Protein AF-0000000069239579 (afdb_homodimer)

Solvent-accessible surface area (backbone atoms only — not comparable to full-atom values): 40603 Å² total; per-residue (Å²): 126,78,81,66,57,63,59,54,56,53,48,50,50,53,47,51,57,55,53,57,62,56,60,72,63,56,79,73,68,74,73,74,55,71,40,52,44,77,45,78,38,81,22,28,39,34,40,33,33,45,33,46,94,61,30,22,38,41,42,51,67,46,30,46,49,51,38,53,51,51,59,57,45,69,73,33,86,68,43,23,32,40,34,38,35,31,35,76,72,9,22,8,58,8,56,38,56,68,60,42,44,52,31,51,77,70,65,36,54,64,63,47,51,50,31,53,53,38,41,46,48,30,30,51,48,45,51,56,47,90,48,41,29,36,28,44,36,44,14,33,28,15,39,42,29,35,21,73,31,59,53,36,72,35,27,35,20,14,83,58,15,38,34,31,32,44,29,14,62,27,25,30,52,52,39,55,48,36,25,36,61,31,35,68,26,64,81,29,50,24,56,50,32,43,46,44,26,49,75,38,45,23,45,46,28,37,72,56,60,68,16,75,38,32,32,54,64,88,46,46,64,57,49,53,52,58,56,43,68,42,84,52,60,52,56,68,60,53,48,50,53,50,58,72,65,34,48,92,72,71,64,57,84,85,36,68,82,68,39,48,66,62,44,31,68,20,50,67,48,92,42,63,68,52,23,53,52,38,32,52,51,46,24,72,74,65,65,42,67,65,38,53,54,49,50,52,35,46,67,65,23,26,35,56,22,40,51,48,34,51,52,44,26,61,54,12,59,79,41,52,66,69,54,29,41,44,51,40,49,42,28,50,54,43,42,71,63,43,78,81,28,56,26,26,56,39,14,41,35,17,60,72,69,69,53,69,72,63,56,76,45,56,44,75,42,63,88,65,48,52,69,63,65,49,52,58,32,72,44,81,72,56,94,86,47,83,72,80,80,71,68,46,74,74,46,18,48,75,76,125,77,79,67,58,64,55,51,56,52,46,49,51,51,45,51,58,52,50,58,62,54,60,72,64,54,80,73,68,74,74,74,54,73,41,51,44,77,46,78,38,82,22,28,38,34,40,32,34,44,34,47,92,60,30,22,37,41,44,51,67,46,30,46,48,50,38,52,50,53,59,58,45,69,76,34,86,69,44,22,33,41,34,39,36,31,36,77,72,10,22,8,58,7,56,39,54,68,61,44,44,53,31,51,75,70,67,36,55,64,62,48,51,50,30,53,52,39,40,46,48,32,30,50,47,44,51,55,48,89,49,41,30,38,27,43,37,44,14,33,28,15,40,42,28,37,22,74,31,58,53,37,72,35,29,35,19,14,82,58,15,38,33,32,32,43,30,15,61,26,24,31,52,52,41,54,48,34,25,36,61,31,38,68,26,67,81,30,51,24,55,50,34,43,47,44,27,50,75,38,43,24,45,47,27,37,72,56,60,68,17,74,37,32,31,53,65,88,46,46,65,58,48,52,52,57,59,41,68,42,81,52,60,52,57,67,60,54,49,50,53,49,58,71,67,34,49,93,71,71,64,58,85,86,36,68,84,71,39,48,67,63,45,31,68,21,52,67,47,92,41,65,68,52,23,52,52,38,31,52,51,47,25,70,74,65,64,42,66,66,38,53,54,48,52,52,35,46,68,65,24,26,34,56,22,40,51,46,34,49,52,44,27,60,54,13,58,80,42,52,67,69,55,31,41,43,50,40,49,41,28,47,53,42,43,72,64,45,78,80,27,54,25,26,55,40,14,41,36,17,60,71,68,70,54,68,70,64,56,78,45,56,43,74,41,63,88,66,48,51,69,63,64,49,50,58,34,72,43,81,72,55,95,86,46,84,71,80,80,70,70,46,73,75,47,18,50,76,77

Foldseek 3Di:
DVVPPVVVVVVVVVVVVVVVVPPVVPCPVCPVPVQWDWDAFWQEIEIEGRPVVQLSADWLVNLQVLQVVLVVQLPDRRHQEYEYAYPDQFRYQYHPLVVVLVCLVVVNLVRVLSGLLSLLQLLLCQLLRPFAYEYEGHAEQEQSSLLNHQSGHAYEFAQRGKYAHLQLLLQAFRASLLLQPLLPWPANSSLLRRLQRDIDHRQVCCVRVSGVFYAYPVQVVVLVVVLSPDNHRDVVVNVVSRVVSTDDHHDDCVDCVVVSPLVNQQLVDDFPVSSLVSLVVCCVVVVDVVSVSSNVSNLSGALLNSGLNSVLSNVSNVDDSVVSNQLSSLLRSLSSVCPLHVSNSQSCCCCPNVVVSDRCHVVNDNVPCDPVSSVNSRDDDDPVDDTNDHPCVVRVVVD/DVVPPVVVVVVVVVVVVVVVVPVVVPCPPCPVPVQWDWDAFWQEIEIEGRPVVQLSADALVNLQVLQVVLVVQLPDPRHQEYEYAYPDQFRYQYHPLVVVLVCLVVVNLVRVLSGLLSLLQLLLCQLLRPFAYEYEGHAEQEQSSLLNHQSGHAYEFAQRGKYAHLQLLLQAFRASLLLQPLLPWPANSSLLRRLQRDIDHRQVCCVRVSGVFYAYPVQVVVLVVVLSPDNHRDVVVNVVSRVVSTDDHHDDCVDCVVVSPLVNQQLVDDFPVSSLVSLVVCCVVVVDVVSVSSNVSNLSGALLNSGLNSVLNNVSNVDDSVVSNQLSSLLRSLSSVCPLHVSNSQSCCCCPNVNVSDRCHVVNDNVNCDPVSNVNSRDDDDPVDDTNDHPCVPRVVVD

Organism: Vicia faba (NCBI:txid3906)

Nearest PDB structures (foldseek):
  6xyw-assembly1_BE  TM=9.646E-01  e=4.594E-36  Arabidopsis thaliana
  3bpt-assembly1_A  TM=9.389E-01  e=1.315E-30  Homo sapiens
  4hdt-assembly1_A  TM=9.646E-01  e=1.139E-28  Mycolicibacterium thermoresistibile ATCC 19527
  4j2u-assembly2_B  TM=9.337E-01  e=1.744E-25  Cereibacter sphaeroides 2.4.1
  7xwt-assembly1_B  TM=7.291E-01  e=9.142E-12  Sphingomonas paucimobilis

Sequence (798 aa):
MAMQRRTKAVQRLLQQMANHHHQQRRQLSQTHDHNVLVEGNGYSRLALLNRSSALNAINTSMAGRLHKLYTSWEDNPDIGFLMLKGSGRAFAAGGDIVTLYHFLKQGNMEACKEFFRTIYSFIYLLGTYLKPHVALLNGITMGGGAGISIPGTFRVATDKTVFATPEVLIGFHPDAAASFYLSRLPGHLGEYLALTGEKLNGVEMVACGLATHYSLLARLPLIEEQLGKLVTDDPSVIETTLEQYGDLVYPDSSSVLQRLEIVDKCFCHDTVEEIVDALEVAASETKEPWCISTLNRLKEASPLSLKVSLRSIREGRFQTLDQCLLREYRMTLQAISKQISGDFCEGVRARMVDKDMAAKWDPPTLEKVSQDMVDQYFLPLSEFEPDLELPTKSREAFFMAMQRRTKAVQRLLQQMANHHHQQRRQLSQTHDHNVLVEGNGYSRLALLNRSSALNAINTSMAGRLHKLYTSWEDNPDIGFLMLKGSGRAFAAGGDIVTLYHFLKQGNMEACKEFFRTIYSFIYLLGTYLKPHVALLNGITMGGGAGISIPGTFRVATDKTVFATPEVLIGFHPDAAASFYLSRLPGHLGEYLALTGEKLNGVEMVACGLATHYSLLARLPLIEEQLGKLVTDDPSVIETTLEQYGDLVYPDSSSVLQRLEIVDKCFCHDTVEEIVDALEVAASETKEPWCISTLNRLKEASPLSLKVSLRSIREGRFQTLDQCLLREYRMTLQAISKQISGDFCEGVRARMVDKDMAAKWDPPTLEKVSQDMVDQYFLPLSEFEPDLELPTKSREAFF

pLDDT: mean 90.56, std 17.94, range [21.19, 98.94]

InterPro domains:
  IPR029045 ClpP/crotonase-like domain superfamily [SSF52096] (36-364)
  IPR032259 Enoyl-CoA hydratase/isomerase, HIBYL-CoA-H type [PTHR43176] (31-394)
  IPR045004 Enoyl-CoA hydratase/isomerase domain [PF16113] (45-378)

Radius of gyration: 28.88 Å; Cα contacts (8 Å, |Δi|>4): 1488; chains: 2; bounding box: 67×79×94 Å

Secondary structure (DSSP, 8-state):
-TTSSHHHHHHHHHHHHHHHHHHT---------TTEEEEEETTEEEEEE--GGGTT-B-HHHHHHHHHHHHHHHT-TT--EEEEEESTTEEE--B-HHHHHHHHHTT-HHHHHHHHHHHHHHHHHHHT-SS-EEEEE-SEEETHHHHTTTTSSEEEE-TT-EEE-GGGGGT----TTHHHHHTTSSTTHHHHHHHH---EEHHHHHHHTS-SEE--GGGHHHHHHHHHT-----HHHHHHHHHHHS------TTSGGG-HHHHHHHHTSSSHHHHHHHHHHHHHHH--HHHHHHHHHHHHS-HHHHHHHHHHHHHHTTS-HHHHHHHHHHHHHHHHH-SS--HHHHHHIIIIIS-------SS-SGGG--HHHHHHHTSPPPTTSPPPP--HHHHSTT-/--SSHHHHHHHHHHHHHHHHHHHT---------TTEEEEEETTEEEEEE--GGGTT-B-HHHHHHHHHHHHHHHT-TT--EEEEEESTTEEE--B-HHHHHHHHHTT-HHHHHHHHHHHHHHHHHHHT-SS-EEEEE-SEEETHHHHTTTTSSEEEE-TT-EEE-GGGGGT----TTHHHHHTTSSTTHHHHHHHH---EEHHHHHHHTS-SEE--GGGHHHHHHHHHT-----HHHHHHHHHHHS------TTSGGG-HHHHHHHHTSSSHHHHHHHHHHHHHHH--HHHHHHHHHHHHS-HHHHHHHHHHHHHHTTS-HHHHHHHHHHHHHHHHH-SS--HHHHHHIIIIIS-------SS-SGGG--HHHHHHHTSPPPTTSPPPP--HHHHSTT-

Structure (mmCIF, N/CA/C/O backbone):
data_AF-0000000069239579-model_v1
#
loop_
_entity.id
_entity.type
_entity.pdbx_description
1 polymer '3-hydroxyisobutyryl-CoA hydrolase'
#
loop_
_atom_site.group_PDB
_atom_site.id
_atom_site.type_symbol
_atom_site.label_atom_id
_atom_site.label_alt_id
_atom_site.label_comp_id
_atom_site.label_asym_id
_atom_site.label_entity_id
_atom_site.label_seq_id
_atom_site.pdbx_PDB_ins_code
_atom_site.Cartn_x
_atom_site.Cartn_y
_atom_site.Cartn_z
_atom_site.occupancy
_atom_site.B_iso_or_equiv
_atom_site.auth_seq_id
_atom_site.auth_comp_id
_atom_site.auth_asym_id
_atom_site.auth_atom_id
_atom_site.pdbx_PDB_model_num
ATOM 1 N N . MET A 1 1 ? 38.75 -33.594 50.375 1 24.55 1 MET A N 1
ATOM 2 C CA . MET A 1 1 ? 39.062 -34.375 49.188 1 24.55 1 MET A CA 1
ATOM 3 C C . MET A 1 1 ? 38.062 -34.125 48.062 1 24.55 1 MET A C 1
ATOM 5 O O . MET A 1 1 ? 38.375 -34.344 46.906 1 24.55 1 MET A O 1
ATOM 9 N N . ALA A 1 2 ? 36.781 -33.906 48.562 1 26.75 2 ALA A N 1
ATOM 10 C CA . ALA A 1 2 ? 35.562 -34 47.75 1 26.75 2 ALA A CA 1
ATOM 11 C C . ALA A 1 2 ? 35.406 -32.75 46.844 1 26.75 2 ALA A C 1
ATOM 13 O O . ALA A 1 2 ? 34.625 -32.75 45.906 1 26.75 2 ALA A O 1
ATOM 14 N N . MET A 1 3 ? 35.969 -31.625 47.312 1 29.17 3 MET A N 1
ATOM 15 C CA . MET A 1 3 ? 35.812 -30.312 46.688 1 29.17 3 MET A CA 1
ATOM 16 C C . MET A 1 3 ? 36.5 -30.266 45.312 1 29.17 3 MET A C 1
ATOM 18 O O . MET A 1 3 ? 36.25 -29.344 44.562 1 29.17 3 MET A O 1
ATOM 22 N N . GLN A 1 4 ? 37.594 -31.062 45.156 1 27.75 4 GLN A N 1
ATOM 23 C CA . GLN A 1 4 ? 38.531 -30.953 44.062 1 27.75 4 GLN A CA 1
ATOM 24 C C . GLN A 1 4 ? 37.969 -31.562 42.781 1 27.75 4 GLN A C 1
ATOM 26 O O . GLN A 1 4 ? 38.531 -31.375 41.688 1 27.75 4 GLN A O 1
ATOM 31 N N . ARG A 1 5 ? 37.031 -32.531 42.938 1 29.61 5 ARG A N 1
ATOM 32 C CA . ARG A 1 5 ? 36.656 -33.375 41.812 1 29.61 5 ARG A CA 1
ATOM 33 C C . ARG A 1 5 ? 35.75 -32.625 40.844 1 29.61 5 ARG A C 1
ATOM 35 O O . ARG A 1 5 ? 35.5 -33.094 39.719 1 29.61 5 ARG A O 1
ATOM 42 N N . ARG A 1 6 ? 34.938 -31.609 41.406 1 33.16 6 ARG A N 1
ATOM 43 C CA . ARG A 1 6 ? 33.844 -31.078 40.594 1 33.16 6 ARG A CA 1
ATOM 44 C C . ARG A 1 6 ? 34.406 -30.188 39.469 1 33.16 6 ARG A C 1
ATOM 46 O O . ARG A 1 6 ? 33.688 -29.766 38.594 1 33.16 6 ARG A O 1
ATOM 53 N N . THR A 1 7 ? 35.688 -29.75 39.656 1 34.06 7 THR A N 1
ATOM 54 C CA . THR A 1 7 ? 36.281 -28.812 38.719 1 34.06 7 THR A CA 1
ATOM 55 C C . THR A 1 7 ? 36.625 -29.531 37.406 1 34.06 7 THR A C 1
ATOM 57 O O . THR A 1 7 ? 36.562 -28.953 36.344 1 34.06 7 THR A O 1
ATOM 60 N N . LYS A 1 8 ? 37.094 -30.859 37.562 1 37.69 8 LYS A N 1
ATOM 61 C CA . LYS A 1 8 ? 37.625 -31.531 36.375 1 37.69 8 LYS A CA 1
ATOM 62 C C . LYS A 1 8 ? 36.531 -31.906 35.406 1 37.69 8 LYS A C 1
ATOM 64 O O . LYS A 1 8 ? 36.75 -32 34.188 1 37.69 8 LYS A O 1
ATOM 69 N N . ALA A 1 9 ? 35.281 -32.344 36 1 37.59 9 ALA A N 1
ATOM 70 C CA . ALA A 1 9 ? 34.25 -32.781 35.125 1 37.59 9 ALA A CA 1
ATOM 71 C C . ALA A 1 9 ? 33.719 -31.641 34.25 1 37.59 9 ALA A C 1
ATOM 73 O O . ALA A 1 9 ? 33.375 -31.844 33.094 1 37.59 9 ALA A O 1
ATOM 74 N N . VAL A 1 10 ? 33.688 -30.391 34.875 1 41.75 10 VAL A N 1
ATOM 75 C CA . VAL A 1 10 ? 33.25 -29.25 34.094 1 41.75 10 VAL A CA 1
ATOM 76 C C . VAL A 1 10 ? 34.25 -28.984 32.969 1 41.75 10 VAL A C 1
ATOM 78 O O . VAL A 1 10 ? 33.844 -28.609 31.859 1 41.75 10 VAL A O 1
ATOM 81 N N . GLN A 1 11 ? 35.562 -29.266 33.312 1 39.22 11 GLN A N 1
ATOM 82 C CA . GLN A 1 11 ? 36.562 -29 32.312 1 39.22 11 GLN A CA 1
ATOM 83 C C . GLN A 1 11 ? 36.438 -29.984 31.141 1 39.22 11 GLN A C 1
ATOM 85 O O . GLN A 1 11 ? 36.625 -29.625 29.984 1 39.22 11 GLN A O 1
ATOM 90 N N . ARG A 1 12 ? 36.188 -31.344 31.531 1 40.66 12 ARG A N 1
ATOM 91 C CA . ARG A 1 12 ? 36.062 -32.281 30.438 1 40.66 12 ARG A CA 1
ATOM 92 C C . ARG A 1 12 ? 34.844 -32 29.609 1 40.66 12 ARG A C 1
ATOM 94 O O . ARG A 1 12 ? 34.844 -32.219 28.391 1 40.66 12 ARG A O 1
ATOM 101 N N . LEU A 1 13 ? 33.625 -31.625 30.375 1 40.62 13 LEU A N 1
ATOM 102 C CA . LEU A 1 13 ? 32.438 -31.328 29.609 1 40.62 13 LEU A CA 1
ATOM 103 C C . LEU A 1 13 ? 32.656 -30.109 28.719 1 40.62 13 LEU A C 1
ATOM 105 O O . LEU A 1 13 ? 32.219 -30.094 27.562 1 40.62 13 LEU A O 1
ATOM 109 N N . LEU A 1 14 ? 33.344 -29.031 29.234 1 41.75 14 LEU A N 1
ATOM 110 C CA . LEU A 1 14 ? 33.656 -27.875 28.391 1 41.75 14 LEU A CA 1
ATOM 111 C C . LEU A 1 14 ? 34.562 -28.281 27.234 1 41.75 14 LEU A C 1
ATOM 113 O O . LEU A 1 14 ? 34.438 -27.766 26.125 1 41.75 14 LEU A O 1
ATOM 117 N N . GLN A 1 15 ? 35.531 -29.219 27.531 1 38.84 15 GLN A N 1
ATOM 118 C CA . GLN A 1 15 ? 36.438 -29.641 26.469 1 38.84 15 GLN A CA 1
ATOM 119 C C . GLN A 1 15 ? 35.688 -30.453 25.406 1 38.84 15 GLN A C 1
ATOM 121 O O . GLN A 1 15 ? 36.031 -30.391 24.219 1 38.84 15 GLN A O 1
ATOM 126 N N . GLN A 1 16 ? 34.75 -31.406 25.891 1 37.12 16 GLN A N 1
ATOM 127 C CA . GLN A 1 16 ? 34 -32.188 24.906 1 37.12 16 GLN A CA 1
ATOM 128 C C . GLN A 1 16 ? 33.062 -31.312 24.078 1 37.12 16 GLN A C 1
ATOM 130 O O . GLN A 1 16 ? 32.812 -31.609 22.922 1 37.12 16 GLN A O 1
ATOM 135 N N . MET A 1 17 ? 32.406 -30.266 24.734 1 35.66 17 MET A N 1
ATOM 136 C CA . MET A 1 17 ? 31.547 -29.375 23.938 1 35.66 17 MET A CA 1
ATOM 137 C C . MET A 1 17 ? 32.375 -28.562 22.938 1 35.66 17 MET A C 1
ATOM 139 O O . MET A 1 17 ? 31.906 -28.203 21.875 1 35.66 17 MET A O 1
ATOM 143 N N . ALA A 1 18 ? 33.594 -28.062 23.25 1 38.97 18 ALA A N 1
ATOM 144 C CA . ALA A 1 18 ? 34.5 -27.375 22.344 1 38.97 18 ALA A CA 1
ATOM 145 C C . ALA A 1 18 ? 34.969 -28.297 21.219 1 38.97 18 ALA A C 1
ATOM 147 O O . ALA A 1 18 ? 35.156 -27.859 20.078 1 38.97 18 ALA A O 1
ATOM 148 N N . ASN A 1 19 ? 35.281 -29.578 21.672 1 32.69 19 ASN A N 1
ATOM 149 C CA . ASN A 1 19 ? 35.781 -30.469 20.625 1 32.69 19 ASN A CA 1
ATOM 150 C C . ASN A 1 19 ? 34.719 -30.812 19.609 1 32.69 19 ASN A C 1
ATOM 152 O O . ASN A 1 19 ? 35.031 -31.219 18.484 1 32.69 19 ASN A O 1
ATOM 156 N N . HIS A 1 20 ? 33.438 -31 20.109 1 33.62 20 HIS A N 1
ATOM 157 C CA . HIS A 1 20 ? 32.406 -31.375 19.125 1 33.62 20 HIS A CA 1
ATOM 158 C C . HIS A 1 20 ? 32.156 -30.234 18.156 1 33.62 20 HIS A C 1
ATOM 160 O O . HIS A 1 20 ? 31.516 -30.438 17.109 1 33.62 20 HIS A O 1
ATOM 166 N N . HIS A 1 21 ? 32.344 -28.969 18.578 1 33.12 21 HIS A N 1
ATOM 167 C CA . HIS A 1 21 ? 32.156 -27.859 17.641 1 33.12 21 HIS A CA 1
ATOM 168 C C . HIS A 1 21 ? 33.156 -27.906 16.516 1 33.12 21 HIS A C 1
ATOM 170 O O . HIS A 1 21 ? 33 -27.234 15.484 1 33.12 21 HIS A O 1
ATOM 176 N N . HIS A 1 22 ? 34.375 -28.453 16.828 1 30.92 22 HIS A N 1
ATOM 177 C CA . HIS A 1 22 ? 35.375 -28.469 15.781 1 30.92 22 HIS A CA 1
ATOM 178 C C . HIS A 1 22 ? 34.969 -29.359 14.617 1 30.92 22 HIS A C 1
ATOM 180 O O . HIS A 1 22 ? 35.25 -29.047 13.461 1 30.92 22 HIS A O 1
ATOM 186 N N . GLN A 1 23 ? 34.562 -30.609 14.977 1 29.25 23 GLN A N 1
ATOM 187 C CA . GLN A 1 23 ? 34.5 -31.562 13.883 1 29.25 23 GLN A CA 1
ATOM 188 C C . GLN A 1 23 ? 33.375 -31.219 12.922 1 29.25 23 GLN A C 1
ATOM 190 O O . GLN A 1 23 ? 33.312 -31.719 11.797 1 29.25 23 GLN A O 1
ATOM 195 N N . GLN A 1 24 ? 32.25 -30.734 13.461 1 26.58 24 GLN A N 1
ATOM 196 C CA . GLN A 1 24 ? 31.188 -30.562 12.492 1 26.58 24 GLN A CA 1
ATOM 197 C C . GLN A 1 24 ? 31.5 -29.453 11.5 1 26.58 24 GLN A C 1
ATOM 199 O O . GLN A 1 24 ? 30.641 -28.625 11.18 1 26.58 24 GLN A O 1
ATOM 204 N N . ARG A 1 25 ? 32.75 -28.859 11.586 1 31.22 25 ARG A N 1
ATOM 205 C CA . ARG A 1 25 ? 33.125 -28.078 10.422 1 31.22 25 ARG A CA 1
ATOM 206 C C . ARG A 1 25 ? 33.156 -28.938 9.164 1 31.22 25 ARG A C 1
ATOM 208 O O . ARG A 1 25 ? 34.219 -29.391 8.734 1 31.22 25 ARG A O 1
ATOM 215 N N . ARG A 1 26 ? 32.438 -30.125 9.203 1 28.34 26 ARG A N 1
ATOM 216 C CA . ARG A 1 26 ? 32.406 -30.906 7.973 1 28.34 26 ARG A CA 1
ATOM 217 C C . ARG A 1 26 ? 32.312 -30.016 6.746 1 28.34 26 ARG A C 1
ATOM 219 O O . ARG A 1 26 ? 31.922 -28.844 6.848 1 28.34 26 ARG A O 1
ATOM 226 N N . GLN A 1 27 ? 32.75 -30.547 5.566 1 28.66 27 GLN A N 1
ATOM 227 C CA . GLN A 1 27 ? 32.844 -30.219 4.148 1 28.66 27 GLN A CA 1
ATOM 228 C C . GLN A 1 27 ? 31.5 -29.688 3.633 1 28.66 27 GLN A C 1
ATOM 230 O O . GLN A 1 27 ? 30.578 -30.453 3.365 1 28.66 27 GLN A O 1
ATOM 235 N N . LEU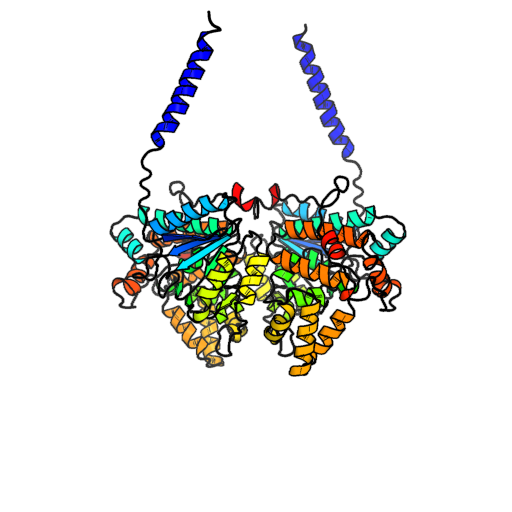 A 1 28 ? 30.891 -28.797 4.324 1 32.28 28 LEU A N 1
ATOM 236 C CA . LEU A 1 28 ? 29.859 -28.188 3.49 1 32.28 28 LEU A CA 1
ATOM 237 C C . LEU A 1 28 ? 30.328 -28.078 2.043 1 32.28 28 LEU A C 1
ATOM 239 O O . LEU A 1 28 ? 31.219 -27.297 1.738 1 32.28 28 LEU A O 1
ATOM 243 N N . SER A 1 29 ? 30.562 -29.156 1.414 1 31.77 29 SER A N 1
ATOM 244 C CA . SER A 1 29 ? 30.719 -29.172 -0.037 1 31.77 29 SER A CA 1
ATOM 245 C C . SER A 1 29 ? 30 -27.984 -0.678 1 31.77 29 SER A C 1
ATOM 247 O O . SER A 1 29 ? 28.797 -27.797 -0.478 1 31.77 29 SER A O 1
ATOM 249 N N . GLN A 1 30 ? 30.5 -26.812 -0.717 1 37.78 30 GLN A N 1
ATOM 250 C CA . GLN A 1 30 ? 30.078 -25.734 -1.62 1 37.78 30 GLN A CA 1
ATOM 251 C C . GLN A 1 30 ? 29.516 -26.312 -2.92 1 37.78 30 GLN A C 1
ATOM 253 O O . GLN A 1 30 ? 30.266 -26.594 -3.857 1 37.78 30 GLN A O 1
ATOM 258 N N . THR A 1 31 ? 28.859 -27.375 -2.963 1 40.06 31 THR A N 1
ATOM 259 C CA . THR A 1 31 ? 28.188 -27.719 -4.215 1 40.06 31 THR A CA 1
ATOM 260 C C . THR A 1 31 ? 27.719 -26.453 -4.941 1 40.06 31 THR A C 1
ATOM 262 O O . THR A 1 31 ? 26.875 -25.703 -4.43 1 40.06 31 THR A O 1
ATOM 265 N N . HIS A 1 32 ? 28.625 -25.641 -5.605 1 48.41 32 HIS A N 1
ATOM 266 C CA . HIS A 1 32 ? 28.469 -24.516 -6.52 1 48.41 32 HIS A CA 1
ATOM 267 C C . HIS A 1 32 ? 27.219 -24.656 -7.371 1 48.41 32 HIS A C 1
ATOM 269 O O . HIS A 1 32 ? 27.203 -25.422 -8.336 1 48.41 32 HIS A O 1
ATOM 275 N N . ASP A 1 33 ? 26.109 -24.625 -6.82 1 63.81 33 ASP A N 1
ATOM 276 C CA . ASP A 1 33 ? 24.906 -24.516 -7.652 1 63.81 33 ASP A CA 1
ATOM 277 C C . ASP A 1 33 ? 25.094 -23.453 -8.734 1 63.81 33 ASP A C 1
ATOM 279 O O . ASP A 1 33 ? 25.203 -22.266 -8.43 1 63.81 33 ASP A O 1
ATOM 283 N N . HIS A 1 34 ? 25.5 -23.875 -9.883 1 87.19 34 HIS A N 1
ATOM 284 C CA . HIS A 1 34 ? 25.781 -23.031 -11.047 1 87.19 34 HIS A CA 1
ATOM 285 C C . HIS A 1 34 ? 24.531 -22.312 -11.539 1 87.19 34 HIS A C 1
ATOM 287 O O . HIS A 1 34 ? 24.609 -21.484 -12.438 1 87.19 34 HIS A O 1
ATOM 293 N N . ASN A 1 35 ? 23.469 -22.562 -10.688 1 95.38 35 ASN A N 1
ATOM 294 C CA . ASN A 1 35 ? 22.234 -21.969 -11.18 1 95.38 35 ASN A CA 1
ATOM 295 C C . ASN A 1 35 ? 21.984 -20.594 -10.57 1 95.38 35 ASN A C 1
ATOM 297 O O . ASN A 1 35 ? 21.125 -19.859 -11.039 1 95.38 35 ASN A O 1
ATOM 301 N N . VAL A 1 36 ? 22.781 -20.25 -9.469 1 98.06 36 VAL A N 1
ATOM 302 C CA . VAL A 1 36 ? 22.781 -18.891 -8.922 1 98.06 36 VAL A CA 1
ATOM 303 C C . VAL A 1 36 ? 24.219 -18.391 -8.773 1 98.06 36 VAL A C 1
ATOM 305 O O . VAL A 1 36 ? 24.984 -18.938 -7.992 1 98.06 36 VAL A O 1
ATOM 308 N N . LEU A 1 37 ? 24.531 -17.422 -9.523 1 97.56 37 LEU A N 1
ATOM 309 C CA . LEU A 1 37 ? 25.859 -16.828 -9.484 1 97.56 37 LEU A CA 1
ATOM 310 C C . LEU A 1 37 ? 25.859 -15.523 -8.688 1 97.56 37 LEU A C 1
ATOM 312 O O . LEU A 1 37 ? 24.812 -14.914 -8.484 1 97.56 37 LEU A O 1
ATOM 316 N N . VAL A 1 38 ? 26.984 -15.148 -8.156 1 96.31 38 VAL A N 1
ATOM 317 C CA . VAL A 1 38 ? 27.109 -13.93 -7.363 1 96.31 38 VAL A CA 1
ATOM 318 C C . VAL A 1 38 ? 28.203 -13.047 -7.949 1 96.31 38 VAL A C 1
ATOM 320 O O . VAL A 1 38 ? 29.266 -13.531 -8.344 1 96.31 38 VAL A O 1
ATOM 323 N N . GLU A 1 39 ? 27.891 -11.859 -8.148 1 92.81 39 GLU A N 1
ATOM 324 C CA . GLU A 1 39 ? 28.875 -10.844 -8.5 1 92.81 39 GLU A CA 1
ATOM 325 C C . GLU A 1 39 ? 28.953 -9.75 -7.438 1 92.81 39 GLU A C 1
ATOM 327 O O . GLU A 1 39 ? 27.922 -9.336 -6.895 1 92.81 39 GLU A O 1
ATOM 332 N N . GLY A 1 40 ? 30.203 -9.43 -7.027 1 87.06 40 GLY A N 1
ATOM 333 C CA . GLY A 1 40 ? 30.391 -8.398 -6.02 1 87.06 40 GLY A CA 1
ATOM 334 C C . GLY A 1 40 ? 31.094 -7.164 -6.551 1 87.06 40 GLY A C 1
ATOM 335 O O . GLY A 1 40 ? 32.031 -7.27 -7.348 1 87.06 40 GLY A O 1
ATOM 336 N N . ASN A 1 41 ? 30.516 -6.117 -6.434 1 80.25 41 ASN A N 1
ATOM 337 C CA . ASN A 1 41 ? 31.156 -4.84 -6.742 1 80.25 41 ASN A CA 1
ATOM 338 C C . ASN A 1 41 ? 31.047 -3.865 -5.57 1 80.25 41 ASN A C 1
ATOM 340 O O . ASN A 1 41 ? 29.984 -3.299 -5.32 1 80.25 41 ASN A O 1
ATOM 344 N N . GLY A 1 42 ? 32.188 -3.693 -4.84 1 83.38 42 GLY A N 1
ATOM 345 C CA . GLY A 1 42 ? 32.156 -2.711 -3.768 1 83.38 42 GLY A CA 1
ATOM 346 C C . GLY A 1 42 ? 31.109 -2.986 -2.719 1 83.38 42 GLY A C 1
ATOM 347 O O . GLY A 1 42 ? 31.047 -4.082 -2.158 1 83.38 42 GLY A O 1
ATOM 348 N N . TYR A 1 43 ? 30.141 -2.045 -2.562 1 92.5 43 TYR A N 1
ATOM 349 C CA . TYR A 1 43 ? 29.188 -1.995 -1.469 1 92.5 43 TYR A CA 1
ATOM 350 C C . TYR A 1 43 ? 27.891 -2.729 -1.841 1 92.5 43 TYR A C 1
ATOM 352 O O . TYR A 1 43 ? 26.969 -2.807 -1.038 1 92.5 43 TYR A O 1
ATOM 360 N N . SER A 1 44 ? 27.844 -3.363 -3.062 1 96.12 44 SER A N 1
ATOM 361 C CA . SER A 1 44 ? 26.641 -4.082 -3.484 1 96.12 44 SER A CA 1
ATOM 362 C C . SER A 1 44 ? 26.969 -5.516 -3.887 1 96.12 44 SER A C 1
ATOM 364 O O . SER A 1 44 ? 28.125 -5.852 -4.113 1 96.12 44 SER A O 1
ATOM 366 N N . ARG A 1 45 ? 26 -6.418 -3.83 1 97.06 45 ARG A N 1
ATOM 367 C CA . ARG A 1 45 ? 26.062 -7.777 -4.355 1 97.06 45 ARG A CA 1
ATOM 368 C C . ARG A 1 45 ? 24.953 -8.023 -5.379 1 97.06 45 ARG A C 1
ATOM 370 O O . ARG A 1 45 ? 23.828 -7.543 -5.211 1 97.06 45 ARG A O 1
ATOM 377 N N . LEU A 1 46 ? 25.344 -8.68 -6.379 1 97.25 46 LEU A N 1
ATOM 378 C CA . LEU A 1 46 ? 24.406 -9.07 -7.422 1 97.25 46 LEU A CA 1
ATOM 379 C C . LEU A 1 46 ? 24.281 -10.586 -7.5 1 97.25 46 LEU A C 1
ATOM 381 O O . LEU A 1 46 ? 25.281 -11.289 -7.688 1 97.25 46 LEU A O 1
ATOM 385 N N . ALA A 1 47 ? 23.094 -11.094 -7.27 1 98.19 47 ALA A N 1
ATOM 386 C CA . ALA A 1 47 ? 22.766 -12.484 -7.57 1 98.19 47 ALA A CA 1
ATOM 387 C C . ALA A 1 47 ? 22.188 -12.617 -8.977 1 98.19 47 ALA A C 1
ATOM 389 O O . ALA A 1 47 ? 21.344 -11.812 -9.383 1 98.19 47 ALA A O 1
ATOM 390 N N . LEU A 1 48 ? 22.672 -13.625 -9.68 1 98.19 48 LEU A N 1
ATOM 391 C CA . LEU A 1 48 ? 22.234 -13.898 -11.047 1 98.19 48 LEU A CA 1
ATOM 392 C C . LEU A 1 48 ? 21.609 -15.289 -11.148 1 98.19 48 LEU A C 1
ATOM 394 O O . LEU A 1 48 ? 22.266 -16.297 -10.867 1 98.19 48 LEU A O 1
ATOM 398 N N . LEU A 1 49 ? 20.312 -15.297 -11.477 1 98.75 49 LEU A N 1
ATOM 399 C CA . LEU A 1 49 ? 19.703 -16.578 -11.82 1 98.75 49 LEU A CA 1
ATOM 400 C C . LEU A 1 49 ? 20.25 -17.109 -13.141 1 98.75 49 LEU A C 1
ATOM 402 O O . LEU A 1 49 ? 20.094 -16.453 -14.18 1 98.75 49 LEU A O 1
ATOM 406 N N . ASN A 1 50 ? 20.859 -18.281 -13.094 1 98 50 ASN A N 1
ATOM 407 C CA . ASN A 1 50 ? 21.656 -18.781 -14.211 1 98 50 ASN A CA 1
ATOM 408 C C . ASN A 1 50 ? 21.172 -20.141 -14.688 1 98 50 ASN A C 1
ATOM 410 O O . ASN A 1 50 ? 21.938 -21.109 -14.719 1 98 50 ASN A O 1
ATOM 414 N N . ARG A 1 51 ? 19.953 -20.156 -15.062 1 97.81 51 ARG A N 1
ATOM 415 C CA . ARG A 1 51 ? 19.312 -21.328 -15.648 1 97.81 51 ARG A CA 1
ATOM 416 C C . ARG A 1 51 ? 18.469 -20.938 -16.859 1 97.81 51 ARG A C 1
ATOM 418 O O . ARG A 1 51 ? 17.281 -21.297 -16.938 1 97.81 51 ARG A O 1
ATOM 425 N N . SER A 1 52 ? 19.125 -20.234 -17.844 1 96.62 52 SER A N 1
ATOM 426 C CA . SER A 1 52 ? 18.406 -19.578 -18.922 1 96.62 52 SER A CA 1
ATOM 427 C C . SER A 1 52 ? 17.75 -20.594 -19.844 1 96.62 52 SER A C 1
ATOM 429 O O . SER A 1 52 ? 16.719 -20.297 -20.469 1 96.62 52 SER A O 1
ATOM 431 N N . SER A 1 53 ? 18.281 -21.797 -19.891 1 96.44 53 SER A N 1
ATOM 432 C CA . SER A 1 53 ? 17.719 -22.828 -20.766 1 96.44 53 SER A CA 1
ATOM 433 C C . SER A 1 53 ? 16.328 -23.234 -20.297 1 96.44 53 SER A C 1
ATOM 435 O O . SER A 1 53 ? 15.508 -23.703 -21.109 1 96.44 53 SER A O 1
ATOM 437 N N . ALA A 1 54 ? 16.109 -23.047 -19.062 1 97.19 54 ALA A N 1
ATOM 438 C CA . ALA A 1 54 ? 14.789 -23.359 -18.516 1 97.19 54 ALA A CA 1
ATOM 439 C C . ALA A 1 54 ? 14.07 -22.078 -18.078 1 97.19 54 ALA A C 1
ATOM 441 O O . ALA A 1 54 ? 13.258 -22.094 -17.156 1 97.19 54 ALA A O 1
ATOM 442 N N . LEU A 1 55 ? 14.477 -20.953 -18.703 1 98.25 55 LEU A N 1
ATOM 443 C CA . LEU A 1 55 ? 13.867 -19.656 -18.438 1 98.25 55 LEU A CA 1
ATOM 444 C C . LEU A 1 55 ? 13.977 -19.297 -16.953 1 98.25 55 LEU A C 1
ATOM 446 O O . LEU A 1 55 ? 13.062 -18.688 -16.391 1 98.25 55 LEU A O 1
ATOM 450 N N . ASN A 1 56 ? 15.016 -19.781 -16.297 1 98.62 56 ASN A N 1
ATOM 451 C CA . ASN A 1 56 ? 15.336 -19.531 -14.891 1 98.62 56 ASN A CA 1
ATOM 452 C C . ASN A 1 56 ? 14.219 -20 -13.961 1 98.62 56 ASN A C 1
ATOM 454 O O . ASN A 1 56 ? 13.906 -19.328 -12.977 1 98.62 56 ASN A O 1
ATOM 458 N N . ALA A 1 57 ? 13.539 -21.109 -14.352 1 98.69 57 ALA A N 1
ATOM 459 C CA . ALA A 1 57 ? 12.602 -21.75 -13.438 1 98.69 57 ALA A CA 1
ATOM 460 C C . ALA A 1 57 ? 13.289 -22.109 -12.117 1 98.69 57 ALA A C 1
ATOM 462 O O . ALA A 1 57 ? 14.336 -22.75 -12.117 1 98.69 57 ALA A O 1
ATOM 463 N N . ILE A 1 58 ? 12.719 -21.734 -10.984 1 98.75 58 ILE A N 1
ATOM 464 C CA . ILE A 1 58 ? 13.367 -21.828 -9.68 1 98.75 58 ILE A CA 1
ATOM 465 C C . ILE A 1 58 ? 13.211 -23.25 -9.125 1 98.75 58 ILE A C 1
ATOM 467 O O . ILE A 1 58 ? 12.102 -23.766 -9.055 1 98.75 58 ILE A O 1
ATOM 471 N N . ASN A 1 59 ? 14.242 -23.875 -8.867 1 98.12 59 ASN A N 1
ATOM 472 C CA . ASN A 1 59 ? 14.219 -25.156 -8.188 1 98.12 59 ASN A CA 1
ATOM 473 C C . ASN A 1 59 ? 14.68 -25.031 -6.734 1 98.12 59 ASN A C 1
ATOM 475 O O . ASN A 1 59 ? 14.992 -23.938 -6.273 1 98.12 59 ASN A O 1
ATOM 479 N N . THR A 1 60 ? 14.633 -26.156 -6.035 1 98.19 60 THR A N 1
ATOM 480 C CA . THR A 1 60 ? 14.906 -26.156 -4.605 1 98.19 60 THR A CA 1
ATOM 481 C C . THR A 1 60 ? 16.328 -25.656 -4.328 1 98.19 60 THR A C 1
ATOM 483 O O . THR A 1 60 ? 16.531 -24.875 -3.395 1 98.19 60 THR A O 1
ATOM 486 N N . SER A 1 61 ? 17.25 -26.094 -5.105 1 97.81 61 SER A N 1
ATOM 487 C CA . SER A 1 61 ? 18.641 -25.703 -4.93 1 97.81 61 SER A CA 1
ATOM 488 C C . SER A 1 61 ? 18.828 -24.188 -5.098 1 97.81 61 SER A C 1
ATOM 490 O O . SER A 1 61 ? 19.516 -23.547 -4.309 1 97.81 61 SER A O 1
ATOM 492 N N . MET A 1 62 ? 18.234 -23.641 -6.133 1 98.38 62 MET A N 1
ATOM 493 C CA . MET A 1 62 ? 18.297 -22.203 -6.367 1 98.38 62 MET A CA 1
ATOM 494 C C . MET A 1 62 ? 17.703 -21.438 -5.191 1 98.38 62 MET A C 1
ATOM 496 O O . MET A 1 62 ? 18.328 -20.5 -4.684 1 98.38 62 MET A O 1
ATOM 500 N N . ALA A 1 63 ? 16.516 -21.812 -4.738 1 98.5 63 ALA A N 1
ATOM 501 C CA . ALA A 1 63 ? 15.859 -21.141 -3.623 1 98.5 63 ALA A CA 1
ATOM 502 C C . ALA A 1 63 ? 16.703 -21.219 -2.355 1 98.5 63 ALA A C 1
ATOM 504 O O . ALA A 1 63 ? 16.844 -20.234 -1.633 1 98.5 63 ALA A O 1
ATOM 505 N N . GLY A 1 64 ? 17.172 -22.406 -2.129 1 98.06 64 GLY A N 1
ATOM 506 C CA . GLY A 1 64 ? 18.031 -22.594 -0.972 1 98.06 64 GLY A CA 1
ATOM 507 C C . GLY A 1 64 ? 19.281 -21.734 -1.008 1 98.06 64 GLY A C 1
ATOM 508 O O . GLY A 1 64 ? 19.672 -21.141 0.006 1 98.06 64 GLY A O 1
ATOM 509 N N . ARG A 1 65 ? 19.906 -21.641 -2.102 1 98.12 65 ARG A N 1
ATOM 510 C CA . ARG A 1 65 ? 21.109 -20.828 -2.246 1 98.12 65 ARG A CA 1
ATOM 511 C C . ARG A 1 65 ? 20.797 -19.359 -2.061 1 98.12 65 ARG A C 1
ATOM 513 O O . ARG A 1 65 ? 21.547 -18.641 -1.391 1 98.12 65 ARG A O 1
ATOM 520 N N . LEU A 1 66 ? 19.734 -18.906 -2.682 1 98.56 66 LEU A N 1
ATOM 521 C CA . LEU A 1 66 ? 19.328 -17.516 -2.479 1 98.56 66 LEU A CA 1
ATOM 522 C C . LEU A 1 66 ? 19.125 -17.219 -0.997 1 98.56 66 LEU A C 1
ATOM 524 O O . LEU A 1 66 ? 19.594 -16.203 -0.485 1 98.56 66 LEU A O 1
ATOM 528 N N . HIS A 1 67 ? 18.406 -18.109 -0.346 1 98.19 67 HIS A N 1
ATOM 529 C CA . HIS A 1 67 ? 18.141 -17.938 1.076 1 98.19 67 HIS A CA 1
ATOM 530 C C . HIS A 1 67 ? 19.422 -17.797 1.873 1 98.19 67 HIS A C 1
ATOM 532 O O . HIS A 1 67 ? 19.562 -16.906 2.713 1 98.19 67 HIS A O 1
ATOM 538 N N . LYS A 1 68 ? 20.359 -18.656 1.602 1 97.06 68 LYS A N 1
ATOM 539 C CA . LYS A 1 68 ? 21.641 -18.656 2.299 1 97.06 68 LYS A CA 1
ATOM 540 C C . LYS A 1 68 ? 22.422 -17.375 2.018 1 97.06 68 LYS A C 1
ATOM 542 O O . LYS A 1 68 ? 22.938 -16.75 2.939 1 97.06 68 LYS A O 1
ATOM 547 N N . LEU A 1 69 ? 22.5 -17.016 0.761 1 97.19 69 LEU A N 1
ATOM 548 C CA . LEU A 1 69 ? 23.234 -15.828 0.365 1 97.19 69 LEU A CA 1
ATOM 549 C C . LEU A 1 69 ? 22.656 -14.578 1.012 1 97.19 69 LEU A C 1
ATOM 551 O O . LEU A 1 69 ? 23.375 -13.781 1.615 1 97.19 69 LEU A O 1
ATOM 555 N N . TYR A 1 70 ? 21.359 -14.398 0.941 1 97.94 70 TYR A N 1
ATOM 556 C CA . TYR A 1 70 ? 20.703 -13.203 1.451 1 97.94 70 TYR A CA 1
ATOM 557 C C . TYR A 1 70 ? 20.844 -13.109 2.967 1 97.94 70 TYR A C 1
ATOM 559 O O . TYR A 1 70 ? 21.031 -12.023 3.516 1 97.94 70 TYR A O 1
ATOM 567 N N . THR A 1 71 ? 20.719 -14.25 3.613 1 96.44 71 THR A N 1
ATOM 568 C CA . THR A 1 71 ? 20.922 -14.273 5.059 1 96.44 71 THR A CA 1
ATOM 569 C C . THR A 1 71 ? 22.328 -13.805 5.418 1 96.44 71 THR A C 1
ATOM 571 O O . THR A 1 71 ? 22.5 -12.984 6.32 1 96.44 71 THR A O 1
ATOM 574 N N . SER A 1 72 ? 23.297 -14.289 4.68 1 95.75 72 SER A N 1
ATOM 575 C CA . SER A 1 72 ? 24.688 -13.938 4.934 1 95.75 72 SER A CA 1
ATOM 576 C C . SER A 1 72 ? 24.938 -12.461 4.648 1 95.75 72 SER A C 1
ATOM 578 O O . SER A 1 72 ? 25.688 -11.805 5.375 1 95.75 72 SER A O 1
ATOM 580 N N . TRP A 1 73 ? 24.328 -11.953 3.623 1 96.69 73 TRP A N 1
ATOM 581 C CA . TRP A 1 73 ? 24.578 -10.578 3.189 1 96.69 73 TRP A CA 1
ATOM 582 C C . TRP A 1 73 ? 23.891 -9.586 4.105 1 96.69 73 TRP A C 1
ATOM 584 O O . TRP A 1 73 ? 24.344 -8.453 4.273 1 96.69 73 TRP A O 1
ATOM 594 N N . GLU A 1 74 ? 22.797 -9.906 4.676 1 94.69 74 GLU A N 1
ATOM 595 C CA . GLU A 1 74 ? 21.984 -9.008 5.488 1 94.69 74 GLU A CA 1
ATOM 596 C C . GLU A 1 74 ? 22.797 -8.461 6.668 1 94.69 74 GLU A C 1
ATOM 598 O O . GLU A 1 74 ? 22.703 -7.273 6.988 1 94.69 74 GLU A O 1
ATOM 603 N N . ASP A 1 75 ? 23.641 -9.25 7.25 1 91 75 ASP A N 1
ATOM 604 C CA . ASP A 1 75 ? 24.359 -8.883 8.469 1 91 75 ASP A CA 1
ATOM 605 C C . ASP A 1 75 ? 25.766 -8.375 8.148 1 91 75 ASP A C 1
ATOM 607 O O . ASP A 1 75 ? 26.5 -7.961 9.047 1 91 75 ASP A O 1
ATOM 611 N N . ASN A 1 76 ? 26.156 -8.453 6.914 1 94.31 76 ASN A N 1
ATOM 612 C CA . ASN A 1 76 ? 27.484 -8.016 6.504 1 94.31 76 ASN A CA 1
ATOM 613 C C . ASN A 1 76 ? 27.547 -6.496 6.332 1 94.31 76 ASN A C 1
ATOM 615 O O . ASN A 1 76 ? 26.938 -5.949 5.41 1 94.31 76 ASN A O 1
ATOM 619 N N . PRO A 1 77 ? 28.219 -5.809 7.191 1 93.06 77 PRO A N 1
ATOM 620 C CA . PRO A 1 77 ? 28.234 -4.348 7.137 1 93.06 77 PRO A CA 1
ATOM 621 C C . PRO A 1 77 ? 28.906 -3.814 5.875 1 93.06 77 PRO A C 1
ATOM 623 O O . PRO A 1 77 ? 28.766 -2.637 5.535 1 93.06 77 PRO A O 1
ATOM 626 N N . ASP A 1 78 ? 29.641 -4.684 5.215 1 94.31 78 ASP A N 1
ATOM 627 C CA . ASP A 1 78 ? 30.344 -4.258 4.008 1 94.31 78 ASP A CA 1
ATOM 628 C C . ASP A 1 78 ? 29.422 -4.281 2.795 1 94.31 78 ASP A C 1
ATOM 630 O O . ASP A 1 78 ? 29.812 -3.859 1.703 1 94.31 78 ASP A O 1
ATOM 634 N N . ILE A 1 79 ? 28.297 -4.738 2.977 1 96.56 79 ILE A N 1
ATOM 635 C CA . ILE A 1 79 ? 27.312 -4.801 1.905 1 96.56 79 ILE A CA 1
ATOM 636 C C . ILE A 1 79 ? 26.156 -3.855 2.215 1 96.56 79 ILE A C 1
ATOM 638 O O . ILE A 1 79 ? 25.531 -3.953 3.275 1 96.56 79 ILE A O 1
ATOM 642 N N . GLY A 1 80 ? 25.859 -2.945 1.259 1 97.31 80 GLY A N 1
ATOM 643 C CA . GLY A 1 80 ? 24.844 -1.933 1.506 1 97.31 80 GLY A CA 1
ATOM 644 C C . GLY A 1 80 ? 23.5 -2.277 0.9 1 97.31 80 GLY A C 1
ATOM 645 O O . GLY A 1 80 ? 22.453 -1.92 1.449 1 97.31 80 GLY A O 1
ATOM 646 N N . PHE A 1 81 ? 23.516 -2.869 -0.243 1 97.69 81 PHE A N 1
ATOM 647 C CA . PHE A 1 81 ? 22.266 -3.258 -0.894 1 97.69 81 PHE A CA 1
ATOM 648 C C . PHE A 1 81 ? 22.5 -4.391 -1.885 1 97.69 81 PHE A C 1
ATOM 650 O O . PHE A 1 81 ? 23.641 -4.738 -2.176 1 97.69 81 PHE A O 1
ATOM 657 N N . LEU A 1 82 ? 21.453 -5.047 -2.332 1 98.12 82 LEU A N 1
ATOM 658 C CA . LEU A 1 82 ? 21.531 -6.238 -3.174 1 98.12 82 LEU A CA 1
ATOM 659 C C . LEU A 1 82 ? 20.766 -6.031 -4.477 1 98.12 82 LEU A C 1
ATOM 661 O O . LEU A 1 82 ? 19.828 -5.234 -4.531 1 98.12 82 LEU A O 1
ATOM 665 N N . MET A 1 83 ? 21.203 -6.723 -5.48 1 98.12 83 MET A N 1
ATOM 666 C CA . MET A 1 83 ? 20.5 -6.789 -6.758 1 98.12 83 MET A CA 1
ATOM 667 C C . MET A 1 83 ? 20.234 -8.234 -7.16 1 98.12 83 MET A C 1
ATOM 669 O O . MET A 1 83 ? 21.031 -9.125 -6.848 1 98.12 83 MET A O 1
ATOM 673 N N . LEU A 1 84 ? 19.156 -8.492 -7.785 1 98.69 84 LEU A N 1
ATOM 674 C CA . LEU A 1 84 ? 18.812 -9.789 -8.367 1 98.69 84 LEU A CA 1
ATOM 675 C C . LEU A 1 84 ? 18.391 -9.633 -9.82 1 98.69 84 LEU A C 1
ATOM 677 O O . LEU A 1 84 ? 17.609 -8.727 -10.156 1 98.69 84 LEU A O 1
ATOM 681 N N . LYS A 1 85 ? 18.953 -10.398 -10.703 1 98.44 85 LYS A N 1
ATOM 682 C CA . LYS A 1 85 ? 18.531 -10.406 -12.102 1 98.44 85 LYS A CA 1
ATOM 683 C C . LYS A 1 85 ? 18.594 -11.812 -12.688 1 98.44 85 LYS A C 1
ATOM 685 O O . LYS A 1 85 ? 19.156 -12.719 -12.078 1 98.44 85 LYS A O 1
ATOM 690 N N . GLY A 1 86 ? 17.875 -12.055 -13.766 1 98.5 86 GLY A N 1
ATOM 691 C CA . GLY A 1 86 ? 17.938 -13.32 -14.477 1 98.5 86 GLY A CA 1
ATOM 692 C C . GLY A 1 86 ? 18.812 -13.266 -15.719 1 98.5 86 GLY A C 1
ATOM 693 O O . GLY A 1 86 ? 18.969 -12.203 -16.328 1 98.5 86 GLY A O 1
ATOM 694 N N . SER A 1 87 ? 19.359 -14.414 -16.078 1 97.25 87 SER A N 1
ATOM 695 C CA . SER A 1 87 ? 20.078 -14.531 -17.344 1 97.25 87 SER A CA 1
ATOM 696 C C . SER A 1 87 ? 19.141 -14.781 -18.5 1 97.25 87 SER A C 1
ATOM 698 O O . SER A 1 87 ? 18.062 -15.367 -18.328 1 97.25 87 SER A O 1
ATOM 700 N N . GLY A 1 88 ? 19.5 -14.32 -19.641 1 96.25 88 GLY A N 1
ATOM 701 C CA . GLY A 1 88 ? 18.75 -14.617 -20.859 1 96.25 88 GLY A CA 1
ATOM 702 C C . GLY A 1 88 ? 17.453 -13.828 -20.953 1 96.25 88 GLY A C 1
ATOM 703 O O . GLY A 1 88 ? 17.422 -12.648 -20.609 1 96.25 88 GLY A O 1
ATOM 704 N N . ARG A 1 89 ? 16.469 -14.422 -21.469 1 97.12 89 ARG A N 1
ATOM 705 C CA . ARG A 1 89 ? 15.258 -13.719 -21.875 1 97.12 89 ARG A CA 1
ATOM 706 C C . ARG A 1 89 ? 14.227 -13.695 -20.75 1 97.12 89 ARG A C 1
ATOM 708 O O . ARG A 1 89 ? 13.117 -13.203 -20.938 1 97.12 89 ARG A O 1
ATOM 715 N N . ALA A 1 90 ? 14.578 -14.336 -19.609 1 98.69 90 ALA A N 1
ATOM 716 C CA . ALA A 1 90 ? 13.641 -14.391 -18.5 1 98.69 90 ALA A CA 1
ATOM 717 C C . ALA A 1 90 ? 14.32 -13.961 -17.188 1 98.69 90 ALA A C 1
ATOM 719 O O . ALA A 1 90 ? 15.469 -14.32 -16.938 1 98.69 90 ALA A O 1
ATOM 720 N N . PHE A 1 91 ? 13.586 -13.156 -16.469 1 98.75 91 PHE A N 1
ATOM 721 C CA . PHE A 1 91 ? 13.961 -13.086 -15.055 1 98.75 91 PHE A CA 1
ATOM 722 C C . PHE A 1 91 ? 13.781 -14.438 -14.383 1 98.75 91 PHE A C 1
ATOM 724 O O . PHE A 1 91 ? 14.758 -15.172 -14.172 1 98.75 91 PHE A O 1
ATOM 731 N N . ALA A 1 92 ? 12.523 -14.852 -14.312 1 98.81 92 ALA A N 1
ATOM 732 C CA . ALA A 1 92 ? 12.172 -16.203 -13.875 1 98.81 92 ALA A CA 1
ATOM 733 C C . ALA A 1 92 ? 10.734 -16.547 -14.258 1 98.81 92 ALA A C 1
ATOM 735 O O . ALA A 1 92 ? 9.812 -15.781 -13.969 1 98.81 92 ALA A O 1
ATOM 736 N N . ALA A 1 93 ? 10.617 -17.672 -14.828 1 98.19 93 ALA A N 1
ATOM 737 C CA . ALA A 1 93 ? 9.312 -18.062 -15.352 1 98.19 93 ALA A CA 1
ATOM 738 C C . ALA A 1 93 ? 8.461 -18.719 -14.258 1 98.19 93 ALA A C 1
ATOM 740 O O . ALA A 1 93 ? 7.312 -19.094 -14.508 1 98.19 93 ALA A O 1
ATOM 741 N N . GLY A 1 94 ? 9.023 -18.844 -13.086 1 97.81 94 GLY A N 1
ATOM 742 C CA . GLY A 1 94 ? 8.297 -19.422 -11.969 1 97.81 94 GLY A CA 1
ATOM 743 C C . GLY A 1 94 ? 9.023 -20.594 -11.32 1 97.81 94 GLY A C 1
ATOM 744 O O . GLY A 1 94 ? 10.242 -20.719 -11.453 1 97.81 94 GLY A O 1
ATOM 745 N N . GLY A 1 95 ? 8.273 -21.328 -10.484 1 97.75 95 GLY A N 1
ATOM 746 C CA . GLY A 1 95 ? 8.812 -22.562 -9.93 1 97.75 95 GLY A CA 1
ATOM 747 C C . GLY A 1 95 ? 8.984 -23.656 -10.969 1 97.75 95 GLY A C 1
ATOM 748 O O . GLY A 1 95 ? 8.266 -23.703 -11.961 1 97.75 95 GLY A O 1
ATOM 749 N N . ASP A 1 96 ? 9.969 -24.531 -10.727 1 98.06 96 ASP A N 1
ATOM 750 C CA . ASP A 1 96 ? 10.18 -25.672 -11.602 1 98.06 96 ASP A CA 1
ATOM 751 C C . ASP A 1 96 ? 9.086 -26.719 -11.43 1 98.06 96 ASP A C 1
ATOM 753 O O . ASP A 1 96 ? 9.328 -27.797 -10.891 1 98.06 96 ASP A O 1
ATOM 757 N N . ILE A 1 97 ? 7.941 -26.422 -12 1 97.88 97 ILE A N 1
ATOM 758 C CA . ILE A 1 97 ? 6.746 -27.219 -11.734 1 97.88 97 ILE A CA 1
ATOM 759 C C . ILE A 1 97 ? 6.84 -28.562 -12.477 1 97.88 97 ILE A C 1
ATOM 761 O O . ILE A 1 97 ? 6.172 -29.531 -12.109 1 97.88 97 ILE A O 1
ATOM 765 N N . VAL A 1 98 ? 7.605 -28.609 -13.555 1 98.12 98 VAL A N 1
ATOM 766 C CA . VAL A 1 98 ? 7.805 -29.891 -14.25 1 98.12 98 VAL A CA 1
ATOM 767 C C . VAL A 1 98 ? 8.523 -30.875 -13.328 1 98.12 98 VAL A C 1
ATOM 769 O O . VAL A 1 98 ? 8.133 -32.031 -13.227 1 98.12 98 VAL A O 1
ATOM 772 N N . THR A 1 99 ? 9.57 -30.375 -12.68 1 98 99 THR A N 1
ATOM 773 C CA . THR A 1 99 ? 10.273 -31.219 -11.711 1 98 99 THR A CA 1
ATOM 774 C C . THR A 1 99 ? 9.336 -31.641 -10.586 1 98 99 THR A C 1
ATOM 776 O O . THR A 1 99 ? 9.344 -32.812 -10.172 1 98 99 THR A O 1
ATOM 779 N N . LEU A 1 100 ? 8.484 -30.781 -10.117 1 98.38 100 LEU A N 1
ATOM 780 C CA . LEU A 1 100 ? 7.531 -31.094 -9.055 1 98.38 100 LEU A CA 1
ATOM 781 C C . LEU A 1 100 ? 6.531 -32.156 -9.523 1 98.38 100 LEU A C 1
ATOM 783 O O . LEU A 1 100 ? 6.188 -33.062 -8.773 1 98.38 100 LEU A O 1
ATOM 787 N N . TYR A 1 101 ? 6.09 -31.969 -10.75 1 98.06 101 TYR A N 1
ATOM 788 C CA . TYR A 1 101 ? 5.199 -32.938 -11.367 1 98.06 101 TYR A CA 1
ATOM 789 C C . TYR A 1 101 ? 5.82 -34.344 -11.352 1 98.06 101 TYR A C 1
ATOM 791 O O . TYR A 1 101 ? 5.164 -35.312 -10.984 1 98.06 101 TYR A O 1
ATOM 799 N N . HIS A 1 102 ? 7.074 -34.469 -11.695 1 98.06 102 HIS A N 1
ATOM 800 C CA . HIS A 1 102 ? 7.762 -35.75 -11.727 1 98.06 102 HIS A CA 1
ATOM 801 C C . HIS A 1 102 ? 7.957 -36.312 -10.312 1 98.06 102 HIS A C 1
ATOM 803 O O . HIS A 1 102 ? 7.84 -37.5 -10.094 1 98.06 102 HIS A O 1
ATOM 809 N N . PHE A 1 103 ? 8.289 -35.406 -9.359 1 97.88 103 PHE A N 1
ATOM 810 C CA . PHE A 1 103 ? 8.383 -35.844 -7.973 1 97.88 103 PHE A CA 1
ATOM 811 C C . PHE A 1 103 ? 7.07 -36.469 -7.52 1 97.88 103 PHE A C 1
ATOM 813 O O . PHE A 1 103 ? 7.074 -37.531 -6.906 1 97.88 103 PHE A O 1
ATOM 820 N N . LEU A 1 104 ? 5.98 -35.844 -7.848 1 97.62 104 LEU A N 1
ATOM 821 C CA . LEU A 1 104 ? 4.668 -36.312 -7.43 1 97.62 104 LEU A CA 1
ATOM 822 C C . LEU A 1 104 ? 4.34 -37.656 -8.094 1 97.62 104 LEU A C 1
ATOM 824 O O . LEU A 1 104 ? 3.789 -38.531 -7.449 1 97.62 104 LEU A O 1
ATOM 828 N N . LYS A 1 105 ? 4.668 -37.781 -9.336 1 96.62 105 LYS A N 1
ATOM 829 C CA . LYS A 1 105 ? 4.434 -39.031 -10.07 1 96.62 105 LYS A CA 1
ATOM 830 C C . LYS A 1 105 ? 5.242 -40.156 -9.469 1 96.62 105 LYS A C 1
ATOM 832 O O . LYS A 1 105 ? 4.809 -41.312 -9.508 1 96.62 105 LYS A O 1
ATOM 837 N N . GLN A 1 106 ? 6.371 -39.844 -8.891 1 97.31 106 GLN A N 1
ATOM 838 C CA . GLN A 1 106 ? 7.254 -40.844 -8.289 1 97.31 106 GLN A CA 1
ATOM 839 C C . GLN A 1 106 ? 6.918 -41.062 -6.816 1 97.31 106 GLN A C 1
ATOM 841 O O . GLN A 1 106 ? 7.566 -41.844 -6.133 1 97.31 106 GLN A O 1
ATOM 846 N N . GLY A 1 107 ? 5.965 -40.312 -6.324 1 96.06 107 GLY A N 1
ATOM 847 C CA . GLY A 1 107 ? 5.547 -40.469 -4.938 1 96.06 107 GLY A CA 1
ATOM 848 C C . GLY A 1 107 ? 6.461 -39.75 -3.965 1 96.06 107 GLY A C 1
ATOM 849 O O . GLY A 1 107 ? 6.434 -40 -2.762 1 96.06 107 GLY A O 1
ATOM 850 N N . ASN A 1 108 ? 7.254 -38.906 -4.496 1 97.25 108 ASN A N 1
ATOM 851 C CA . ASN A 1 108 ? 8.18 -38.156 -3.656 1 97.25 108 ASN A CA 1
ATOM 852 C C . ASN A 1 108 ? 7.57 -36.844 -3.18 1 97.25 108 ASN A C 1
ATOM 854 O O . ASN A 1 108 ? 8.062 -35.75 -3.518 1 97.25 108 ASN A O 1
ATOM 858 N N . MET A 1 109 ? 6.602 -36.875 -2.35 1 96.19 109 MET A N 1
ATOM 859 C CA . MET A 1 109 ? 5.875 -35.75 -1.809 1 96.19 109 MET A CA 1
ATOM 860 C C . MET A 1 109 ? 6.801 -34.844 -0.983 1 96.19 109 MET A C 1
ATOM 862 O O . MET A 1 109 ? 6.68 -33.625 -1.013 1 96.19 109 MET A O 1
ATOM 866 N N . GLU A 1 110 ? 7.691 -35.406 -0.305 1 96.62 110 GLU A N 1
ATOM 867 C CA . GLU A 1 110 ? 8.57 -34.656 0.588 1 96.62 110 GLU A CA 1
ATOM 868 C C . GLU A 1 110 ? 9.453 -33.688 -0.193 1 96.62 110 GLU A C 1
ATOM 870 O O . GLU A 1 110 ? 9.727 -32.594 0.269 1 96.62 110 GLU A O 1
ATOM 875 N N . ALA A 1 111 ? 9.922 -34.125 -1.332 1 97.88 111 ALA A N 1
ATOM 876 C CA . ALA A 1 111 ? 10.727 -33.25 -2.164 1 97.88 111 ALA A CA 1
ATOM 877 C C . ALA A 1 111 ? 9.922 -32 -2.586 1 97.88 111 ALA A C 1
ATOM 879 O O . ALA A 1 111 ? 10.469 -30.906 -2.664 1 97.88 111 ALA A O 1
ATOM 880 N N . CYS A 1 112 ? 8.656 -32.188 -2.873 1 98.25 112 CYS A N 1
ATOM 881 C CA . CYS A 1 112 ? 7.789 -31.062 -3.225 1 98.25 112 CYS A CA 1
ATOM 882 C C . CYS A 1 112 ? 7.598 -30.125 -2.035 1 98.25 112 CYS A C 1
ATOM 884 O O . CYS A 1 112 ? 7.699 -28.906 -2.178 1 98.25 112 CYS A O 1
ATOM 886 N N . LYS A 1 113 ? 7.34 -30.734 -0.908 1 97.88 113 LYS A N 1
ATOM 887 C CA . LYS A 1 113 ? 7.18 -29.938 0.303 1 97.88 113 LYS A CA 1
ATOM 888 C C . LYS A 1 113 ? 8.438 -29.125 0.594 1 97.88 113 LYS A C 1
ATOM 890 O O . LYS A 1 113 ? 8.344 -27.953 0.977 1 97.88 113 LYS A O 1
ATOM 895 N N . GLU A 1 114 ? 9.562 -29.719 0.447 1 97.75 114 GLU A N 1
ATOM 896 C CA . GLU A 1 114 ? 10.828 -29.031 0.677 1 97.75 114 GLU A CA 1
ATOM 897 C C . GLU A 1 114 ? 10.984 -27.812 -0.24 1 97.75 114 GLU A C 1
ATOM 899 O O . GLU A 1 114 ? 11.43 -26.75 0.195 1 97.75 114 GLU A O 1
ATOM 904 N N . PHE A 1 115 ? 10.625 -28.031 -1.469 1 98.5 115 PHE A N 1
ATOM 905 C CA . PHE A 1 115 ? 10.703 -26.922 -2.408 1 98.5 115 PHE A CA 1
ATOM 906 C C . PHE A 1 115 ? 9.875 -25.734 -1.919 1 98.5 115 PHE A C 1
ATOM 908 O O . PHE A 1 115 ? 10.383 -24.625 -1.812 1 98.5 115 PHE A O 1
ATOM 915 N N . PHE A 1 116 ? 8.609 -25.953 -1.646 1 98.69 116 PHE A N 1
ATOM 916 C CA . PHE A 1 116 ? 7.707 -24.875 -1.276 1 98.69 116 PHE A CA 1
ATOM 917 C C . PHE A 1 116 ? 8.109 -24.25 0.057 1 98.69 116 PHE A C 1
ATOM 919 O O . PHE A 1 116 ? 8.062 -23.031 0.224 1 98.69 116 PHE A O 1
ATOM 926 N N . ARG A 1 117 ? 8.562 -25.094 0.987 1 98.25 117 ARG A N 1
ATOM 927 C CA . ARG A 1 117 ? 9.055 -24.562 2.254 1 98.25 117 ARG A CA 1
ATOM 928 C C . ARG A 1 117 ? 10.242 -23.625 2.031 1 98.25 117 ARG A C 1
ATOM 930 O O . ARG A 1 117 ? 10.312 -22.547 2.635 1 98.25 117 ARG A O 1
ATOM 937 N N . THR A 1 118 ? 11.102 -24.047 1.218 1 98.38 118 THR A N 1
ATOM 938 C CA . THR A 1 118 ? 12.344 -23.312 0.979 1 98.38 118 THR A CA 1
ATOM 939 C C . THR A 1 118 ? 12.055 -21.984 0.27 1 98.38 118 THR A C 1
ATOM 941 O O . THR A 1 118 ? 12.5 -20.922 0.715 1 98.38 118 THR A O 1
ATOM 944 N N . ILE A 1 119 ? 11.273 -22.016 -0.763 1 98.75 119 ILE A N 1
ATOM 945 C CA . ILE A 1 119 ? 11.086 -20.812 -1.56 1 98.75 119 ILE A CA 1
ATOM 946 C C . ILE A 1 119 ? 10.203 -19.828 -0.794 1 98.75 119 ILE A C 1
ATOM 948 O O . ILE A 1 119 ? 10.438 -18.609 -0.845 1 98.75 119 ILE A O 1
ATOM 952 N N . TYR A 1 120 ? 9.172 -20.328 -0.088 1 98.75 120 TYR A N 1
ATOM 953 C CA . TYR A 1 120 ? 8.336 -19.422 0.691 1 98.75 120 TYR A CA 1
ATOM 954 C C . TYR A 1 120 ? 9.133 -18.766 1.813 1 98.75 120 TYR A C 1
ATOM 956 O O . TYR A 1 120 ? 8.93 -17.594 2.127 1 98.75 120 TYR A O 1
ATOM 964 N N . SER A 1 121 ? 10.031 -19.531 2.389 1 98.19 121 SER A N 1
ATOM 965 C CA . SER A 1 121 ? 10.906 -18.969 3.416 1 98.19 121 SER A CA 1
ATOM 966 C C . SER A 1 121 ? 11.797 -17.875 2.848 1 98.19 121 SER A C 1
ATOM 968 O O . SER A 1 121 ? 12.016 -16.844 3.494 1 98.19 121 SER A O 1
ATOM 970 N N . PHE A 1 122 ? 12.297 -18.094 1.706 1 98.5 122 PHE A N 1
ATOM 971 C CA . PHE A 1 122 ? 13.125 -17.062 1.078 1 98.5 122 PHE A CA 1
ATOM 972 C C . PHE A 1 122 ? 12.297 -15.828 0.76 1 98.5 122 PHE A C 1
ATOM 974 O O . PHE A 1 122 ? 12.766 -14.695 0.951 1 98.5 122 PHE A O 1
ATOM 981 N N . ILE A 1 123 ? 11.125 -16.016 0.26 1 98.75 123 ILE A N 1
ATOM 982 C CA . ILE A 1 123 ? 10.242 -14.914 -0.089 1 98.75 123 ILE A CA 1
ATOM 983 C C . ILE A 1 123 ? 9.938 -14.086 1.154 1 98.75 123 ILE A C 1
ATOM 985 O O . ILE A 1 123 ? 9.945 -12.852 1.1 1 98.75 123 ILE A O 1
ATOM 989 N N . TYR A 1 124 ? 9.719 -14.758 2.24 1 97.94 124 TYR A N 1
ATOM 990 C CA . TYR A 1 124 ? 9.508 -14.055 3.5 1 97.94 124 TYR A CA 1
ATOM 991 C C . TYR A 1 124 ? 10.734 -13.242 3.893 1 97.94 124 TYR A C 1
ATOM 993 O O . TYR A 1 124 ? 10.625 -12.086 4.309 1 97.94 124 TYR A O 1
ATOM 1001 N N . LEU A 1 125 ? 11.891 -13.898 3.76 1 97.25 125 LEU A N 1
ATOM 1002 C CA . LEU A 1 125 ? 13.133 -13.188 4.039 1 97.25 125 LEU A CA 1
ATOM 1003 C C . LEU A 1 125 ? 13.25 -11.93 3.186 1 97.25 125 LEU A C 1
ATOM 1005 O O . LEU A 1 125 ? 13.562 -10.852 3.699 1 97.25 125 LEU A O 1
ATOM 1009 N N . LEU A 1 126 ? 12.914 -12.062 1.979 1 97.62 126 LEU A N 1
ATOM 1010 C CA . LEU A 1 126 ? 13.008 -10.938 1.052 1 97.62 126 LEU A CA 1
ATOM 1011 C C . LEU A 1 126 ? 12.055 -9.82 1.461 1 97.62 126 LEU A C 1
ATOM 1013 O O . LEU A 1 126 ? 12.438 -8.648 1.486 1 97.62 126 LEU A O 1
ATOM 1017 N N . GLY A 1 127 ? 10.844 -10.188 1.776 1 96 127 GLY A N 1
ATOM 1018 C CA . GLY A 1 127 ? 9.828 -9.211 2.125 1 96 127 GLY A CA 1
ATOM 1019 C C . GLY A 1 127 ? 10.125 -8.484 3.422 1 96 127 GLY A C 1
ATOM 1020 O O . GLY A 1 127 ? 9.562 -7.418 3.684 1 96 127 GLY A O 1
ATOM 1021 N N . THR A 1 128 ? 10.961 -9.023 4.211 1 92.44 128 THR A N 1
ATOM 1022 C CA . THR A 1 128 ? 11.305 -8.414 5.492 1 92.44 128 THR A CA 1
ATOM 1023 C C . THR A 1 128 ? 12.773 -8.008 5.52 1 92.44 128 THR A C 1
ATOM 1025 O O . THR A 1 128 ? 13.359 -7.836 6.594 1 92.44 128 THR A O 1
ATOM 1028 N N . TYR A 1 129 ? 13.375 -7.965 4.406 1 93.69 129 TYR A N 1
ATOM 1029 C CA . TYR A 1 129 ? 14.812 -7.738 4.289 1 93.69 129 TYR A CA 1
ATOM 1030 C C . TYR A 1 129 ? 15.195 -6.348 4.789 1 93.69 129 TYR A C 1
ATOM 1032 O O . TYR A 1 129 ? 14.5 -5.371 4.5 1 93.69 129 TYR A O 1
ATOM 1040 N N . LEU A 1 130 ? 16.25 -6.23 5.465 1 90.88 130 LEU A N 1
ATOM 1041 C CA . LEU A 1 130 ? 16.625 -4.992 6.145 1 90.88 130 LEU A CA 1
ATOM 1042 C C . LEU A 1 130 ? 17.422 -4.078 5.215 1 90.88 130 LEU A C 1
ATOM 1044 O O . LEU A 1 130 ? 17.516 -2.873 5.457 1 90.88 130 LEU A O 1
ATOM 1048 N N . LYS A 1 131 ? 18.016 -4.586 4.199 1 95.12 131 LYS A N 1
ATOM 1049 C CA . LYS A 1 131 ? 18.766 -3.795 3.234 1 95.12 131 LYS A CA 1
ATOM 1050 C C . LYS A 1 131 ? 17.953 -3.568 1.959 1 95.12 131 LYS A C 1
ATOM 1052 O O . LYS A 1 131 ? 17.125 -4.398 1.589 1 95.12 131 LYS A O 1
ATOM 1057 N N . PRO A 1 132 ? 18.234 -2.453 1.264 1 97.31 132 PRO A N 1
ATOM 1058 C CA . PRO A 1 132 ? 17.562 -2.248 -0.016 1 97.31 132 PRO A CA 1
ATOM 1059 C C . PRO A 1 132 ? 17.828 -3.365 -1.019 1 97.31 132 PRO A C 1
ATOM 1061 O O . PRO A 1 132 ? 18.953 -3.875 -1.088 1 97.31 132 PRO A O 1
ATOM 1064 N N . HIS A 1 133 ? 16.844 -3.764 -1.684 1 98.12 133 HIS A N 1
ATOM 1065 C CA . HIS A 1 133 ? 16.906 -4.832 -2.676 1 98.12 133 HIS A CA 1
ATOM 1066 C C . HIS A 1 133 ? 16.391 -4.359 -4.027 1 98.12 133 HIS A C 1
ATOM 1068 O O . HIS A 1 133 ? 15.297 -3.787 -4.109 1 98.12 133 HIS A O 1
ATOM 1074 N N . VAL A 1 134 ? 17.156 -4.527 -5.078 1 98.44 134 VAL A N 1
ATOM 1075 C CA . VAL A 1 134 ? 16.766 -4.133 -6.43 1 98.44 134 VAL A CA 1
ATOM 1076 C C . VAL A 1 134 ? 16.609 -5.375 -7.301 1 98.44 134 VAL A C 1
ATOM 1078 O O . VAL A 1 134 ? 17.578 -6.082 -7.578 1 98.44 134 VAL A O 1
ATOM 1081 N N . ALA A 1 135 ? 15.422 -5.664 -7.719 1 98.81 135 ALA A N 1
ATOM 1082 C CA . ALA A 1 135 ? 15.172 -6.715 -8.703 1 98.81 135 ALA A CA 1
ATOM 1083 C C . ALA A 1 135 ? 15.094 -6.145 -10.109 1 98.81 135 ALA A C 1
ATOM 1085 O O . ALA A 1 135 ? 14.297 -5.242 -10.383 1 98.81 135 ALA A O 1
ATOM 1086 N N . LEU A 1 136 ? 15.93 -6.582 -11 1 98.62 136 LEU A N 1
ATOM 1087 C CA . LEU A 1 136 ? 15.906 -6.207 -12.406 1 98.62 136 LEU A CA 1
ATOM 1088 C C . LEU A 1 136 ? 15.102 -7.215 -13.219 1 98.62 136 LEU A C 1
ATOM 1090 O O . LEU A 1 136 ? 15.594 -8.297 -13.539 1 98.62 136 LEU A O 1
ATOM 1094 N N . LEU A 1 137 ? 13.867 -6.836 -13.555 1 98.69 137 LEU A N 1
ATOM 1095 C CA . LEU A 1 137 ? 12.852 -7.77 -14.039 1 98.69 137 LEU A CA 1
ATOM 1096 C C . LEU A 1 137 ? 12.836 -7.797 -15.57 1 98.69 137 LEU A C 1
ATOM 1098 O O . LEU A 1 137 ? 11.781 -7.645 -16.188 1 98.69 137 LEU A O 1
ATOM 1102 N N . ASN A 1 138 ? 13.93 -8.094 -16.109 1 97.88 138 ASN A N 1
ATOM 1103 C CA . ASN A 1 138 ? 13.969 -8.227 -17.562 1 97.88 138 ASN A CA 1
ATOM 1104 C C . ASN A 1 138 ? 13.344 -9.539 -18.031 1 97.88 138 ASN A C 1
ATOM 1106 O O . ASN A 1 138 ? 13.75 -10.617 -17.594 1 97.88 138 ASN A O 1
ATOM 1110 N N . GLY A 1 139 ? 12.336 -9.445 -18.922 1 98.56 139 GLY A N 1
ATOM 1111 C CA . GLY A 1 139 ? 11.727 -10.617 -19.531 1 98.56 139 GLY A CA 1
ATOM 1112 C C . GLY A 1 139 ? 10.656 -11.25 -18.672 1 98.56 139 GLY A C 1
ATOM 1113 O O . GLY A 1 139 ? 9.992 -10.562 -17.891 1 98.56 139 GLY A O 1
ATOM 1114 N N . ILE A 1 140 ? 10.477 -12.531 -18.891 1 98.81 140 ILE A N 1
ATOM 1115 C CA . ILE A 1 140 ? 9.398 -13.289 -18.25 1 98.81 140 ILE A CA 1
ATOM 1116 C C . ILE A 1 140 ? 9.562 -13.25 -16.734 1 98.81 140 ILE A C 1
ATOM 1118 O O . ILE A 1 140 ? 10.625 -13.594 -16.203 1 98.81 140 ILE A O 1
ATOM 1122 N N . THR A 1 141 ? 8.625 -12.781 -16.047 1 98.88 141 THR A N 1
ATOM 1123 C CA . THR A 1 141 ? 8.531 -12.695 -14.586 1 98.88 141 THR A CA 1
ATOM 1124 C C . THR A 1 141 ? 7.184 -13.227 -14.102 1 98.88 141 THR A C 1
ATOM 1126 O O . THR A 1 141 ? 6.223 -12.469 -13.961 1 98.88 141 THR A O 1
ATOM 1129 N N . MET A 1 142 ? 7.125 -14.523 -13.766 1 98.56 142 MET A N 1
ATOM 1130 C CA . MET A 1 142 ? 5.832 -15.148 -13.508 1 98.56 142 MET A CA 1
ATOM 1131 C C . MET A 1 142 ? 5.887 -16.016 -12.25 1 98.56 142 MET A C 1
ATOM 1133 O O . MET A 1 142 ? 6.922 -16.609 -11.945 1 98.56 142 MET A O 1
ATOM 1137 N N . GLY A 1 143 ? 4.766 -16.094 -11.602 1 98.31 143 GLY A N 1
ATOM 1138 C CA . GLY A 1 143 ? 4.641 -16.984 -10.453 1 98.31 143 GLY A CA 1
ATOM 1139 C C . GLY A 1 143 ? 5.754 -16.812 -9.445 1 98.31 143 GLY A C 1
ATOM 1140 O O . GLY A 1 143 ? 6.008 -15.703 -8.969 1 98.31 143 GLY A O 1
ATOM 1141 N N . GLY A 1 144 ? 6.469 -17.875 -9.234 1 98.38 144 GLY A N 1
ATOM 1142 C CA . GLY A 1 144 ? 7.594 -17.844 -8.312 1 98.38 144 GLY A CA 1
ATOM 1143 C C . GLY A 1 144 ? 8.602 -16.766 -8.641 1 98.38 144 GLY A C 1
ATOM 1144 O O . GLY A 1 144 ? 9.281 -16.25 -7.75 1 98.38 144 GLY A O 1
ATOM 1145 N N . GLY A 1 145 ? 8.758 -16.469 -9.938 1 98.75 145 GLY A N 1
ATOM 1146 C CA . GLY A 1 145 ? 9.617 -15.359 -10.312 1 98.75 145 GLY A CA 1
ATOM 1147 C C . GLY A 1 145 ? 9.172 -14.031 -9.734 1 98.75 145 GLY A C 1
ATOM 1148 O O . GLY A 1 145 ? 9.992 -13.227 -9.289 1 98.75 145 GLY A O 1
ATOM 1149 N N . ALA A 1 146 ? 7.875 -13.781 -9.781 1 98.81 146 ALA A N 1
ATOM 1150 C CA . ALA A 1 146 ? 7.32 -12.609 -9.109 1 98.81 146 ALA A CA 1
ATOM 1151 C C . ALA A 1 146 ? 7.527 -12.695 -7.602 1 98.81 146 ALA A C 1
ATOM 1153 O O . ALA A 1 146 ? 7.871 -11.703 -6.957 1 98.81 146 ALA A O 1
ATOM 1154 N N . GLY A 1 147 ? 7.375 -13.859 -7.086 1 98.75 147 GLY A N 1
ATOM 1155 C CA . GLY A 1 147 ? 7.5 -14.07 -5.652 1 98.75 147 GLY A CA 1
ATOM 1156 C C . GLY A 1 147 ? 8.867 -13.695 -5.113 1 98.75 147 GLY A C 1
ATOM 1157 O O . GLY A 1 147 ? 8.984 -13.156 -4.012 1 98.75 147 GLY A O 1
ATOM 1158 N N . ILE A 1 148 ? 9.93 -13.953 -5.832 1 98.81 148 ILE A N 1
ATOM 1159 C CA . ILE A 1 148 ? 11.273 -13.711 -5.328 1 98.81 148 ILE A CA 1
ATOM 1160 C C . ILE A 1 148 ? 11.719 -12.305 -5.711 1 98.81 148 ILE A C 1
ATOM 1162 O O . ILE A 1 148 ? 12.914 -11.992 -5.668 1 98.81 148 ILE A O 1
ATOM 1166 N N . SER A 1 149 ? 10.773 -11.453 -6.152 1 98.75 149 SER A N 1
ATOM 1167 C CA . SER A 1 149 ? 11.133 -10.109 -6.574 1 98.75 149 SER A CA 1
ATOM 1168 C C . SER A 1 149 ? 10.18 -9.07 -5.996 1 98.75 149 SER A C 1
ATOM 1170 O O . SER A 1 149 ? 10.602 -8.156 -5.285 1 98.75 149 SER A O 1
ATOM 1172 N N . ILE A 1 150 ? 8.875 -9.242 -6.133 1 98.44 150 ILE A N 1
ATOM 1173 C CA . ILE A 1 150 ? 7.852 -8.227 -5.902 1 98.44 150 ILE A CA 1
ATOM 1174 C C . ILE A 1 150 ? 7.859 -7.812 -4.434 1 98.44 150 ILE A C 1
ATOM 1176 O O . ILE A 1 150 ? 7.695 -6.633 -4.113 1 98.44 150 ILE A O 1
ATOM 1180 N N . PRO A 1 151 ? 8.156 -8.734 -3.498 1 97.38 151 PRO A N 1
ATOM 1181 C CA . PRO A 1 151 ? 8.164 -8.32 -2.092 1 97.38 151 PRO A CA 1
ATOM 1182 C C . PRO A 1 151 ? 9.383 -7.469 -1.739 1 97.38 151 PRO A C 1
ATOM 1184 O O . PRO A 1 151 ? 9.43 -6.879 -0.657 1 97.38 151 PRO A O 1
ATOM 1187 N N . GLY A 1 152 ? 10.367 -7.324 -2.598 1 96.5 152 GLY A N 1
ATOM 1188 C CA . GLY A 1 152 ? 11.562 -6.543 -2.336 1 96.5 152 GLY A CA 1
ATOM 1189 C C . GLY A 1 152 ? 11.336 -5.047 -2.441 1 96.5 152 GLY A C 1
ATOM 1190 O O . GLY A 1 152 ? 10.219 -4.602 -2.707 1 96.5 152 GLY A O 1
ATOM 1191 N N . THR A 1 153 ? 12.406 -4.234 -2.297 1 96.38 153 THR A N 1
ATOM 1192 C CA . THR A 1 153 ? 12.328 -2.785 -2.17 1 96.38 153 THR A CA 1
ATOM 1193 C C . THR A 1 153 ? 12.07 -2.137 -3.527 1 96.38 153 THR A C 1
ATOM 1195 O O . THR A 1 153 ? 11.133 -1.353 -3.678 1 96.38 153 THR A O 1
ATOM 1198 N N . PHE A 1 154 ? 12.945 -2.402 -4.512 1 98.06 154 PHE A N 1
ATOM 1199 C CA . PHE A 1 154 ? 12.852 -1.797 -5.836 1 98.06 154 PHE A CA 1
ATOM 1200 C C . PHE A 1 154 ? 12.695 -2.867 -6.91 1 98.06 154 PHE A C 1
ATOM 1202 O O . PHE A 1 154 ? 13.383 -3.889 -6.875 1 98.06 154 PHE A O 1
ATOM 1209 N N . ARG A 1 155 ? 11.789 -2.705 -7.758 1 98.75 155 ARG A N 1
ATOM 1210 C CA . ARG A 1 155 ? 11.516 -3.551 -8.914 1 98.75 155 ARG A CA 1
ATOM 1211 C C . ARG A 1 155 ? 11.594 -2.746 -10.211 1 98.75 155 ARG A C 1
ATOM 1213 O O . ARG A 1 155 ? 10.781 -1.846 -10.438 1 98.75 155 ARG A O 1
ATOM 1220 N N . VAL A 1 156 ? 12.547 -3.086 -11.039 1 98.75 156 VAL A N 1
ATOM 1221 C CA . VAL A 1 156 ? 12.75 -2.355 -12.289 1 98.75 156 VAL A CA 1
ATOM 1222 C C . VAL A 1 156 ? 12.234 -3.188 -13.461 1 98.75 156 VAL A C 1
ATOM 1224 O O . VAL A 1 156 ? 12.875 -4.164 -13.859 1 98.75 156 VAL A O 1
ATOM 1227 N N . ALA A 1 157 ? 11.102 -2.816 -14.008 1 98.75 157 ALA A N 1
ATOM 1228 C CA . ALA A 1 157 ? 10.562 -3.463 -15.203 1 98.75 157 ALA A CA 1
ATOM 1229 C C . ALA A 1 157 ? 11.195 -2.893 -16.469 1 98.75 157 ALA A C 1
ATOM 1231 O O . ALA A 1 157 ? 11.719 -1.775 -16.453 1 98.75 157 ALA A O 1
ATOM 1232 N N . THR A 1 158 ? 11.188 -3.643 -17.547 1 98.56 158 THR A N 1
ATOM 1233 C CA . THR A 1 158 ? 11.727 -3.205 -18.844 1 98.56 158 THR A CA 1
ATOM 1234 C C . THR A 1 158 ? 10.672 -3.316 -19.938 1 98.56 158 THR A C 1
ATOM 1236 O O . THR A 1 158 ? 9.531 -3.711 -19.672 1 98.56 158 THR A O 1
ATOM 1239 N N . ASP A 1 159 ? 11.078 -2.951 -21.156 1 98.31 159 ASP A N 1
ATOM 1240 C CA . ASP A 1 159 ? 10.195 -3.055 -22.328 1 98.31 159 ASP A CA 1
ATOM 1241 C C . ASP A 1 159 ? 10 -4.512 -22.734 1 98.31 159 ASP A C 1
ATOM 1243 O O . ASP A 1 159 ? 9.148 -4.812 -23.578 1 98.31 159 ASP A O 1
ATOM 1247 N N . LYS A 1 160 ? 10.688 -5.449 -22.078 1 98.62 160 LYS A N 1
ATOM 1248 C CA . LYS A 1 160 ? 10.562 -6.875 -22.375 1 98.62 160 LYS A CA 1
ATOM 1249 C C . LYS A 1 160 ? 9.875 -7.621 -21.234 1 98.62 160 LYS A C 1
ATOM 1251 O O . LYS A 1 160 ? 9.562 -8.812 -21.375 1 98.62 160 LYS A O 1
ATOM 1256 N N . THR A 1 161 ? 9.586 -6.949 -20.141 1 98.81 161 THR A N 1
ATOM 1257 C CA . THR A 1 161 ? 9 -7.602 -18.984 1 98.81 161 THR A CA 1
ATOM 1258 C C . THR A 1 161 ? 7.59 -8.102 -19.297 1 98.81 161 THR A C 1
ATOM 1260 O O . THR A 1 161 ? 6.793 -7.379 -19.906 1 98.81 161 THR A O 1
ATOM 1263 N N . VAL A 1 162 ? 7.355 -9.336 -19 1 98.81 162 VAL A N 1
ATOM 1264 C CA . VAL A 1 162 ? 6.027 -9.93 -19.031 1 98.81 162 VAL A CA 1
ATOM 1265 C C . VAL A 1 162 ? 5.691 -10.539 -17.672 1 98.81 162 VAL A C 1
ATOM 1267 O O . VAL A 1 162 ? 6.234 -11.578 -17.312 1 98.81 162 VAL A O 1
ATOM 1270 N N . PHE A 1 163 ? 4.77 -9.891 -17 1 98.81 163 PHE A N 1
ATOM 1271 C CA . PHE A 1 163 ? 4.352 -10.328 -15.672 1 98.81 163 PHE A CA 1
ATOM 1272 C C . PHE A 1 163 ? 3.043 -11.109 -15.742 1 98.81 163 PHE A C 1
ATOM 1274 O O . PHE A 1 163 ? 2.131 -10.727 -16.484 1 98.81 163 PHE A O 1
ATOM 1281 N N . ALA A 1 164 ? 2.969 -12.219 -14.984 1 98.81 164 ALA A N 1
ATOM 1282 C CA . ALA A 1 164 ? 1.699 -12.922 -14.828 1 98.81 164 ALA A CA 1
ATOM 1283 C C . ALA A 1 164 ? 1.731 -13.852 -13.625 1 98.81 164 ALA A C 1
ATOM 1285 O O . ALA A 1 164 ? 2.807 -14.234 -13.156 1 98.81 164 ALA A O 1
ATOM 1286 N N . THR A 1 165 ? 0.555 -14.133 -13.07 1 98.69 165 THR A N 1
ATOM 1287 C CA . THR A 1 165 ? 0.321 -15.203 -12.109 1 98.69 165 THR A CA 1
ATOM 1288 C C . THR A 1 165 ? -0.648 -16.234 -12.672 1 98.69 165 THR A C 1
ATOM 1290 O O . THR A 1 165 ? -1.801 -16.312 -12.242 1 98.69 165 THR A O 1
ATOM 1293 N N . PRO A 1 166 ? -0.18 -17.094 -13.531 1 98.31 166 PRO A N 1
ATOM 1294 C CA . PRO A 1 166 ? -1.06 -17.922 -14.352 1 98.31 166 PRO A CA 1
ATOM 1295 C C . PRO A 1 166 ? -1.383 -19.266 -13.703 1 98.31 166 PRO A C 1
ATOM 1297 O O . PRO A 1 166 ? -1.757 -20.219 -14.391 1 98.31 166 PRO A O 1
ATOM 1300 N N . GLU A 1 167 ? -1.321 -19.359 -12.422 1 98.75 167 GLU A N 1
ATOM 1301 C CA . GLU A 1 167 ? -1.348 -20.625 -11.695 1 98.75 167 GLU A CA 1
ATOM 1302 C C . GLU A 1 167 ? -2.682 -21.344 -11.883 1 98.75 167 GLU A C 1
ATOM 1304 O O . GLU A 1 167 ? -2.736 -22.578 -11.891 1 98.75 167 GLU A O 1
ATOM 1309 N N . VAL A 1 168 ? -3.756 -20.609 -12.094 1 98.75 168 VAL A N 1
ATOM 1310 C CA . VAL A 1 168 ? -5.066 -21.234 -12.227 1 98.75 168 VAL A CA 1
ATOM 1311 C C . VAL A 1 168 ? -5.121 -22.031 -13.523 1 98.75 168 VAL A C 1
ATOM 1313 O O . VAL A 1 168 ? -5.914 -22.969 -13.648 1 98.75 168 VAL A O 1
ATOM 1316 N N . LEU A 1 169 ? -4.27 -21.719 -14.508 1 98.25 169 LEU A N 1
ATOM 1317 C CA . LEU A 1 169 ? -4.242 -22.391 -15.805 1 98.25 169 LEU A CA 1
ATOM 1318 C C . LEU A 1 169 ? -3.523 -23.734 -15.703 1 98.25 169 LEU A C 1
ATOM 1320 O O . LEU A 1 169 ? -3.598 -24.562 -16.625 1 98.25 169 LEU A O 1
ATOM 1324 N N . ILE A 1 170 ? -2.891 -23.984 -14.531 1 98.31 170 ILE A N 1
ATOM 1325 C CA . ILE A 1 170 ? -2.242 -25.281 -14.328 1 98.31 170 ILE A CA 1
ATOM 1326 C C . ILE A 1 170 ? -2.844 -25.969 -13.102 1 98.31 170 ILE A C 1
ATOM 1328 O O . ILE A 1 170 ? -2.184 -26.781 -12.461 1 98.31 170 ILE A O 1
ATOM 1332 N N . GLY A 1 171 ? -4.047 -25.578 -12.773 1 98.56 171 GLY A N 1
ATOM 1333 C CA . GLY A 1 171 ? -4.762 -26.25 -11.695 1 98.56 171 GLY A CA 1
ATOM 1334 C C . GLY A 1 171 ? -4.199 -25.938 -10.32 1 98.56 171 GLY A C 1
ATOM 1335 O O . GLY A 1 171 ? -4.316 -26.75 -9.398 1 98.56 171 GLY A O 1
ATOM 1336 N N . PHE A 1 172 ? -3.535 -24.859 -10.195 1 98.69 172 PHE A N 1
ATOM 1337 C CA . PHE A 1 172 ? -2.898 -24.391 -8.969 1 98.69 172 PHE A CA 1
ATOM 1338 C C . PHE A 1 172 ? -3.473 -23.047 -8.555 1 98.69 172 PHE A C 1
ATOM 1340 O O . PHE A 1 172 ? -4.512 -22.609 -9.062 1 98.69 172 PHE A O 1
ATOM 1347 N N . HIS A 1 173 ? -3.021 -22.453 -7.469 1 98.81 173 HIS A N 1
ATOM 1348 C CA . HIS A 1 173 ? -3.436 -21.125 -7.012 1 98.81 173 HIS A CA 1
ATOM 1349 C C . HIS A 1 173 ? -2.26 -20.156 -6.996 1 98.81 173 HIS A C 1
ATOM 1351 O O . HIS A 1 173 ? -1.116 -20.562 -6.781 1 98.81 173 HIS A O 1
ATOM 1357 N N . PRO A 1 174 ? -2.547 -18.859 -7.281 1 98.75 174 PRO A N 1
ATOM 1358 C CA . PRO A 1 174 ? -1.459 -17.891 -7.113 1 98.75 174 PRO A CA 1
ATOM 1359 C C . PRO A 1 174 ? -0.857 -17.922 -5.711 1 98.75 174 PRO A C 1
ATOM 1361 O O . PRO A 1 174 ? -1.544 -17.609 -4.734 1 98.75 174 PRO A O 1
ATOM 1364 N N . ASP A 1 175 ? 0.371 -18.391 -5.672 1 98.56 175 ASP A N 1
ATOM 1365 C CA . ASP A 1 175 ? 1.128 -18.516 -4.43 1 98.56 175 ASP A CA 1
ATOM 1366 C C . ASP A 1 175 ? 2.379 -17.641 -4.457 1 98.56 175 ASP A C 1
ATOM 1368 O O . ASP A 1 175 ? 2.434 -16.641 -5.184 1 98.56 175 ASP A O 1
ATOM 1372 N N . ALA A 1 176 ? 3.328 -17.938 -3.549 1 98.56 176 ALA A N 1
ATOM 1373 C CA . ALA A 1 176 ? 4.582 -17.203 -3.484 1 98.56 176 ALA A CA 1
ATOM 1374 C C . ALA A 1 176 ? 4.328 -15.719 -3.215 1 98.56 176 ALA A C 1
ATOM 1376 O O . ALA A 1 176 ? 4.84 -14.852 -3.928 1 98.56 176 ALA A O 1
ATOM 1377 N N . ALA A 1 177 ? 3.457 -15.422 -2.293 1 98.5 177 ALA A N 1
ATOM 1378 C CA . ALA A 1 177 ? 3.1 -14.102 -1.794 1 98.5 177 ALA A CA 1
ATOM 1379 C C . ALA A 1 177 ? 2.146 -13.391 -2.752 1 98.5 177 ALA A C 1
ATOM 1381 O O . ALA A 1 177 ? 1.833 -12.211 -2.566 1 98.5 177 ALA A O 1
ATOM 1382 N N . ALA A 1 178 ? 1.634 -14.086 -3.738 1 98.81 178 ALA A N 1
ATOM 1383 C CA . ALA A 1 178 ? 0.774 -13.453 -4.734 1 98.81 178 ALA A CA 1
ATOM 1384 C C . ALA A 1 178 ? -0.498 -12.906 -4.09 1 98.81 178 ALA A C 1
ATOM 1386 O O . ALA A 1 178 ? -0.97 -11.82 -4.449 1 98.81 178 ALA A O 1
ATOM 1387 N N . SER A 1 179 ? -1.066 -13.672 -3.158 1 98.56 179 SER A N 1
ATOM 1388 C CA . SER A 1 179 ? -2.281 -13.188 -2.512 1 98.56 179 SER A CA 1
ATOM 1389 C C . SER A 1 179 ? -2.027 -11.883 -1.768 1 98.56 179 SER A C 1
ATOM 1391 O O . SER A 1 179 ? -2.93 -11.055 -1.626 1 98.56 179 SER A O 1
ATOM 1393 N N . PHE A 1 180 ? -0.758 -11.648 -1.319 1 98 180 PHE A N 1
ATOM 1394 C CA . PHE A 1 180 ? -0.396 -10.438 -0.603 1 98 180 PHE A CA 1
ATOM 1395 C C . PHE A 1 180 ? -0.312 -9.25 -1.558 1 98 180 PHE A C 1
ATOM 1397 O O . PHE A 1 180 ? -1.001 -8.242 -1.369 1 98 180 PHE A O 1
ATOM 1404 N N . TYR A 1 181 ? 0.441 -9.414 -2.629 1 98.12 181 TYR A N 1
ATOM 1405 C CA . TYR A 1 181 ? 0.685 -8.219 -3.428 1 98.12 181 TYR A CA 1
ATOM 1406 C C . TYR A 1 181 ? -0.429 -8.008 -4.445 1 98.12 181 TYR A C 1
ATOM 1408 O O . TYR A 1 181 ? -0.721 -6.871 -4.828 1 98.12 181 TYR A O 1
ATOM 1416 N N . LEU A 1 182 ? -1.146 -9.062 -4.875 1 98.56 182 LEU A N 1
ATOM 1417 C CA . LEU A 1 182 ? -2.238 -8.867 -5.82 1 98.56 182 LEU A CA 1
ATOM 1418 C C . LEU A 1 182 ? -3.441 -8.227 -5.141 1 98.56 182 LEU A C 1
ATOM 1420 O O . LEU A 1 182 ? -4.137 -7.406 -5.742 1 98.56 182 LEU A O 1
ATOM 1424 N N . SER A 1 183 ? -3.695 -8.633 -3.889 1 96.94 183 SER A N 1
ATOM 1425 C CA . SER A 1 183 ? -4.871 -8.141 -3.176 1 96.94 183 SER A CA 1
ATOM 1426 C C . SER A 1 183 ? -4.758 -6.648 -2.895 1 96.94 183 SER A C 1
ATOM 1428 O O . SER A 1 183 ? -5.742 -6.004 -2.529 1 96.94 183 SER A O 1
ATOM 1430 N N . ARG A 1 184 ? -3.611 -6.039 -3.135 1 94.44 184 ARG A N 1
ATOM 1431 C CA . ARG A 1 184 ? -3.357 -4.637 -2.809 1 94.44 184 ARG A CA 1
ATOM 1432 C C . ARG A 1 184 ? -3.262 -3.789 -4.07 1 94.44 184 ARG A C 1
ATOM 1434 O O . ARG A 1 184 ? -2.939 -2.602 -4.004 1 94.44 184 ARG A O 1
ATOM 1441 N N . LEU A 1 185 ? -3.568 -4.387 -5.164 1 96.06 185 LEU A N 1
ATOM 1442 C CA . LEU A 1 185 ? -3.627 -3.639 -6.414 1 96.06 185 LEU A CA 1
ATOM 1443 C C . LEU A 1 185 ? -4.898 -2.801 -6.488 1 96.06 185 LEU A C 1
ATOM 1445 O O . LEU A 1 185 ? -5.828 -3.004 -5.703 1 96.06 185 LEU A O 1
ATOM 1449 N N . PRO A 1 186 ? -4.934 -1.833 -7.43 1 91.44 186 PRO A N 1
ATOM 1450 C CA . PRO A 1 186 ? -6.105 -0.96 -7.523 1 91.44 186 PRO A CA 1
ATOM 1451 C C . PRO A 1 186 ? -7.391 -1.729 -7.824 1 91.44 186 PRO A C 1
ATOM 1453 O O . PRO A 1 186 ? -7.402 -2.605 -8.695 1 91.44 186 PRO A O 1
ATOM 1456 N N . GLY A 1 187 ? -8.391 -1.373 -7.051 1 92.56 187 GLY A N 1
ATOM 1457 C CA . GLY A 1 187 ? -9.695 -1.991 -7.27 1 92.56 187 GLY A CA 1
ATOM 1458 C C . GLY A 1 187 ? -9.656 -3.504 -7.168 1 92.56 187 GLY A C 1
ATOM 1459 O O . GLY A 1 187 ? -9.156 -4.055 -6.184 1 92.56 187 GLY A O 1
ATOM 1460 N N . HIS A 1 188 ? -10.188 -4.133 -8.203 1 96.5 188 HIS A N 1
ATOM 1461 C CA . HIS A 1 188 ? -10.242 -5.59 -8.219 1 96.5 188 HIS A CA 1
ATOM 1462 C C . HIS A 1 188 ? -9.328 -6.164 -9.297 1 96.5 188 HIS A C 1
ATOM 1464 O O . HIS A 1 188 ? -9.578 -7.254 -9.812 1 96.5 188 HIS A O 1
ATOM 1470 N N . LEU A 1 189 ? -8.266 -5.363 -9.617 1 97.94 189 LEU A N 1
ATOM 1471 C CA . LEU A 1 189 ? -7.277 -5.805 -10.594 1 97.94 189 LEU A CA 1
ATOM 1472 C C . LEU A 1 189 ? -6.594 -7.09 -10.133 1 97.94 189 LEU A C 1
ATOM 1474 O O . LEU A 1 189 ? -6.273 -7.953 -10.953 1 97.94 189 LEU A O 1
ATOM 1478 N N . GLY A 1 190 ? -6.391 -7.219 -8.844 1 98.69 190 GLY A N 1
ATOM 1479 C CA . GLY A 1 190 ? -5.766 -8.414 -8.297 1 98.69 190 GLY A CA 1
ATOM 1480 C C . GLY A 1 190 ? -6.57 -9.672 -8.547 1 98.69 190 GLY A C 1
ATOM 1481 O O . GLY A 1 190 ? -6.012 -10.703 -8.93 1 98.69 190 GLY A O 1
ATOM 1482 N N . GLU A 1 191 ? -7.875 -9.602 -8.344 1 98.5 191 GLU A N 1
ATOM 1483 C CA . GLU A 1 191 ? -8.75 -10.727 -8.641 1 98.5 191 GLU A CA 1
ATOM 1484 C C . GLU A 1 191 ? -8.719 -11.078 -10.125 1 98.5 191 GLU A C 1
ATOM 1486 O O . GLU A 1 191 ? -8.633 -12.258 -10.484 1 98.5 191 GLU A O 1
ATOM 1491 N N . TYR A 1 192 ? -8.742 -10.047 -10.914 1 98.81 192 TYR A N 1
ATOM 1492 C CA . TYR A 1 192 ? -8.695 -10.25 -12.359 1 98.81 192 TYR A CA 1
ATOM 1493 C C . TYR A 1 192 ? -7.438 -11 -12.773 1 98.81 192 TYR A C 1
ATOM 1495 O O . TYR A 1 192 ? -7.512 -12 -13.484 1 98.81 192 TYR A O 1
ATOM 1503 N N . LEU A 1 193 ? -6.297 -10.523 -12.289 1 98.88 193 LEU A N 1
ATOM 1504 C CA . LEU A 1 193 ? -5.027 -11.141 -12.664 1 98.88 193 LEU A CA 1
ATOM 1505 C C . LEU A 1 193 ? -4.926 -12.555 -12.117 1 98.88 193 LEU A C 1
ATOM 1507 O O . LEU A 1 193 ? -4.5 -13.469 -12.828 1 98.88 193 LEU A O 1
ATOM 1511 N N . ALA A 1 194 ? -5.379 -12.773 -10.922 1 98.88 194 ALA A N 1
ATOM 1512 C CA . ALA A 1 194 ? -5.27 -14.07 -10.266 1 98.88 194 ALA A CA 1
ATOM 1513 C C . ALA A 1 194 ? -6.145 -15.109 -10.961 1 98.88 194 ALA A C 1
ATOM 1515 O O . ALA A 1 194 ? -5.758 -16.281 -11.07 1 98.88 194 ALA A O 1
ATOM 1516 N N . LEU A 1 195 ? -7.32 -14.711 -11.414 1 98.88 195 LEU A N 1
ATOM 1517 C CA . LEU A 1 195 ? -8.297 -15.672 -11.922 1 98.88 195 LEU A CA 1
ATOM 1518 C C . LEU A 1 195 ? -8.086 -15.93 -13.406 1 98.88 195 LEU A C 1
ATOM 1520 O O . LEU A 1 195 ? -8.469 -16.984 -13.922 1 98.88 195 LEU A O 1
ATOM 1524 N N . THR A 1 196 ? -7.453 -14.961 -14.086 1 98.69 196 THR A N 1
ATOM 1525 C CA . THR A 1 196 ? -7.34 -15.109 -15.531 1 98.69 196 THR A CA 1
ATOM 1526 C C . THR A 1 196 ? -5.922 -15.508 -15.922 1 98.69 196 THR A C 1
ATOM 1528 O O . THR A 1 196 ? -5.703 -16.078 -17 1 98.69 196 THR A O 1
ATOM 1531 N N . GLY A 1 197 ? -4.949 -15.172 -15.141 1 98.31 197 GLY A N 1
ATOM 1532 C CA . GLY A 1 197 ? -3.561 -15.383 -15.516 1 98.31 197 GLY A CA 1
ATOM 1533 C C . GLY A 1 197 ? -3.09 -14.43 -16.594 1 98.31 197 GLY A C 1
ATOM 1534 O O . GLY A 1 197 ? -2.057 -14.664 -17.234 1 98.31 197 GLY A O 1
ATOM 1535 N N . GLU A 1 198 ? -3.814 -13.383 -16.828 1 98.25 198 GLU A N 1
ATOM 1536 C CA . GLU A 1 198 ? -3.473 -12.43 -17.891 1 98.25 198 GLU A CA 1
ATOM 1537 C C . GLU A 1 198 ? -2.156 -11.727 -17.578 1 98.25 198 GLU A C 1
ATOM 1539 O O . GLU A 1 198 ? -1.692 -11.719 -16.438 1 98.25 198 GLU A O 1
ATOM 1544 N N . LYS A 1 199 ? -1.6 -11.188 -18.656 1 98.5 199 LYS A N 1
ATOM 1545 C CA . LYS A 1 199 ? -0.254 -10.625 -18.594 1 98.5 199 LYS A CA 1
ATOM 1546 C C . LYS A 1 199 ? -0.3 -9.102 -18.453 1 98.5 199 LYS A C 1
ATOM 1548 O O . LYS A 1 199 ? -1.256 -8.461 -18.891 1 98.5 199 LYS A O 1
ATOM 1553 N N . LEU A 1 200 ? 0.67 -8.539 -17.781 1 98.69 200 LEU A N 1
ATOM 1554 C CA . LEU A 1 200 ? 0.992 -7.117 -17.766 1 98.69 200 LEU A CA 1
ATOM 1555 C C . LEU A 1 200 ? 2.381 -6.875 -18.359 1 98.69 200 LEU A C 1
ATOM 1557 O O . LEU A 1 200 ? 3.305 -7.652 -18.109 1 98.69 200 LEU A O 1
ATOM 1561 N N . ASN A 1 201 ? 2.506 -5.816 -19.141 1 98.62 201 ASN A N 1
ATOM 1562 C CA . ASN A 1 201 ? 3.84 -5.395 -19.547 1 98.62 201 ASN A CA 1
ATOM 1563 C C . ASN A 1 201 ? 4.492 -4.488 -18.516 1 98.62 201 ASN A C 1
ATOM 1565 O O . ASN A 1 201 ? 3.895 -4.191 -17.484 1 98.62 201 ASN A O 1
ATOM 1569 N N . GLY A 1 202 ? 5.719 -4.098 -18.766 1 98.62 202 GLY A N 1
ATOM 1570 C CA . GLY A 1 202 ? 6.477 -3.311 -17.812 1 98.62 202 GLY A CA 1
ATOM 1571 C C . GLY A 1 202 ? 5.812 -1.99 -17.469 1 98.62 202 GLY A C 1
ATOM 1572 O O . GLY A 1 202 ? 5.816 -1.572 -16.312 1 98.62 202 GLY A O 1
ATOM 1573 N N . VAL A 1 203 ? 5.223 -1.325 -18.391 1 98.12 203 VAL A N 1
ATOM 1574 C CA . VAL A 1 203 ? 4.562 -0.039 -18.203 1 98.12 203 VAL A CA 1
ATOM 1575 C C . VAL A 1 203 ? 3.359 -0.213 -17.281 1 98.12 203 VAL A C 1
ATOM 1577 O O . VAL A 1 203 ? 3.168 0.57 -16.344 1 98.12 203 VAL A O 1
ATOM 1580 N N . GLU A 1 204 ? 2.609 -1.228 -17.516 1 98.25 204 GLU A N 1
ATOM 1581 C CA . GLU A 1 204 ? 1.428 -1.514 -16.719 1 98.25 204 GLU A CA 1
ATOM 1582 C C . GLU A 1 204 ? 1.813 -1.883 -15.281 1 98.25 204 GLU A C 1
ATOM 1584 O O . GLU A 1 204 ? 1.117 -1.52 -14.328 1 98.25 204 GLU A O 1
ATOM 1589 N N . MET A 1 205 ? 2.947 -2.602 -15.133 1 98.56 205 MET A N 1
ATOM 1590 C CA . MET A 1 205 ? 3.418 -2.965 -13.797 1 98.56 205 MET A CA 1
ATOM 1591 C C . MET A 1 205 ? 3.723 -1.72 -12.969 1 98.56 205 MET A C 1
ATOM 1593 O O . MET A 1 205 ? 3.371 -1.649 -11.789 1 98.56 205 MET A O 1
ATOM 1597 N N . VAL A 1 206 ? 4.359 -0.752 -13.562 1 97.12 206 VAL A N 1
ATOM 1598 C CA . VAL A 1 206 ? 4.68 0.488 -12.867 1 97.12 206 VAL A CA 1
ATOM 1599 C C . VAL A 1 206 ? 3.393 1.221 -12.492 1 97.12 206 VAL A C 1
ATOM 1601 O O . VAL A 1 206 ? 3.236 1.674 -11.352 1 97.12 206 VAL A O 1
ATOM 1604 N N . ALA A 1 207 ? 2.471 1.212 -13.453 1 94.81 207 ALA A N 1
ATOM 1605 C CA . ALA A 1 207 ? 1.243 1.986 -13.281 1 94.81 207 ALA A CA 1
ATOM 1606 C C . ALA A 1 207 ? 0.406 1.439 -12.133 1 94.81 207 ALA A C 1
ATOM 1608 O O . ALA A 1 207 ? -0.269 2.199 -11.43 1 94.81 207 ALA A O 1
ATOM 1609 N N . CYS A 1 208 ? 0.465 0.148 -11.914 1 96 208 CYS A N 1
ATOM 1610 C CA . CYS A 1 208 ? -0.392 -0.416 -10.883 1 96 208 CYS A CA 1
ATOM 1611 C C . CYS A 1 208 ? 0.398 -0.687 -9.609 1 96 208 CYS A C 1
ATOM 1613 O O . CYS A 1 208 ? -0.151 -1.19 -8.625 1 96 208 CYS A O 1
ATOM 1615 N N . GLY A 1 209 ? 1.74 -0.462 -9.625 1 95 209 GLY A N 1
ATOM 1616 C CA . GLY A 1 209 ? 2.523 -0.535 -8.398 1 95 209 GLY A CA 1
ATOM 1617 C C . GLY A 1 209 ? 3.273 -1.845 -8.25 1 95 209 GLY A C 1
ATOM 1618 O O . GLY A 1 209 ? 3.992 -2.045 -7.266 1 95 209 GLY A O 1
ATOM 1619 N N . LEU A 1 210 ? 3.162 -2.732 -9.188 1 98.25 210 LEU A N 1
ATOM 1620 C CA . LEU A 1 210 ? 3.889 -3.996 -9.125 1 98.25 210 LEU A CA 1
ATOM 1621 C C . LEU A 1 210 ? 5.375 -3.783 -9.398 1 98.25 210 LEU A C 1
ATOM 1623 O O . LEU A 1 210 ? 6.207 -4.602 -9 1 98.25 210 LEU A O 1
ATOM 1627 N N . ALA A 1 211 ? 5.68 -2.713 -10.125 1 98.38 211 ALA A N 1
ATOM 1628 C CA . ALA A 1 211 ? 7.055 -2.254 -10.32 1 98.38 211 ALA A CA 1
ATOM 1629 C C . ALA A 1 211 ? 7.223 -0.816 -9.836 1 98.38 211 ALA A C 1
ATOM 1631 O O . ALA A 1 211 ? 6.27 -0.035 -9.844 1 98.38 211 ALA A O 1
ATOM 1632 N N . THR A 1 212 ? 8.43 -0.537 -9.398 1 96.62 212 THR A N 1
ATOM 1633 C CA . THR A 1 212 ? 8.688 0.8 -8.875 1 96.62 212 THR A CA 1
ATOM 1634 C C . THR A 1 212 ? 9.297 1.695 -9.953 1 96.62 212 THR A C 1
ATOM 1636 O O . THR A 1 212 ? 9.125 2.916 -9.922 1 96.62 212 THR A O 1
ATOM 1639 N N . HIS A 1 213 ? 10.016 1.062 -10.875 1 97.44 213 HIS A N 1
ATOM 1640 C CA . HIS A 1 213 ? 10.711 1.809 -11.914 1 97.44 213 HIS A CA 1
ATOM 1641 C C . HIS A 1 213 ? 10.617 1.097 -13.258 1 97.44 213 HIS A C 1
ATOM 1643 O O . HIS A 1 213 ? 10.289 -0.089 -13.32 1 97.44 213 HIS A O 1
ATOM 1649 N N . TYR A 1 214 ? 10.828 1.865 -14.273 1 98 214 TYR A N 1
ATOM 1650 C CA . TYR A 1 214 ? 10.867 1.376 -15.648 1 98 214 TYR A CA 1
ATOM 1651 C C . TYR A 1 214 ? 12.133 1.855 -16.359 1 98 214 TYR A C 1
ATOM 1653 O O . TYR A 1 214 ? 12.555 2.998 -16.172 1 98 214 TYR A O 1
ATOM 1661 N N . SER A 1 215 ? 12.703 0.944 -17.062 1 97.69 215 SER A N 1
ATOM 1662 C CA . SER A 1 215 ? 13.812 1.298 -17.953 1 97.69 215 SER A CA 1
ATOM 1663 C C . SER A 1 215 ? 13.805 0.44 -19.219 1 97.69 215 SER A C 1
ATOM 1665 O O . SER A 1 215 ? 13.43 -0.734 -19.172 1 97.69 215 SER A O 1
ATOM 1667 N N . LEU A 1 216 ? 14.258 1.095 -20.344 1 97.06 216 LEU A N 1
ATOM 1668 C CA . LEU A 1 216 ? 14.492 0.284 -21.547 1 97.06 216 LEU A CA 1
ATOM 1669 C C . LEU A 1 216 ? 15.594 -0.743 -21.297 1 97.06 216 LEU A C 1
ATOM 1671 O O . LEU A 1 216 ? 16.578 -0.446 -20.625 1 97.06 216 LEU A O 1
ATOM 1675 N N . LEU A 1 217 ? 15.391 -1.94 -21.844 1 97.25 217 LEU A N 1
ATOM 1676 C CA . LEU A 1 217 ? 16.391 -2.996 -21.719 1 97.25 217 LEU A CA 1
ATOM 1677 C C . LEU A 1 217 ? 17.766 -2.492 -22.125 1 97.25 217 LEU A C 1
ATOM 1679 O O . LEU A 1 217 ? 18.766 -2.834 -21.5 1 97.25 217 LEU A O 1
ATOM 1683 N N . ALA A 1 218 ? 17.844 -1.637 -23.078 1 96.12 218 ALA A N 1
ATOM 1684 C CA . ALA A 1 218 ? 19.109 -1.132 -23.625 1 96.12 218 ALA A CA 1
ATOM 1685 C C . ALA A 1 218 ? 19.859 -0.309 -22.578 1 96.12 218 ALA A C 1
ATOM 1687 O O . ALA A 1 218 ? 21.078 -0.171 -22.656 1 96.12 218 ALA A O 1
ATOM 1688 N N . ARG A 1 219 ? 19.203 0.179 -21.578 1 96.12 219 ARG A N 1
ATOM 1689 C CA . ARG A 1 219 ? 19.812 1.05 -20.578 1 96.12 219 ARG A CA 1
ATOM 1690 C C . ARG A 1 219 ? 20.109 0.281 -19.297 1 96.12 219 ARG A C 1
ATOM 1692 O O . ARG A 1 219 ? 20.781 0.805 -18.406 1 96.12 219 ARG A O 1
ATOM 1699 N N . LEU A 1 220 ? 19.688 -0.936 -19.188 1 95.44 220 LEU A N 1
ATOM 1700 C CA . LEU A 1 220 ? 19.812 -1.713 -17.953 1 95.44 220 LEU A CA 1
ATOM 1701 C C . LEU A 1 220 ? 21.281 -1.874 -17.562 1 95.44 220 LEU A C 1
ATOM 1703 O O . LEU A 1 220 ? 21.625 -1.784 -16.391 1 95.44 220 LEU A O 1
ATOM 1707 N N . PRO A 1 221 ? 22.234 -2.104 -18.562 1 95.31 221 PRO A N 1
ATOM 1708 C CA . PRO A 1 221 ? 23.641 -2.203 -18.188 1 95.31 221 PRO A CA 1
ATOM 1709 C C . PRO A 1 221 ? 24.172 -0.923 -17.531 1 95.31 221 PRO A C 1
ATOM 1711 O O . PRO A 1 221 ? 24.953 -0.985 -16.578 1 95.31 221 PRO A O 1
ATOM 1714 N N . LEU A 1 222 ? 23.719 0.157 -18.047 1 96.31 222 LEU A N 1
ATOM 1715 C CA . LEU A 1 222 ? 24.109 1.435 -17.484 1 96.31 222 LEU A CA 1
ATOM 1716 C C . LEU A 1 222 ? 23.594 1.579 -16.047 1 96.31 222 LEU A C 1
ATOM 1718 O O . LEU A 1 222 ? 24.312 2.051 -15.164 1 96.31 222 LEU A O 1
ATOM 1722 N N . ILE A 1 223 ? 22.391 1.222 -15.812 1 96.38 223 ILE A N 1
ATOM 1723 C CA . ILE A 1 223 ? 21.781 1.271 -14.484 1 96.38 223 ILE A CA 1
ATOM 1724 C C . ILE A 1 223 ? 22.578 0.376 -13.531 1 96.38 223 ILE A C 1
ATOM 1726 O O . ILE A 1 223 ? 22.906 0.79 -12.414 1 96.38 223 ILE A O 1
ATOM 1730 N N . GLU A 1 224 ? 22.859 -0.82 -13.977 1 95.38 224 GLU A N 1
ATOM 1731 C CA . GLU A 1 224 ? 23.625 -1.75 -13.156 1 95.38 224 GLU A CA 1
ATOM 1732 C C . GLU A 1 224 ? 25 -1.169 -12.797 1 95.38 224 GLU A C 1
ATOM 1734 O O . GLU A 1 224 ? 25.453 -1.293 -11.656 1 95.38 224 GLU A O 1
ATOM 1739 N N . GLU A 1 225 ? 25.625 -0.571 -13.781 1 95.25 225 GLU A N 1
ATOM 1740 C CA . GLU A 1 225 ? 26.938 0.035 -13.57 1 95.25 225 GLU A CA 1
ATOM 1741 C C . GLU A 1 225 ? 26.859 1.167 -12.547 1 95.25 225 GLU A C 1
ATOM 1743 O O . GLU A 1 225 ? 27.688 1.24 -11.633 1 95.25 225 GLU A O 1
ATOM 1748 N N . GLN A 1 226 ? 25.891 2.039 -12.68 1 96.12 226 GLN A N 1
ATOM 1749 C CA . GLN A 1 226 ? 25.75 3.186 -11.789 1 96.12 226 GLN A CA 1
ATOM 1750 C C . GLN A 1 226 ? 25.422 2.742 -10.367 1 96.12 226 GLN A C 1
ATOM 1752 O O . GLN A 1 226 ? 25.938 3.295 -9.398 1 96.12 226 GLN A O 1
ATOM 1757 N N . LEU A 1 227 ? 24.562 1.755 -10.258 1 96.62 227 LEU A N 1
ATOM 1758 C CA . LEU A 1 227 ? 24.25 1.209 -8.945 1 96.62 227 LEU A CA 1
ATOM 1759 C C . LEU A 1 227 ? 25.484 0.582 -8.312 1 96.62 227 LEU A C 1
ATOM 1761 O O . LEU A 1 227 ? 25.719 0.727 -7.105 1 96.62 227 LEU A O 1
ATOM 1765 N N . GLY A 1 228 ? 26.281 -0.109 -9.133 1 95.31 228 GLY A N 1
ATOM 1766 C CA . GLY A 1 228 ? 27.484 -0.772 -8.656 1 95.31 228 GLY A CA 1
ATOM 1767 C C . GLY A 1 228 ? 28.516 0.19 -8.086 1 95.31 228 GLY A C 1
ATOM 1768 O O . GLY A 1 228 ? 29.375 -0.204 -7.289 1 95.31 228 GLY A O 1
ATOM 1769 N N . LYS A 1 229 ? 28.391 1.46 -8.391 1 94.88 229 LYS A N 1
ATOM 1770 C CA . LYS A 1 229 ? 29.344 2.471 -7.941 1 94.88 229 LYS A CA 1
ATOM 1771 C C . LYS A 1 229 ? 28.922 3.078 -6.609 1 94.88 229 LYS A C 1
ATOM 1773 O O . LYS A 1 229 ? 29.719 3.752 -5.945 1 94.88 229 LYS A O 1
ATOM 1778 N N . LEU A 1 230 ? 27.734 2.803 -6.215 1 95.75 230 LEU A N 1
ATOM 1779 C CA . LEU A 1 230 ? 27.203 3.436 -5.008 1 95.75 230 LEU A CA 1
ATOM 1780 C C . LEU A 1 230 ? 27.828 2.822 -3.758 1 95.75 230 LEU A C 1
ATOM 1782 O O . LEU A 1 230 ? 28.078 1.615 -3.709 1 95.75 230 LEU A O 1
ATOM 1786 N N . VAL A 1 231 ? 28.141 3.631 -2.775 1 96 231 VAL A N 1
ATOM 1787 C CA . VAL A 1 231 ? 28.531 3.23 -1.429 1 96 231 VAL A CA 1
ATOM 1788 C C . VAL A 1 231 ? 27.5 3.715 -0.418 1 96 231 VAL A C 1
ATOM 1790 O O . VAL A 1 231 ? 27.688 4.75 0.224 1 96 231 VAL A O 1
ATOM 1793 N N . THR A 1 232 ? 26.391 3.006 -0.382 1 94.75 232 THR A N 1
ATOM 1794 C CA . THR A 1 232 ? 25.281 3.467 0.441 1 94.75 232 THR A CA 1
ATOM 1795 C C . THR A 1 232 ? 24.375 2.299 0.83 1 94.75 232 THR A C 1
ATOM 1797 O O . THR A 1 232 ? 24.359 1.268 0.155 1 94.75 232 THR A O 1
ATOM 1800 N N . ASP A 1 233 ? 23.766 2.379 1.923 1 93.75 233 ASP A N 1
ATOM 1801 C CA . ASP A 1 233 ? 22.641 1.513 2.285 1 93.75 233 ASP A CA 1
ATOM 1802 C C . ASP A 1 233 ? 21.359 2.312 2.42 1 93.75 233 ASP A C 1
ATOM 1804 O O . ASP A 1 233 ? 20.359 1.813 2.955 1 93.75 233 ASP A O 1
ATOM 1808 N N . ASP A 1 234 ? 21.391 3.572 1.916 1 92.06 234 ASP A N 1
ATOM 1809 C CA . ASP A 1 234 ? 20.25 4.465 1.944 1 92.06 234 ASP A CA 1
ATOM 1810 C C . ASP A 1 234 ? 19.344 4.246 0.728 1 92.06 234 ASP A C 1
ATOM 1812 O O . ASP A 1 234 ? 19.75 4.531 -0.403 1 92.06 234 ASP A O 1
ATOM 1816 N N . PRO A 1 235 ? 18.156 3.805 0.929 1 94.38 235 PRO A N 1
ATOM 1817 C CA . PRO A 1 235 ? 17.281 3.516 -0.21 1 94.38 235 PRO A CA 1
ATOM 1818 C C . PRO A 1 235 ? 16.953 4.758 -1.036 1 94.38 235 PRO A C 1
ATOM 1820 O O . PRO A 1 235 ? 16.719 4.66 -2.244 1 94.38 235 PRO A O 1
ATOM 1823 N N . SER A 1 236 ? 17 5.93 -0.439 1 90.19 236 SER A N 1
ATOM 1824 C CA . SER A 1 236 ? 16.672 7.152 -1.17 1 90.19 236 SER A CA 1
ATOM 1825 C C . SER A 1 236 ? 17.703 7.438 -2.252 1 90.19 236 SER A C 1
ATOM 1827 O O . SER A 1 236 ? 17.375 7.941 -3.326 1 90.19 236 SER A O 1
ATOM 1829 N N . VAL A 1 237 ? 18.938 7.141 -1.956 1 92.31 237 VAL A N 1
ATOM 1830 C CA . VAL A 1 237 ? 20.016 7.34 -2.924 1 92.31 237 VAL A CA 1
ATOM 1831 C C . VAL A 1 237 ? 19.859 6.359 -4.082 1 92.31 237 VAL A C 1
ATOM 1833 O O . VAL A 1 237 ? 20.031 6.727 -5.246 1 92.31 237 VAL A O 1
ATOM 1836 N N . ILE A 1 238 ? 19.5 5.141 -3.754 1 95.75 238 ILE A N 1
ATOM 1837 C CA . ILE A 1 238 ? 19.281 4.113 -4.766 1 95.75 238 ILE A CA 1
ATOM 1838 C C . ILE A 1 238 ? 18.094 4.5 -5.648 1 95.75 238 ILE A C 1
ATOM 1840 O O . ILE A 1 238 ? 18.172 4.414 -6.879 1 95.75 238 ILE A O 1
ATOM 1844 N N . GLU A 1 239 ? 17.062 4.992 -5.012 1 94.56 239 GLU A N 1
ATOM 1845 C CA . GLU A 1 239 ? 15.883 5.434 -5.746 1 94.56 239 GLU A CA 1
ATOM 1846 C C . GLU A 1 239 ? 16.219 6.562 -6.715 1 94.56 239 GLU A C 1
ATOM 1848 O O . GLU A 1 239 ? 15.789 6.555 -7.867 1 94.56 239 GLU A O 1
ATOM 1853 N N . THR A 1 240 ? 17 7.484 -6.258 1 91.06 240 THR A N 1
ATOM 1854 C CA . THR A 1 240 ? 17.391 8.625 -7.078 1 91.06 240 THR A CA 1
ATOM 1855 C C . THR A 1 240 ? 18.172 8.156 -8.305 1 91.06 240 THR A C 1
ATOM 1857 O O . THR A 1 240 ? 17.969 8.664 -9.406 1 91.06 240 THR A O 1
ATOM 1860 N N . THR A 1 241 ? 19.031 7.188 -8.078 1 94.19 241 THR A N 1
ATOM 1861 C CA . THR A 1 241 ? 19.812 6.633 -9.172 1 94.19 241 THR A CA 1
ATOM 1862 C C . THR A 1 241 ? 18.906 5.941 -10.188 1 94.19 241 THR A C 1
ATOM 1864 O O . THR A 1 241 ? 19.062 6.129 -11.398 1 94.19 241 THR A O 1
ATOM 1867 N N . LEU A 1 242 ? 17.953 5.207 -9.695 1 96.06 242 LEU A N 1
ATOM 1868 C CA . LEU A 1 242 ? 17.016 4.52 -10.578 1 96.06 242 LEU A CA 1
ATOM 1869 C C . LEU A 1 242 ? 16.172 5.52 -11.359 1 96.06 242 LEU A C 1
ATOM 1871 O O . LEU A 1 242 ? 15.883 5.309 -12.539 1 96.06 242 LEU A O 1
ATOM 1875 N N . GLU A 1 243 ? 15.797 6.578 -10.734 1 91.69 243 GLU A N 1
ATOM 1876 C CA . GLU A 1 243 ? 15 7.613 -11.383 1 91.69 243 GLU A CA 1
ATOM 1877 C C . GLU A 1 243 ? 15.805 8.352 -12.445 1 91.69 243 GLU A C 1
ATOM 1879 O O . GLU A 1 243 ? 15.289 8.688 -13.508 1 91.69 243 GLU A O 1
ATOM 1884 N N . GLN A 1 244 ? 17.047 8.578 -12.125 1 90.94 244 GLN A N 1
ATOM 1885 C CA . GLN A 1 244 ? 17.922 9.32 -13.023 1 90.94 244 GLN A CA 1
ATOM 1886 C C . GLN A 1 244 ? 18.125 8.57 -14.336 1 90.94 244 GLN A C 1
ATOM 1888 O O . GLN A 1 244 ? 18.203 9.188 -15.406 1 90.94 244 GLN A O 1
ATOM 1893 N N . TYR A 1 245 ? 18.125 7.273 -14.242 1 91.75 245 TYR A N 1
ATOM 1894 C CA . TYR A 1 245 ? 18.484 6.504 -15.43 1 91.75 245 TYR A CA 1
ATOM 1895 C C . TYR A 1 245 ? 17.281 5.719 -15.945 1 91.75 245 TYR A C 1
ATOM 1897 O O . TYR A 1 245 ? 17.391 4.957 -16.906 1 91.75 245 TYR A O 1
ATOM 1905 N N . GLY A 1 246 ? 16.188 5.883 -15.234 1 93.19 246 GLY A N 1
ATOM 1906 C CA . GLY A 1 246 ? 14.945 5.254 -15.68 1 93.19 246 GLY A CA 1
ATOM 1907 C C . GLY A 1 246 ? 14.094 6.168 -16.531 1 93.19 246 GLY A C 1
ATOM 1908 O O . GLY A 1 246 ? 14.523 7.258 -16.922 1 93.19 246 GLY A O 1
ATOM 1909 N N . ASP A 1 247 ? 12.93 5.613 -16.969 1 92.56 247 ASP A N 1
ATOM 1910 C CA . ASP A 1 247 ? 11.984 6.344 -17.812 1 92.56 247 ASP A CA 1
ATOM 1911 C C . ASP A 1 247 ? 10.625 6.473 -17.125 1 92.56 247 ASP A C 1
ATOM 1913 O O . ASP A 1 247 ? 10.188 5.559 -16.422 1 92.56 247 ASP A O 1
ATOM 1917 N N . LEU A 1 248 ? 10.062 7.656 -17.312 1 90.19 248 LEU A N 1
ATOM 1918 C CA . LEU A 1 248 ? 8.664 7.805 -16.922 1 90.19 248 LEU A CA 1
ATOM 1919 C C . LEU A 1 248 ? 7.746 7.273 -18.016 1 90.19 248 LEU A C 1
ATOM 1921 O O . LEU A 1 248 ? 7.867 7.66 -19.188 1 90.19 248 LEU A O 1
ATOM 1925 N N . VAL A 1 249 ? 6.902 6.352 -17.641 1 93.25 249 VAL A N 1
ATOM 1926 C CA . VAL A 1 249 ? 6.039 5.715 -18.625 1 93.25 249 VAL A CA 1
ATOM 1927 C C . VAL A 1 249 ? 4.609 5.645 -18.094 1 93.25 249 VAL A C 1
ATOM 1929 O O . VAL A 1 249 ? 4.395 5.59 -16.875 1 93.25 249 VAL A O 1
ATOM 1932 N N . TYR A 1 250 ? 3.648 5.617 -19.047 1 92.38 250 TYR A N 1
ATOM 1933 C CA . TYR A 1 250 ? 2.23 5.535 -18.719 1 92.38 250 TYR A CA 1
ATOM 1934 C C . TYR A 1 250 ? 1.5 4.609 -19.672 1 92.38 250 TYR A C 1
ATOM 1936 O O . TYR A 1 250 ? 1.803 4.582 -20.875 1 92.38 250 TYR A O 1
ATOM 1944 N N . PRO A 1 251 ? 0.541 3.883 -19.109 1 93.81 251 PRO A N 1
ATOM 1945 C CA . PRO A 1 251 ? -0.164 2.936 -19.969 1 93.81 251 PRO A CA 1
ATOM 1946 C C . PRO A 1 251 ? -0.956 3.625 -21.078 1 93.81 251 PRO A C 1
ATOM 1948 O O . PRO A 1 251 ? -1.472 4.727 -20.891 1 93.81 251 PRO A O 1
ATOM 1951 N N . ASP A 1 252 ? -1.055 2.918 -22.188 1 92.38 252 ASP A N 1
ATOM 1952 C CA . ASP A 1 252 ? -1.843 3.457 -23.281 1 92.38 252 ASP A CA 1
ATOM 1953 C C . ASP A 1 252 ? -3.318 3.098 -23.141 1 92.38 252 ASP A C 1
ATOM 1955 O O . ASP A 1 252 ? -3.721 2.514 -22.125 1 92.38 252 ASP A O 1
ATOM 1959 N N . SER A 1 253 ? -4.141 3.418 -24.109 1 90.62 253 SER A N 1
ATOM 1960 C CA . SER A 1 253 ? -5.59 3.293 -24.016 1 90.62 253 SER A CA 1
ATOM 1961 C C . SER A 1 253 ? -6.027 1.833 -24.078 1 90.62 253 SER A C 1
ATOM 1963 O O . SER A 1 253 ? -7.141 1.496 -23.672 1 90.62 253 SER A O 1
ATOM 1965 N N . SER A 1 254 ? -5.184 0.963 -24.562 1 92.56 254 SER A N 1
ATOM 1966 C CA . SER A 1 254 ? -5.551 -0.443 -24.688 1 92.56 254 SER A CA 1
ATOM 1967 C C . SER A 1 254 ? -5.293 -1.201 -23.391 1 92.56 254 SER A C 1
ATOM 1969 O O . SER A 1 254 ? -5.734 -2.34 -23.234 1 92.56 254 SER A O 1
ATOM 1971 N N . SER A 1 255 ? -4.613 -0.565 -22.484 1 95.25 255 SER A N 1
ATOM 1972 C CA . SER A 1 255 ? -4.223 -1.201 -21.219 1 95.25 255 SER A CA 1
ATOM 1973 C C . SER A 1 255 ? -5.445 -1.553 -20.391 1 95.25 255 SER A C 1
ATOM 1975 O O . SER A 1 255 ? -6.418 -0.796 -20.344 1 95.25 255 SER A O 1
ATOM 1977 N N . VAL A 1 256 ? -5.391 -2.68 -19.688 1 96 256 VAL A N 1
ATOM 1978 C CA . VAL A 1 256 ? -6.453 -3.084 -18.781 1 96 256 VAL A CA 1
ATOM 1979 C C . VAL A 1 256 ? -6.621 -2.027 -17.688 1 96 256 VAL A C 1
ATOM 1981 O O . VAL A 1 256 ? -7.707 -1.885 -17.109 1 96 256 VAL A O 1
ATOM 1984 N N . LEU A 1 257 ? -5.551 -1.234 -17.422 1 94.31 257 LEU A N 1
ATOM 1985 C CA . LEU A 1 257 ? -5.609 -0.208 -16.391 1 94.31 257 LEU A CA 1
ATOM 1986 C C . LEU A 1 257 ? -6.52 0.939 -16.812 1 94.31 257 LEU A C 1
ATOM 1988 O O . LEU A 1 257 ? -6.938 1.747 -15.969 1 94.31 257 LEU A O 1
ATOM 1992 N N . GLN A 1 258 ? -6.852 1.001 -18.078 1 90.94 258 GLN A N 1
ATOM 1993 C CA . GLN A 1 258 ? -7.816 1.977 -18.562 1 90.94 258 GLN A CA 1
ATOM 1994 C C . GLN A 1 258 ? -9.242 1.429 -18.5 1 90.94 258 GLN A C 1
ATOM 1996 O O . GLN A 1 258 ? -10.195 2.121 -18.859 1 90.94 258 GLN A O 1
ATOM 2001 N N . ARG A 1 259 ? -9.383 0.187 -18.016 1 92.38 259 ARG A N 1
ATOM 2002 C CA . ARG A 1 259 ? -10.672 -0.492 -17.938 1 92.38 259 ARG A CA 1
ATOM 2003 C C . ARG A 1 259 ? -11.008 -0.89 -16.516 1 92.38 259 ARG A C 1
ATOM 2005 O O . ARG A 1 259 ? -11.711 -1.878 -16.281 1 92.38 259 ARG A O 1
ATOM 2012 N N . LEU A 1 260 ? -10.547 -0.21 -15.57 1 93.31 260 LEU A N 1
ATOM 2013 C CA . LEU A 1 260 ? -10.727 -0.586 -14.172 1 93.31 260 LEU A CA 1
ATOM 2014 C C . LEU A 1 260 ? -12.195 -0.544 -13.781 1 93.31 260 LEU A C 1
ATOM 2016 O O . LEU A 1 260 ? -12.648 -1.33 -12.938 1 93.31 260 LEU A O 1
ATOM 2020 N N . GLU A 1 261 ? -12.977 0.303 -14.43 1 91 261 GLU A N 1
ATOM 2021 C CA . GLU A 1 261 ? -14.398 0.401 -14.109 1 91 261 GLU A CA 1
ATOM 2022 C C . GLU A 1 261 ? -15.117 -0.918 -14.375 1 91 261 GLU A C 1
ATOM 2024 O O . GLU A 1 261 ? -15.82 -1.437 -13.508 1 91 261 GLU A O 1
ATOM 2029 N N . ILE A 1 262 ? -14.914 -1.415 -15.547 1 95.06 262 ILE A N 1
ATOM 2030 C CA . ILE A 1 262 ? -15.602 -2.652 -15.898 1 95.06 262 ILE A CA 1
ATOM 2031 C C . ILE A 1 262 ? -14.977 -3.824 -15.141 1 95.06 262 ILE A C 1
ATOM 2033 O O . ILE A 1 262 ? -15.672 -4.77 -14.766 1 95.06 262 ILE A O 1
ATOM 2037 N N . VAL A 1 263 ? -13.656 -3.809 -14.898 1 97.19 263 VAL A N 1
ATOM 2038 C CA . VAL A 1 263 ? -13.008 -4.832 -14.086 1 97.19 263 VAL A CA 1
ATOM 2039 C C . VAL A 1 263 ? -13.648 -4.879 -12.703 1 97.19 263 VAL A C 1
ATOM 2041 O O . VAL A 1 263 ? -14.039 -5.949 -12.227 1 97.19 263 VAL A O 1
ATOM 2044 N N . ASP A 1 264 ? -13.805 -3.715 -12.125 1 95.19 264 ASP A N 1
ATOM 2045 C CA . ASP A 1 264 ? -14.383 -3.627 -10.789 1 95.19 264 ASP A CA 1
ATOM 2046 C C . ASP A 1 264 ? -15.836 -4.086 -10.781 1 95.19 264 ASP A C 1
ATOM 2048 O O . ASP A 1 264 ? -16.266 -4.832 -9.898 1 95.19 264 ASP A O 1
ATOM 2052 N N . LYS A 1 265 ? -16.547 -3.682 -11.766 1 93.94 265 LYS A N 1
ATOM 2053 C CA . LYS A 1 265 ? -17.969 -4.043 -11.867 1 93.94 265 LYS A CA 1
ATOM 2054 C C . LYS A 1 265 ? -18.141 -5.555 -11.938 1 93.94 265 LYS A C 1
ATOM 2056 O O . LYS A 1 265 ? -19.109 -6.098 -11.391 1 93.94 265 LYS A O 1
ATOM 2061 N N . CYS A 1 266 ? -17.234 -6.188 -12.539 1 97.38 266 CYS A N 1
ATOM 2062 C CA . CYS A 1 266 ? -17.375 -7.625 -12.75 1 97.38 266 CYS A CA 1
ATOM 2063 C C . CYS A 1 266 ? -16.734 -8.406 -11.609 1 97.38 266 CYS A C 1
ATOM 2065 O O . CYS A 1 266 ? -17.312 -9.375 -11.117 1 97.38 266 CYS A O 1
ATOM 2067 N N . PHE A 1 267 ? -15.648 -7.961 -11.094 1 97.5 267 PHE A N 1
ATOM 2068 C CA . PHE A 1 267 ? -14.852 -8.789 -10.203 1 97.5 267 PHE A CA 1
ATOM 2069 C C . PHE A 1 267 ? -15.102 -8.414 -8.742 1 97.5 267 PHE A C 1
ATOM 2071 O O . PHE A 1 267 ? -14.5 -8.992 -7.836 1 97.5 267 PHE A O 1
ATOM 2078 N N . CYS A 1 268 ? -15.977 -7.484 -8.5 1 93.5 268 CYS A N 1
ATOM 2079 C CA . CYS A 1 268 ? -16.328 -7.109 -7.129 1 93.5 268 CYS A CA 1
ATOM 2080 C C . CYS A 1 268 ? -17.203 -8.172 -6.48 1 93.5 268 CYS A C 1
ATOM 2082 O O . CYS A 1 268 ? -17.406 -8.148 -5.266 1 93.5 268 CYS A O 1
ATOM 2084 N N . HIS A 1 269 ? -17.719 -9.109 -7.293 1 94.81 269 HIS A N 1
ATOM 2085 C CA . HIS A 1 269 ? -18.688 -10.078 -6.785 1 94.81 269 HIS A CA 1
ATOM 2086 C C . HIS A 1 269 ? -18.016 -11.141 -5.93 1 94.81 269 HIS A C 1
ATOM 2088 O O . HIS A 1 269 ? -16.812 -11.383 -6.07 1 94.81 269 HIS A O 1
ATOM 2094 N N . ASP A 1 270 ? -18.812 -11.836 -5.156 1 91.44 270 ASP A N 1
ATOM 2095 C CA . ASP A 1 270 ? -18.281 -12.664 -4.074 1 91.44 270 ASP A CA 1
ATOM 2096 C C . ASP A 1 270 ? -17.906 -14.047 -4.578 1 91.44 270 ASP A C 1
ATOM 2098 O O . ASP A 1 270 ? -17.078 -14.727 -3.973 1 91.44 270 ASP A O 1
ATOM 2102 N N . THR A 1 271 ? -18.562 -14.461 -5.625 1 96.75 271 THR A N 1
ATOM 2103 C CA . THR A 1 271 ? -18.297 -15.805 -6.125 1 96.75 271 THR A CA 1
ATOM 2104 C C . THR A 1 271 ? -17.844 -15.75 -7.586 1 96.75 271 THR A C 1
ATOM 2106 O O . THR A 1 271 ? -18.141 -14.789 -8.297 1 96.75 271 THR A O 1
ATOM 2109 N N . VAL A 1 272 ? -17.188 -16.812 -7.965 1 98.69 272 VAL A N 1
ATOM 2110 C CA . VAL A 1 272 ? -16.719 -16.906 -9.344 1 98.69 272 VAL A CA 1
ATOM 2111 C C . VAL A 1 272 ? -17.922 -16.938 -10.289 1 98.69 272 VAL A C 1
ATOM 2113 O O . VAL A 1 272 ? -17.891 -16.344 -11.367 1 98.69 272 VAL A O 1
ATOM 2116 N N . GLU A 1 273 ? -19 -17.656 -9.906 1 98.56 273 GLU A N 1
ATOM 2117 C CA . GLU A 1 273 ? -20.219 -17.719 -10.711 1 98.56 273 GLU A CA 1
ATOM 2118 C C . GLU A 1 273 ? -20.781 -16.328 -10.969 1 98.56 273 GLU A C 1
ATOM 2120 O O . GLU A 1 273 ? -21.141 -16 -12.102 1 98.56 273 GLU A O 1
ATOM 2125 N N . GLU A 1 274 ? -20.812 -15.523 -9.914 1 97.94 274 GLU A N 1
ATOM 2126 C CA . GLU A 1 274 ? -21.328 -14.172 -10.055 1 97.94 274 GLU A CA 1
ATOM 2127 C C . GLU A 1 274 ? -20.438 -13.32 -10.953 1 97.94 274 GLU A C 1
ATOM 2129 O O . GLU A 1 274 ? -20.922 -12.453 -11.68 1 97.94 274 GLU A O 1
ATOM 2134 N N . ILE A 1 275 ? -19.141 -13.523 -10.875 1 98.5 275 ILE A N 1
ATOM 2135 C CA . ILE A 1 275 ? -18.188 -12.812 -11.719 1 98.5 275 ILE A CA 1
ATOM 2136 C C . ILE A 1 275 ? -18.422 -13.18 -13.18 1 98.5 275 ILE A C 1
ATOM 2138 O O . ILE A 1 275 ? -18.484 -12.305 -14.047 1 98.5 275 ILE A O 1
ATOM 2142 N N . VAL A 1 276 ? -18.594 -14.469 -13.453 1 98.56 276 VAL A N 1
ATOM 2143 C CA . VAL A 1 276 ? -18.844 -14.945 -14.805 1 98.56 276 VAL A CA 1
ATOM 2144 C C . VAL A 1 276 ? -20.156 -14.344 -15.328 1 98.56 276 VAL A C 1
ATOM 2146 O O . VAL A 1 276 ? -20.219 -13.859 -16.453 1 98.56 276 VAL A O 1
ATOM 2149 N N . ASP A 1 277 ? -21.172 -14.359 -14.492 1 98.19 277 ASP A N 1
ATOM 2150 C CA . ASP A 1 277 ? -22.469 -13.781 -14.875 1 98.19 277 ASP A CA 1
ATOM 2151 C C . ASP A 1 277 ? -22.328 -12.305 -15.219 1 98.19 277 ASP A C 1
ATOM 2153 O O . ASP A 1 277 ? -22.875 -11.836 -16.219 1 98.19 277 ASP A O 1
ATOM 2157 N N . ALA A 1 278 ? -21.609 -11.594 -14.375 1 97.81 278 ALA A N 1
ATOM 2158 C CA . ALA A 1 278 ? -21.406 -10.164 -14.594 1 97.81 278 ALA A CA 1
ATOM 2159 C C . ALA A 1 278 ? -20.672 -9.898 -15.898 1 97.81 278 ALA A C 1
ATOM 2161 O O . ALA A 1 278 ? -21 -8.961 -16.625 1 97.81 278 ALA A O 1
ATOM 2162 N N . LEU A 1 279 ? -19.688 -10.711 -16.188 1 98.19 279 LEU A N 1
ATOM 2163 C CA . LEU A 1 279 ? -18.922 -10.578 -17.422 1 98.19 279 LEU A CA 1
ATOM 2164 C C . LEU A 1 279 ? -19.797 -10.867 -18.641 1 98.19 279 LEU A C 1
ATOM 2166 O O . LEU A 1 279 ? -19.688 -10.195 -19.672 1 98.19 279 LEU A O 1
ATOM 2170 N N . GLU A 1 280 ? -20.625 -11.867 -18.531 1 97.62 280 GLU A N 1
ATOM 2171 C CA . GLU A 1 280 ? -21.547 -12.18 -19.625 1 97.62 280 GLU A CA 1
ATOM 2172 C C . GLU A 1 280 ? -22.5 -11.023 -19.906 1 97.62 280 GLU A C 1
ATOM 2174 O O . GLU A 1 280 ? -22.734 -10.672 -21.062 1 97.62 280 GLU A O 1
ATOM 2179 N N . VAL A 1 281 ? -23 -10.477 -18.859 1 97.44 281 VAL A N 1
ATOM 2180 C CA . VAL A 1 281 ? -23.891 -9.328 -18.984 1 97.44 281 VAL A CA 1
ATOM 2181 C C . VAL A 1 281 ? -23.141 -8.156 -19.609 1 97.44 281 VAL A C 1
ATOM 2183 O O . VAL A 1 281 ? -23.641 -7.523 -20.547 1 97.44 281 VAL A O 1
ATOM 2186 N N . ALA A 1 282 ? -21.922 -7.922 -19.125 1 96.12 282 ALA A N 1
ATOM 2187 C CA . ALA A 1 282 ? -21.109 -6.824 -19.656 1 96.12 282 ALA A CA 1
ATOM 2188 C C . ALA A 1 282 ? -20.797 -7.051 -21.125 1 96.12 282 ALA A C 1
ATOM 2190 O O . ALA A 1 282 ? -20.828 -6.113 -21.922 1 96.12 282 ALA A O 1
ATOM 2191 N N . ALA A 1 283 ? -20.469 -8.266 -21.438 1 94.94 283 ALA A N 1
ATOM 2192 C CA . ALA A 1 283 ? -20.188 -8.602 -22.828 1 94.94 283 ALA A CA 1
ATOM 2193 C C . ALA A 1 283 ? -21.391 -8.344 -23.719 1 94.94 283 ALA A C 1
ATOM 2195 O O . ALA A 1 283 ? -21.25 -7.832 -24.828 1 94.94 283 ALA A O 1
ATOM 2196 N N . SER A 1 284 ? -22.516 -8.68 -23.281 1 95.12 284 SER A N 1
ATOM 2197 C CA . SER A 1 284 ? -23.75 -8.516 -24.031 1 95.12 284 SER A CA 1
ATOM 2198 C C . SER A 1 284 ? -24.109 -7.039 -24.188 1 95.12 284 SER A C 1
ATOM 2200 O O . SER A 1 284 ? -24.562 -6.609 -25.25 1 95.12 284 SER A O 1
ATOM 2202 N N . GLU A 1 285 ? -23.859 -6.25 -23.172 1 93.75 285 GLU A N 1
ATOM 2203 C CA . GLU A 1 285 ? -24.266 -4.852 -23.141 1 93.75 285 GLU A CA 1
ATOM 2204 C C . GLU A 1 285 ? -23.281 -3.967 -23.891 1 93.75 285 GLU A C 1
ATOM 2206 O O . GLU A 1 285 ? -23.672 -3.033 -24.594 1 93.75 285 GLU A O 1
ATOM 2211 N N . THR A 1 286 ? -22 -4.277 -23.734 1 90.5 286 THR A N 1
ATOM 2212 C CA . THR A 1 286 ? -21 -3.346 -24.219 1 90.5 286 THR A CA 1
ATOM 2213 C C . THR A 1 286 ? -20.312 -3.891 -25.484 1 90.5 286 THR A C 1
ATOM 2215 O O . THR A 1 286 ? -19.672 -3.143 -26.219 1 90.5 286 THR A O 1
ATOM 2218 N N . LYS A 1 287 ? -20.422 -5.215 -25.734 1 87.81 287 LYS A N 1
ATOM 2219 C CA . LYS A 1 287 ? -19.75 -5.902 -26.844 1 87.81 287 LYS A CA 1
ATOM 2220 C C . LYS A 1 287 ? -18.25 -5.66 -26.797 1 87.81 287 LYS A C 1
ATOM 2222 O O . LYS A 1 287 ? -17.578 -5.641 -27.844 1 87.81 287 LYS A O 1
ATOM 2227 N N . GLU A 1 288 ? -17.734 -5.344 -25.641 1 89 288 GLU A N 1
ATOM 2228 C CA . GLU A 1 288 ? -16.297 -5.117 -25.453 1 89 288 GLU A CA 1
ATOM 2229 C C . GLU A 1 288 ? -15.508 -6.41 -25.625 1 89 288 GLU A C 1
ATOM 2231 O O . GLU A 1 288 ? -15.766 -7.395 -24.922 1 89 288 GLU A O 1
ATOM 2236 N N . PRO A 1 289 ? -14.516 -6.41 -26.5 1 93.06 289 PRO A N 1
ATOM 2237 C CA . PRO A 1 289 ? -13.711 -7.617 -26.719 1 93.06 289 PRO A CA 1
ATOM 2238 C C . PRO A 1 289 ? -13.023 -8.109 -25.453 1 93.06 289 PRO A C 1
ATOM 2240 O O . PRO A 1 289 ? -12.828 -9.312 -25.281 1 93.06 289 PRO A O 1
ATOM 2243 N N . TRP A 1 290 ? -12.734 -7.234 -24.609 1 94.12 290 TRP A N 1
ATOM 2244 C CA . TRP A 1 290 ? -12.07 -7.586 -23.359 1 94.12 290 TRP A CA 1
ATOM 2245 C C . TRP A 1 290 ? -12.93 -8.539 -22.531 1 94.12 290 TRP A C 1
ATOM 2247 O O . TRP A 1 290 ? -12.414 -9.492 -21.938 1 94.12 290 TRP A O 1
ATOM 2257 N N . CYS A 1 291 ? -14.203 -8.359 -22.484 1 95.88 291 CYS A N 1
ATOM 2258 C CA . CYS A 1 291 ? -15.109 -9.211 -21.719 1 95.88 291 CYS A CA 1
ATOM 2259 C C . CYS A 1 291 ? -15.102 -10.633 -22.25 1 95.88 291 CYS A C 1
ATOM 2261 O O . CYS A 1 291 ? -15.055 -11.594 -21.484 1 95.88 291 CYS A O 1
ATOM 2263 N N . ILE A 1 292 ? -15.078 -10.727 -23.547 1 95.5 292 ILE A N 1
ATOM 2264 C CA . ILE A 1 292 ? -15.117 -12.031 -24.203 1 95.5 292 ILE A CA 1
ATOM 2265 C C . ILE A 1 292 ? -13.812 -12.773 -23.953 1 95.5 292 ILE A C 1
ATOM 2267 O O . ILE A 1 292 ? -13.82 -13.953 -23.594 1 95.5 292 ILE A O 1
ATOM 2271 N N . SER A 1 293 ? -12.758 -12.031 -24.141 1 96.56 293 SER A N 1
ATOM 2272 C CA . SER A 1 293 ? -11.453 -12.656 -23.906 1 96.56 293 SER A CA 1
ATOM 2273 C C . SER A 1 293 ? -11.289 -13.078 -22.453 1 96.56 293 SER A C 1
ATOM 2275 O O . SER A 1 293 ? -10.703 -14.125 -22.172 1 96.56 293 SER A O 1
ATOM 2277 N N . THR A 1 294 ? -11.773 -12.273 -21.547 1 97.94 294 THR A N 1
ATOM 2278 C CA . THR A 1 294 ? -11.703 -12.578 -20.125 1 97.94 294 THR A CA 1
ATOM 2279 C C . THR A 1 294 ? -12.508 -13.836 -19.797 1 97.94 294 THR A C 1
ATOM 2281 O O . THR A 1 294 ? -12.039 -14.711 -19.062 1 97.94 294 THR A O 1
ATOM 2284 N N . LEU A 1 295 ? -13.695 -13.961 -20.359 1 97.75 295 LEU A N 1
ATOM 2285 C CA . LEU A 1 295 ? -14.539 -15.133 -20.172 1 97.75 295 LEU A CA 1
ATOM 2286 C C . LEU A 1 295 ? -13.844 -16.391 -20.672 1 97.75 295 LEU A C 1
ATOM 2288 O O . LEU A 1 295 ? -13.891 -17.438 -20.031 1 97.75 295 LEU A O 1
ATOM 2292 N N . ASN A 1 296 ? -13.211 -16.234 -21.812 1 97 296 ASN A N 1
ATOM 2293 C CA . ASN A 1 296 ? -12.492 -17.375 -22.391 1 97 296 ASN A CA 1
ATOM 2294 C C . ASN A 1 296 ? -11.359 -17.828 -21.469 1 97 296 ASN A C 1
ATOM 2296 O O . ASN A 1 296 ? -11.148 -19.031 -21.297 1 97 296 ASN A O 1
ATOM 2300 N N . ARG A 1 297 ? -10.672 -16.906 -20.875 1 97.31 297 ARG A N 1
ATOM 2301 C CA . ARG A 1 297 ? -9.586 -17.234 -19.953 1 97.31 297 ARG A CA 1
ATOM 2302 C C . ARG A 1 297 ? -10.117 -17.953 -18.719 1 97.31 297 ARG A C 1
ATOM 2304 O O . ARG A 1 297 ? -9.508 -18.922 -18.266 1 97.31 297 ARG A O 1
ATOM 2311 N N . LEU A 1 298 ? -11.227 -17.516 -18.188 1 98.38 298 LEU A N 1
ATOM 2312 C CA . LEU A 1 298 ? -11.82 -18.156 -17.016 1 98.38 298 LEU A CA 1
ATOM 2313 C C . LEU A 1 298 ? -12.25 -19.578 -17.344 1 98.38 298 LEU A C 1
ATOM 2315 O O . LEU A 1 298 ? -12.141 -20.469 -16.484 1 98.38 298 LEU A O 1
ATOM 2319 N N . LYS A 1 299 ? -12.656 -19.797 -18.578 1 96.75 299 LYS A N 1
ATOM 2320 C CA . LYS A 1 299 ? -13.117 -21.109 -19 1 96.75 299 LYS A CA 1
ATOM 2321 C C . LYS A 1 299 ? -11.953 -22.094 -19.125 1 96.75 299 LYS A C 1
ATOM 2323 O O . LYS A 1 299 ? -12.125 -23.297 -18.984 1 96.75 299 LYS A O 1
ATOM 2328 N N . GLU A 1 300 ? -10.797 -21.516 -19.438 1 97.06 300 GLU A N 1
ATOM 2329 C CA . GLU A 1 300 ? -9.602 -22.344 -19.594 1 97.06 300 GLU A CA 1
ATOM 2330 C C . GLU A 1 300 ? -9.047 -22.797 -18.25 1 97.06 300 GLU A C 1
ATOM 2332 O O . GLU A 1 300 ? -8.312 -23.781 -18.188 1 97.06 300 GLU A O 1
ATOM 2337 N N . ALA A 1 301 ? -9.398 -22.156 -17.172 1 98.44 301 ALA A N 1
ATOM 2338 C CA . ALA A 1 301 ? -8.812 -22.375 -15.852 1 98.44 301 ALA A CA 1
ATOM 2339 C C . ALA A 1 301 ? -9.531 -23.516 -15.125 1 98.44 301 ALA A C 1
ATOM 2341 O O . ALA A 1 301 ? -10.664 -23.859 -15.469 1 98.44 301 ALA A O 1
ATOM 2342 N N . SER A 1 302 ? -8.867 -24.141 -14.172 1 98.75 302 SER A N 1
ATOM 2343 C CA . SER A 1 302 ? -9.492 -25.109 -13.273 1 98.75 302 SER A CA 1
ATOM 2344 C C . SER A 1 302 ? -10.594 -24.469 -12.438 1 98.75 302 SER A C 1
ATOM 2346 O O . SER A 1 302 ? -10.352 -23.484 -11.742 1 98.75 302 SER A O 1
ATOM 2348 N N . PRO A 1 303 ? -11.82 -25.031 -12.531 1 98.88 303 PRO A N 1
ATOM 2349 C CA . PRO A 1 303 ? -12.914 -24.453 -11.75 1 98.88 303 PRO A CA 1
ATOM 2350 C C . PRO A 1 303 ? -12.594 -24.391 -10.258 1 98.88 303 PRO A C 1
ATOM 2352 O O . PRO A 1 303 ? -12.883 -23.391 -9.602 1 98.88 303 PRO A O 1
ATOM 2355 N N . LEU A 1 304 ? -12 -25.438 -9.742 1 98.81 304 LEU A N 1
ATOM 2356 C CA . LEU A 1 304 ? -11.633 -25.453 -8.328 1 98.81 304 LEU A CA 1
ATOM 2357 C C . LEU A 1 304 ? -10.578 -24.391 -8.031 1 98.81 304 LEU A C 1
ATOM 2359 O O . LEU A 1 304 ? -10.68 -23.672 -7.035 1 98.81 304 LEU A O 1
ATOM 2363 N N . SER A 1 305 ? -9.57 -24.281 -8.898 1 98.88 305 SER A N 1
ATOM 2364 C CA . SER A 1 305 ? -8.516 -23.281 -8.727 1 98.88 305 SER A CA 1
ATOM 2365 C C . SER A 1 305 ? -9.078 -21.859 -8.734 1 98.88 305 SER A C 1
ATOM 2367 O O . SER A 1 305 ? -8.602 -21 -8.008 1 98.88 305 SER A O 1
ATOM 2369 N N . LEU A 1 306 ? -10.102 -21.656 -9.539 1 98.94 306 LEU A N 1
ATOM 2370 C CA . LEU A 1 306 ? -10.719 -20.328 -9.594 1 98.94 306 LEU A CA 1
ATOM 2371 C C . LEU A 1 306 ? -11.32 -19.953 -8.25 1 98.94 306 LEU A C 1
ATOM 2373 O O . LEU A 1 306 ? -11.07 -18.859 -7.734 1 98.94 306 LEU A O 1
ATOM 2377 N N . LYS A 1 307 ? -12.047 -20.844 -7.672 1 98.88 307 LYS A N 1
ATOM 2378 C CA . LYS A 1 307 ? -12.75 -20.547 -6.43 1 98.88 307 LYS A CA 1
ATOM 2379 C C . LYS A 1 307 ? -11.773 -20.375 -5.27 1 98.88 307 LYS A C 1
ATOM 2381 O O . LYS A 1 307 ? -11.898 -19.438 -4.477 1 98.88 307 LYS A O 1
ATOM 2386 N N . VAL A 1 308 ? -10.75 -21.234 -5.18 1 98.81 308 VAL A N 1
ATOM 2387 C CA . VAL A 1 308 ? -9.812 -21.141 -4.07 1 98.81 308 VAL A CA 1
ATOM 2388 C C . VAL A 1 308 ? -8.945 -19.891 -4.234 1 98.81 308 VAL A C 1
ATOM 2390 O O . VAL A 1 308 ? -8.578 -19.25 -3.25 1 98.81 308 VAL A O 1
ATOM 2393 N N . SER A 1 309 ? -8.617 -19.531 -5.488 1 98.88 309 SER A N 1
ATOM 2394 C CA . SER A 1 309 ? -7.812 -18.344 -5.746 1 98.88 309 SER A CA 1
ATOM 2395 C C . SER A 1 309 ? -8.57 -17.062 -5.383 1 98.88 309 SER A C 1
ATOM 2397 O O . SER A 1 309 ? -8 -16.141 -4.789 1 98.88 309 SER A O 1
ATOM 2399 N N . LEU A 1 310 ? -9.844 -17 -5.734 1 98.69 310 LEU A N 1
ATOM 2400 C CA . LEU A 1 310 ? -10.648 -15.828 -5.387 1 98.69 310 LEU A CA 1
ATOM 2401 C C . LEU A 1 310 ? -10.664 -15.617 -3.877 1 98.69 310 LEU A C 1
ATOM 2403 O O . LEU A 1 310 ? -10.406 -14.508 -3.4 1 98.69 310 LEU A O 1
ATOM 2407 N N . ARG A 1 311 ? -10.922 -16.672 -3.17 1 97.88 311 ARG A N 1
ATOM 2408 C CA . ARG A 1 311 ? -10.969 -16.578 -1.715 1 97.88 311 ARG A CA 1
ATOM 2409 C C . ARG A 1 311 ? -9.609 -16.172 -1.151 1 97.88 311 ARG A C 1
ATOM 2411 O O . ARG A 1 311 ? -9.531 -15.32 -0.258 1 97.88 311 ARG A O 1
ATOM 2418 N N . SER A 1 312 ? -8.539 -16.734 -1.679 1 98.56 312 SER A N 1
ATOM 2419 C CA . SER A 1 312 ? -7.188 -16.438 -1.205 1 98.56 312 SER A CA 1
ATOM 2420 C C . SER A 1 312 ? -6.84 -14.969 -1.394 1 98.56 312 SER A C 1
ATOM 2422 O O . SER A 1 312 ? -6.301 -14.328 -0.485 1 98.56 312 SER A O 1
ATOM 2424 N N . ILE A 1 313 ? -7.168 -14.406 -2.555 1 98.25 313 ILE A N 1
ATOM 2425 C CA . ILE A 1 313 ? -6.871 -13.008 -2.846 1 98.25 313 ILE A CA 1
ATOM 2426 C C . ILE A 1 313 ? -7.668 -12.109 -1.904 1 98.25 313 ILE A C 1
ATOM 2428 O O . ILE A 1 313 ? -7.117 -11.164 -1.325 1 98.25 313 ILE A O 1
ATOM 2432 N N . ARG A 1 314 ? -8.859 -12.445 -1.682 1 95.56 314 ARG A N 1
ATOM 2433 C CA . ARG A 1 314 ? -9.727 -11.625 -0.835 1 95.56 314 ARG A CA 1
ATOM 2434 C C . ARG A 1 314 ? -9.25 -11.656 0.615 1 95.56 314 ARG A C 1
ATOM 2436 O O . ARG A 1 314 ? -9.195 -10.617 1.276 1 95.56 314 ARG A O 1
ATOM 2443 N N . GLU A 1 315 ? -8.883 -12.805 1.072 1 94.81 315 GLU A N 1
ATOM 2444 C CA . GLU A 1 315 ? -8.375 -12.922 2.438 1 94.81 315 GLU A CA 1
ATOM 2445 C C . GLU A 1 315 ? -7.035 -12.211 2.588 1 94.81 315 GLU A C 1
ATOM 2447 O O . GLU A 1 315 ? -6.738 -11.648 3.643 1 94.81 315 GLU A O 1
ATOM 2452 N N . GLY A 1 316 ? -6.262 -12.289 1.516 1 96.25 316 GLY A N 1
ATOM 2453 C CA . GLY A 1 316 ? -4.934 -11.695 1.54 1 96.25 316 GLY A CA 1
ATOM 2454 C C . GLY A 1 316 ? -4.957 -10.195 1.781 1 96.25 316 GLY A C 1
ATOM 2455 O O . GLY A 1 316 ? -3.992 -9.633 2.303 1 96.25 316 GLY A O 1
ATOM 2456 N N . ARG A 1 317 ? -6.035 -9.57 1.449 1 92.75 317 ARG A N 1
ATOM 2457 C CA . ARG A 1 317 ? -6.195 -8.125 1.598 1 92.75 317 ARG A CA 1
ATOM 2458 C C . ARG A 1 317 ? -6.055 -7.707 3.057 1 92.75 317 ARG A C 1
ATOM 2460 O O . ARG A 1 317 ? -5.648 -6.578 3.35 1 92.75 317 ARG A O 1
ATOM 2467 N N . PHE A 1 318 ? -6.324 -8.617 3.992 1 89.94 318 PHE A N 1
ATOM 2468 C CA . PHE A 1 318 ? -6.383 -8.266 5.406 1 89.94 318 PHE A CA 1
ATOM 2469 C C . PHE A 1 318 ? -5.348 -9.055 6.199 1 89.94 318 PHE A C 1
ATOM 2471 O O . PHE A 1 318 ? -5.477 -9.203 7.418 1 89.94 318 PHE A O 1
ATOM 2478 N N . GLN A 1 319 ? -4.367 -9.594 5.488 1 91.56 319 GLN A N 1
ATOM 2479 C CA . GLN A 1 319 ? -3.342 -10.406 6.133 1 91.56 319 GLN A CA 1
ATOM 2480 C C . GLN A 1 319 ? -1.949 -9.828 5.891 1 91.56 319 GLN A C 1
ATOM 2482 O O . GLN A 1 319 ? -1.703 -9.203 4.859 1 91.56 319 GLN A O 1
ATOM 2487 N N . THR A 1 320 ? -1.074 -10.016 6.879 1 90.44 320 THR A N 1
ATOM 2488 C CA . THR A 1 320 ? 0.333 -9.672 6.711 1 90.44 320 THR A CA 1
ATOM 2489 C C . THR A 1 320 ? 1.021 -10.664 5.773 1 90.44 320 THR A C 1
ATOM 2491 O O . THR A 1 320 ? 0.447 -11.695 5.418 1 90.44 320 THR A O 1
ATOM 2494 N N . LEU A 1 321 ? 2.219 -10.367 5.348 1 94.88 321 LEU A N 1
ATOM 2495 C CA . LEU A 1 321 ? 2.965 -11.203 4.414 1 94.88 321 LEU A CA 1
ATOM 2496 C C . LEU A 1 321 ? 3.127 -12.617 4.965 1 94.88 321 LEU A C 1
ATOM 2498 O O . LEU A 1 321 ? 2.912 -13.594 4.246 1 94.88 321 LEU A O 1
ATOM 2502 N N . ASP A 1 322 ? 3.477 -12.734 6.258 1 95.06 322 ASP A N 1
ATOM 2503 C CA . ASP A 1 322 ? 3.686 -14.047 6.867 1 95.06 322 ASP A CA 1
ATOM 2504 C C . ASP A 1 322 ? 2.387 -14.852 6.90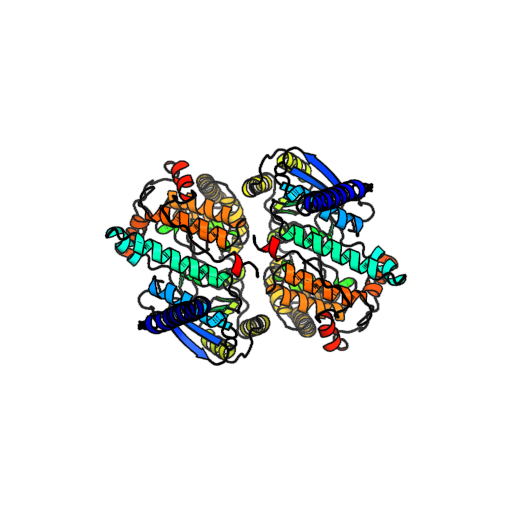2 1 95.06 322 ASP A C 1
ATOM 2506 O O . ASP A 1 322 ? 2.387 -16.047 6.629 1 95.06 322 ASP A O 1
ATOM 2510 N N . GLN A 1 323 ? 1.286 -14.18 7.172 1 94.12 323 GLN A N 1
ATOM 2511 C CA . GLN A 1 323 ? -0.007 -14.859 7.219 1 94.12 323 GLN A CA 1
ATOM 2512 C C . GLN A 1 323 ? -0.423 -15.344 5.832 1 94.12 323 GLN A C 1
ATOM 2514 O O . GLN A 1 323 ? -0.954 -16.453 5.691 1 94.12 323 GLN A O 1
ATOM 2519 N N . CYS A 1 324 ? -0.165 -14.516 4.855 1 97.5 324 CYS A N 1
ATOM 2520 C CA . CYS A 1 324 ? -0.46 -14.914 3.484 1 97.5 324 CYS A CA 1
ATOM 2521 C C . CYS A 1 324 ? 0.372 -16.125 3.08 1 97.5 324 CYS A C 1
ATOM 2523 O O . CYS A 1 324 ? -0.157 -17.094 2.523 1 97.5 324 CYS A O 1
ATOM 2525 N N . LEU A 1 325 ? 1.646 -16.078 3.396 1 98.19 325 LEU A N 1
ATOM 2526 C CA . LEU A 1 325 ? 2.537 -17.172 3.023 1 98.19 325 LEU A CA 1
ATOM 2527 C C . LEU A 1 325 ? 2.152 -18.453 3.75 1 98.19 325 LEU A C 1
ATOM 2529 O O . LEU A 1 325 ? 2.203 -19.547 3.166 1 98.19 325 LEU A O 1
ATOM 2533 N N . LEU A 1 326 ? 1.79 -18.328 4.973 1 97.56 326 LEU A N 1
ATOM 2534 C CA . LEU A 1 326 ? 1.36 -19.5 5.734 1 97.56 326 LEU A CA 1
ATOM 2535 C C . LEU A 1 326 ? 0.103 -20.109 5.125 1 97.56 326 LEU A C 1
ATOM 2537 O O . LEU A 1 326 ? 0.035 -21.328 4.922 1 97.56 326 LEU A O 1
ATOM 2541 N N . ARG A 1 327 ? -0.857 -19.297 4.855 1 97.88 327 ARG A N 1
ATOM 2542 C CA . ARG A 1 327 ? -2.08 -19.781 4.223 1 97.88 327 ARG A CA 1
ATOM 2543 C C . ARG A 1 327 ? -1.783 -20.406 2.865 1 97.88 327 ARG A C 1
ATOM 2545 O O . ARG A 1 327 ? -2.26 -21.5 2.561 1 97.88 327 ARG A O 1
ATOM 2552 N N . GLU A 1 328 ? -0.992 -19.734 2.059 1 98.75 328 GLU A N 1
ATOM 2553 C CA . GLU A 1 328 ? -0.63 -20.25 0.742 1 98.75 328 GLU A CA 1
ATOM 2554 C C . GLU A 1 328 ? 0.067 -21.594 0.851 1 98.75 328 GLU A C 1
ATOM 2556 O O . GLU A 1 328 ? -0.161 -22.484 0.029 1 98.75 328 GLU A O 1
ATOM 2561 N N . TYR A 1 329 ? 0.907 -21.719 1.847 1 98.56 329 TYR A N 1
ATOM 2562 C CA . TYR A 1 329 ? 1.604 -23 2.035 1 98.56 329 TYR A CA 1
ATOM 2563 C C . TYR A 1 329 ? 0.617 -24.125 2.293 1 98.56 329 TYR A C 1
ATOM 2565 O O . TYR A 1 329 ? 0.719 -25.188 1.688 1 98.56 329 TYR A O 1
ATOM 2573 N N . ARG A 1 330 ? -0.308 -23.891 3.133 1 98.19 330 ARG A N 1
ATOM 2574 C CA . ARG A 1 330 ? -1.323 -24.906 3.436 1 98.19 330 ARG A CA 1
ATOM 2575 C C . ARG A 1 330 ? -2.145 -25.234 2.197 1 98.19 330 ARG A C 1
ATOM 2577 O O . ARG A 1 330 ? -2.375 -26.422 1.901 1 98.19 330 ARG A O 1
ATOM 2584 N N . MET A 1 331 ? -2.527 -24.25 1.508 1 98.62 331 MET A N 1
ATOM 2585 C CA . MET A 1 331 ? -3.27 -24.453 0.266 1 98.62 331 MET A CA 1
ATOM 2586 C C . MET A 1 331 ? -2.455 -25.266 -0.726 1 98.62 331 MET A C 1
ATOM 2588 O O . MET A 1 331 ? -2.992 -26.156 -1.396 1 98.62 331 MET A O 1
ATOM 2592 N N . THR A 1 332 ? -1.18 -24.906 -0.837 1 98.56 332 THR A N 1
ATOM 2593 C CA . THR A 1 332 ? -0.27 -25.578 -1.754 1 98.56 332 THR A CA 1
ATOM 2594 C C . THR A 1 332 ? -0.17 -27.062 -1.419 1 98.56 332 THR A C 1
ATOM 2596 O O . THR A 1 332 ? -0.221 -27.906 -2.312 1 98.56 332 THR A O 1
ATOM 2599 N N . LEU A 1 333 ? -0.049 -27.391 -0.171 1 97.5 333 LEU A N 1
ATOM 2600 C CA . LEU A 1 333 ? 0.028 -28.797 0.233 1 97.5 333 LEU A CA 1
ATOM 2601 C C . LEU A 1 333 ? -1.254 -29.531 -0.131 1 97.5 333 LEU A C 1
ATOM 2603 O O . LEU A 1 333 ? -1.208 -30.688 -0.559 1 97.5 333 LEU A O 1
ATOM 2607 N N . GLN A 1 334 ? -2.361 -28.875 0.025 1 96.56 334 GLN A N 1
ATOM 2608 C CA . GLN A 1 334 ? -3.625 -29.484 -0.38 1 96.56 334 GLN A CA 1
ATOM 2609 C C . GLN A 1 334 ? -3.682 -29.672 -1.893 1 96.56 334 GLN A C 1
ATOM 2611 O O . GLN A 1 334 ? -4.145 -30.719 -2.369 1 96.56 334 GLN A O 1
ATOM 2616 N N . ALA A 1 335 ? -3.188 -28.75 -2.611 1 97.88 335 ALA A N 1
ATOM 2617 C CA . ALA A 1 335 ? -3.232 -28.781 -4.07 1 97.88 335 ALA A CA 1
ATOM 2618 C C . ALA A 1 335 ? -2.387 -29.922 -4.621 1 97.88 335 ALA A C 1
ATOM 2620 O O . ALA A 1 335 ? -2.762 -30.562 -5.605 1 97.88 335 ALA A O 1
ATOM 2621 N N . ILE A 1 336 ? -1.286 -30.219 -3.975 1 97.31 336 ILE A N 1
ATOM 2622 C CA . ILE A 1 336 ? -0.375 -31.188 -4.555 1 97.31 336 ILE A CA 1
ATOM 2623 C C . ILE A 1 336 ? -0.661 -32.562 -3.969 1 97.31 336 ILE A C 1
ATOM 2625 O O . ILE A 1 336 ? -0.172 -33.594 -4.477 1 97.31 336 ILE A O 1
ATOM 2629 N N . SER A 1 337 ? -1.46 -32.688 -2.914 1 94.12 337 SER A N 1
ATOM 2630 C CA . SER A 1 337 ? -1.71 -33.969 -2.229 1 94.12 337 SER A CA 1
ATOM 2631 C C . SER A 1 337 ? -2.602 -34.875 -3.062 1 94.12 337 SER A C 1
ATOM 2633 O O . SER A 1 337 ? -2.643 -36.094 -2.836 1 94.12 337 SER A O 1
ATOM 2635 N N . LYS A 1 338 ? -3.424 -34.375 -3.936 1 93.19 338 LYS A N 1
ATOM 2636 C CA . LYS A 1 338 ? -4.363 -35.062 -4.793 1 93.19 338 LYS A CA 1
ATOM 2637 C C . LYS A 1 338 ? -5.543 -35.625 -3.99 1 93.19 338 LYS A C 1
ATOM 2639 O O . LYS A 1 338 ? -6.332 -36.406 -4.496 1 93.19 338 LYS A O 1
ATOM 2644 N N . GLN A 1 339 ? -5.664 -35.219 -2.785 1 93.12 339 GLN A N 1
ATOM 2645 C CA . GLN A 1 339 ? -6.766 -35.688 -1.95 1 93.12 339 GLN A CA 1
ATOM 2646 C C . GLN A 1 339 ? -8.078 -35 -2.348 1 93.12 339 GLN A C 1
ATOM 2648 O O . GLN A 1 339 ? -9.141 -35.625 -2.291 1 93.12 339 GLN A O 1
ATOM 2653 N N . ILE A 1 340 ? -7.98 -33.812 -2.725 1 95.75 340 ILE A N 1
ATOM 2654 C CA . ILE A 1 340 ? -9.164 -33.062 -3.115 1 95.75 340 ILE A CA 1
ATOM 2655 C C . ILE A 1 340 ? -9.383 -33.188 -4.621 1 95.75 340 ILE A C 1
ATOM 2657 O O . ILE A 1 340 ? -10.484 -33.469 -5.074 1 95.75 340 ILE A O 1
ATOM 2661 N N . SER A 1 341 ? -8.297 -32.969 -5.336 1 97 341 SER A N 1
ATOM 2662 C CA . SER A 1 341 ? -8.305 -33 -6.797 1 97 341 SER A CA 1
ATOM 2663 C C . SER A 1 341 ? -6.906 -33.219 -7.352 1 97 341 SER A C 1
ATOM 2665 O O . SER A 1 341 ? -5.91 -32.938 -6.691 1 97 341 SER A O 1
ATOM 2667 N N . GLY A 1 342 ? -6.809 -33.812 -8.547 1 97.56 342 GLY A N 1
ATOM 2668 C CA . GLY A 1 342 ? -5.535 -33.969 -9.227 1 97.56 342 GLY A CA 1
ATOM 2669 C C . GLY A 1 342 ? -5.234 -32.875 -10.211 1 97.56 342 GLY A C 1
ATOM 2670 O O . GLY A 1 342 ? -4.383 -33.031 -11.094 1 97.56 342 GLY A O 1
ATOM 2671 N N . ASP A 1 343 ? -5.875 -31.781 -10.078 1 98.44 343 ASP A N 1
ATOM 2672 C CA . ASP A 1 343 ? -5.863 -30.734 -11.086 1 98.44 343 ASP A CA 1
ATOM 2673 C C . ASP A 1 343 ? -4.457 -30.172 -11.289 1 98.44 343 ASP A C 1
ATOM 2675 O O . ASP A 1 343 ? -4.082 -29.797 -12.406 1 98.44 343 ASP A O 1
ATOM 2679 N N . PHE A 1 344 ? -3.666 -30.078 -10.195 1 98.56 344 PHE A N 1
ATOM 2680 C CA . PHE A 1 344 ? -2.314 -29.547 -10.359 1 98.56 344 PHE A CA 1
ATOM 2681 C C . PHE A 1 344 ? -1.511 -30.422 -11.312 1 98.56 344 PHE A C 1
ATOM 2683 O O . PHE A 1 344 ? -0.938 -29.938 -12.289 1 98.56 344 PHE A O 1
ATOM 2690 N N . CYS A 1 345 ? -1.497 -31.688 -11.094 1 98.25 345 CYS A N 1
ATOM 2691 C CA . CYS A 1 345 ? -0.764 -32.594 -11.953 1 98.25 345 CYS A CA 1
ATOM 2692 C C . CYS A 1 345 ? -1.323 -32.594 -13.367 1 98.25 345 CYS A C 1
ATOM 2694 O O . CYS A 1 345 ? -0.565 -32.562 -14.336 1 98.25 345 CYS A O 1
ATOM 2696 N N . GLU A 1 346 ? -2.65 -32.625 -13.461 1 98.38 346 GLU A N 1
ATOM 2697 C CA . GLU A 1 346 ? -3.303 -32.594 -14.766 1 98.38 346 GLU A CA 1
ATOM 2698 C C . GLU A 1 346 ? -2.965 -31.328 -15.531 1 98.38 346 GLU A C 1
ATOM 2700 O O . GLU A 1 346 ? -2.705 -31.359 -16.734 1 98.38 346 GLU A O 1
ATOM 2705 N N . GLY A 1 347 ? -2.99 -30.234 -14.859 1 98.56 347 GLY A N 1
ATOM 2706 C CA . GLY A 1 347 ? -2.66 -28.953 -15.484 1 98.56 347 GLY A CA 1
ATOM 2707 C C . GLY A 1 347 ? -1.224 -28.891 -15.961 1 98.56 347 GLY A C 1
ATOM 2708 O O . GLY A 1 347 ? -0.958 -28.438 -17.078 1 98.56 347 GLY A O 1
ATOM 2709 N N . VAL A 1 348 ? -0.278 -29.281 -15.094 1 98.44 348 VAL A N 1
ATOM 2710 C CA . VAL A 1 348 ? 1.133 -29.297 -15.469 1 98.44 348 VAL A CA 1
ATOM 2711 C C . VAL A 1 348 ? 1.355 -30.25 -16.641 1 98.44 348 VAL A C 1
ATOM 2713 O O . VAL A 1 348 ? 2.068 -29.922 -17.594 1 98.44 348 VAL A O 1
ATOM 2716 N N . ARG A 1 349 ? 0.746 -31.375 -16.594 1 98.12 349 ARG A N 1
ATOM 2717 C CA . ARG A 1 349 ? 0.837 -32.312 -17.703 1 98.12 349 ARG A CA 1
ATOM 2718 C C . ARG A 1 349 ? 0.415 -31.656 -19.016 1 98.12 349 ARG A C 1
ATOM 2720 O O . ARG A 1 349 ? 1.173 -31.641 -19.984 1 98.12 349 ARG A O 1
ATOM 2727 N N . ALA A 1 350 ? -0.747 -31.109 -19.031 1 98.19 350 ALA A N 1
ATOM 2728 C CA . ALA A 1 350 ? -1.384 -30.594 -20.234 1 98.19 350 ALA A CA 1
ATOM 2729 C C . ALA A 1 350 ? -0.603 -29.406 -20.797 1 98.19 350 ALA A C 1
ATOM 2731 O O . ALA A 1 350 ? -0.452 -29.281 -22.016 1 98.19 350 ALA A O 1
ATOM 2732 N N . ARG A 1 351 ? -0.034 -28.578 -19.906 1 97 351 ARG A N 1
ATOM 2733 C CA . ARG A 1 351 ? 0.536 -27.312 -20.359 1 97 351 ARG A CA 1
ATOM 2734 C C . ARG A 1 351 ? 2.045 -27.422 -20.547 1 97 351 ARG A C 1
ATOM 2736 O O . ARG A 1 351 ? 2.623 -26.766 -21.406 1 97 351 ARG A O 1
ATOM 2743 N N . MET A 1 352 ? 2.74 -28.328 -19.766 1 96.25 352 MET A N 1
ATOM 2744 C CA . MET A 1 352 ? 4.195 -28.234 -19.719 1 96.25 352 MET A CA 1
ATOM 2745 C C . MET A 1 352 ? 4.84 -29.562 -20.109 1 96.25 352 MET A C 1
ATOM 2747 O O . MET A 1 352 ? 6 -29.594 -20.531 1 96.25 352 MET A O 1
ATOM 2751 N N . VAL A 1 353 ? 4.129 -30.625 -19.953 1 96.75 353 VAL A N 1
ATOM 2752 C CA . VAL A 1 353 ? 4.73 -31.938 -20.219 1 96.75 353 VAL A CA 1
ATOM 2753 C C . VAL A 1 353 ? 4.281 -32.438 -21.578 1 96.75 353 VAL A C 1
ATOM 2755 O O . VAL A 1 353 ? 5.062 -32.438 -22.531 1 96.75 353 VAL A O 1
ATOM 2758 N N . ASP A 1 354 ? 2.934 -32.656 -21.719 1 97 354 ASP A N 1
ATOM 2759 C CA . ASP A 1 354 ? 2.391 -33.094 -23 1 97 354 ASP A CA 1
ATOM 2760 C C . ASP A 1 354 ? 2.135 -31.922 -23.922 1 97 354 ASP A C 1
ATOM 2762 O O . ASP A 1 354 ? 2.066 -32.094 -25.141 1 97 354 ASP A O 1
ATOM 2766 N N . LYS A 1 355 ? 1.891 -30.812 -23.359 1 96.12 355 LYS A N 1
ATOM 2767 C CA . LYS A 1 355 ? 1.645 -29.562 -24.078 1 96.12 355 LYS A CA 1
ATOM 2768 C C . LYS A 1 355 ? 0.471 -29.703 -25.031 1 96.12 355 LYS A C 1
ATOM 2770 O O . LYS A 1 355 ? 0.514 -29.188 -26.156 1 96.12 355 LYS A O 1
ATOM 2775 N N . ASP A 1 356 ? -0.525 -30.406 -24.656 1 95.75 356 ASP A N 1
ATOM 2776 C CA . ASP A 1 356 ? -1.725 -30.562 -25.484 1 95.75 356 ASP A CA 1
ATOM 2777 C C . ASP A 1 356 ? -2.744 -29.469 -25.172 1 95.75 356 ASP A C 1
ATOM 2779 O O . ASP A 1 356 ? -3.719 -29.297 -25.906 1 95.75 356 ASP A O 1
ATOM 2783 N N . MET A 1 357 ? -2.537 -28.734 -24.141 1 94.44 357 MET A N 1
ATOM 2784 C CA . MET A 1 357 ? -3.359 -27.594 -23.719 1 94.44 357 MET A CA 1
ATOM 2785 C C . MET A 1 357 ? -4.801 -28.031 -23.469 1 94.44 357 MET A C 1
ATOM 2787 O O . MET A 1 357 ? -5.734 -27.266 -23.688 1 94.44 357 MET A O 1
ATOM 2791 N N . ALA A 1 358 ? -4.949 -29.25 -23.109 1 94.25 358 ALA A N 1
ATOM 2792 C CA . ALA A 1 358 ? -6.277 -29.812 -22.922 1 94.25 358 ALA A CA 1
ATOM 2793 C C . ALA A 1 358 ? -6.41 -30.469 -21.547 1 94.25 358 ALA A C 1
ATOM 2795 O O . ALA A 1 358 ? -6.715 -31.672 -21.453 1 94.25 358 ALA A O 1
ATOM 2796 N N . ALA A 1 359 ? -6.293 -29.688 -20.578 1 97.31 359 ALA A N 1
ATOM 2797 C CA . ALA A 1 359 ? -6.414 -30.203 -19.219 1 97.31 359 ALA A CA 1
ATOM 2798 C C . ALA A 1 359 ? -7.836 -30.672 -18.938 1 97.31 359 ALA A C 1
ATOM 2800 O O . ALA A 1 359 ? -8.805 -30 -19.297 1 97.31 359 ALA A O 1
ATOM 2801 N N . LYS A 1 360 ? -7.953 -31.844 -18.391 1 98 360 LYS A N 1
ATOM 2802 C CA . LYS A 1 360 ? -9.234 -32.375 -17.938 1 98 360 LYS A CA 1
ATOM 2803 C C . LYS A 1 360 ? -9.43 -32.156 -16.438 1 98 360 LYS A C 1
ATOM 2805 O O . LYS A 1 360 ? -9.125 -33.031 -15.633 1 98 360 LYS A O 1
ATOM 2810 N N . TRP A 1 361 ? -10.07 -31.109 -16.203 1 98.5 361 TRP A N 1
ATOM 2811 C CA . TRP A 1 361 ? -10.227 -30.703 -14.805 1 98.5 361 TRP A CA 1
ATOM 2812 C C . TRP A 1 361 ? -11.234 -31.578 -14.086 1 98.5 361 TRP A C 1
ATOM 2814 O O . TRP A 1 361 ? -12.18 -32.094 -14.703 1 98.5 361 TRP A O 1
ATOM 2824 N N . ASP A 1 362 ? -11.055 -31.766 -12.844 1 97.88 362 ASP A N 1
ATOM 2825 C CA . ASP A 1 362 ? -11.969 -32.469 -11.961 1 97.88 362 ASP A CA 1
ATOM 2826 C C . ASP A 1 362 ? -12.078 -31.766 -10.609 1 97.88 362 ASP A C 1
ATOM 2828 O O . ASP A 1 362 ? -11.195 -31.922 -9.758 1 97.88 362 ASP A O 1
ATOM 2832 N N . PRO A 1 363 ? -13.156 -31.141 -10.359 1 98 363 PRO A N 1
ATOM 2833 C CA . PRO A 1 363 ? -14.406 -31.078 -11.125 1 98 363 PRO A CA 1
ATOM 2834 C C . PRO A 1 363 ? -14.273 -30.266 -12.406 1 98 363 PRO A C 1
ATOM 2836 O O . PRO A 1 363 ? -13.461 -29.328 -12.469 1 98 363 PRO A O 1
ATOM 2839 N N . PRO A 1 364 ? -15.156 -30.547 -13.383 1 98.06 364 PRO A N 1
ATOM 2840 C CA . PRO A 1 364 ? -14.992 -29.969 -14.711 1 98.06 364 PRO A CA 1
ATOM 2841 C C . PRO A 1 364 ? -15.688 -28.609 -14.852 1 98.06 364 PRO A C 1
ATOM 2843 O O . PRO A 1 364 ? -15.453 -27.891 -15.82 1 98.06 364 PRO A O 1
ATOM 2846 N N . THR A 1 365 ? -16.656 -28.312 -13.93 1 98.06 365 THR A N 1
ATOM 2847 C CA . THR A 1 365 ? -17.391 -27.047 -14.008 1 98.06 365 THR A CA 1
ATOM 2848 C C . THR A 1 365 ? -17.5 -26.406 -12.633 1 98.06 365 THR A C 1
ATOM 2850 O O . THR A 1 365 ? -17.297 -27.062 -11.609 1 98.06 365 THR A O 1
ATOM 2853 N N . LEU A 1 366 ? -17.797 -25.125 -12.609 1 98.5 366 LEU A N 1
ATOM 2854 C CA . LEU A 1 366 ? -17.906 -24.359 -11.375 1 98.5 366 LEU A CA 1
ATOM 2855 C C . LEU A 1 366 ? -18.969 -24.938 -10.461 1 98.5 366 LEU A C 1
ATOM 2857 O O . LEU A 1 366 ? -18.781 -25.031 -9.25 1 98.5 366 LEU A O 1
ATOM 2861 N N . GLU A 1 367 ? -20.094 -25.359 -11.07 1 97.62 367 GLU A N 1
ATOM 2862 C CA . GLU A 1 367 ? -21.25 -25.844 -10.312 1 97.62 367 GLU A CA 1
ATOM 2863 C C . GLU A 1 367 ? -20.922 -27.141 -9.578 1 97.62 367 GLU A C 1
ATOM 2865 O O . GLU A 1 367 ? -21.531 -27.453 -8.555 1 97.62 367 GLU A O 1
ATOM 2870 N N . LYS A 1 368 ? -19.969 -27.844 -10.039 1 98.19 368 LYS A N 1
ATOM 2871 C CA . LYS A 1 368 ? -19.641 -29.141 -9.469 1 98.19 368 LYS A CA 1
ATOM 2872 C C . LYS A 1 368 ? -18.578 -29.016 -8.383 1 98.19 368 LYS A C 1
ATOM 2874 O O . LYS A 1 368 ? -18.25 -30 -7.707 1 98.19 368 LYS A O 1
ATOM 2879 N N . VAL A 1 369 ? -18.016 -27.859 -8.211 1 98.69 369 VAL A N 1
ATOM 2880 C CA . VAL A 1 369 ? -17.094 -27.625 -7.113 1 98.69 369 VAL A CA 1
ATOM 2881 C C . VAL A 1 369 ? -17.875 -27.406 -5.82 1 98.69 369 VAL A C 1
ATOM 2883 O O . VAL A 1 369 ? -18.531 -26.375 -5.656 1 98.69 369 VAL A O 1
ATOM 2886 N N . SER A 1 370 ? -17.766 -28.266 -4.863 1 97.81 370 SER A N 1
ATOM 2887 C CA . SER A 1 370 ? -18.5 -28.125 -3.611 1 97.81 370 SER A CA 1
ATOM 2888 C C . SER A 1 370 ? -17.812 -27.141 -2.672 1 97.81 370 SER A C 1
ATOM 2890 O O . SER A 1 370 ? -16.609 -26.906 -2.779 1 97.81 370 SER A O 1
ATOM 2892 N N . GLN A 1 371 ? -18.578 -26.625 -1.783 1 97.06 371 GLN A N 1
ATOM 2893 C CA . GLN A 1 371 ? -18.031 -25.734 -0.769 1 97.06 371 GLN A CA 1
ATOM 2894 C C . GLN A 1 371 ? -17 -26.438 0.097 1 97.06 371 GLN A C 1
ATOM 2896 O O . GLN A 1 371 ? -16.016 -25.844 0.527 1 97.06 371 GLN A O 1
ATOM 2901 N N . ASP A 1 372 ? -17.219 -27.656 0.332 1 97.44 372 ASP A N 1
ATOM 2902 C CA . ASP A 1 372 ? -16.297 -28.453 1.137 1 97.44 372 ASP A CA 1
ATOM 2903 C C . ASP A 1 372 ? -14.93 -28.547 0.469 1 97.44 372 ASP A C 1
ATOM 2905 O O . ASP A 1 372 ? -13.898 -28.484 1.144 1 97.44 372 ASP A O 1
ATOM 2909 N N . MET A 1 373 ? -14.938 -28.812 -0.836 1 97.88 373 MET A N 1
ATOM 2910 C CA . MET A 1 373 ? -13.68 -28.875 -1.569 1 97.88 373 MET A CA 1
ATOM 2911 C C . MET A 1 373 ? -12.883 -27.594 -1.372 1 97.88 373 MET A C 1
ATOM 2913 O O . MET A 1 373 ? -11.672 -27.625 -1.147 1 97.88 373 MET A O 1
ATOM 2917 N N . VAL A 1 374 ? -13.555 -26.438 -1.404 1 98.44 374 VAL A N 1
ATOM 2918 C CA . VAL A 1 374 ? -12.914 -25.125 -1.254 1 98.44 374 VAL A CA 1
ATOM 2919 C C . VAL A 1 374 ? -12.438 -24.953 0.186 1 98.44 374 VAL A C 1
ATOM 2921 O O . VAL A 1 374 ? -11.289 -24.562 0.423 1 98.44 374 VAL A O 1
ATOM 2924 N N . ASP A 1 375 ? -13.281 -25.281 1.146 1 97.62 375 ASP A N 1
ATOM 2925 C CA . ASP A 1 375 ? -12.961 -25.109 2.561 1 97.62 375 ASP A CA 1
ATOM 2926 C C . ASP A 1 375 ? -11.734 -25.922 2.959 1 97.62 375 ASP A C 1
ATOM 2928 O O . ASP A 1 375 ? -10.945 -25.484 3.801 1 97.62 375 ASP A O 1
ATOM 2932 N N . GLN A 1 376 ? -11.562 -27.016 2.408 1 96.94 376 GLN A N 1
ATOM 2933 C CA . GLN A 1 376 ? -10.461 -27.906 2.746 1 96.94 376 GLN A CA 1
ATOM 2934 C C . GLN A 1 376 ? -9.109 -27.281 2.43 1 96.94 376 GLN A C 1
ATOM 2936 O O . GLN A 1 376 ? -8.125 -27.531 3.117 1 96.94 376 GLN A O 1
ATOM 2941 N N . TYR A 1 377 ? -9.062 -26.484 1.385 1 97.56 377 TYR A N 1
ATOM 2942 C CA . TYR A 1 377 ? -7.824 -25.797 1.023 1 97.56 377 TYR A CA 1
ATOM 2943 C C . TYR A 1 377 ? -7.344 -24.891 2.154 1 97.56 377 TYR A C 1
ATOM 2945 O O . TYR A 1 377 ? -6.152 -24.594 2.25 1 97.56 377 TYR A O 1
ATOM 2953 N N . PHE A 1 378 ? -8.242 -24.438 2.977 1 96.88 378 PHE A N 1
ATOM 2954 C CA . PHE A 1 378 ? -7.926 -23.375 3.928 1 96.88 378 PHE A CA 1
ATOM 2955 C C . PHE A 1 378 ? -7.871 -23.922 5.348 1 96.88 378 PHE A C 1
ATOM 2957 O O . PHE A 1 378 ? -7.723 -23.156 6.309 1 96.88 378 PHE A O 1
ATOM 2964 N N . LEU A 1 379 ? -7.984 -25.188 5.516 1 93.69 379 LEU A N 1
ATOM 2965 C CA . LEU A 1 379 ? -7.887 -25.812 6.828 1 93.69 379 LEU A CA 1
ATOM 2966 C C . LEU A 1 379 ? -6.438 -25.859 7.305 1 93.69 379 LEU A C 1
ATOM 2968 O O . LEU A 1 379 ? -5.516 -25.938 6.492 1 93.69 379 LEU A O 1
ATOM 2972 N N . PRO A 1 380 ? -6.281 -25.828 8.625 1 90.88 380 PRO A N 1
ATOM 2973 C CA . PRO A 1 380 ? -4.934 -26.062 9.148 1 90.88 380 PRO A CA 1
ATOM 2974 C C . PRO A 1 380 ? -4.406 -27.469 8.82 1 90.88 380 PRO A C 1
ATOM 2976 O O . PRO A 1 380 ? -5.195 -28.375 8.562 1 90.88 380 PRO A O 1
ATOM 2979 N N . LEU A 1 381 ? -3.139 -27.578 8.789 1 89.06 381 LEU A N 1
ATOM 2980 C CA . LEU A 1 381 ? -2.52 -28.891 8.562 1 89.06 381 LEU A CA 1
ATOM 2981 C C . LEU A 1 381 ? -2.695 -29.781 9.781 1 89.06 381 LEU A C 1
ATOM 2983 O O . LEU A 1 381 ? -2.971 -29.297 10.883 1 89.06 381 LEU A O 1
ATOM 2987 N N . SER A 1 382 ? -2.611 -31.031 9.562 1 85.5 382 SER A N 1
ATOM 2988 C CA . SER A 1 382 ? -2.697 -31.969 10.664 1 85.5 382 SER A CA 1
ATOM 2989 C C . SER A 1 382 ? -1.535 -31.797 11.641 1 85.5 382 SER A C 1
ATOM 2991 O O . SER A 1 382 ? -0.527 -31.172 11.305 1 85.5 382 SER A O 1
ATOM 2993 N N . GLU A 1 383 ? -1.654 -32.344 12.758 1 82.56 383 GLU A N 1
ATOM 2994 C CA . GLU A 1 383 ? -0.638 -32.25 13.805 1 82.56 383 GLU A CA 1
ATOM 2995 C C . GLU A 1 383 ? 0.672 -32.906 13.367 1 82.56 383 GLU A C 1
ATOM 2997 O O . GLU A 1 383 ? 1.742 -32.562 13.867 1 82.56 383 GLU A O 1
ATOM 3002 N N . PHE A 1 384 ? 0.62 -33.781 12.43 1 85.31 384 PHE A N 1
ATOM 3003 C CA . PHE A 1 384 ? 1.802 -34.5 12.008 1 85.31 384 PHE A CA 1
ATOM 3004 C C . PHE A 1 384 ? 2.482 -33.812 10.836 1 85.31 384 PHE A C 1
ATOM 3006 O O . PHE A 1 384 ? 3.576 -34.219 10.43 1 85.31 384 PHE A O 1
ATOM 3013 N N . GLU A 1 385 ? 1.823 -32.906 10.258 1 87.69 385 GLU A N 1
ATOM 3014 C CA . GLU A 1 385 ? 2.379 -32.156 9.133 1 87.69 385 GLU A CA 1
ATOM 3015 C C . GLU A 1 385 ? 2.924 -30.797 9.594 1 87.69 385 GLU A C 1
ATOM 3017 O O . GLU A 1 385 ? 2.16 -29.922 10.016 1 87.69 385 GLU A O 1
ATOM 3022 N N . PRO A 1 386 ? 4.23 -30.688 9.539 1 86.81 386 PRO A N 1
ATOM 3023 C CA . PRO A 1 386 ? 4.797 -29.391 9.969 1 86.81 386 PRO A CA 1
ATOM 3024 C C . PRO A 1 386 ? 4.301 -28.219 9.117 1 86.81 386 PRO A C 1
ATOM 3026 O O . PRO A 1 386 ? 4.266 -28.312 7.891 1 86.81 386 PRO A O 1
ATOM 3029 N N . ASP A 1 387 ? 3.926 -27.219 9.773 1 92.94 387 ASP A N 1
ATOM 3030 C CA . ASP A 1 387 ? 3.52 -25.984 9.102 1 92.94 387 ASP A CA 1
ATOM 3031 C C . ASP A 1 387 ? 4.734 -25.156 8.688 1 92.94 387 ASP A C 1
ATOM 3033 O O . ASP A 1 387 ? 5.867 -25.484 9.07 1 92.94 387 ASP A O 1
ATOM 3037 N N . LEU A 1 388 ? 4.5 -24.203 7.781 1 94.88 388 LEU A N 1
ATOM 3038 C CA . LEU A 1 388 ? 5.562 -23.266 7.43 1 94.88 388 LEU A CA 1
ATOM 3039 C C . LEU A 1 388 ? 6.02 -22.469 8.648 1 94.88 388 LEU A C 1
ATOM 3041 O O . LEU A 1 388 ? 5.199 -21.875 9.359 1 94.88 388 LEU A O 1
ATOM 3045 N N . GLU A 1 389 ? 7.273 -22.531 8.953 1 92 389 GLU A N 1
ATOM 3046 C CA . GLU A 1 389 ? 7.836 -21.766 10.07 1 92 389 GLU A CA 1
ATOM 3047 C C . GLU A 1 389 ? 8.586 -20.531 9.578 1 92 389 GLU A C 1
ATOM 3049 O O . GLU A 1 389 ? 9.547 -20.656 8.82 1 92 389 GLU A O 1
ATOM 3054 N N . LEU A 1 390 ? 8.078 -19.438 9.953 1 91.75 390 LEU A N 1
ATOM 3055 C CA . LEU A 1 390 ? 8.703 -18.156 9.609 1 91.75 390 LEU A CA 1
ATOM 3056 C C . LEU A 1 390 ? 9.164 -17.438 10.867 1 91.75 390 LEU A C 1
ATOM 3058 O O . LEU A 1 390 ? 8.469 -17.453 11.891 1 91.75 390 LEU A O 1
ATOM 3062 N N . PRO A 1 391 ? 10.328 -16.828 10.844 1 85.44 391 PRO A N 1
ATOM 3063 C CA . PRO A 1 391 ? 10.844 -16.156 12.039 1 85.44 391 PRO A CA 1
ATOM 3064 C C . PRO A 1 391 ? 10.203 -14.789 12.266 1 85.44 391 PRO A C 1
ATOM 3066 O O . PRO A 1 391 ? 10.898 -13.773 12.312 1 85.44 391 PRO A O 1
ATOM 3069 N N . THR A 1 392 ? 8.953 -14.734 12.547 1 78.75 392 THR A N 1
ATOM 3070 C CA . THR A 1 392 ? 8.172 -13.508 12.664 1 78.75 392 THR A CA 1
ATOM 3071 C C . THR A 1 392 ? 8.602 -12.711 13.891 1 78.75 392 THR A C 1
ATOM 3073 O O . THR A 1 392 ? 8.648 -11.477 13.859 1 78.75 392 THR A O 1
ATOM 3076 N N . LYS A 1 393 ? 8.898 -13.312 14.984 1 71.25 393 LYS A N 1
ATOM 3077 C CA . LYS A 1 393 ? 9.281 -12.633 16.219 1 71.25 393 LYS A CA 1
ATOM 3078 C C . LYS A 1 393 ? 10.555 -11.82 16.031 1 71.25 393 LYS A C 1
ATOM 3080 O O . LYS A 1 393 ? 10.672 -10.711 16.547 1 71.25 393 LYS A O 1
ATOM 3085 N N . SER A 1 394 ? 11.422 -12.391 15.227 1 67.25 394 SER A N 1
ATOM 3086 C CA . SER A 1 394 ? 12.719 -11.734 15.039 1 67.25 394 SER A CA 1
ATOM 3087 C C . SER A 1 394 ? 12.656 -10.711 13.906 1 67.25 394 SER A C 1
ATOM 3089 O O . SER A 1 394 ? 13.32 -9.672 13.969 1 67.25 394 SER A O 1
ATOM 3091 N N . ARG A 1 395 ? 11.797 -10.945 12.961 1 74.44 395 ARG A N 1
ATOM 3092 C CA . ARG A 1 395 ? 11.906 -10.141 11.75 1 74.44 395 ARG A CA 1
ATOM 3093 C C . ARG A 1 395 ? 10.805 -9.086 11.695 1 74.44 395 ARG A C 1
ATOM 3095 O O . ARG A 1 395 ? 10.945 -8.078 11 1 74.44 395 ARG A O 1
ATOM 3102 N N . GLU A 1 396 ? 9.766 -9.398 12.242 1 61.78 396 GLU A N 1
ATOM 3103 C CA . GLU A 1 396 ? 8.688 -8.422 12.188 1 61.78 396 GLU A CA 1
ATOM 3104 C C . GLU A 1 396 ? 8.742 -7.465 13.375 1 61.78 396 GLU A C 1
ATOM 3106 O O . GLU A 1 396 ? 7.996 -6.484 13.43 1 61.78 396 GLU A O 1
ATOM 3111 N N . ALA A 1 397 ? 9.648 -7.879 14.297 1 42.88 397 ALA A N 1
ATOM 3112 C CA . ALA A 1 397 ? 9.883 -6.938 15.391 1 42.88 397 ALA A CA 1
ATOM 3113 C C . ALA A 1 397 ? 10.375 -5.598 14.859 1 42.88 397 ALA A C 1
ATOM 3115 O O . ALA A 1 397 ? 10.219 -4.566 15.516 1 42.88 397 ALA A O 1
ATOM 3116 N N . PHE A 1 398 ? 10.867 -5.75 13.742 1 38.38 398 PHE A N 1
ATOM 3117 C CA . PHE A 1 398 ? 11.43 -4.535 13.164 1 38.38 398 PHE A CA 1
ATOM 3118 C C . PHE A 1 398 ? 10.461 -3.891 12.188 1 38.38 398 PHE A C 1
ATOM 3120 O O . PHE A 1 398 ? 10.734 -2.816 11.648 1 38.38 398 PHE A O 1
ATOM 3127 N N . PHE A 1 399 ? 9.398 -4.676 11.789 1 39.09 399 PHE A N 1
ATOM 3128 C CA . PHE A 1 399 ? 8.5 -4.055 10.828 1 39.09 399 PHE A CA 1
ATOM 3129 C C . PHE A 1 399 ? 7.258 -3.5 11.516 1 39.09 399 PHE A C 1
ATOM 3131 O O . PHE A 1 399 ? 6.797 -4.059 12.516 1 39.09 399 PHE A O 1
ATOM 3138 N N . MET B 1 1 ? 12.148 -20.484 66.938 1 21.19 1 MET B N 1
ATOM 3139 C CA . MET B 1 1 ? 11.406 -19.219 67 1 21.19 1 MET B CA 1
ATOM 3140 C C . MET B 1 1 ? 11.43 -18.469 65.688 1 21.19 1 MET B C 1
ATOM 3142 O O . MET B 1 1 ? 10.75 -17.453 65.562 1 21.19 1 MET B O 1
ATOM 3146 N N . ALA B 1 2 ? 12.648 -18.75 64.938 1 28.62 2 ALA B N 1
ATOM 3147 C CA . ALA B 1 2 ? 13.055 -17.906 63.844 1 28.62 2 ALA B CA 1
ATOM 3148 C C . ALA B 1 2 ? 12.195 -18.172 62.594 1 28.62 2 ALA B C 1
ATOM 3150 O O . ALA B 1 2 ? 12.258 -17.422 61.625 1 28.62 2 ALA B O 1
ATOM 3151 N N . MET B 1 3 ? 11.578 -19.375 62.531 1 27.64 3 MET B N 1
ATOM 3152 C CA . MET B 1 3 ? 10.844 -19.844 61.375 1 27.64 3 MET B CA 1
ATOM 3153 C C . MET B 1 3 ? 9.562 -19.031 61.188 1 27.64 3 MET B C 1
ATOM 3155 O O . MET B 1 3 ? 8.984 -19.016 60.094 1 27.64 3 MET B O 1
ATOM 3159 N N . GLN B 1 4 ? 8.953 -18.594 62.344 1 27.91 4 GLN B N 1
ATOM 3160 C CA . GLN B 1 4 ? 7.562 -18.156 62.406 1 27.91 4 GLN B CA 1
ATOM 3161 C C . GLN B 1 4 ? 7.422 -16.719 61.906 1 27.91 4 GLN B C 1
ATOM 3163 O O . GLN B 1 4 ? 6.324 -16.281 61.531 1 27.91 4 GLN B O 1
ATOM 3168 N N . ARG B 1 5 ? 8.461 -15.938 62.094 1 29.12 5 ARG B N 1
ATOM 3169 C CA . ARG B 1 5 ? 8.289 -14.492 61.938 1 29.12 5 ARG B CA 1
ATOM 3170 C C . ARG B 1 5 ? 8.219 -14.102 60.469 1 29.12 5 ARG B C 1
ATOM 3172 O O . ARG B 1 5 ? 7.836 -12.977 60.125 1 29.12 5 ARG B O 1
ATOM 3179 N N . ARG B 1 6 ? 8.969 -14.922 59.625 1 34.41 6 ARG B N 1
ATOM 3180 C CA . ARG B 1 6 ? 9.133 -14.391 58.281 1 34.41 6 ARG B CA 1
ATOM 3181 C C . ARG B 1 6 ? 7.816 -14.453 57.5 1 34.41 6 ARG B C 1
ATOM 3183 O O . ARG B 1 6 ? 7.738 -14 56.344 1 34.41 6 ARG B O 1
ATOM 3190 N N . THR B 1 7 ? 6.836 -15.242 58.031 1 34.19 7 THR B N 1
ATOM 3191 C CA . THR B 1 7 ? 5.574 -15.406 57.344 1 34.19 7 THR B CA 1
ATOM 3192 C C . THR B 1 7 ? 4.719 -14.148 57.438 1 34.19 7 THR B C 1
ATOM 3194 O O . THR B 1 7 ? 3.971 -13.812 56.531 1 34.19 7 THR B O 1
ATOM 3197 N N . LYS B 1 8 ? 4.797 -13.477 58.656 1 37.5 8 LYS B N 1
ATOM 3198 C CA . LYS B 1 8 ? 3.865 -12.375 58.875 1 37.5 8 LYS B CA 1
ATOM 3199 C C . LYS B 1 8 ? 4.23 -11.156 58.031 1 37.5 8 LYS B C 1
ATOM 3201 O O . LYS B 1 8 ? 3.361 -10.367 57.688 1 37.5 8 LYS B O 1
ATOM 3206 N N . ALA B 1 9 ? 5.605 -10.883 57.969 1 38.56 9 ALA B N 1
ATOM 3207 C CA . ALA B 1 9 ? 5.98 -9.672 57.219 1 38.56 9 ALA B CA 1
ATOM 3208 C C . ALA B 1 9 ? 5.594 -9.773 55.75 1 38.56 9 ALA B C 1
ATOM 3210 O O . ALA B 1 9 ? 5.273 -8.766 55.125 1 38.56 9 ALA B O 1
ATOM 3211 N N . VAL B 1 10 ? 5.715 -11.031 55.219 1 40.91 10 VAL B N 1
ATOM 3212 C CA . VAL B 1 10 ? 5.277 -11.18 53.844 1 40.91 10 VAL B CA 1
ATOM 3213 C C . VAL B 1 10 ? 3.766 -10.969 53.75 1 40.91 10 VAL B C 1
ATOM 3215 O O . VAL B 1 10 ? 3.264 -10.43 52.75 1 40.91 10 VAL B O 1
ATOM 3218 N N . GLN B 1 11 ? 3.094 -11.375 54.906 1 38.69 11 GLN B N 1
ATOM 3219 C CA . GLN B 1 11 ? 1.647 -11.195 54.875 1 38.69 11 GLN B CA 1
ATOM 3220 C C . GLN B 1 11 ? 1.278 -9.719 54.969 1 38.69 11 GLN B C 1
ATOM 3222 O O . GLN B 1 11 ? 0.336 -9.266 54.312 1 38.69 11 GLN B O 1
ATOM 3227 N N . ARG B 1 12 ? 2.033 -8.992 55.906 1 40.12 12 ARG B N 1
ATOM 3228 C CA . ARG B 1 12 ? 1.701 -7.57 56 1 40.12 12 ARG B CA 1
ATOM 3229 C C . ARG B 1 12 ? 2.062 -6.84 54.719 1 40.12 12 ARG B C 1
ATOM 3231 O O . ARG B 1 12 ? 1.368 -5.906 54.312 1 40.12 12 ARG B O 1
ATOM 3238 N N . LEU B 1 13 ? 3.365 -7.219 54.125 1 39.66 13 LEU B N 1
ATOM 3239 C CA . LEU B 1 13 ? 3.717 -6.562 52.875 1 39.66 13 LEU B CA 1
ATOM 3240 C C . LEU B 1 13 ? 2.725 -6.922 51.781 1 39.66 13 LEU B C 1
ATOM 3242 O O . LEU B 1 13 ? 2.348 -6.07 50.969 1 39.66 13 LEU B O 1
ATOM 3246 N N . LEU B 1 14 ? 2.246 -8.211 51.719 1 40.75 14 LEU B N 1
ATOM 3247 C CA . LEU B 1 14 ? 1.178 -8.57 50.812 1 40.75 14 LEU B CA 1
ATOM 3248 C C . LEU B 1 14 ? -0.098 -7.793 51.125 1 40.75 14 LEU B C 1
ATOM 3250 O O . LEU B 1 14 ? -0.823 -7.387 50.219 1 40.75 14 LEU B O 1
ATOM 3254 N N . GLN B 1 15 ? -0.344 -7.629 52.438 1 38.25 15 GLN B N 1
ATOM 3255 C CA . GLN B 1 15 ? -1.557 -6.891 52.781 1 38.25 15 GLN B CA 1
ATOM 3256 C C . GLN B 1 15 ? -1.423 -5.414 52.438 1 38.25 15 GLN B C 1
ATOM 3258 O O . GLN B 1 15 ? -2.398 -4.777 52.031 1 38.25 15 GLN B O 1
ATOM 3263 N N . GLN B 1 16 ? -0.206 -4.781 52.75 1 37.06 16 GLN B N 1
ATOM 3264 C CA . GLN B 1 16 ? -0.044 -3.373 52.406 1 37.06 16 GLN B CA 1
ATOM 3265 C C . GLN B 1 16 ? -0.05 -3.18 50.906 1 37.06 16 GLN B C 1
ATOM 3267 O O . GLN B 1 16 ? -0.462 -2.129 50.406 1 37.06 16 GLN B O 1
ATOM 3272 N N . MET B 1 17 ? 0.594 -4.125 50.062 1 35.25 17 MET B N 1
ATOM 3273 C CA . MET B 1 17 ? 0.495 -4.008 48.625 1 35.25 17 MET B CA 1
ATOM 3274 C C . MET B 1 17 ? -0.948 -4.18 48.156 1 35.25 17 MET B C 1
ATOM 3276 O O . MET B 1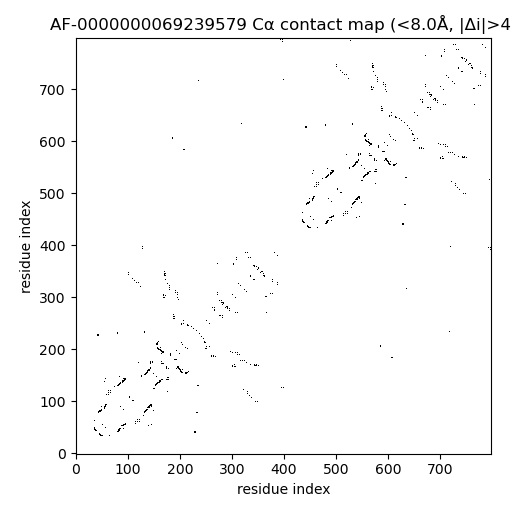 17 ? -1.341 -3.639 47.125 1 35.25 17 MET B O 1
ATOM 3280 N N . ALA B 1 18 ? -1.777 -5.059 48.75 1 37.12 18 ALA B N 1
ATOM 3281 C CA . ALA B 1 18 ? -3.199 -5.195 48.469 1 37.12 18 ALA B CA 1
ATOM 3282 C C . ALA B 1 18 ? -3.963 -3.926 48.812 1 37.12 18 ALA B C 1
ATOM 3284 O O . ALA B 1 18 ? -4.91 -3.545 48.125 1 37.12 18 ALA B O 1
ATOM 3285 N N . ASN B 1 19 ? -3.617 -3.408 50.062 1 32.78 19 ASN B N 1
ATOM 3286 C CA . ASN B 1 19 ? -4.41 -2.254 50.438 1 32.78 19 ASN B CA 1
ATOM 3287 C C . ASN B 1 19 ? -4.129 -1.042 49.562 1 32.78 19 ASN B C 1
ATOM 3289 O O . ASN B 1 19 ? -4.957 -0.134 49.469 1 32.78 19 ASN B O 1
ATOM 3293 N N . HIS B 1 20 ? -2.801 -0.839 49.219 1 33.44 20 HIS B N 1
ATOM 3294 C CA . HIS B 1 20 ? -2.553 0.345 48.406 1 33.44 20 HIS B CA 1
ATOM 3295 C C . HIS B 1 20 ? -3.215 0.222 47.031 1 33.44 20 HIS B C 1
ATOM 3297 O O . HIS B 1 20 ? -3.305 1.204 46.281 1 33.44 20 HIS B O 1
ATOM 3303 N N . HIS B 1 21 ? -3.422 -1.021 46.531 1 32.69 21 HIS B N 1
ATOM 3304 C CA . HIS B 1 21 ? -4.145 -1.163 45.25 1 32.69 21 HIS B CA 1
ATOM 3305 C C . HIS B 1 21 ? -5.59 -0.695 45.406 1 32.69 21 HIS B C 1
ATOM 3307 O O . HIS B 1 21 ? -6.273 -0.469 44.406 1 32.69 21 HIS B O 1
ATOM 3313 N N . HIS B 1 22 ? -6.125 -0.81 46.625 1 30.83 22 HIS B N 1
ATOM 3314 C CA . HIS B 1 22 ? -7.527 -0.433 46.75 1 30.83 22 HIS B CA 1
ATOM 3315 C C . HIS B 1 22 ? -7.715 1.067 46.562 1 30.83 22 HIS B C 1
ATOM 3317 O O . HIS B 1 22 ? -8.727 1.505 46 1 30.83 22 HIS B O 1
ATOM 3323 N N . GLN B 1 23 ? -6.922 1.856 47.312 1 29.3 23 GLN B N 1
ATOM 3324 C CA . GLN B 1 23 ? -7.316 3.26 47.375 1 29.3 23 GLN B CA 1
ATOM 3325 C C . GLN B 1 23 ? -7.125 3.947 46.031 1 29.3 23 GLN B C 1
ATOM 3327 O O . GLN B 1 23 ? -7.676 5.023 45.812 1 29.3 23 GLN B O 1
ATOM 3332 N N . GLN B 1 24 ? -6.055 3.588 45.344 1 26.45 24 GLN B N 1
ATOM 3333 C CA . GLN B 1 24 ? -5.895 4.379 44.125 1 26.45 24 GLN B CA 1
ATOM 3334 C C . GLN B 1 24 ? -7.035 4.121 43.156 1 26.45 24 GLN B C 1
ATOM 3336 O O . GLN B 1 24 ? -6.867 4.277 41.938 1 26.45 24 GLN B O 1
ATOM 3341 N N . ARG B 1 25 ? -8.008 3.268 43.562 1 31.16 25 ARG B N 1
ATOM 3342 C CA . ARG B 1 25 ? -9.227 3.299 42.75 1 31.16 25 ARG B CA 1
ATOM 3343 C C . ARG B 1 25 ? -9.867 4.68 42.781 1 31.16 25 ARG B C 1
ATOM 3345 O O . ARG B 1 25 ? -10.875 4.883 43.469 1 31.16 25 ARG B O 1
ATOM 3352 N N . ARG B 1 26 ? -9.094 5.723 43.281 1 28.08 26 ARG B N 1
ATOM 3353 C CA . ARG B 1 26 ? -9.695 7.051 43.281 1 28.08 26 ARG B CA 1
ATOM 3354 C C . ARG B 1 26 ? -10.547 7.266 42.031 1 28.08 26 ARG B C 1
ATOM 3356 O O . ARG B 1 26 ? -10.391 6.547 41.062 1 28.08 26 ARG B O 1
ATOM 3363 N N . GLN B 1 27 ? -11.32 8.43 42.062 1 28.08 27 GLN B N 1
ATOM 3364 C CA . GLN B 1 27 ? -12.32 9.141 41.281 1 28.08 27 GLN B CA 1
ATOM 3365 C C . GLN B 1 27 ? -11.805 9.406 39.844 1 28.08 27 GLN B C 1
ATOM 3367 O O . GLN B 1 27 ? -11.07 10.375 39.625 1 28.08 27 GLN B O 1
ATOM 3372 N N . LEU B 1 28 ? -11.156 8.508 39.25 1 32.28 28 LEU B N 1
ATOM 3373 C CA . LEU B 1 28 ? -11.086 8.891 37.844 1 32.28 28 LEU B CA 1
ATOM 3374 C C . LEU B 1 28 ? -12.383 9.555 37.406 1 32.28 28 LEU B C 1
ATOM 3376 O O . LEU B 1 28 ? -13.43 8.906 37.312 1 32.28 28 LEU B O 1
ATOM 3380 N N . SER B 1 29 ? -12.703 10.664 37.969 1 31.58 29 SER B N 1
ATOM 3381 C CA . SER B 1 29 ? -13.734 11.531 37.406 1 31.58 29 SER B CA 1
ATOM 3382 C C . SER B 1 29 ? -13.906 11.297 35.906 1 31.58 29 SER B C 1
ATOM 3384 O O . SER B 1 29 ? -12.938 11.391 35.125 1 31.58 29 SER B O 1
ATOM 3386 N N . GLN B 1 30 ? -14.602 10.359 35.438 1 37.81 30 GLN B N 1
ATOM 3387 C CA . GLN B 1 30 ? -15.141 10.305 34.062 1 37.81 30 GLN B CA 1
ATOM 3388 C C . GLN B 1 30 ? -15.391 11.711 33.531 1 37.81 30 GLN B C 1
ATOM 3390 O O . GLN B 1 30 ? -16.453 12.289 33.75 1 37.81 30 GLN B O 1
ATOM 3395 N N . THR B 1 31 ? -14.656 12.688 33.781 1 40.38 31 THR B N 1
ATOM 3396 C CA . THR B 1 31 ? -14.859 13.93 33.062 1 40.38 31 THR B CA 1
ATOM 3397 C C . THR B 1 31 ? -15.32 13.648 31.625 1 40.38 31 THR B C 1
ATOM 3399 O O . THR B 1 31 ? -14.594 13.039 30.844 1 40.38 31 THR B O 1
ATOM 3402 N N . HIS B 1 32 ? -16.609 13.242 31.375 1 48.69 32 HIS B N 1
ATOM 3403 C CA . HIS B 1 32 ? -17.375 13.078 30.141 1 48.69 32 HIS B CA 1
ATOM 3404 C C . HIS B 1 32 ? -16.969 14.102 29.094 1 48.69 32 HIS B C 1
ATOM 3406 O O . HIS B 1 32 ? -17.359 15.273 29.172 1 48.69 32 HIS B O 1
ATOM 3412 N N . ASP B 1 33 ? -15.812 14.07 28.609 1 64.12 33 ASP B N 1
ATOM 3413 C CA . ASP B 1 33 ? -15.508 14.883 27.438 1 64.12 33 ASP B CA 1
ATOM 3414 C C . ASP B 1 33 ? -16.625 14.789 26.391 1 64.12 33 ASP B C 1
ATOM 3416 O O . ASP B 1 33 ? -16.844 13.719 25.812 1 64.12 33 ASP B O 1
ATOM 3420 N N . HIS B 1 34 ? -17.516 15.734 26.422 1 87.25 34 HIS B N 1
ATOM 3421 C CA . HIS B 1 34 ? -18.688 15.82 25.562 1 87.25 34 HIS B CA 1
ATOM 3422 C C . HIS B 1 34 ? -18.297 15.977 24.109 1 87.25 34 HIS B C 1
ATOM 3424 O O . HIS B 1 34 ? -19.141 15.938 23.219 1 87.25 34 HIS B O 1
ATOM 3430 N N . ASN B 1 35 ? -16.922 15.914 23.969 1 95.38 35 ASN B N 1
ATOM 3431 C CA . ASN B 1 35 ? -16.484 16.156 22.594 1 95.38 35 ASN B CA 1
ATOM 3432 C C . ASN B 1 35 ? -16.312 14.844 21.828 1 95.38 35 ASN B C 1
ATOM 3434 O O . ASN B 1 35 ? -16.172 14.859 20.609 1 95.38 35 ASN B O 1
ATOM 3438 N N . VAL B 1 36 ? -16.312 13.664 22.594 1 98.06 36 VAL B N 1
ATOM 3439 C CA . VAL B 1 36 ? -16.344 12.344 21.953 1 98.06 36 VAL B CA 1
ATOM 3440 C C . VAL B 1 36 ? -17.438 11.492 22.594 1 98.06 36 VAL B C 1
ATOM 3442 O O . VAL B 1 36 ? -17.375 11.164 23.781 1 98.06 36 VAL B O 1
ATOM 3445 N N . LEU B 1 37 ? -18.391 11.188 21.828 1 97.56 37 LEU B N 1
ATOM 3446 C CA . LEU B 1 37 ? -19.516 10.375 22.312 1 97.56 37 LEU B CA 1
ATOM 3447 C C . LEU B 1 37 ? -19.375 8.93 21.828 1 97.56 37 LEU B C 1
ATOM 3449 O O . LEU B 1 37 ? -18.641 8.664 20.859 1 97.56 37 LEU B O 1
ATOM 3453 N N . VAL B 1 38 ? -19.969 8.008 22.5 1 96.31 38 VAL B N 1
ATOM 3454 C CA . VAL B 1 38 ? -19.922 6.594 22.141 1 96.31 38 VAL B CA 1
ATOM 3455 C C . VAL B 1 38 ? -21.328 6.039 22 1 96.31 38 VAL B C 1
ATOM 3457 O O . VAL B 1 38 ? -22.219 6.348 22.797 1 96.31 38 VAL B O 1
ATOM 3460 N N . GLU B 1 39 ? -21.547 5.414 20.953 1 92.88 39 GLU B N 1
ATOM 3461 C CA . GLU B 1 39 ? -22.766 4.645 20.75 1 92.88 39 GLU B CA 1
ATOM 3462 C C . GLU B 1 39 ? -22.469 3.162 20.562 1 92.88 39 GLU B C 1
ATOM 3464 O O . GLU B 1 39 ? -21.484 2.807 19.891 1 92.88 39 GLU B O 1
ATOM 3469 N N . GLY B 1 40 ? -23.219 2.322 21.312 1 87.12 40 GLY B N 1
ATOM 3470 C CA . GLY B 1 40 ? -23.016 0.886 21.203 1 87.12 40 GLY B CA 1
ATOM 3471 C C . GLY B 1 40 ? -24.203 0.162 20.609 1 87.12 40 GLY B C 1
ATOM 3472 O O . GLY B 1 40 ? -25.359 0.499 20.906 1 87.12 40 GLY B O 1
ATOM 3473 N N . ASN B 1 41 ? -24 -0.515 19.641 1 80.69 41 ASN B N 1
ATOM 3474 C CA . ASN B 1 41 ? -25.016 -1.397 19.078 1 80.69 41 ASN B CA 1
ATOM 3475 C C . ASN B 1 41 ? -24.484 -2.816 18.891 1 80.69 41 ASN B C 1
ATOM 3477 O O . ASN B 1 41 ? -23.719 -3.084 17.969 1 80.69 41 ASN B O 1
ATOM 3481 N N . GLY B 1 42 ? -24.891 -3.723 19.812 1 83.62 42 GLY B N 1
ATOM 3482 C CA . GLY B 1 42 ? -24.5 -5.109 19.641 1 83.62 42 GLY B CA 1
ATOM 3483 C C . GLY B 1 42 ? -22.984 -5.297 19.625 1 83.62 42 GLY B C 1
ATOM 3484 O O . GLY B 1 42 ? -22.297 -4.855 20.547 1 83.62 42 GLY B O 1
ATOM 3485 N N . TYR B 1 43 ? -22.469 -5.82 18.484 1 92.5 43 TYR B N 1
ATOM 3486 C CA . TYR B 1 43 ? -21.094 -6.289 18.344 1 92.5 43 TYR B CA 1
ATOM 3487 C C . TYR B 1 43 ? -20.188 -5.168 17.844 1 92.5 43 TYR B C 1
ATOM 3489 O O . TYR B 1 43 ? -18.984 -5.371 17.672 1 92.5 43 TYR B O 1
ATOM 3497 N N . SER B 1 44 ? -20.719 -3.912 17.688 1 96.12 44 SER B N 1
ATOM 3498 C CA . SER B 1 44 ? -19.906 -2.797 17.203 1 96.12 44 SER B CA 1
ATOM 3499 C C . SER B 1 44 ? -20 -1.606 18.156 1 96.12 44 SER B C 1
ATOM 3501 O O . SER B 1 44 ? -20.906 -1.541 19 1 96.12 44 SER B O 1
ATOM 3503 N N . ARG B 1 45 ? -19 -0.723 18.156 1 97.06 45 ARG B N 1
ATOM 3504 C CA . ARG B 1 45 ? -19 0.565 18.844 1 97.06 45 ARG B CA 1
ATOM 3505 C C . ARG B 1 45 ? -18.75 1.706 17.859 1 97.06 45 ARG B C 1
ATOM 3507 O O . ARG B 1 45 ? -17.969 1.572 16.922 1 97.06 45 ARG B O 1
ATOM 3514 N N . LEU B 1 46 ? -19.484 2.715 18.094 1 97.19 46 LEU B N 1
ATOM 3515 C CA . LEU B 1 46 ? -19.328 3.926 17.297 1 97.19 46 LEU B CA 1
ATOM 3516 C C . LEU B 1 46 ? -18.875 5.094 18.156 1 97.19 46 LEU B C 1
ATOM 3518 O O . LEU B 1 46 ? -19.516 5.434 19.156 1 97.19 46 LEU B O 1
ATOM 3522 N N . ALA B 1 47 ? -17.719 5.633 17.859 1 98.19 47 ALA B N 1
ATOM 3523 C CA . ALA B 1 47 ? -17.281 6.906 18.422 1 98.19 47 ALA B CA 1
ATOM 3524 C C . ALA B 1 47 ? -17.688 8.07 17.516 1 98.19 47 ALA B C 1
ATOM 3526 O O . ALA B 1 47 ? -17.562 7.996 16.297 1 98.19 47 ALA B O 1
ATOM 3527 N N . LEU B 1 48 ? -18.203 9.109 18.156 1 98.19 48 LEU B N 1
ATOM 3528 C CA . LEU B 1 48 ? -18.656 10.305 17.453 1 98.19 48 LEU B CA 1
ATOM 3529 C C . LEU B 1 48 ? -17.875 11.531 17.922 1 98.19 48 LEU B C 1
ATOM 3531 O O . LEU B 1 48 ? -17.906 11.883 19.109 1 98.19 48 LEU B O 1
ATOM 3535 N N . LEU B 1 49 ? -17.109 12.109 16.969 1 98.75 49 LEU B N 1
ATOM 3536 C CA . LEU B 1 49 ? -16.531 13.414 17.281 1 98.75 49 LEU B CA 1
ATOM 3537 C C . LEU B 1 49 ? -17.609 14.484 17.375 1 98.75 49 LEU B C 1
ATOM 3539 O O . LEU B 1 49 ? -18.328 14.734 16.406 1 98.75 49 LEU B O 1
ATOM 3543 N N . ASN B 1 50 ? -17.688 15.125 18.531 1 98 50 ASN B N 1
ATOM 3544 C CA . ASN B 1 50 ? -18.828 15.977 18.844 1 98 50 ASN B CA 1
ATOM 3545 C C . ASN B 1 50 ? -18.391 17.391 19.219 1 98 50 ASN B C 1
ATOM 3547 O O . ASN B 1 50 ? -18.688 17.875 20.312 1 98 50 ASN B O 1
ATOM 3551 N N . ARG B 1 51 ? -17.734 18 18.312 1 97.88 51 ARG B N 1
ATOM 3552 C CA . ARG B 1 51 ? -17.312 19.391 18.406 1 97.88 51 ARG B CA 1
ATOM 3553 C C . ARG B 1 51 ? -17.562 20.125 17.094 1 97.88 51 ARG B C 1
ATOM 3555 O O . ARG B 1 51 ? -16.656 20.75 16.547 1 97.88 51 ARG B O 1
ATOM 3562 N N . SER B 1 52 ? -18.844 20.062 16.609 1 96.62 52 SER B N 1
ATOM 3563 C CA . SER B 1 52 ? -19.188 20.5 15.25 1 96.62 52 SER B CA 1
ATOM 3564 C C . SER B 1 52 ? -18.984 22 15.086 1 96.62 52 SER B C 1
ATOM 3566 O O . SER B 1 52 ? -18.703 22.469 13.984 1 96.62 52 SER B O 1
ATOM 3568 N N . SER B 1 53 ? -19.062 22.734 16.188 1 96.38 53 SER B N 1
ATOM 3569 C CA . SER B 1 53 ? -18.906 24.188 16.109 1 96.38 53 SER B CA 1
ATOM 3570 C C . SER B 1 53 ? -17.484 24.562 15.695 1 96.38 53 SER B C 1
ATOM 3572 O O . SER B 1 53 ? -17.25 25.641 15.141 1 96.38 53 SER B O 1
ATOM 3574 N N . ALA B 1 54 ? -16.609 23.703 15.984 1 97.25 54 ALA B N 1
ATOM 3575 C CA . ALA B 1 54 ? -15.219 23.922 15.609 1 97.25 54 ALA B CA 1
ATOM 3576 C C . ALA B 1 54 ? -14.781 22.938 14.523 1 97.25 54 ALA B C 1
ATOM 3578 O O . ALA B 1 54 ? -13.602 22.578 14.445 1 97.25 54 ALA B O 1
ATOM 3579 N N . LEU B 1 55 ? -15.789 22.422 13.781 1 98.25 55 LEU B N 1
ATOM 3580 C CA . LEU B 1 55 ? -15.547 21.5 12.68 1 98.25 55 LEU B CA 1
ATOM 3581 C C . LEU B 1 55 ? -14.805 20.25 13.18 1 98.25 55 LEU B C 1
ATOM 3583 O O . LEU B 1 55 ? -13.945 19.719 12.477 1 98.25 55 LEU B O 1
ATOM 3587 N N . ASN B 1 56 ? -15 19.875 14.438 1 98.62 56 ASN B N 1
ATOM 3588 C CA . ASN B 1 56 ? -14.43 18.703 15.094 1 98.62 56 ASN B CA 1
ATOM 3589 C C . ASN B 1 56 ? -12.906 18.75 15.109 1 98.62 56 ASN B C 1
ATOM 3591 O O . ASN B 1 56 ? -12.25 17.734 14.93 1 98.62 56 ASN B O 1
ATOM 3595 N N . ALA B 1 57 ? -12.344 19.984 15.219 1 98.69 57 ALA B N 1
ATOM 3596 C CA . ALA B 1 57 ? -10.906 20.094 15.453 1 98.69 57 ALA B CA 1
ATOM 3597 C C . ALA B 1 57 ? -10.492 19.328 16.703 1 98.69 57 ALA B C 1
ATOM 3599 O O . ALA B 1 57 ? -11.086 19.484 17.766 1 98.69 57 ALA B O 1
ATOM 3600 N N . ILE B 1 58 ? -9.469 18.484 16.609 1 98.75 58 ILE B N 1
ATOM 3601 C CA . ILE B 1 58 ? -9.102 17.531 17.641 1 98.75 58 ILE B CA 1
ATOM 3602 C C . ILE B 1 58 ? -8.25 18.219 18.703 1 98.75 58 ILE B C 1
ATOM 3604 O O . ILE B 1 58 ? -7.242 18.859 18.391 1 98.75 58 ILE B O 1
ATOM 3608 N N . ASN B 1 59 ? -8.664 18.234 19.875 1 98.19 59 ASN B N 1
ATOM 3609 C CA . ASN B 1 59 ? -7.859 18.703 21 1 98.19 59 ASN B CA 1
ATOM 3610 C C . ASN B 1 59 ? -7.328 17.562 21.844 1 98.19 59 ASN B C 1
ATOM 3612 O O . ASN B 1 59 ? -7.578 16.391 21.531 1 98.19 59 ASN B O 1
ATOM 3616 N N . THR B 1 60 ? -6.555 17.922 22.844 1 98.25 60 THR B N 1
ATOM 3617 C CA . THR B 1 60 ? -5.863 16.922 23.641 1 98.25 60 THR B CA 1
ATOM 3618 C C . THR B 1 60 ? -6.863 15.984 24.328 1 98.25 60 THR B C 1
ATOM 3620 O O . THR B 1 60 ? -6.656 14.773 24.375 1 98.25 60 THR B O 1
ATOM 3623 N N . SER B 1 61 ? -7.906 16.547 24.844 1 97.81 61 SER B N 1
ATOM 3624 C CA . SER B 1 61 ? -8.922 15.766 25.531 1 97.81 61 SER B CA 1
ATOM 3625 C C . SER B 1 61 ? -9.578 14.75 24.594 1 97.81 61 SER B C 1
ATOM 3627 O O . SER B 1 61 ? -9.773 13.594 24.969 1 97.81 61 SER B O 1
ATOM 3629 N N . MET B 1 62 ? -9.953 15.18 23.422 1 98.38 62 MET B N 1
ATOM 3630 C CA . MET B 1 62 ? -10.547 14.289 22.422 1 98.38 62 MET B CA 1
ATOM 3631 C C . MET B 1 62 ? -9.594 13.141 22.094 1 98.38 62 MET B C 1
ATOM 3633 O O . MET B 1 62 ? -10 11.977 22.094 1 98.38 62 MET B O 1
ATOM 3637 N N . ALA B 1 63 ? -8.344 13.453 21.781 1 98.5 63 ALA B N 1
ATOM 3638 C CA . ALA B 1 63 ? -7.352 12.445 21.422 1 98.5 63 ALA B CA 1
ATOM 3639 C C . ALA B 1 63 ? -7.156 11.453 22.578 1 98.5 63 ALA B C 1
ATOM 3641 O O . ALA B 1 63 ? -7.086 10.242 22.344 1 98.5 63 ALA B O 1
ATOM 3642 N N . GLY B 1 64 ? -7.023 12.016 23.734 1 98.06 64 GLY B N 1
ATOM 3643 C CA . GLY B 1 64 ? -6.879 11.164 24.906 1 98.06 64 GLY B CA 1
ATOM 3644 C C . GLY B 1 64 ? -8.055 10.227 25.109 1 98.06 64 GLY B C 1
ATOM 3645 O O . GLY B 1 64 ? -7.863 9.055 25.422 1 98.06 64 GLY B O 1
ATOM 3646 N N . ARG B 1 65 ? -9.203 10.703 24.953 1 98.12 65 ARG B N 1
ATOM 3647 C CA . ARG B 1 65 ? -10.406 9.883 25.125 1 98.12 65 ARG B CA 1
ATOM 3648 C C . ARG B 1 65 ? -10.477 8.797 24.062 1 98.12 65 ARG B C 1
ATOM 3650 O O . ARG B 1 65 ? -10.805 7.645 24.359 1 98.12 65 ARG B O 1
ATOM 3657 N N . LEU B 1 66 ? -10.219 9.156 22.828 1 98.56 66 LEU B N 1
ATOM 3658 C CA . LEU B 1 66 ? -10.188 8.156 21.781 1 98.56 66 LEU B CA 1
ATOM 3659 C C . LEU B 1 66 ? -9.188 7.051 22.109 1 98.56 66 LEU B C 1
ATOM 3661 O O . LEU B 1 66 ? -9.5 5.863 21.984 1 98.56 66 LEU B O 1
ATOM 3665 N N . HIS B 1 67 ? -8.016 7.465 22.531 1 98.19 67 HIS B N 1
ATOM 3666 C CA . HIS B 1 67 ? -6.977 6.496 22.875 1 98.19 67 HIS B CA 1
ATOM 3667 C C . HIS B 1 67 ? -7.457 5.531 23.953 1 98.19 67 HIS B C 1
ATOM 3669 O O . HIS B 1 67 ? -7.273 4.316 23.828 1 98.19 67 HIS B O 1
ATOM 3675 N N . LYS B 1 68 ? -8.07 6.059 24.953 1 97 68 LYS B N 1
ATOM 3676 C CA . LYS B 1 68 ? -8.57 5.254 26.062 1 97 68 LYS B CA 1
ATOM 3677 C C . LYS B 1 68 ? -9.672 4.305 25.594 1 97 68 LYS B C 1
ATOM 3679 O O . LYS B 1 68 ? -9.656 3.117 25.922 1 97 68 LYS B O 1
ATOM 3684 N N . LEU B 1 69 ? -10.609 4.828 24.859 1 97.12 69 LEU B N 1
ATOM 3685 C CA . LEU B 1 69 ? -11.734 4.031 24.375 1 97.12 69 LEU B CA 1
ATOM 3686 C C . LEU B 1 69 ? -11.25 2.891 23.484 1 97.12 69 LEU B C 1
ATOM 3688 O O . LEU B 1 69 ? -11.617 1.733 23.688 1 97.12 69 LEU B O 1
ATOM 3692 N N . TYR B 1 70 ? -10.414 3.166 22.547 1 97.94 70 TYR B N 1
ATOM 3693 C CA . TYR B 1 70 ? -9.945 2.168 21.594 1 97.94 70 TYR B CA 1
ATOM 3694 C C . TYR B 1 70 ? -9.117 1.091 22.281 1 97.94 70 TYR B C 1
ATOM 3696 O O . TYR B 1 70 ? -9.219 -0.091 21.938 1 97.94 70 TYR B O 1
ATOM 3704 N N . THR B 1 71 ? -8.305 1.522 23.219 1 96.44 71 THR B N 1
ATOM 3705 C CA . THR B 1 71 ? -7.543 0.55 24 1 96.44 71 THR B CA 1
ATOM 3706 C C . THR B 1 71 ? -8.477 -0.403 24.734 1 96.44 71 THR B C 1
ATOM 3708 O O . THR B 1 71 ? -8.273 -1.618 24.719 1 96.44 71 THR B O 1
ATOM 3711 N N . SER B 1 72 ? -9.516 0.144 25.328 1 95.75 72 SER B N 1
ATOM 3712 C CA . SER B 1 72 ? -10.469 -0.659 26.094 1 95.75 72 SER B CA 1
ATOM 3713 C C . SER B 1 72 ? -11.25 -1.601 25.172 1 95.75 72 SER B C 1
ATOM 3715 O O . SER B 1 72 ? -11.523 -2.742 25.547 1 95.75 72 SER B O 1
ATOM 3717 N N . TRP B 1 73 ? -11.586 -1.136 24.016 1 96.62 73 TRP B N 1
ATOM 3718 C CA . TRP B 1 73 ? -12.422 -1.904 23.094 1 96.62 73 TRP B CA 1
ATOM 3719 C C . TRP B 1 73 ? -11.617 -3.01 22.422 1 96.62 73 TRP B C 1
ATOM 3721 O O . TRP B 1 73 ? -12.172 -4.051 22.047 1 96.62 73 TRP B O 1
ATOM 3731 N N . GLU B 1 74 ? -10.383 -2.842 22.188 1 94.69 74 GLU B N 1
ATOM 3732 C CA . GLU B 1 74 ? -9.539 -3.783 21.469 1 94.69 74 GLU B CA 1
ATOM 3733 C C . GLU B 1 74 ? -9.539 -5.156 22.125 1 94.69 74 GLU B C 1
ATOM 3735 O O . GLU B 1 74 ? -9.609 -6.18 21.438 1 94.69 74 GLU B O 1
ATOM 3740 N N . ASP B 1 75 ? -9.57 -5.207 23.438 1 91 75 ASP B N 1
ATOM 3741 C CA . ASP B 1 75 ? -9.43 -6.457 24.188 1 91 75 ASP B CA 1
ATOM 3742 C C . ASP B 1 75 ? -10.797 -7.008 24.578 1 91 75 ASP B C 1
ATOM 3744 O O . ASP B 1 75 ? -10.891 -8.086 25.172 1 91 75 ASP B O 1
ATOM 3748 N N . ASN B 1 76 ? -11.844 -6.27 24.344 1 94.19 76 ASN B N 1
ATOM 3749 C CA . ASN B 1 76 ? -13.188 -6.688 24.703 1 94.19 76 ASN B CA 1
ATOM 3750 C C . ASN B 1 76 ? -13.766 -7.668 23.688 1 94.19 76 ASN B C 1
ATOM 3752 O O . ASN B 1 76 ? -14.047 -7.289 22.547 1 94.19 76 ASN B O 1
ATOM 3756 N N . PRO B 1 77 ? -13.914 -8.898 24.031 1 93.06 77 PRO B N 1
ATOM 3757 C CA . PRO B 1 77 ? -14.375 -9.906 23.078 1 93.06 77 PRO B CA 1
ATOM 3758 C C . PRO B 1 77 ? -15.805 -9.656 22.594 1 93.06 77 PRO B C 1
ATOM 3760 O O . PRO B 1 77 ? -16.234 -10.227 21.594 1 93.06 77 PRO B O 1
ATOM 3763 N N . ASP B 1 78 ? -16.516 -8.828 23.328 1 94.31 78 ASP B N 1
ATOM 3764 C CA . ASP B 1 78 ? -17.891 -8.539 22.969 1 94.31 78 ASP B CA 1
ATOM 3765 C C . ASP B 1 78 ? -17.969 -7.484 21.859 1 94.31 78 ASP B C 1
ATOM 3767 O O . ASP B 1 78 ? -19.047 -7.18 21.359 1 94.31 78 ASP B O 1
ATOM 3771 N N . ILE B 1 79 ? -16.906 -6.957 21.531 1 96.56 79 ILE B N 1
ATOM 3772 C CA . ILE B 1 79 ? -16.844 -5.945 20.484 1 96.56 79 ILE B CA 1
ATOM 3773 C C . ILE B 1 79 ? -16.062 -6.496 19.297 1 96.56 79 ILE B C 1
ATOM 3775 O O . ILE B 1 79 ? -14.922 -6.938 19.438 1 96.56 79 ILE B O 1
ATOM 3779 N N . GLY B 1 80 ? -16.703 -6.441 18.109 1 97.31 80 GLY B N 1
ATOM 3780 C CA . GLY B 1 80 ? -16.094 -7.039 16.922 1 97.31 80 GLY B CA 1
ATOM 3781 C C . GLY B 1 80 ? -15.391 -6.027 16.047 1 97.31 80 GLY B C 1
ATOM 3782 O O . GLY B 1 80 ? -14.375 -6.344 15.406 1 97.31 80 GLY B O 1
ATOM 3783 N N . PHE B 1 81 ? -15.938 -4.875 15.906 1 97.69 81 PHE B N 1
ATOM 3784 C CA . PHE B 1 81 ? -15.32 -3.832 15.094 1 97.69 81 PHE B CA 1
ATOM 3785 C C . PHE B 1 81 ? -15.797 -2.451 15.539 1 97.69 81 PHE B C 1
ATOM 3787 O O . PHE B 1 81 ? -16.719 -2.334 16.344 1 97.69 81 PHE B O 1
ATOM 3794 N N . LEU B 1 82 ? -15.117 -1.403 15.117 1 98.12 82 LEU B N 1
ATOM 3795 C CA . LEU B 1 82 ? -15.367 -0.035 15.555 1 98.12 82 LEU B CA 1
ATOM 3796 C C . LEU B 1 82 ? -15.672 0.873 14.367 1 98.12 82 LEU B C 1
ATOM 3798 O O . LEU B 1 82 ? -15.242 0.601 13.25 1 98.12 82 LEU B O 1
ATOM 3802 N N . MET B 1 83 ? -16.438 1.892 14.648 1 98.12 83 MET B N 1
ATOM 3803 C CA . MET B 1 83 ? -16.688 2.959 13.68 1 98.12 83 MET B CA 1
ATOM 3804 C C . MET B 1 83 ? -16.359 4.32 14.273 1 98.12 83 MET B C 1
ATOM 3806 O O . MET B 1 83 ? -16.5 4.531 15.477 1 98.12 83 MET B O 1
ATOM 3810 N N . LEU B 1 84 ? -15.883 5.207 13.5 1 98.69 84 LEU B N 1
ATOM 3811 C CA . LEU B 1 84 ? -15.625 6.598 13.859 1 98.69 84 LEU B CA 1
ATOM 3812 C C . LEU B 1 84 ? -16.266 7.547 12.852 1 98.69 84 LEU B C 1
ATOM 3814 O O . LEU B 1 84 ? -16.156 7.34 11.641 1 98.69 84 LEU B O 1
ATOM 3818 N N . LYS B 1 85 ? -17.016 8.5 13.305 1 98.44 85 LYS B N 1
ATOM 3819 C CA . LYS B 1 85 ? -17.578 9.523 12.43 1 98.44 85 LYS B CA 1
ATOM 3820 C C . LYS B 1 85 ? -17.609 10.891 13.117 1 98.44 85 LYS B C 1
ATOM 3822 O O . LYS B 1 85 ? -17.391 10.984 14.328 1 98.44 85 LYS B O 1
ATOM 3827 N N . GLY B 1 86 ? -17.688 11.953 12.359 1 98.5 86 GLY B N 1
ATOM 3828 C CA . GLY B 1 86 ? -17.812 13.305 12.891 1 98.5 86 GLY B CA 1
ATOM 3829 C C . GLY B 1 86 ? -19.234 13.82 12.852 1 98.5 86 GLY B C 1
ATOM 3830 O O . GLY B 1 86 ? -20.016 13.43 11.984 1 98.5 86 GLY B O 1
ATOM 3831 N N . SER B 1 87 ? -19.531 14.703 13.773 1 97.25 87 SER B N 1
ATOM 3832 C CA . SER B 1 87 ? -20.828 15.398 13.742 1 97.25 87 SER B CA 1
ATOM 3833 C C . SER B 1 87 ? -20.781 16.594 12.805 1 97.25 87 SER B C 1
ATOM 3835 O O . SER B 1 87 ? -19.734 17.188 12.594 1 97.25 87 SER B O 1
ATOM 3837 N N . GLY B 1 88 ? -21.906 16.891 12.219 1 96.25 88 GLY B N 1
ATOM 3838 C CA . GLY B 1 88 ? -22.031 18.094 11.414 1 96.25 88 GLY B CA 1
ATOM 3839 C C . GLY B 1 88 ? -21.359 17.969 10.055 1 96.25 88 GLY B C 1
ATOM 3840 O O . GLY B 1 88 ? -21.438 16.906 9.414 1 96.25 88 GLY B O 1
ATOM 3841 N N . ARG B 1 89 ? -20.797 18.984 9.594 1 97.06 89 ARG B N 1
ATOM 3842 C CA . ARG B 1 89 ? -20.359 19.078 8.203 1 97.06 89 ARG B CA 1
ATOM 3843 C C . ARG B 1 89 ? -18.906 18.641 8.047 1 97.06 89 ARG B C 1
ATOM 3845 O O . ARG B 1 89 ? -18.344 18.703 6.949 1 97.06 89 ARG B O 1
ATOM 3852 N N . ALA B 1 90 ? -18.281 18.266 9.164 1 98.69 90 ALA B N 1
ATOM 3853 C CA . ALA B 1 90 ? -16.875 17.844 9.109 1 98.69 90 ALA B CA 1
ATOM 3854 C C . ALA B 1 90 ? -16.672 16.516 9.836 1 98.69 90 ALA B C 1
ATOM 3856 O O . ALA B 1 90 ? -17.266 16.281 10.898 1 98.69 90 ALA B O 1
ATOM 3857 N N . PHE B 1 91 ? -15.914 15.664 9.188 1 98.75 91 PHE B N 1
ATOM 3858 C CA . PHE B 1 91 ? -15.328 14.609 10 1 98.75 91 PHE B CA 1
ATOM 3859 C C . PHE B 1 91 ? -14.398 15.188 11.062 1 98.75 91 PHE B C 1
ATOM 3861 O O . PHE B 1 91 ? -14.781 15.305 12.227 1 98.75 91 PHE B O 1
ATOM 3868 N N . ALA B 1 92 ? -13.32 15.789 10.57 1 98.81 92 ALA B N 1
ATOM 3869 C CA . ALA B 1 92 ? -12.414 16.562 11.414 1 98.81 92 ALA B CA 1
ATOM 3870 C C . ALA B 1 92 ? -11.508 17.453 10.578 1 98.81 92 ALA B C 1
ATOM 3872 O O . ALA B 1 92 ? -10.867 16.984 9.633 1 98.81 92 ALA B O 1
ATOM 3873 N N . ALA B 1 93 ? -11.453 18.656 10.969 1 98.19 93 ALA B N 1
ATOM 3874 C CA . ALA B 1 93 ? -10.719 19.641 10.18 1 98.19 93 ALA B CA 1
ATOM 3875 C C . ALA B 1 93 ? -9.234 19.641 10.547 1 98.19 93 ALA B C 1
ATOM 3877 O O . ALA B 1 93 ? -8.445 20.375 9.961 1 98.19 93 ALA B O 1
ATOM 3878 N N . GLY B 1 94 ? -8.875 18.812 11.508 1 97.88 94 GLY B N 1
ATOM 3879 C CA . GLY B 1 94 ? -7.488 18.703 11.922 1 97.88 94 GLY B CA 1
ATOM 3880 C C . GLY B 1 94 ? -7.293 18.906 13.414 1 97.88 94 GLY B C 1
ATOM 3881 O O . GLY B 1 94 ? -8.227 18.75 14.195 1 97.88 94 GLY B O 1
ATOM 3882 N N . GLY B 1 95 ? -6.023 19.125 13.805 1 97.75 95 GLY B N 1
ATOM 3883 C CA . GLY B 1 95 ? -5.734 19.484 15.18 1 97.75 95 GLY B CA 1
ATOM 3884 C C . GLY B 1 95 ? -6.211 20.891 15.539 1 97.75 95 GLY B C 1
ATOM 3885 O O . GLY B 1 95 ? -6.297 21.766 14.664 1 97.75 95 GLY B O 1
ATOM 3886 N N . ASP B 1 96 ? -6.523 21.062 16.812 1 98.06 96 ASP B N 1
ATOM 3887 C CA . ASP B 1 96 ? -6.914 22.391 17.297 1 98.06 96 ASP B CA 1
ATOM 3888 C C . ASP B 1 96 ? -5.711 23.328 17.359 1 98.06 96 ASP B C 1
ATOM 3890 O O . ASP B 1 96 ? -5.25 23.672 18.453 1 98.06 96 ASP B O 1
ATOM 3894 N N . ILE B 1 97 ? -5.305 23.812 16.203 1 97.88 97 ILE B N 1
ATOM 3895 C CA . ILE B 1 97 ? -4.047 24.531 16.094 1 97.88 97 ILE B CA 1
ATOM 3896 C C . ILE B 1 97 ? -4.203 25.938 16.688 1 97.88 97 ILE B C 1
ATOM 3898 O O . ILE B 1 97 ? -3.215 26.578 17.047 1 97.88 97 ILE B O 1
ATOM 3902 N N . VAL B 1 98 ? -5.41 26.469 16.719 1 98.12 98 VAL B N 1
ATOM 3903 C CA . VAL B 1 98 ? -5.633 27.766 17.359 1 98.12 98 VAL B CA 1
ATOM 3904 C C . VAL B 1 98 ? -5.312 27.672 18.844 1 98.12 98 VAL B C 1
ATOM 3906 O O . VAL B 1 98 ? -4.641 28.547 19.391 1 98.12 98 VAL B O 1
ATOM 3909 N N . THR B 1 99 ? -5.812 26.609 19.453 1 98 99 THR B N 1
ATOM 3910 C CA . THR B 1 99 ? -5.492 26.391 20.859 1 98 99 THR B CA 1
ATOM 3911 C C . THR B 1 99 ? -3.986 26.234 21.062 1 98 99 THR B C 1
ATOM 3913 O O . THR B 1 99 ? -3.414 26.781 22 1 98 99 THR B O 1
ATOM 3916 N N . LEU B 1 100 ? -3.311 25.531 20.172 1 98.44 100 LEU B N 1
ATOM 3917 C CA . LEU B 1 100 ? -1.866 25.344 20.25 1 98.44 100 LEU B CA 1
ATOM 3918 C C . LEU B 1 100 ? -1.133 26.672 20.094 1 98.44 100 LEU B C 1
ATOM 3920 O O . LEU B 1 100 ? -0.158 26.938 20.812 1 98.44 100 LEU B O 1
ATOM 3924 N N . TYR B 1 101 ? -1.623 27.469 19.188 1 98.06 101 TYR B N 1
ATOM 3925 C CA . TYR B 1 101 ? -1.089 28.812 18.984 1 98.06 101 TYR B CA 1
ATOM 3926 C C . TYR B 1 101 ? -1.146 29.609 20.281 1 98.06 101 TYR B C 1
ATOM 3928 O O . TYR B 1 101 ? -0.163 30.25 20.656 1 98.06 101 TYR B O 1
ATOM 3936 N N . HIS B 1 102 ? -2.236 29.578 20.984 1 98.06 102 HIS B N 1
ATOM 3937 C CA . HIS B 1 102 ? -2.398 30.328 22.219 1 98.06 102 HIS B CA 1
ATOM 3938 C C . HIS B 1 102 ? -1.513 29.75 23.328 1 98.06 102 HIS B C 1
ATOM 3940 O O . HIS B 1 102 ? -0.957 30.5 24.125 1 98.06 102 HIS B O 1
ATOM 3946 N N . PHE B 1 103 ? -1.409 28.406 23.375 1 97.88 103 PHE B N 1
ATOM 3947 C CA . PHE B 1 103 ? -0.49 27.797 24.328 1 97.88 103 PHE B CA 1
ATOM 3948 C C . PHE B 1 103 ? 0.927 28.312 24.125 1 97.88 103 PHE B C 1
ATOM 3950 O O . PHE B 1 103 ? 1.603 28.688 25.078 1 97.88 103 PHE B O 1
ATOM 3957 N N . LEU B 1 104 ? 1.327 28.391 22.891 1 97.69 104 LEU B N 1
ATOM 3958 C CA . LEU B 1 104 ? 2.682 28.812 22.562 1 97.69 104 LEU B CA 1
ATOM 3959 C C . LEU B 1 104 ? 2.881 30.281 22.922 1 97.69 104 LEU B C 1
ATOM 3961 O O . LEU B 1 104 ? 3.934 30.672 23.438 1 97.69 104 LEU B O 1
ATOM 3965 N N . LYS B 1 105 ? 1.91 31.094 22.672 1 96.69 105 LYS B N 1
ATOM 3966 C CA . LYS B 1 105 ? 1.969 32.5 23 1 96.69 105 LYS B CA 1
ATOM 3967 C C . LYS B 1 105 ? 2.072 32.719 24.5 1 96.69 105 LYS B C 1
ATOM 3969 O O . LYS B 1 105 ? 2.689 33.688 24.953 1 96.69 105 LYS B O 1
ATOM 3974 N N . GLN B 1 106 ? 1.519 31.812 25.25 1 97.31 106 GLN B N 1
ATOM 3975 C CA . GLN B 1 106 ? 1.53 31.875 26.703 1 97.31 106 GLN B CA 1
ATOM 3976 C C . GLN B 1 106 ? 2.756 31.188 27.281 1 97.31 106 GLN B C 1
ATOM 3978 O O . GLN B 1 106 ? 2.93 31.125 28.5 1 97.31 106 GLN B O 1
ATOM 3983 N N . GLY B 1 107 ? 3.553 30.594 26.438 1 96.06 107 GLY B N 1
ATOM 3984 C CA . GLY B 1 107 ? 4.762 29.922 26.875 1 96.06 107 GLY B CA 1
ATOM 3985 C C . GLY B 1 107 ? 4.496 28.531 27.406 1 96.06 107 GLY B C 1
ATOM 3986 O O . GLY B 1 107 ? 5.34 27.953 28.109 1 96.06 107 GLY B O 1
ATOM 3987 N N . ASN B 1 108 ? 3.354 28.031 27.125 1 97.25 108 ASN B N 1
ATOM 3988 C CA . ASN B 1 108 ? 2.992 26.703 27.594 1 97.25 108 ASN B CA 1
ATOM 3989 C C . ASN B 1 108 ? 3.367 25.625 26.578 1 97.25 108 ASN B C 1
ATOM 3991 O O . ASN B 1 108 ? 2.494 24.938 26.047 1 97.25 108 ASN B O 1
ATOM 3995 N N . MET B 1 109 ? 4.602 25.406 26.375 1 96.19 109 MET B N 1
ATOM 3996 C CA . MET B 1 109 ? 5.148 24.438 25.422 1 96.19 109 MET B CA 1
ATOM 3997 C C . MET B 1 109 ? 4.742 23.016 25.797 1 96.19 109 MET B C 1
ATOM 3999 O O . MET B 1 109 ? 4.469 22.203 24.906 1 96.19 109 MET B O 1
ATOM 4003 N N . GLU B 1 110 ? 4.66 22.75 27.016 1 96.62 110 GLU B N 1
ATOM 4004 C CA . GLU B 1 110 ? 4.367 21.391 27.469 1 96.62 110 GLU B CA 1
ATOM 4005 C C . GLU B 1 110 ? 2.965 20.953 27.047 1 96.62 110 GLU B C 1
ATOM 4007 O O . GLU B 1 110 ? 2.744 19.797 26.719 1 96.62 110 GLU B O 1
ATOM 4012 N N . ALA B 1 111 ? 2.043 21.859 27.109 1 97.88 111 ALA B N 1
ATOM 4013 C CA . ALA B 1 111 ? 0.688 21.547 26.672 1 97.88 111 ALA B CA 1
ATOM 4014 C C . ALA B 1 111 ? 0.667 21.156 25.188 1 97.88 111 ALA B C 1
ATOM 4016 O O . ALA B 1 111 ? -0.089 20.281 24.781 1 97.88 111 ALA B O 1
ATOM 4017 N N . CYS B 1 112 ? 1.46 21.828 24.391 1 98.31 112 CYS B N 1
ATOM 4018 C CA . CYS B 1 112 ? 1.563 21.5 22.969 1 98.31 112 CYS B CA 1
ATOM 4019 C C . CYS B 1 112 ? 2.186 20.125 22.781 1 98.31 112 CYS B C 1
ATOM 4021 O O . CYS B 1 112 ? 1.684 19.312 22 1 98.31 112 CYS B O 1
ATOM 4023 N N . LYS B 1 113 ? 3.25 19.891 23.5 1 97.88 113 LYS B N 1
ATOM 4024 C CA . LYS B 1 113 ? 3.9 18.594 23.422 1 97.88 113 LYS B CA 1
ATOM 4025 C C . LYS B 1 113 ? 2.938 17.469 23.812 1 97.88 113 LYS B C 1
ATOM 4027 O O . LYS B 1 113 ? 2.918 16.406 23.172 1 97.88 113 LYS B O 1
ATOM 4032 N N . GLU B 1 114 ? 2.188 17.672 24.828 1 97.75 114 GLU B N 1
ATOM 4033 C CA . GLU B 1 114 ? 1.211 16.688 25.281 1 97.75 114 GLU B CA 1
ATOM 4034 C C . GLU B 1 114 ? 0.194 16.375 24.188 1 97.75 114 GLU B C 1
ATOM 4036 O O . GLU B 1 114 ? -0.164 15.211 23.984 1 97.75 114 GLU B O 1
ATOM 4041 N N . PHE B 1 115 ? -0.272 17.422 23.562 1 98.5 115 PHE B N 1
ATOM 4042 C CA . PHE B 1 115 ? -1.221 17.203 22.469 1 98.5 115 PHE B CA 1
ATOM 4043 C C . PHE B 1 115 ? -0.637 16.281 21.422 1 98.5 115 PHE B C 1
ATOM 4045 O O . PHE B 1 115 ? -1.254 15.273 21.062 1 98.5 115 PHE B O 1
ATOM 4052 N N . PHE B 1 116 ? 0.525 16.609 20.891 1 98.69 116 PHE B N 1
ATOM 4053 C CA . PHE B 1 116 ? 1.113 15.852 19.797 1 98.69 116 PHE B CA 1
ATOM 4054 C C . PHE B 1 116 ? 1.477 14.438 20.234 1 98.69 116 PHE B C 1
ATOM 4056 O O . PHE B 1 116 ? 1.278 13.477 19.5 1 98.69 116 PHE B O 1
ATOM 4063 N N . ARG B 1 117 ? 1.966 14.312 21.469 1 98.25 117 ARG B N 1
ATOM 4064 C CA . ARG B 1 117 ? 2.246 12.984 22 1 98.25 117 ARG B CA 1
ATOM 4065 C C . ARG B 1 117 ? 0.983 12.133 22.031 1 98.25 117 ARG B C 1
ATOM 4067 O O . ARG B 1 117 ? 1.008 10.953 21.656 1 98.25 117 ARG B O 1
ATOM 4074 N N . THR B 1 118 ? -0.036 12.711 22.484 1 98.38 118 THR B N 1
ATOM 4075 C CA . THR B 1 118 ? -1.293 12 22.672 1 98.38 118 THR B CA 1
ATOM 4076 C C . THR B 1 118 ? -1.897 11.594 21.328 1 98.38 118 THR B C 1
ATOM 4078 O O . THR B 1 118 ? -2.242 10.43 21.125 1 98.38 118 THR B O 1
ATOM 4081 N N . ILE B 1 119 ? -1.975 12.508 20.406 1 98.75 119 ILE B N 1
ATOM 4082 C CA . ILE B 1 119 ? -2.666 12.211 19.156 1 98.75 119 ILE B CA 1
ATOM 4083 C C . ILE B 1 119 ? -1.823 11.258 18.312 1 98.75 119 ILE B C 1
ATOM 4085 O O . ILE B 1 119 ? -2.359 10.367 17.656 1 98.75 119 ILE B O 1
ATOM 4089 N N . TYR B 1 120 ? -0.487 11.438 18.297 1 98.75 120 TYR B N 1
ATOM 4090 C CA . TYR B 1 120 ? 0.359 10.523 17.547 1 98.75 120 TYR B CA 1
ATOM 4091 C C . TYR B 1 120 ? 0.292 9.117 18.109 1 98.75 120 TYR B C 1
ATOM 4093 O O . TYR B 1 120 ? 0.311 8.133 17.375 1 98.75 120 TYR B O 1
ATOM 4101 N N . SER B 1 121 ? 0.212 9.039 19.422 1 98.19 121 SER B N 1
ATOM 4102 C CA . SER B 1 121 ? 0.06 7.742 20.062 1 98.19 121 SER B CA 1
ATOM 4103 C C . SER B 1 121 ? -1.253 7.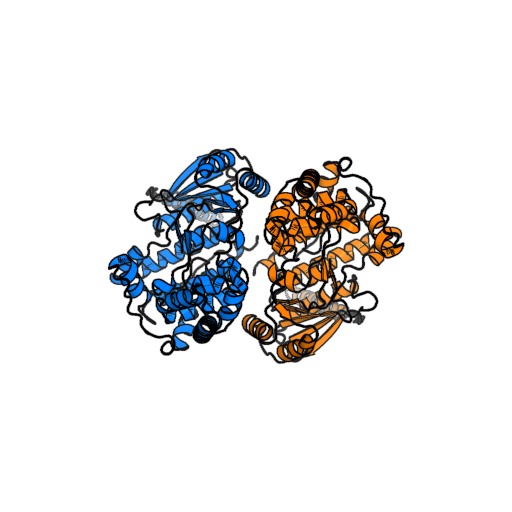078 19.656 1 98.19 121 SER B C 1
ATOM 4105 O O . SER B 1 121 ? -1.295 5.867 19.422 1 98.19 121 SER B O 1
ATOM 4107 N N . PHE B 1 122 ? -2.277 7.82 19.609 1 98.56 122 PHE B N 1
ATOM 4108 C CA . PHE B 1 122 ? -3.561 7.27 19.188 1 98.56 122 PHE B CA 1
ATOM 4109 C C . PHE B 1 122 ? -3.504 6.824 17.719 1 98.56 122 PHE B C 1
ATOM 4111 O O . PHE B 1 122 ? -4.043 5.773 17.375 1 98.56 122 PHE B O 1
ATOM 4118 N N . ILE B 1 123 ? -2.904 7.617 16.906 1 98.75 123 ILE B N 1
ATOM 4119 C CA . ILE B 1 123 ? -2.781 7.301 15.492 1 98.75 123 ILE B CA 1
ATOM 4120 C C . ILE B 1 123 ? -2.02 5.988 15.312 1 98.75 123 ILE B C 1
ATOM 4122 O O . ILE B 1 123 ? -2.398 5.148 14.5 1 98.75 123 ILE B O 1
ATOM 4126 N N . TYR B 1 124 ? -0.99 5.828 16.078 1 97.94 124 TYR B N 1
ATOM 4127 C CA . TYR B 1 124 ? -0.242 4.574 16.047 1 97.94 124 TYR B CA 1
ATOM 4128 C C . TYR B 1 124 ? -1.122 3.404 16.469 1 97.94 124 TYR B C 1
ATOM 4130 O O . TYR B 1 124 ? -1.101 2.346 15.836 1 97.94 124 TYR B O 1
ATOM 4138 N N . LEU B 1 125 ? -1.87 3.633 17.547 1 97.31 125 LEU B N 1
ATOM 4139 C CA . LEU B 1 125 ? -2.803 2.604 18 1 97.31 125 LEU B CA 1
ATOM 4140 C C . LEU B 1 125 ? -3.768 2.225 16.875 1 97.31 125 LEU B C 1
ATOM 4142 O O . LEU B 1 125 ? -3.971 1.039 16.594 1 97.31 125 LEU B O 1
ATOM 4146 N N . LEU B 1 126 ? -4.25 3.193 16.219 1 97.62 126 LEU B N 1
ATOM 4147 C CA . LEU B 1 126 ? -5.203 2.963 15.148 1 97.62 126 LEU B CA 1
ATOM 4148 C C . LEU B 1 126 ? -4.559 2.168 14.016 1 97.62 126 LEU B C 1
ATOM 4150 O O . LEU B 1 126 ? -5.148 1.212 13.508 1 97.62 126 LEU B O 1
ATOM 4154 N N . GLY B 1 127 ? -3.379 2.562 13.641 1 96 127 GLY B N 1
ATOM 4155 C CA . GLY B 1 127 ? -2.688 1.925 12.531 1 96 127 GLY B CA 1
ATOM 4156 C C . GLY B 1 127 ? -2.299 0.487 12.812 1 96 127 GLY B C 1
ATOM 4157 O O . GLY B 1 127 ? -2.02 -0.283 11.891 1 96 127 GLY B O 1
ATOM 4158 N N . THR B 1 128 ? -2.26 0.131 14.031 1 92.5 128 THR B N 1
ATOM 4159 C CA . THR B 1 128 ? -1.885 -1.223 14.43 1 92.5 128 THR B CA 1
ATOM 4160 C C . THR B 1 128 ? -3.057 -1.938 15.094 1 92.5 128 THR B C 1
ATOM 4162 O O . THR B 1 128 ? -2.865 -2.924 15.812 1 92.5 128 THR B O 1
ATOM 4165 N N . TYR B 1 129 ? -4.199 -1.424 14.945 1 93.69 129 TYR B N 1
ATOM 4166 C CA . TYR B 1 129 ? -5.387 -1.908 15.641 1 93.69 129 TYR B CA 1
ATOM 4167 C C . TYR B 1 129 ? -5.738 -3.324 15.203 1 93.69 129 TYR B C 1
ATOM 4169 O O . TYR B 1 129 ? -5.691 -3.639 14.008 1 93.69 129 TYR B O 1
ATOM 4177 N N . LEU B 1 130 ? -6.137 -4.145 16.094 1 90.94 130 LEU B N 1
ATOM 4178 C CA . LEU B 1 130 ? -6.328 -5.566 15.82 1 90.94 130 LEU B CA 1
ATOM 4179 C C . LEU B 1 130 ? -7.738 -5.832 15.305 1 90.94 130 LEU B C 1
ATOM 4181 O O . LEU B 1 130 ? -7.988 -6.867 14.68 1 90.94 130 LEU B O 1
ATOM 4185 N N . LYS B 1 131 ? -8.672 -4.996 15.562 1 95.12 131 LYS B N 1
ATOM 4186 C CA . LYS B 1 131 ? -10.047 -5.145 15.094 1 95.12 131 LYS B CA 1
ATOM 4187 C C . LYS B 1 131 ? -10.312 -4.258 13.875 1 95.12 131 LYS B C 1
ATOM 4189 O O . LYS B 1 131 ? -9.703 -3.197 13.734 1 95.12 131 LYS B O 1
ATOM 4194 N N . PRO B 1 132 ? -11.266 -4.676 13.023 1 97.31 132 PRO B N 1
ATOM 4195 C CA . PRO B 1 132 ? -11.617 -3.809 11.898 1 97.31 132 PRO B CA 1
ATOM 4196 C C . PRO B 1 132 ? -12.133 -2.441 12.352 1 97.31 132 PRO B C 1
ATOM 4198 O O . PRO B 1 132 ? -12.852 -2.344 13.344 1 97.31 132 PRO B O 1
ATOM 4201 N N . HIS B 1 133 ? -11.711 -1.458 11.703 1 98.12 133 HIS B N 1
ATOM 4202 C CA . HIS B 1 133 ? -12.078 -0.076 11.992 1 98.12 133 HIS B CA 1
ATOM 4203 C C . HIS B 1 133 ? -12.672 0.606 10.758 1 98.12 133 HIS B C 1
ATOM 4205 O O . HIS B 1 133 ? -12.086 0.558 9.68 1 98.12 133 HIS B O 1
ATOM 4211 N N . VAL B 1 134 ? -13.836 1.192 10.883 1 98.44 134 VAL B N 1
ATOM 4212 C CA . VAL B 1 134 ? -14.508 1.89 9.797 1 98.44 134 VAL B CA 1
ATOM 4213 C C . VAL B 1 134 ? -14.586 3.383 10.102 1 98.44 134 VAL B C 1
ATOM 4215 O O . VAL B 1 134 ? -15.266 3.795 11.047 1 98.44 134 VAL B O 1
ATOM 4218 N N . ALA B 1 135 ? -13.898 4.184 9.367 1 98.81 135 ALA B N 1
ATOM 4219 C CA . ALA B 1 135 ? -14.039 5.637 9.461 1 98.81 135 ALA B CA 1
ATOM 4220 C C . ALA B 1 135 ? -15.023 6.16 8.422 1 98.81 135 ALA B C 1
ATOM 4222 O O . ALA B 1 135 ? -14.859 5.914 7.223 1 98.81 135 ALA B O 1
ATOM 4223 N N . LEU B 1 136 ? -16.047 6.809 8.82 1 98.62 136 LEU B N 1
ATOM 4224 C CA . LEU B 1 136 ? -17.016 7.461 7.941 1 98.62 136 LEU B CA 1
ATOM 4225 C C . LEU B 1 136 ? -16.656 8.93 7.73 1 98.62 136 LEU B C 1
ATOM 4227 O O . LEU B 1 136 ? -16.922 9.766 8.594 1 98.62 136 LEU B O 1
ATOM 4231 N N . LEU B 1 137 ? -16.078 9.219 6.578 1 98.69 137 LEU B N 1
ATOM 4232 C CA . LEU B 1 137 ? -15.391 10.477 6.336 1 98.69 137 LEU B CA 1
ATOM 4233 C C . LEU B 1 137 ? -16.312 11.492 5.668 1 98.69 137 LEU B C 1
ATOM 4235 O O . LEU B 1 137 ? -15.969 12.078 4.641 1 98.69 137 LEU B O 1
ATOM 4239 N N . ASN B 1 138 ? -17.359 11.758 6.293 1 97.88 138 ASN B N 1
ATOM 4240 C CA . ASN B 1 138 ? -18.266 12.781 5.762 1 97.88 138 ASN B CA 1
ATOM 4241 C C . ASN B 1 138 ? -17.719 14.188 6.008 1 97.88 138 ASN B C 1
ATOM 4243 O O . ASN B 1 138 ? -17.422 14.555 7.148 1 97.88 138 ASN B O 1
ATOM 4247 N N . GLY B 1 139 ? -17.562 14.977 4.934 1 98.56 139 GLY B N 1
ATOM 4248 C CA . GLY B 1 139 ? -17.172 16.375 5.031 1 98.56 139 GLY B CA 1
ATOM 4249 C C . GLY B 1 139 ? -15.672 16.562 5.152 1 98.56 139 GLY B C 1
ATOM 4250 O O . GLY B 1 139 ? -14.898 15.758 4.633 1 98.56 139 GLY B O 1
ATOM 4251 N N . ILE B 1 140 ? -15.32 17.672 5.773 1 98.81 140 ILE B N 1
ATOM 4252 C CA . ILE B 1 140 ? -13.93 18.094 5.871 1 98.81 140 ILE B CA 1
ATOM 4253 C C . ILE B 1 140 ? -13.117 17.031 6.613 1 98.81 140 ILE B C 1
ATOM 4255 O O . ILE B 1 140 ? -13.461 16.641 7.73 1 98.81 140 ILE B O 1
ATOM 4259 N N . THR B 1 141 ? -12.125 16.516 6.043 1 98.88 141 THR B N 1
ATOM 4260 C CA . THR B 1 141 ? -11.172 15.539 6.566 1 98.88 141 THR B CA 1
ATOM 4261 C C . THR B 1 141 ? -9.742 15.984 6.285 1 98.88 141 THR B C 1
ATOM 4263 O O . THR B 1 141 ? -9.164 15.617 5.258 1 98.88 141 THR B O 1
ATOM 4266 N N . MET B 1 142 ? -9.125 16.703 7.234 1 98.56 142 MET B N 1
ATOM 4267 C CA . MET B 1 142 ? -7.844 17.344 6.945 1 98.56 142 MET B CA 1
ATOM 4268 C C . MET B 1 142 ? -6.863 17.141 8.094 1 98.56 142 MET B C 1
ATOM 4270 O O . MET B 1 142 ? -7.262 17.078 9.258 1 98.56 142 MET B O 1
ATOM 4274 N N . GLY B 1 143 ? -5.613 17.078 7.734 1 98.31 143 GLY B N 1
ATOM 4275 C CA . GLY B 1 143 ? -4.562 17 8.734 1 98.31 143 GLY B CA 1
ATOM 4276 C C . GLY B 1 143 ? -4.789 15.922 9.773 1 98.31 143 GLY B C 1
ATOM 4277 O O . GLY B 1 143 ? -4.988 14.758 9.422 1 98.31 143 GLY B O 1
ATOM 4278 N N . GLY B 1 144 ? -4.891 16.359 10.992 1 98.38 144 GLY B N 1
ATOM 4279 C CA . GLY B 1 144 ? -5.145 15.422 12.078 1 98.38 144 GLY B CA 1
ATOM 4280 C C . GLY B 1 144 ? -6.391 14.578 11.867 1 98.38 144 GLY B C 1
ATOM 4281 O O . GLY B 1 144 ? -6.473 13.445 12.352 1 98.38 144 GLY B O 1
ATOM 4282 N N . GLY B 1 145 ? -7.398 15.164 11.211 1 98.75 145 GLY B N 1
ATOM 4283 C CA . GLY B 1 145 ? -8.57 14.383 10.867 1 98.75 145 GLY B CA 1
ATOM 4284 C C . GLY B 1 145 ? -8.258 13.188 9.984 1 98.75 145 GLY B C 1
ATOM 4285 O O . GLY B 1 145 ? -8.805 12.102 10.18 1 98.75 145 GLY B O 1
ATOM 4286 N N . ALA B 1 146 ? -7.414 13.391 8.992 1 98.81 146 ALA B N 1
ATOM 4287 C CA . ALA B 1 146 ? -6.918 12.273 8.188 1 98.81 146 ALA B CA 1
ATOM 4288 C C . ALA B 1 146 ? -6.102 11.305 9.039 1 98.81 146 ALA B C 1
ATOM 4290 O O . ALA B 1 146 ? -6.234 10.086 8.898 1 98.81 146 ALA B O 1
ATOM 4291 N N . GLY B 1 147 ? -5.332 11.844 9.914 1 98.75 147 GLY B N 1
ATOM 4292 C CA . GLY B 1 147 ? -4.477 11.031 10.766 1 98.75 147 GLY B CA 1
ATOM 4293 C C . GLY B 1 147 ? -5.242 10.039 11.617 1 98.75 147 GLY B C 1
ATOM 4294 O O . GLY B 1 147 ? -4.789 8.914 11.828 1 98.75 147 GLY B O 1
ATOM 4295 N N . ILE B 1 148 ? -6.398 10.398 12.109 1 98.81 148 ILE B N 1
ATOM 4296 C CA . ILE B 1 148 ? -7.137 9.523 13.016 1 98.81 148 ILE B CA 1
ATOM 4297 C C . ILE B 1 148 ? -8.094 8.641 12.219 1 98.81 148 ILE B C 1
ATOM 4299 O O . ILE B 1 148 ? -9.031 8.062 12.781 1 98.81 148 ILE B O 1
ATOM 4303 N N . SER B 1 149 ? -7.91 8.586 10.891 1 98.75 149 SER B N 1
ATOM 4304 C CA . SER B 1 149 ? -8.812 7.797 10.062 1 98.75 149 SER B CA 1
ATOM 4305 C C . SER B 1 149 ? -8.047 6.949 9.055 1 98.75 149 SER B C 1
ATOM 4307 O O . SER B 1 149 ? -8.164 5.723 9.047 1 98.75 149 SER B O 1
ATOM 4309 N N . ILE B 1 150 ? -7.137 7.523 8.289 1 98.44 150 ILE B N 1
ATOM 4310 C CA . ILE B 1 150 ? -6.523 6.938 7.102 1 98.44 150 ILE B CA 1
ATOM 4311 C C . ILE B 1 150 ? -5.734 5.688 7.492 1 98.44 150 ILE B C 1
ATOM 4313 O O . ILE B 1 150 ? -5.742 4.688 6.773 1 98.44 150 ILE B O 1
ATOM 4317 N N . PRO B 1 151 ? -5.102 5.668 8.68 1 97.38 151 PRO B N 1
ATOM 4318 C CA . PRO B 1 151 ? -4.352 4.465 9.055 1 97.38 151 PRO B CA 1
ATOM 4319 C C . PRO B 1 151 ? -5.258 3.291 9.414 1 97.38 151 PRO B C 1
ATOM 4321 O O . PRO B 1 151 ? -4.789 2.158 9.547 1 97.38 151 PRO B O 1
ATOM 4324 N N . GLY B 1 152 ? -6.559 3.463 9.555 1 96.5 152 GLY B N 1
ATOM 4325 C CA . GLY B 1 152 ? -7.488 2.404 9.914 1 96.5 152 GLY B CA 1
ATOM 4326 C C . GLY B 1 152 ? -7.805 1.472 8.766 1 96.5 152 GLY B C 1
ATOM 4327 O O . GLY B 1 152 ? -7.273 1.635 7.66 1 96.5 152 GLY B O 1
ATOM 4328 N N . THR B 1 153 ? -8.727 0.502 8.969 1 96.44 153 THR B N 1
ATOM 4329 C CA . THR B 1 153 ? -8.992 -0.59 8.039 1 96.44 153 THR B CA 1
ATOM 4330 C C . THR B 1 153 ? -9.828 -0.104 6.855 1 96.44 153 THR B C 1
ATOM 4332 O O . THR B 1 153 ? -9.453 -0.306 5.699 1 96.44 153 THR B O 1
ATOM 4335 N N . PHE B 1 154 ? -11.008 0.478 7.133 1 98.06 154 PHE B N 1
ATOM 4336 C CA . PHE B 1 154 ? -11.93 0.93 6.098 1 98.06 154 PHE B CA 1
ATOM 4337 C C . PHE B 1 154 ? -12.195 2.426 6.219 1 98.06 154 PHE B C 1
ATOM 4339 O O . PHE B 1 154 ? -12.383 2.939 7.324 1 98.06 154 PHE B O 1
ATOM 4346 N N . ARG B 1 155 ? -12.109 3.111 5.18 1 98.69 155 ARG B N 1
ATOM 4347 C CA . ARG B 1 155 ? -12.398 4.535 5.043 1 98.69 155 ARG B CA 1
ATOM 4348 C C . ARG B 1 155 ? -13.484 4.777 3.998 1 98.69 155 ARG B C 1
ATOM 4350 O O . ARG B 1 155 ? -13.281 4.512 2.811 1 98.69 155 ARG B O 1
ATOM 4357 N N . VAL B 1 156 ? -14.602 5.293 4.43 1 98.75 156 VAL B N 1
ATOM 4358 C CA . VAL B 1 156 ? -15.727 5.523 3.531 1 98.75 156 VAL B CA 1
ATOM 4359 C C . VAL B 1 156 ? -15.852 7.016 3.23 1 98.75 156 VAL B C 1
ATOM 4361 O O . VAL B 1 156 ? -16.297 7.793 4.082 1 98.75 156 VAL B O 1
ATOM 4364 N N . ALA B 1 157 ? -15.469 7.422 2.055 1 98.75 157 ALA B N 1
ATOM 4365 C CA . ALA B 1 157 ? -15.641 8.805 1.61 1 98.75 157 ALA B CA 1
ATOM 4366 C C . ALA B 1 157 ? -17.047 9.039 1.078 1 98.75 157 ALA B C 1
ATOM 4368 O O . ALA B 1 157 ? -17.734 8.094 0.694 1 98.75 157 ALA B O 1
ATOM 4369 N N . THR B 1 158 ? -17.5 10.273 1.074 1 98.56 158 THR B N 1
ATOM 4370 C CA . THR B 1 158 ? -18.812 10.641 0.559 1 98.56 158 THR B CA 1
ATOM 4371 C C . THR B 1 158 ? -18.688 11.727 -0.509 1 98.56 158 THR B C 1
ATOM 4373 O O . THR B 1 158 ? -17.594 12.156 -0.842 1 98.56 158 THR B O 1
ATOM 4376 N N . ASP B 1 159 ? -19.859 12.148 -1.036 1 98.31 159 ASP B N 1
ATOM 4377 C CA . ASP B 1 159 ? -19.906 13.219 -2.029 1 98.31 159 ASP B CA 1
ATOM 4378 C C . ASP B 1 159 ? -19.609 14.578 -1.392 1 98.31 159 ASP B C 1
ATOM 4380 O O . ASP B 1 159 ? -19.438 15.57 -2.096 1 98.31 159 ASP B O 1
ATOM 4384 N N . LYS B 1 160 ? -19.438 14.625 -0.065 1 98.62 160 LYS B N 1
ATOM 4385 C CA . LYS B 1 160 ? -19.141 15.867 0.644 1 98.62 160 LYS B CA 1
ATOM 4386 C C . LYS B 1 160 ? -17.719 15.859 1.197 1 98.62 160 LYS B C 1
ATOM 4388 O O . LYS B 1 160 ? -17.25 16.875 1.713 1 98.62 160 LYS B O 1
ATOM 4393 N N . THR B 1 161 ? -17.031 14.742 1.072 1 98.81 161 THR B N 1
ATOM 4394 C CA . THR B 1 161 ? -15.688 14.625 1.639 1 98.81 161 THR B CA 1
ATOM 4395 C C . THR B 1 161 ? -14.719 15.578 0.941 1 98.81 161 THR B C 1
ATOM 4397 O O . THR B 1 161 ? -14.711 15.68 -0.288 1 98.81 161 THR B O 1
ATOM 4400 N N . VAL B 1 162 ? -14.008 16.312 1.722 1 98.81 162 VAL B N 1
ATOM 4401 C CA . VAL B 1 162 ? -12.891 17.141 1.257 1 98.81 162 VAL B CA 1
ATOM 4402 C C . VAL B 1 162 ? -11.625 16.781 2.041 1 98.81 162 VAL B C 1
ATOM 4404 O O . VAL B 1 162 ? -11.5 17.141 3.213 1 98.81 162 VAL B O 1
ATOM 4407 N N . PHE B 1 163 ? -10.711 16.141 1.353 1 98.81 163 PHE B N 1
ATOM 4408 C CA . PHE B 1 163 ? -9.453 15.711 1.961 1 98.81 163 PHE B CA 1
ATOM 4409 C C . PHE B 1 163 ? -8.328 16.688 1.616 1 98.81 163 PHE B C 1
ATOM 4411 O O . PHE B 1 163 ? -8.227 17.141 0.477 1 98.81 163 PHE B O 1
ATOM 4418 N N . ALA B 1 164 ? -7.504 17.016 2.625 1 98.81 164 ALA B N 1
ATOM 4419 C CA . ALA B 1 164 ? -6.285 17.781 2.354 1 98.81 164 ALA B CA 1
ATOM 4420 C C . ALA B 1 164 ? -5.293 17.656 3.506 1 98.81 164 ALA B C 1
ATOM 4422 O O . ALA B 1 164 ? -5.676 17.312 4.629 1 98.81 164 ALA B O 1
ATOM 4423 N N . THR B 1 165 ? -4.016 17.828 3.195 1 98.69 165 THR B N 1
ATOM 4424 C CA . THR B 1 165 ? -2.941 18.031 4.164 1 98.69 165 THR B CA 1
ATOM 4425 C C . THR B 1 165 ? -2.295 19.406 3.98 1 98.69 165 THR B C 1
ATOM 4427 O O . THR B 1 165 ? -1.159 19.5 3.508 1 98.69 165 THR B O 1
ATOM 4430 N N . PRO B 1 166 ? -2.941 20.438 4.441 1 98.31 166 PRO B N 1
ATOM 4431 C CA . PRO B 1 166 ? -2.578 21.812 4.07 1 98.31 166 PRO B CA 1
ATOM 4432 C C . PRO B 1 166 ? -1.56 22.422 5.023 1 98.31 166 PRO B C 1
ATOM 4434 O O . PRO B 1 166 ? -1.452 23.656 5.109 1 98.31 166 PRO B O 1
ATOM 4437 N N . GLU B 1 167 ? -0.778 21.656 5.688 1 98.75 167 GLU B N 1
ATOM 4438 C CA . GLU B 1 167 ? 0.048 22.094 6.809 1 98.75 167 GLU B CA 1
ATOM 4439 C C . GLU B 1 167 ? 1.107 23.094 6.355 1 98.75 167 GLU B C 1
ATOM 4441 O O . GLU B 1 167 ? 1.486 23.984 7.113 1 98.75 167 GLU B O 1
ATOM 4446 N N . VAL B 1 168 ? 1.551 23 5.117 1 98.75 168 VAL B N 1
ATOM 4447 C CA . VAL B 1 168 ? 2.6 23.906 4.645 1 98.75 168 VAL B CA 1
ATOM 4448 C C . VAL B 1 168 ? 2.057 25.328 4.559 1 98.75 168 VAL B C 1
ATOM 4450 O O . VAL B 1 168 ? 2.822 26.297 4.602 1 98.75 168 VAL B O 1
ATOM 4453 N N . LEU B 1 169 ? 0.734 25.5 4.453 1 98.19 169 LEU B N 1
ATOM 4454 C CA . LEU B 1 169 ? 0.094 26.812 4.336 1 98.19 169 LEU B CA 1
ATOM 4455 C C . LEU B 1 169 ? 0.008 27.5 5.691 1 98.19 169 LEU B C 1
ATOM 4457 O O . LEU B 1 169 ? -0.283 28.688 5.766 1 98.19 169 LEU B O 1
ATOM 4461 N N . ILE B 1 170 ? 0.352 26.734 6.762 1 98.31 170 ILE B N 1
ATOM 4462 C CA . ILE B 1 170 ? 0.365 27.344 8.086 1 98.31 170 ILE B CA 1
ATOM 4463 C C . ILE B 1 170 ? 1.759 27.219 8.695 1 98.31 170 ILE B C 1
ATOM 4465 O O . ILE B 1 170 ? 1.908 27.203 9.922 1 98.31 170 ILE B O 1
ATOM 4469 N N . GLY B 1 171 ? 2.74 27.062 7.848 1 98.56 171 GLY B N 1
ATOM 4470 C CA . GLY B 1 171 ? 4.121 27.031 8.305 1 98.56 171 GLY B CA 1
ATOM 4471 C C . GLY B 1 171 ? 4.48 25.781 9.062 1 98.56 171 GLY B C 1
ATOM 4472 O O . GLY B 1 171 ? 5.363 25.797 9.922 1 98.56 171 GLY B O 1
ATOM 4473 N N . PHE B 1 172 ? 3.771 24.75 8.844 1 98.69 172 PHE B N 1
ATOM 4474 C CA . PHE B 1 172 ? 3.939 23.438 9.477 1 98.69 172 PHE B CA 1
ATOM 4475 C C . PHE B 1 172 ? 4.246 22.375 8.43 1 98.69 172 PHE B C 1
ATOM 4477 O O . PHE B 1 172 ? 4.559 22.688 7.285 1 98.69 172 PHE B O 1
ATOM 4484 N N . HIS B 1 173 ? 4.426 21.125 8.812 1 98.81 173 HIS B N 1
ATOM 4485 C CA . HIS B 1 173 ? 4.645 20 7.906 1 98.81 173 HIS B CA 1
ATOM 4486 C C . HIS B 1 173 ? 3.525 18.984 8.016 1 98.81 173 HIS B C 1
ATOM 4488 O O . HIS B 1 173 ? 2.938 18.812 9.086 1 98.81 173 HIS B O 1
ATOM 4494 N N . PRO B 1 174 ? 3.186 18.312 6.863 1 98.75 174 PRO B N 1
ATOM 4495 C CA . PRO B 1 174 ? 2.229 17.203 6.996 1 98.75 174 PRO B CA 1
ATOM 4496 C C . PRO B 1 174 ? 2.674 16.156 8.0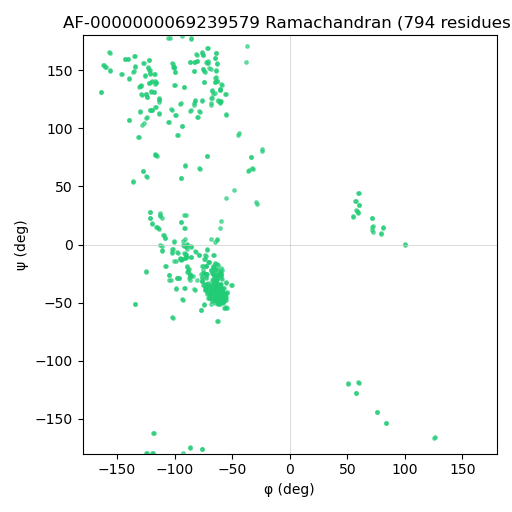16 1 98.75 174 PRO B C 1
ATOM 4498 O O . PRO B 1 174 ? 3.703 15.5 7.82 1 98.75 174 PRO B O 1
ATOM 4501 N N . ASP B 1 175 ? 1.923 16.109 9.094 1 98.56 175 ASP B N 1
ATOM 4502 C CA . ASP B 1 175 ? 2.18 15.195 10.195 1 98.56 175 ASP B CA 1
ATOM 4503 C C . ASP B 1 175 ? 1.009 14.242 10.398 1 98.56 175 ASP B C 1
ATOM 4505 O O . ASP B 1 175 ? 0.24 13.984 9.477 1 98.56 175 ASP B O 1
ATOM 4509 N N . ALA B 1 176 ? 0.966 13.609 11.594 1 98.56 176 ALA B N 1
ATOM 4510 C CA . ALA B 1 176 ? -0.116 12.688 11.922 1 98.56 176 ALA B CA 1
ATOM 4511 C C . ALA B 1 176 ? -0.172 11.531 10.922 1 98.56 176 ALA B C 1
ATOM 4513 O O . ALA B 1 176 ? -1.231 11.234 10.367 1 98.56 176 ALA B O 1
ATOM 4514 N N . ALA B 1 177 ? 0.955 10.977 10.602 1 98.5 177 ALA B N 1
ATOM 4515 C CA . ALA B 1 177 ? 1.158 9.812 9.75 1 98.5 177 ALA B CA 1
ATOM 4516 C C . ALA B 1 177 ? 1.059 10.195 8.273 1 98.5 177 ALA B C 1
ATOM 4518 O O . ALA B 1 177 ? 1.074 9.32 7.398 1 98.5 177 ALA B O 1
ATOM 4519 N N . ALA B 1 178 ? 1.004 11.461 7.961 1 98.81 178 ALA B N 1
ATOM 4520 C CA . ALA B 1 178 ? 0.834 11.891 6.574 1 98.81 178 ALA B CA 1
ATOM 4521 C C . ALA B 1 178 ? 2.014 11.438 5.715 1 98.81 178 ALA B C 1
ATOM 4523 O O . ALA B 1 178 ? 1.832 11.039 4.562 1 98.81 178 ALA B O 1
ATOM 4524 N N . SER B 1 179 ? 3.232 11.547 6.277 1 98.56 179 SER B N 1
ATOM 4525 C CA . SER B 1 179 ? 4.387 11.125 5.492 1 98.56 179 SER B CA 1
ATOM 4526 C C . SER B 1 179 ? 4.297 9.641 5.141 1 98.56 179 SER B C 1
ATOM 4528 O O . SER B 1 179 ? 4.816 9.211 4.105 1 98.56 179 SER B O 1
ATOM 4530 N N . PHE B 1 180 ? 3.586 8.836 5.977 1 98 180 PHE B N 1
ATOM 4531 C CA . PHE B 1 180 ? 3.432 7.402 5.73 1 98 180 PHE B CA 1
ATOM 4532 C C . PHE B 1 180 ? 2.443 7.148 4.602 1 98 180 PHE B C 1
ATOM 4534 O O . PHE B 1 180 ? 2.779 6.5 3.607 1 98 180 PHE B O 1
ATOM 4541 N N . TYR B 1 181 ? 1.269 7.746 4.695 1 98.12 181 TYR B N 1
ATOM 4542 C CA . TYR B 1 181 ? 0.259 7.344 3.725 1 98.12 181 TYR B CA 1
ATOM 4543 C C . TYR B 1 181 ? 0.378 8.156 2.443 1 98.12 181 TYR B C 1
ATOM 4545 O O . TYR B 1 181 ? 0.033 7.68 1.361 1 98.12 181 TYR B O 1
ATOM 4553 N N . LEU B 1 182 ? 0.923 9.391 2.486 1 98.62 182 LEU B N 1
ATOM 4554 C CA . LEU B 1 182 ? 1.078 10.172 1.261 1 98.62 182 LEU B CA 1
ATOM 4555 C C . LEU B 1 182 ? 2.203 9.602 0.4 1 98.62 182 LEU B C 1
ATOM 4557 O O . LEU B 1 182 ? 2.107 9.602 -0.83 1 98.62 182 LEU B O 1
ATOM 4561 N N . SER B 1 183 ? 3.285 9.164 1.062 1 97 183 SER B N 1
ATOM 4562 C CA . SER B 1 183 ? 4.449 8.68 0.327 1 97 183 SER B CA 1
ATOM 4563 C C . SER B 1 183 ? 4.125 7.402 -0.445 1 97 183 SER B C 1
ATOM 4565 O O . SER B 1 183 ? 4.895 6.988 -1.316 1 97 183 SER B O 1
ATOM 4567 N N . ARG B 1 184 ? 2.975 6.805 -0.225 1 94.5 184 ARG B N 1
ATOM 4568 C CA . ARG B 1 184 ? 2.604 5.527 -0.826 1 94.5 184 ARG B CA 1
ATOM 4569 C C . ARG B 1 184 ? 1.509 5.711 -1.87 1 94.5 184 ARG B C 1
ATOM 4571 O O . ARG B 1 184 ? 0.986 4.73 -2.408 1 94.5 184 ARG B O 1
ATOM 4578 N N . LEU B 1 185 ? 1.215 6.918 -2.162 1 96.12 185 LEU B N 1
ATOM 4579 C CA . LEU B 1 185 ? 0.27 7.207 -3.234 1 96.12 185 LEU B CA 1
ATOM 4580 C C . LEU B 1 185 ? 0.921 7.012 -4.598 1 96.12 185 LEU B C 1
ATOM 4582 O O . LEU B 1 185 ? 2.146 6.91 -4.699 1 96.12 185 LEU B O 1
ATOM 4586 N N . PRO B 1 186 ? 0.091 6.945 -5.66 1 91.44 186 PRO B N 1
ATOM 4587 C CA . PRO B 1 186 ? 0.647 6.711 -6.996 1 91.44 186 PRO B CA 1
ATOM 4588 C C . PRO B 1 186 ? 1.613 7.809 -7.434 1 91.44 186 PRO B C 1
ATOM 4590 O O . PRO B 1 186 ? 1.323 8.992 -7.262 1 91.44 186 PRO B O 1
ATOM 4593 N N . GLY B 1 187 ? 2.729 7.34 -7.945 1 92.5 187 GLY B N 1
ATOM 4594 C CA . GLY B 1 187 ? 3.713 8.281 -8.453 1 92.5 187 GLY B CA 1
ATOM 4595 C C . GLY B 1 187 ? 4.172 9.289 -7.41 1 92.5 187 GLY B C 1
ATOM 4596 O O . GLY B 1 187 ? 4.57 8.906 -6.309 1 92.5 187 GLY B O 1
ATOM 4597 N N . HIS B 1 188 ? 4.086 10.555 -7.789 1 96.56 188 HIS B N 1
ATOM 4598 C CA . HIS B 1 188 ? 4.52 11.625 -6.895 1 96.56 188 HIS B CA 1
ATOM 4599 C C . HIS B 1 188 ? 3.338 12.469 -6.422 1 96.56 188 HIS B C 1
ATOM 4601 O O . HIS B 1 188 ? 3.5 13.641 -6.102 1 96.56 188 HIS B O 1
ATOM 4607 N N . LEU B 1 189 ? 2.137 11.805 -6.434 1 97.94 189 LEU B N 1
ATOM 4608 C CA . LEU B 1 189 ? 0.928 12.477 -5.961 1 97.94 189 LEU B CA 1
ATOM 4609 C C . LEU B 1 189 ? 1.073 12.898 -4.504 1 97.94 189 LEU B C 1
ATOM 4611 O O . LEU B 1 189 ? 0.565 13.953 -4.105 1 97.94 189 LEU B O 1
ATOM 4615 N N . GLY B 1 190 ? 1.778 12.109 -3.723 1 98.69 190 GLY B N 1
ATOM 4616 C CA . GLY B 1 190 ? 1.997 12.43 -2.322 1 98.69 190 GLY B CA 1
ATOM 4617 C C . GLY B 1 190 ? 2.775 13.719 -2.123 1 98.69 190 GLY B C 1
ATOM 4618 O O . GLY B 1 190 ? 2.418 14.539 -1.278 1 98.69 190 GLY B O 1
ATOM 4619 N N . GLU B 1 191 ? 3.828 13.914 -2.889 1 98.5 191 GLU B N 1
ATOM 4620 C CA . GLU B 1 191 ? 4.602 15.148 -2.838 1 98.5 191 GLU B CA 1
ATOM 4621 C C . GLU B 1 191 ? 3.748 16.344 -3.248 1 98.5 191 GLU B C 1
ATOM 4623 O O . GLU B 1 191 ? 3.777 17.391 -2.592 1 98.5 191 GLU B O 1
ATOM 4628 N N . TYR B 1 192 ? 2.99 16.109 -4.305 1 98.75 192 TYR B N 1
ATOM 4629 C CA . TYR B 1 192 ? 2.111 17.172 -4.785 1 98.75 192 TYR B CA 1
ATOM 4630 C C . TYR B 1 192 ? 1.146 17.625 -3.693 1 98.75 192 TYR B C 1
ATOM 4632 O O . TYR B 1 192 ? 1.041 18.812 -3.4 1 98.75 192 TYR B O 1
ATOM 4640 N N . LEU B 1 193 ? 0.482 16.672 -3.055 1 98.88 193 LEU B N 1
ATOM 4641 C CA . LEU B 1 193 ? -0.506 16.984 -2.029 1 98.88 193 LEU B CA 1
ATOM 4642 C C . LEU B 1 193 ? 0.16 17.609 -0.809 1 98.88 193 LEU B C 1
ATOM 4644 O O . LEU B 1 193 ? -0.343 18.594 -0.261 1 98.88 193 LEU B O 1
ATOM 4648 N N . ALA B 1 194 ? 1.29 17.125 -0.429 1 98.88 194 ALA B N 1
ATOM 4649 C CA . ALA B 1 194 ? 1.989 17.594 0.765 1 98.88 194 ALA B CA 1
ATOM 4650 C C . ALA B 1 194 ? 2.488 19.016 0.584 1 98.88 194 ALA B C 1
ATOM 4652 O O . ALA B 1 194 ? 2.467 19.812 1.526 1 98.88 194 ALA B O 1
ATOM 4653 N N . LEU B 1 195 ? 2.941 19.359 -0.611 1 98.88 195 LEU B N 1
ATOM 4654 C CA . LEU B 1 195 ? 3.607 20.641 -0.83 1 98.88 195 LEU B CA 1
ATOM 4655 C C . LEU B 1 195 ? 2.6 21.719 -1.188 1 98.88 195 LEU B C 1
ATOM 4657 O O . LEU B 1 195 ? 2.857 22.906 -0.979 1 98.88 195 LEU B O 1
ATOM 4661 N N . THR B 1 196 ? 1.44 21.297 -1.721 1 98.69 196 THR B N 1
ATOM 4662 C CA . THR B 1 196 ? 0.495 22.297 -2.193 1 98.69 196 THR B CA 1
ATOM 4663 C C . THR B 1 196 ? -0.671 22.438 -1.222 1 98.69 196 THR B C 1
ATOM 4665 O O . THR B 1 196 ? -1.341 23.484 -1.197 1 98.69 196 THR B O 1
ATOM 4668 N N . GLY B 1 197 ? -0.979 21.422 -0.48 1 98.31 197 GLY B N 1
ATOM 4669 C CA . GLY B 1 197 ? -2.172 21.422 0.352 1 98.31 197 GLY B CA 1
ATOM 4670 C C . GLY B 1 197 ? -3.457 21.312 -0.446 1 98.31 197 GLY B C 1
ATOM 4671 O O . GLY B 1 197 ? -4.543 21.594 0.07 1 98.31 197 GLY B O 1
ATOM 4672 N N . GLU B 1 198 ? -3.375 20.938 -1.676 1 98.25 198 GLU B N 1
ATOM 4673 C CA . GLU B 1 198 ? -4.547 20.844 -2.539 1 98.25 198 GLU B CA 1
ATOM 4674 C C . GLU B 1 198 ? -5.516 19.766 -2.041 1 98.25 198 GLU B C 1
ATOM 4676 O O . GLU B 1 198 ? -5.141 18.906 -1.239 1 98.25 198 GLU B O 1
ATOM 4681 N N . LYS B 1 199 ? -6.738 19.922 -2.525 1 98.5 199 LYS B N 1
ATOM 4682 C CA . LYS B 1 199 ? -7.832 19.109 -2.018 1 98.5 199 LYS B CA 1
ATOM 4683 C C . LYS B 1 199 ? -8.133 17.938 -2.959 1 98.5 199 LYS B C 1
ATOM 4685 O O . LYS B 1 199 ? -7.891 18.031 -4.164 1 98.5 199 LYS B O 1
ATOM 4690 N N . LEU B 1 200 ? -8.586 16.828 -2.418 1 98.69 200 LEU B N 1
ATOM 4691 C CA . LEU B 1 200 ? -9.211 15.727 -3.133 1 98.69 200 LEU B CA 1
ATOM 4692 C C . LEU B 1 200 ? -10.656 15.547 -2.682 1 98.69 200 LEU B C 1
ATOM 4694 O O . LEU B 1 200 ? -10.969 15.68 -1.495 1 98.69 200 LEU B O 1
ATOM 4698 N N . ASN B 1 201 ? -11.531 15.258 -3.631 1 98.62 201 ASN B N 1
ATOM 4699 C CA . ASN B 1 201 ? -12.883 14.859 -3.258 1 98.62 201 ASN B CA 1
ATOM 4700 C C . ASN B 1 201 ? -12.969 13.359 -2.979 1 98.62 201 ASN B C 1
ATOM 4702 O O . ASN B 1 201 ? -11.969 12.648 -3.084 1 98.62 201 ASN B O 1
ATOM 4706 N N . GLY B 1 202 ? -14.141 12.914 -2.578 1 98.62 202 GLY B N 1
ATOM 4707 C CA . GLY B 1 202 ? -14.32 11.523 -2.188 1 98.62 202 GLY B CA 1
ATOM 4708 C C . GLY B 1 202 ? -13.992 10.547 -3.301 1 98.62 202 GLY B C 1
ATOM 4709 O O . GLY B 1 202 ? -13.391 9.492 -3.055 1 98.62 202 GLY B O 1
ATOM 4710 N N . VAL B 1 203 ? -14.32 10.836 -4.504 1 98.06 203 VAL B N 1
ATOM 4711 C CA . VAL B 1 203 ? -14.07 9.977 -5.656 1 98.06 203 VAL B CA 1
ATOM 4712 C C . VAL B 1 203 ? -12.57 9.836 -5.887 1 98.06 203 VAL B C 1
ATOM 4714 O O . VAL B 1 203 ? -12.062 8.734 -6.098 1 98.06 203 VAL B O 1
ATOM 4717 N N . GLU B 1 204 ? -11.891 10.93 -5.816 1 98.19 204 GLU B N 1
ATOM 4718 C CA . GLU B 1 204 ? -10.445 10.938 -6.008 1 98.19 204 GLU B CA 1
ATOM 4719 C C . GLU B 1 204 ? -9.734 10.172 -4.898 1 98.19 204 GLU B C 1
ATOM 4721 O O . GLU B 1 204 ? -8.734 9.492 -5.148 1 98.19 204 GLU B O 1
ATOM 4726 N N . MET B 1 205 ? -10.266 10.266 -3.668 1 98.56 205 MET B N 1
ATOM 4727 C CA . MET B 1 205 ? -9.68 9.531 -2.551 1 98.56 205 MET B CA 1
ATOM 4728 C C . MET B 1 205 ? -9.734 8.031 -2.799 1 98.56 205 MET B C 1
ATOM 4730 O O . MET B 1 205 ? -8.758 7.316 -2.547 1 98.56 205 MET B O 1
ATOM 4734 N N . VAL B 1 206 ? -10.836 7.543 -3.283 1 97.12 206 VAL B N 1
ATOM 4735 C CA . VAL B 1 206 ? -10.984 6.121 -3.576 1 97.12 206 VAL B CA 1
ATOM 4736 C C . VAL B 1 206 ? -10.016 5.719 -4.688 1 97.12 206 VAL B C 1
ATOM 4738 O O . VAL B 1 206 ? -9.312 4.707 -4.574 1 97.12 206 VAL B O 1
ATOM 4741 N N . ALA B 1 207 ? -9.938 6.605 -5.676 1 94.81 207 ALA B N 1
ATOM 4742 C CA . ALA B 1 207 ? -9.148 6.289 -6.863 1 94.81 207 ALA B CA 1
ATOM 4743 C C . ALA B 1 207 ? -7.664 6.168 -6.523 1 94.81 207 ALA B C 1
ATOM 4745 O O . ALA B 1 207 ? -6.949 5.363 -7.129 1 94.81 207 ALA B O 1
ATOM 4746 N N . CYS B 1 208 ? -7.215 6.93 -5.562 1 95.94 208 CYS B N 1
ATOM 4747 C CA . CYS B 1 208 ? -5.785 6.902 -5.277 1 95.94 208 CYS B CA 1
ATOM 4748 C C . CYS B 1 208 ? -5.492 6.051 -4.047 1 95.94 208 CYS B C 1
ATOM 4750 O O . CYS B 1 208 ? -4.34 5.926 -3.631 1 95.94 208 CYS B O 1
ATOM 4752 N N . GLY B 1 209 ? -6.555 5.523 -3.361 1 94.94 209 GLY B N 1
ATOM 4753 C CA . GLY B 1 209 ? -6.344 4.566 -2.287 1 94.94 209 GLY B CA 1
ATOM 4754 C C . GLY B 1 209 ? -6.434 5.191 -0.907 1 94.94 209 GLY B C 1
ATOM 4755 O O . GLY B 1 209 ? -6.293 4.5 0.103 1 94.94 209 GLY B O 1
ATOM 4756 N N . LEU B 1 210 ? -6.676 6.457 -0.826 1 98.25 210 LEU B N 1
ATOM 4757 C CA . LEU B 1 210 ? -6.816 7.113 0.471 1 98.25 210 LEU B CA 1
ATOM 4758 C C . LEU B 1 210 ? -8.133 6.727 1.138 1 98.25 210 LEU B C 1
ATOM 4760 O O . LEU B 1 210 ? -8.258 6.812 2.361 1 98.25 210 LEU B O 1
ATOM 4764 N N . ALA B 1 211 ? -9.117 6.359 0.322 1 98.38 211 ALA B N 1
ATOM 4765 C CA . ALA B 1 211 ? -10.367 5.77 0.797 1 98.38 211 ALA B CA 1
ATOM 4766 C C . ALA B 1 211 ? -10.586 4.387 0.19 1 98.38 211 ALA B C 1
ATOM 4768 O O . ALA B 1 211 ? -10.117 4.105 -0.914 1 98.38 211 ALA B O 1
ATOM 4769 N N . THR B 1 212 ? -11.281 3.568 0.962 1 96.62 212 THR B N 1
ATOM 4770 C CA . THR B 1 212 ? -11.516 2.207 0.492 1 96.62 212 THR B CA 1
ATOM 4771 C C . THR B 1 212 ? -12.875 2.096 -0.183 1 96.62 212 THR B C 1
ATOM 4773 O O . THR B 1 212 ? -13.078 1.253 -1.061 1 96.62 212 THR B O 1
ATOM 4776 N N . HIS B 1 213 ? -13.805 2.949 0.261 1 97.44 213 HIS B N 1
ATOM 4777 C CA . HIS B 1 213 ? -15.172 2.893 -0.245 1 97.44 213 HIS B CA 1
ATOM 4778 C C . HIS B 1 213 ? -15.742 4.293 -0.44 1 97.44 213 HIS B C 1
ATOM 4780 O O . HIS B 1 213 ? -15.203 5.266 0.089 1 97.44 213 HIS B O 1
ATOM 4786 N N . TYR B 1 214 ? -16.734 4.336 -1.246 1 98 214 TYR B N 1
ATOM 4787 C CA . TYR B 1 214 ? -17.484 5.559 -1.511 1 98 214 TYR B CA 1
ATOM 4788 C C . TYR B 1 214 ? -18.984 5.324 -1.346 1 98 214 TYR B C 1
ATOM 4790 O O . TYR B 1 214 ? -19.5 4.273 -1.733 1 98 214 TYR B O 1
ATOM 4798 N N . SER B 1 215 ? -19.594 6.273 -0.727 1 97.69 215 SER B N 1
ATOM 4799 C CA . SER B 1 215 ? -21.047 6.289 -0.657 1 97.69 215 SER B CA 1
ATOM 4800 C C . SER B 1 215 ? -21.594 7.715 -0.668 1 97.69 215 SER B C 1
ATOM 4802 O O . SER B 1 215 ? -20.969 8.625 -0.118 1 97.69 215 SER B O 1
ATOM 4804 N N . LEU B 1 216 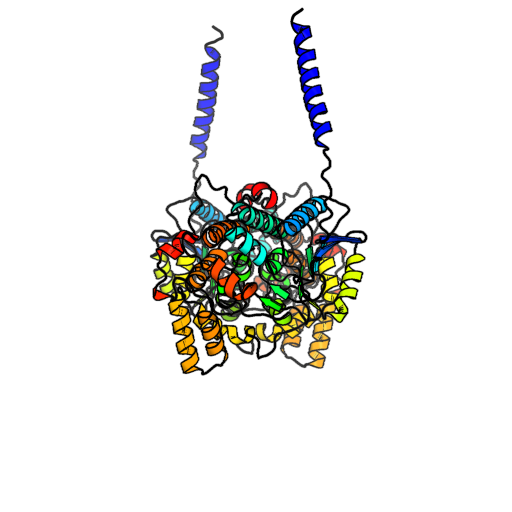? -22.812 7.852 -1.305 1 97.06 216 LEU B N 1
ATOM 4805 C CA . LEU B 1 216 ? -23.5 9.133 -1.163 1 97.06 216 LEU B CA 1
ATOM 4806 C C . LEU B 1 216 ? -23.859 9.398 0.294 1 97.06 216 LEU B C 1
ATOM 4808 O O . LEU B 1 216 ? -24.25 8.477 1.018 1 97.06 216 LEU B O 1
ATOM 4812 N N . LEU B 1 217 ? -23.703 10.664 0.692 1 97.25 217 LEU B N 1
ATOM 4813 C CA . LEU B 1 217 ? -24.062 11.055 2.053 1 97.25 217 LEU B CA 1
ATOM 4814 C C . LEU B 1 217 ? -25.469 10.578 2.408 1 97.25 217 LEU B C 1
ATOM 4816 O O . LEU B 1 217 ? -25.703 10.141 3.535 1 97.25 217 LEU B O 1
ATOM 4820 N N . ALA B 1 218 ? -26.359 10.57 1.492 1 96.12 218 ALA B N 1
ATOM 4821 C CA . ALA B 1 218 ? -27.766 10.211 1.713 1 96.12 218 ALA B CA 1
ATOM 4822 C C . ALA B 1 218 ? -27.891 8.75 2.113 1 96.12 218 ALA B C 1
ATOM 4824 O O . ALA B 1 218 ? -28.875 8.359 2.758 1 96.12 218 ALA B O 1
ATOM 4825 N N . ARG B 1 219 ? -26.922 7.938 1.824 1 96.19 219 ARG B N 1
ATOM 4826 C CA . ARG B 1 219 ? -27 6.504 2.084 1 96.19 219 ARG B CA 1
ATOM 4827 C C . ARG B 1 219 ? -26.203 6.133 3.336 1 96.19 219 ARG B C 1
ATOM 4829 O O . ARG B 1 219 ? -26.266 4.996 3.807 1 96.19 219 ARG B O 1
ATOM 4836 N N . LEU B 1 220 ? -25.484 7.043 3.904 1 95.44 220 LEU B N 1
ATOM 4837 C CA . LEU B 1 220 ? -24.594 6.766 5.023 1 95.44 220 LEU B CA 1
ATOM 4838 C C . LEU B 1 220 ? -25.375 6.219 6.219 1 95.44 220 LEU B C 1
ATOM 4840 O O . LEU B 1 220 ? -24.922 5.297 6.895 1 95.44 220 LEU B O 1
ATOM 4844 N N . PRO B 1 221 ? -26.625 6.77 6.523 1 95.31 221 PRO B N 1
ATOM 4845 C CA . PRO B 1 221 ? -27.391 6.199 7.637 1 95.31 221 PRO B CA 1
ATOM 4846 C C . PRO B 1 221 ? -27.734 4.727 7.422 1 95.31 221 PRO B C 1
ATOM 4848 O O . PRO B 1 221 ? -27.703 3.938 8.375 1 95.31 221 PRO B O 1
ATOM 4851 N N . LEU B 1 222 ? -28.031 4.418 6.219 1 96.31 222 LEU B N 1
ATOM 4852 C CA . LEU B 1 222 ? -28.328 3.025 5.898 1 96.31 222 LEU B CA 1
ATOM 4853 C C . LEU B 1 222 ? -27.094 2.146 6.109 1 96.31 222 LEU B C 1
ATOM 4855 O O . LEU B 1 222 ? -27.203 1.04 6.645 1 96.31 222 LEU B O 1
ATOM 4859 N N . ILE B 1 223 ? -25.969 2.578 5.691 1 96.44 223 ILE B N 1
ATOM 4860 C CA . ILE B 1 223 ? -24.719 1.852 5.867 1 96.44 223 ILE B CA 1
ATOM 4861 C C . ILE B 1 223 ? -24.438 1.651 7.355 1 96.44 223 ILE B C 1
ATOM 4863 O O . ILE B 1 223 ? -24.109 0.545 7.789 1 96.44 223 ILE B O 1
ATOM 4867 N N . GLU B 1 224 ? -24.594 2.711 8.109 1 95.38 224 GLU B N 1
ATOM 4868 C CA . GLU B 1 224 ? -24.375 2.627 9.555 1 95.38 224 GLU B CA 1
ATOM 4869 C C . GLU B 1 224 ? -25.312 1.603 10.188 1 95.38 224 GLU B C 1
ATOM 4871 O O . GLU B 1 224 ? -24.906 0.83 11.055 1 95.38 224 GLU B O 1
ATOM 4876 N N . GLU B 1 225 ? -26.562 1.64 9.773 1 95.25 225 GLU B N 1
ATOM 4877 C CA . GLU B 1 225 ? -27.547 0.707 10.289 1 95.25 225 GLU B CA 1
ATOM 4878 C C . GLU B 1 225 ? -27.172 -0.736 9.969 1 95.25 225 GLU B C 1
ATOM 4880 O O . GLU B 1 225 ? -27.234 -1.607 10.836 1 95.25 225 GLU B O 1
ATOM 4885 N N . GLN B 1 226 ? -26.797 -1.002 8.734 1 96.19 226 GLN B N 1
ATOM 4886 C CA . GLN B 1 226 ? -26.469 -2.357 8.305 1 96.19 226 GLN B CA 1
ATOM 4887 C C . GLN B 1 226 ? -25.219 -2.863 9 1 96.19 226 GLN B C 1
ATOM 4889 O O . GLN B 1 226 ? -25.141 -4.027 9.398 1 96.19 226 GLN B O 1
ATOM 4894 N N . LEU B 1 227 ? -24.234 -1.992 9.148 1 96.62 227 LEU B N 1
ATOM 4895 C CA . LEU B 1 227 ? -23.031 -2.367 9.883 1 96.62 227 LEU B CA 1
ATOM 4896 C C . LEU B 1 227 ? -23.359 -2.676 11.344 1 96.62 227 LEU B C 1
ATOM 4898 O O . LEU B 1 227 ? -22.828 -3.619 11.922 1 96.62 227 LEU B O 1
ATOM 4902 N N . GLY B 1 228 ? -24.266 -1.873 11.93 1 95.31 228 GLY B N 1
ATOM 4903 C CA . GLY B 1 228 ? -24.656 -2.049 13.32 1 95.31 228 GLY B CA 1
ATOM 4904 C C . GLY B 1 228 ? -25.328 -3.385 13.586 1 95.31 228 GLY B C 1
ATOM 4905 O O . GLY B 1 228 ? -25.344 -3.857 14.727 1 95.31 228 GLY B O 1
ATOM 4906 N N . LYS B 1 229 ? -25.781 -4.059 12.562 1 94.88 229 LYS B N 1
ATOM 4907 C CA . LYS B 1 229 ? -26.484 -5.328 12.703 1 94.88 229 LYS B CA 1
ATOM 4908 C C . LYS B 1 229 ? -25.516 -6.504 12.633 1 94.88 229 LYS B C 1
ATOM 4910 O O . LYS B 1 229 ? -25.875 -7.629 12.992 1 94.88 229 LYS B O 1
ATOM 4915 N N . LEU B 1 230 ? -24.328 -6.238 12.234 1 95.75 230 LEU B N 1
ATOM 4916 C CA . LEU B 1 230 ? -23.375 -7.32 12.039 1 95.75 230 LEU B CA 1
ATOM 4917 C C . LEU B 1 230 ? -22.875 -7.863 13.375 1 95.75 230 LEU B C 1
ATOM 4919 O O . LEU B 1 230 ? -22.688 -7.105 14.328 1 95.75 230 LEU B O 1
ATOM 4923 N N . VAL B 1 231 ? -22.719 -9.148 13.492 1 96 231 VAL B N 1
ATOM 4924 C CA . VAL B 1 231 ? -22.062 -9.844 14.594 1 96 231 VAL B CA 1
ATOM 4925 C C . VAL B 1 231 ? -20.812 -10.555 14.086 1 96 231 VAL B C 1
ATOM 4927 O O . VAL B 1 231 ? -20.828 -11.766 13.828 1 96 231 VAL B O 1
ATOM 4930 N N . THR B 1 232 ? -19.766 -9.781 13.852 1 94.75 232 THR B N 1
ATOM 4931 C CA . THR B 1 232 ? -18.578 -10.336 13.227 1 94.75 232 THR B CA 1
ATOM 4932 C C . THR B 1 232 ? -17.344 -9.5 13.578 1 94.75 232 THR B C 1
ATOM 4934 O O . THR B 1 232 ? -17.469 -8.32 13.922 1 94.75 232 THR B O 1
ATOM 4937 N N . ASP B 1 233 ? -16.25 -10.078 13.648 1 93.69 233 ASP B N 1
ATOM 4938 C CA . ASP B 1 233 ? -14.961 -9.391 13.664 1 93.69 233 ASP B CA 1
ATOM 4939 C C . ASP B 1 233 ? -14.156 -9.688 12.406 1 93.69 233 ASP B C 1
ATOM 4941 O O . ASP B 1 233 ? -12.961 -9.398 12.344 1 93.69 233 ASP B O 1
ATOM 4945 N N . ASP B 1 234 ? -14.852 -10.273 11.398 1 92.06 234 ASP B N 1
ATOM 4946 C CA . ASP B 1 234 ? -14.242 -10.609 10.109 1 92.06 234 ASP B CA 1
ATOM 4947 C C . ASP B 1 234 ? -14.281 -9.414 9.156 1 92.06 234 ASP B C 1
ATOM 4949 O O . ASP B 1 234 ? -15.352 -9.008 8.719 1 92.06 234 ASP B O 1
ATOM 4953 N N . PRO B 1 235 ? -13.164 -8.898 8.789 1 94.38 235 PRO B N 1
ATOM 4954 C CA . PRO B 1 235 ? -13.148 -7.715 7.922 1 94.38 235 PRO B CA 1
ATOM 4955 C C . PRO B 1 235 ? -13.773 -7.977 6.555 1 94.38 235 PRO B C 1
ATOM 4957 O O . PRO B 1 235 ? -14.328 -7.059 5.938 1 94.38 235 PRO B O 1
ATOM 4960 N N . SER B 1 236 ? -13.758 -9.203 6.094 1 90.12 236 SER B N 1
ATOM 4961 C CA . SER B 1 236 ? -14.32 -9.508 4.781 1 90.12 236 SER B CA 1
ATOM 4962 C C . SER B 1 236 ? -15.828 -9.305 4.762 1 90.12 236 SER B C 1
ATOM 4964 O O . SER B 1 236 ? -16.391 -8.875 3.752 1 90.12 236 SER B O 1
ATOM 4966 N N . VAL B 1 237 ? -16.469 -9.633 5.852 1 92.31 237 VAL B N 1
ATOM 4967 C CA . VAL B 1 237 ? -17.906 -9.445 5.961 1 92.31 237 VAL B CA 1
ATOM 4968 C C . VAL B 1 237 ? -18.234 -7.957 5.98 1 92.31 237 VAL B C 1
ATOM 4970 O O . VAL B 1 237 ? -19.203 -7.516 5.344 1 92.31 237 VAL B O 1
ATOM 4973 N N . ILE B 1 238 ? -17.438 -7.199 6.691 1 95.75 238 ILE B N 1
ATOM 4974 C CA . ILE B 1 238 ? -17.625 -5.754 6.773 1 95.75 238 ILE B CA 1
ATOM 4975 C C . ILE B 1 238 ? -17.422 -5.133 5.395 1 95.75 238 ILE B C 1
ATOM 4977 O O . ILE B 1 238 ? -18.219 -4.301 4.957 1 95.75 238 ILE B O 1
ATOM 4981 N N . GLU B 1 239 ? -16.391 -5.602 4.719 1 94.56 239 GLU B N 1
ATOM 4982 C CA . GLU B 1 239 ? -16.109 -5.113 3.373 1 94.56 239 GLU B CA 1
ATOM 4983 C C . GLU B 1 239 ? -17.281 -5.391 2.43 1 94.56 239 GLU B C 1
ATOM 4985 O O . GLU B 1 239 ? -17.688 -4.52 1.656 1 94.56 239 GLU B O 1
ATOM 4990 N N . THR B 1 240 ? -17.812 -6.559 2.516 1 91.12 240 THR B N 1
ATOM 4991 C CA . THR B 1 240 ? -18.938 -6.949 1.669 1 91.12 240 THR B CA 1
ATOM 4992 C C . THR B 1 240 ? -20.141 -6.047 1.916 1 91.12 240 THR B C 1
ATOM 4994 O O . THR B 1 240 ? -20.828 -5.641 0.973 1 91.12 240 THR B O 1
ATOM 4997 N N . THR B 1 241 ? -20.344 -5.746 3.166 1 94.25 241 THR B N 1
ATOM 4998 C CA . THR B 1 241 ? -21.453 -4.859 3.523 1 94.25 241 THR B CA 1
ATOM 4999 C C . THR B 1 241 ? -21.234 -3.459 2.957 1 94.25 241 THR B C 1
ATOM 5001 O O . THR B 1 241 ? -22.141 -2.855 2.396 1 94.25 241 THR B O 1
ATOM 5004 N N . LEU B 1 242 ? -20.031 -2.984 3.061 1 96 242 LEU B N 1
ATOM 5005 C CA . LEU B 1 242 ? -19.703 -1.666 2.531 1 96 242 LEU B CA 1
ATOM 5006 C C . LEU B 1 242 ? -19.844 -1.639 1.013 1 96 242 LEU B C 1
ATOM 5008 O O . LEU B 1 242 ? -20.297 -0.647 0.446 1 96 242 LEU B O 1
ATOM 5012 N N . GLU B 1 243 ? -19.469 -2.693 0.376 1 91.75 243 GLU B N 1
ATOM 5013 C CA . GLU B 1 243 ? -19.578 -2.787 -1.076 1 91.75 243 GLU B CA 1
ATOM 5014 C C . GLU B 1 243 ? -21.047 -2.852 -1.516 1 91.75 243 GLU B C 1
ATOM 5016 O O . GLU B 1 243 ? -21.422 -2.256 -2.527 1 91.75 243 GLU B O 1
ATOM 5021 N N . GLN B 1 244 ? -21.797 -3.564 -0.766 1 91 244 GLN B N 1
ATOM 5022 C CA . GLN B 1 244 ? -23.219 -3.758 -1.093 1 91 244 GLN B CA 1
ATOM 5023 C C . GLN B 1 244 ? -23.969 -2.434 -1.066 1 91 244 GLN B C 1
ATOM 5025 O O . GLN B 1 244 ? -24.859 -2.205 -1.887 1 91 244 GLN B O 1
ATOM 5030 N N . TYR B 1 245 ? -23.578 -1.586 -0.174 1 91.81 245 TYR B N 1
ATOM 5031 C CA . TYR B 1 245 ? -24.344 -0.369 0.019 1 91.81 245 TYR B CA 1
ATOM 5032 C C . TYR B 1 245 ? -23.578 0.856 -0.453 1 91.81 245 TYR B C 1
ATOM 5034 O O . TYR B 1 245 ? -24.047 1.986 -0.326 1 91.81 245 TYR B O 1
ATOM 5042 N N . GLY B 1 246 ? -22.375 0.592 -0.924 1 93.06 246 GLY B N 1
ATOM 5043 C CA . GLY B 1 246 ? -21.562 1.671 -1.484 1 93.06 246 GLY B CA 1
ATOM 5044 C C . GLY B 1 246 ? -21.734 1.816 -2.984 1 93.06 246 GLY B C 1
ATOM 5045 O O . GLY B 1 246 ? -22.594 1.17 -3.588 1 93.06 246 GLY B O 1
ATOM 5046 N N . ASP B 1 247 ? -20.984 2.809 -3.541 1 92.44 247 ASP B N 1
ATOM 5047 C CA . ASP B 1 247 ? -21.031 3.1 -4.969 1 92.44 247 ASP B CA 1
ATOM 5048 C C . ASP B 1 247 ? -19.641 2.947 -5.602 1 92.44 247 ASP B C 1
ATOM 5050 O O . ASP B 1 247 ? -18.641 3.273 -4.98 1 92.44 247 ASP B O 1
ATOM 5054 N N . LEU B 1 248 ? -19.672 2.377 -6.805 1 90.12 248 LEU B N 1
ATOM 5055 C CA . LEU B 1 248 ? -18.453 2.416 -7.605 1 90.12 248 LEU B CA 1
ATOM 5056 C C . LEU B 1 248 ? -18.328 3.756 -8.32 1 90.12 248 LEU B C 1
ATOM 5058 O O . LEU B 1 248 ? -19.25 4.195 -9.008 1 90.12 248 LEU B O 1
ATOM 5062 N N . VAL B 1 249 ? -17.219 4.418 -8.086 1 93.19 249 VAL B N 1
ATOM 5063 C CA . VAL B 1 249 ? -17.031 5.75 -8.648 1 93.19 249 VAL B CA 1
ATOM 5064 C C . VAL B 1 249 ? -15.633 5.855 -9.258 1 93.19 249 VAL B C 1
ATOM 5066 O O . VAL B 1 249 ? -14.703 5.172 -8.82 1 93.19 249 VAL B O 1
ATOM 5069 N N . TYR B 1 250 ? -15.516 6.738 -10.258 1 92.38 250 TYR B N 1
ATOM 5070 C CA . TYR B 1 250 ? -14.258 6.98 -10.945 1 92.38 250 TYR B CA 1
ATOM 5071 C C . TYR B 1 250 ? -14.07 8.469 -11.227 1 92.38 250 TYR B C 1
ATOM 5073 O O . TYR B 1 250 ? -15.031 9.172 -11.547 1 92.38 250 TYR B O 1
ATOM 5081 N N . PRO B 1 251 ? -12.812 8.891 -11.102 1 93.75 251 PRO B N 1
ATOM 5082 C CA . PRO B 1 251 ? -12.578 10.32 -11.312 1 93.75 251 PRO B CA 1
ATOM 5083 C C . PRO B 1 251 ? -12.883 10.766 -12.742 1 93.75 251 PRO B C 1
ATOM 5085 O O . PRO B 1 251 ? -12.695 9.992 -13.688 1 93.75 251 PRO B O 1
ATOM 5088 N N . ASP B 1 252 ? -13.289 12 -12.828 1 92.44 252 ASP B N 1
ATOM 5089 C CA . ASP B 1 252 ? -13.555 12.547 -14.156 1 92.44 252 ASP B CA 1
ATOM 5090 C C . ASP B 1 252 ? -12.281 13.125 -14.773 1 92.44 252 ASP B C 1
ATOM 5092 O O . ASP B 1 252 ? -11.195 13 -14.203 1 92.44 252 ASP B O 1
ATOM 5096 N N . SER B 1 253 ? -12.375 13.75 -15.922 1 90.56 253 SER B N 1
ATOM 5097 C CA . SER B 1 253 ? -11.227 14.188 -16.703 1 90.56 253 SER B CA 1
ATOM 5098 C C . SER B 1 253 ? -10.539 15.383 -16.062 1 90.56 253 SER B C 1
ATOM 5100 O O . SER B 1 253 ? -9.383 15.68 -16.359 1 90.56 253 SER B O 1
ATOM 5102 N N . SER B 1 254 ? -11.211 16.078 -15.18 1 92.44 254 SER B N 1
ATOM 5103 C CA . SER B 1 254 ? -10.633 17.266 -14.555 1 92.44 254 SER B CA 1
ATOM 5104 C C . SER B 1 254 ? -9.797 16.891 -13.336 1 92.44 254 SER B C 1
ATOM 5106 O O . SER B 1 254 ? -9.062 17.734 -12.797 1 92.44 254 SER B O 1
ATOM 5108 N N . SER B 1 255 ? -9.906 15.656 -12.938 1 95.19 255 SER B N 1
ATOM 5109 C CA . SER B 1 255 ? -9.234 15.188 -11.727 1 95.19 255 SER B CA 1
ATOM 5110 C C . SER B 1 255 ? -7.715 15.242 -11.891 1 95.19 255 SER B C 1
ATOM 5112 O O . SER B 1 255 ? -7.191 14.953 -12.969 1 95.19 255 SER B O 1
ATOM 5114 N N . VAL B 1 256 ? -7.008 15.594 -10.82 1 96 256 VAL B N 1
ATOM 5115 C CA . VAL B 1 256 ? -5.547 15.586 -10.82 1 96 256 VAL B CA 1
ATOM 5116 C C . VAL B 1 256 ? -5.039 14.18 -11.125 1 96 256 VAL B C 1
ATOM 5118 O O . VAL B 1 256 ? -3.93 14.008 -11.641 1 96 256 VAL B O 1
ATOM 5121 N N . LEU B 1 257 ? -5.871 13.133 -10.852 1 94.31 257 LEU B N 1
ATOM 5122 C CA . LEU B 1 257 ? -5.469 11.75 -11.094 1 94.31 257 LEU B CA 1
ATOM 5123 C C . LEU B 1 257 ? -5.391 11.461 -12.586 1 94.31 257 LEU B C 1
ATOM 5125 O O . LEU B 1 257 ? -4.797 10.461 -13 1 94.31 257 LEU B O 1
ATOM 5129 N N . GLN B 1 258 ? -5.957 12.328 -13.383 1 90.94 258 GLN B N 1
ATOM 5130 C CA . GLN B 1 258 ? -5.836 12.219 -14.836 1 90.94 258 GLN B CA 1
ATOM 5131 C C . GLN B 1 258 ? -4.602 12.961 -15.336 1 90.94 258 GLN B C 1
ATOM 5133 O O . GLN B 1 258 ? -4.32 12.961 -16.547 1 90.94 258 GLN B O 1
ATOM 5138 N N . ARG B 1 259 ? -3.84 13.578 -14.414 1 92.31 259 ARG B N 1
ATOM 5139 C CA . ARG B 1 259 ? -2.668 14.375 -14.75 1 92.31 259 ARG B CA 1
ATOM 5140 C C . ARG B 1 259 ? -1.415 13.836 -14.078 1 92.31 259 ARG B C 1
ATOM 5142 O O . ARG B 1 259 ? -0.486 14.586 -13.781 1 92.31 259 ARG B O 1
ATOM 5149 N N . LEU B 1 260 ? -1.353 12.602 -13.812 1 93.31 260 LEU B N 1
ATOM 5150 C CA . LEU B 1 260 ? -0.245 12.016 -13.062 1 93.31 260 LEU B CA 1
ATOM 5151 C C . LEU B 1 260 ? 1.062 12.148 -13.836 1 93.31 260 LEU B C 1
ATOM 5153 O O . LEU B 1 260 ? 2.131 12.289 -13.242 1 93.31 260 LEU B O 1
ATOM 5157 N N . GLU B 1 261 ? 0.991 12.188 -15.156 1 91.06 261 GLU B N 1
ATOM 5158 C CA . GLU B 1 261 ? 2.199 12.312 -15.969 1 91.06 261 GLU B CA 1
ATOM 5159 C C . GLU B 1 261 ? 2.924 13.625 -15.68 1 91.06 261 GLU B C 1
ATOM 5161 O O . GLU B 1 261 ? 4.125 13.633 -15.398 1 91.06 261 GLU B O 1
ATOM 5166 N N . ILE B 1 262 ? 2.189 14.664 -15.75 1 95.06 262 ILE B N 1
ATOM 5167 C CA . ILE B 1 262 ? 2.816 15.969 -15.539 1 95.06 262 ILE B CA 1
ATOM 5168 C C . ILE B 1 262 ? 3.154 16.141 -14.055 1 95.06 262 ILE B C 1
ATOM 5170 O O . ILE B 1 262 ? 4.16 16.766 -13.711 1 95.06 262 ILE B O 1
ATOM 5174 N N . VAL B 1 263 ? 2.336 15.602 -13.133 1 97.12 263 VAL B N 1
ATOM 5175 C CA . VAL B 1 263 ? 2.652 15.625 -11.711 1 97.12 263 VAL B CA 1
ATOM 5176 C C . VAL B 1 263 ? 3.996 14.945 -11.469 1 97.12 263 VAL B C 1
ATOM 5178 O O . VAL B 1 263 ? 4.879 15.516 -10.82 1 97.12 263 VAL B O 1
ATOM 5181 N N . ASP B 1 264 ? 4.152 13.789 -12.062 1 95.19 264 ASP B N 1
ATOM 5182 C CA . ASP B 1 264 ? 5.383 13.023 -11.891 1 95.19 264 ASP B CA 1
ATOM 5183 C C . ASP B 1 264 ? 6.578 13.75 -12.5 1 95.19 264 ASP B C 1
ATOM 5185 O O . ASP B 1 264 ? 7.645 13.82 -11.891 1 95.19 264 ASP B O 1
ATOM 5189 N N . LYS B 1 265 ? 6.379 14.305 -13.633 1 94 265 LYS B N 1
ATOM 5190 C CA . LYS B 1 265 ? 7.445 15.023 -14.328 1 94 265 LYS B CA 1
ATOM 5191 C C . LYS B 1 265 ? 7.957 16.188 -13.492 1 94 265 LYS B C 1
ATOM 5193 O O . LYS B 1 265 ? 9.148 16.484 -13.5 1 94 265 LYS B O 1
ATOM 5198 N N . CYS B 1 266 ? 7.09 16.781 -12.789 1 97.38 266 CYS B N 1
ATOM 5199 C CA . CYS B 1 266 ? 7.461 17.969 -12.039 1 97.38 266 CYS B CA 1
ATOM 5200 C C . CYS B 1 266 ? 7.926 17.609 -10.633 1 97.38 266 CYS B C 1
ATOM 5202 O O . CYS B 1 266 ? 8.93 18.141 -10.156 1 97.38 266 CYS B O 1
ATOM 5204 N N . PHE B 1 267 ? 7.328 16.656 -10.016 1 97.5 267 PHE B N 1
ATOM 5205 C CA . PHE B 1 267 ? 7.531 16.453 -8.586 1 97.5 267 PHE B CA 1
ATOM 5206 C C . PHE B 1 267 ? 8.516 15.312 -8.344 1 97.5 267 PHE B C 1
ATOM 5208 O O . PHE B 1 267 ? 8.812 14.977 -7.195 1 97.5 267 PHE B O 1
ATOM 5215 N N . CYS B 1 268 ? 9.055 14.742 -9.383 1 93.56 268 CYS B N 1
ATOM 5216 C CA . CYS B 1 268 ? 10.055 13.688 -9.242 1 93.56 268 CYS B CA 1
ATOM 5217 C C . CYS B 1 268 ? 11.398 14.266 -8.82 1 93.56 268 CYS B C 1
ATOM 5219 O O . CYS B 1 268 ? 12.305 13.531 -8.43 1 93.56 268 CYS B O 1
ATOM 5221 N N . HIS B 1 269 ? 11.539 15.609 -8.898 1 94.81 269 HIS B N 1
ATOM 5222 C CA . HIS B 1 269 ? 12.836 16.234 -8.656 1 94.81 269 HIS B CA 1
ATOM 5223 C C . HIS B 1 269 ? 13.172 16.25 -7.164 1 94.81 269 HIS B C 1
ATOM 5225 O O . HIS B 1 269 ? 12.273 16.172 -6.324 1 94.81 269 HIS B O 1
ATOM 5231 N N . ASP B 1 270 ? 14.422 16.469 -6.871 1 91.44 270 ASP B N 1
ATOM 5232 C CA . ASP B 1 270 ? 14.953 16.203 -5.535 1 91.44 270 ASP B CA 1
ATOM 5233 C C . ASP B 1 270 ? 14.742 17.422 -4.621 1 91.44 270 ASP B C 1
ATOM 5235 O O . ASP B 1 270 ? 14.695 17.281 -3.398 1 91.44 270 ASP B O 1
ATOM 5239 N N . THR B 1 271 ? 14.688 18.578 -5.234 1 96.75 271 THR B N 1
ATOM 5240 C CA . THR B 1 271 ? 14.555 19.766 -4.418 1 96.75 271 THR B CA 1
ATOM 5241 C C . THR B 1 271 ? 13.297 20.547 -4.812 1 96.75 271 THR B C 1
ATOM 5243 O O . THR B 1 271 ? 12.797 20.406 -5.93 1 96.75 271 THR B O 1
ATOM 5246 N N . VAL B 1 272 ? 12.867 21.359 -3.889 1 98.69 272 VAL B N 1
ATOM 5247 C CA . VAL B 1 272 ? 11.695 22.188 -4.156 1 98.69 272 VAL B CA 1
ATOM 5248 C C . VAL B 1 272 ? 11.992 23.156 -5.293 1 98.69 272 VAL B C 1
ATOM 5250 O O . VAL B 1 272 ? 11.125 23.422 -6.133 1 98.69 272 VAL B O 1
ATOM 5253 N N . GLU B 1 273 ? 13.219 23.719 -5.336 1 98.5 273 GLU B N 1
ATOM 5254 C CA . GLU B 1 273 ? 13.625 24.625 -6.406 1 98.5 273 GLU B CA 1
ATOM 5255 C C . GLU B 1 273 ? 13.484 23.953 -7.773 1 98.5 273 GLU B C 1
ATOM 5257 O O . GLU B 1 273 ? 12.953 24.562 -8.711 1 98.5 273 GLU B O 1
ATOM 5262 N N . GLU B 1 274 ? 13.938 22.719 -7.84 1 97.94 274 GLU B N 1
ATOM 5263 C CA . GLU B 1 274 ? 13.852 21.984 -9.102 1 97.94 274 GLU B CA 1
ATOM 5264 C C . GLU B 1 274 ? 12.398 21.719 -9.484 1 97.94 274 GLU B C 1
ATOM 5266 O O . GLU B 1 274 ? 12.055 21.703 -10.664 1 97.94 274 GLU B O 1
ATOM 5271 N N . ILE B 1 275 ? 11.57 21.453 -8.508 1 98.5 275 ILE B N 1
ATOM 5272 C CA . ILE B 1 275 ? 10.148 21.219 -8.75 1 98.5 275 ILE B CA 1
ATOM 5273 C C . ILE B 1 275 ? 9.508 22.5 -9.297 1 98.5 275 ILE B C 1
ATOM 5275 O O . ILE B 1 275 ? 8.766 22.453 -10.281 1 98.5 275 ILE B O 1
ATOM 5279 N N . VAL B 1 276 ? 9.82 23.625 -8.695 1 98.56 276 VAL B N 1
ATOM 5280 C CA . VAL B 1 276 ? 9.297 24.922 -9.141 1 98.56 276 VAL B CA 1
ATOM 5281 C C . VAL B 1 276 ? 9.758 25.188 -10.57 1 98.56 276 VAL B C 1
ATOM 5283 O O . VAL B 1 276 ? 8.953 25.594 -11.422 1 98.56 276 VAL B O 1
ATOM 5286 N N . ASP B 1 277 ? 11.023 24.953 -10.836 1 98.12 277 ASP B N 1
ATOM 5287 C CA . ASP B 1 277 ? 11.562 25.141 -12.18 1 98.12 277 ASP B CA 1
ATOM 5288 C C . ASP B 1 277 ? 10.836 24.281 -13.203 1 98.12 277 ASP B C 1
ATOM 5290 O O . ASP B 1 277 ? 10.477 24.734 -14.281 1 98.12 277 ASP B O 1
ATOM 5294 N N . ALA B 1 278 ? 10.641 23.016 -12.844 1 97.81 278 ALA B N 1
ATOM 5295 C CA . ALA B 1 278 ? 9.953 22.094 -13.734 1 97.81 278 ALA B CA 1
ATOM 5296 C C . ALA B 1 278 ? 8.523 22.547 -14.016 1 97.81 278 ALA B C 1
ATOM 5298 O O . ALA B 1 278 ? 8.047 22.438 -15.148 1 97.81 278 ALA B O 1
ATOM 5299 N N . LEU B 1 279 ? 7.855 23.047 -13.016 1 98.19 279 LEU B N 1
ATOM 5300 C CA . LEU B 1 279 ? 6.492 23.531 -13.164 1 98.19 279 LEU B CA 1
ATOM 5301 C C . LEU B 1 279 ? 6.453 24.766 -14.062 1 98.19 279 LEU B C 1
ATOM 5303 O O . LEU B 1 279 ? 5.539 24.922 -14.875 1 98.19 279 LEU B O 1
ATOM 5307 N N . GLU B 1 280 ? 7.41 25.641 -13.875 1 97.62 280 GLU B N 1
ATOM 5308 C CA . GLU B 1 280 ? 7.488 26.812 -14.727 1 97.62 280 GLU B CA 1
ATOM 5309 C C . GLU B 1 280 ? 7.688 26.438 -16.188 1 97.62 280 GLU B C 1
ATOM 5311 O O . GLU B 1 280 ? 7.051 27 -17.078 1 97.62 280 GLU B O 1
ATOM 5316 N N . VAL B 1 281 ? 8.555 25.5 -16.406 1 97.38 281 VAL B N 1
ATOM 5317 C CA . VAL B 1 281 ? 8.805 25.016 -17.766 1 97.38 281 VAL B CA 1
ATOM 5318 C C . VAL B 1 281 ? 7.535 24.391 -18.328 1 97.38 281 VAL B C 1
ATOM 5320 O O . VAL B 1 281 ? 7.141 24.672 -19.453 1 97.38 281 VAL B O 1
ATOM 5323 N N . ALA B 1 282 ? 6.891 23.578 -17.484 1 96.12 282 ALA B N 1
ATOM 5324 C CA . ALA B 1 282 ? 5.664 22.906 -17.938 1 96.12 282 ALA B CA 1
ATOM 5325 C C . ALA B 1 282 ? 4.574 23.938 -18.234 1 96.12 282 ALA B C 1
ATOM 5327 O O . ALA B 1 282 ? 3.832 23.797 -19.203 1 96.12 282 ALA B O 1
ATOM 5328 N N . ALA B 1 283 ? 4.492 24.906 -17.391 1 94.94 283 ALA B N 1
ATOM 5329 C CA . ALA B 1 283 ? 3.506 25.969 -17.609 1 94.94 283 ALA B CA 1
ATOM 5330 C C . ALA B 1 283 ? 3.766 26.688 -18.922 1 94.94 283 ALA B C 1
ATOM 5332 O O . ALA B 1 283 ? 2.828 27.016 -19.656 1 94.94 283 ALA B O 1
ATOM 5333 N N . SER B 1 284 ? 4.953 26.953 -19.203 1 95.12 284 SER B N 1
ATOM 5334 C CA . SER B 1 284 ? 5.332 27.672 -20.422 1 95.12 284 SER B CA 1
ATOM 5335 C C . SER B 1 284 ? 5.09 26.812 -21.672 1 95.12 284 SER B C 1
ATOM 5337 O O . SER B 1 284 ? 4.645 27.328 -22.703 1 95.12 284 SER B O 1
ATOM 5339 N N . GLU B 1 285 ? 5.309 25.547 -21.578 1 93.81 285 GLU B N 1
ATOM 5340 C CA . GLU B 1 285 ? 5.234 24.641 -22.719 1 93.81 285 GLU B CA 1
ATOM 5341 C C . GLU B 1 285 ? 3.793 24.203 -22.984 1 93.81 285 GLU B C 1
ATOM 5343 O O . GLU B 1 285 ? 3.377 24.109 -24.141 1 93.81 285 GLU B O 1
ATOM 5348 N N . THR B 1 286 ? 3.055 23.984 -21.938 1 90.56 286 THR B N 1
ATOM 5349 C CA . THR B 1 286 ? 1.751 23.359 -22.125 1 90.56 286 THR B CA 1
ATOM 5350 C C . THR B 1 286 ? 0.629 24.359 -21.906 1 90.56 286 THR B C 1
ATOM 5352 O O . THR B 1 286 ? -0.511 24.141 -22.312 1 90.56 286 THR B O 1
ATOM 5355 N N . LYS B 1 287 ? 0.901 25.5 -21.219 1 87.88 287 LYS B N 1
ATOM 5356 C CA . LYS B 1 287 ? -0.079 26.516 -20.828 1 87.88 287 LYS B CA 1
ATOM 5357 C C . LYS B 1 287 ? -1.224 25.891 -20.031 1 87.88 287 LYS B C 1
ATOM 5359 O O . LYS B 1 287 ? -2.359 26.375 -20.094 1 87.88 287 LYS B O 1
ATOM 5364 N N . GLU B 1 288 ? -0.955 24.781 -19.422 1 88.94 288 GLU B N 1
ATOM 5365 C CA . GLU B 1 288 ? -1.948 24.109 -18.594 1 88.94 288 GLU B CA 1
ATOM 5366 C C . GLU B 1 288 ? -2.27 24.906 -17.328 1 88.94 288 GLU B C 1
ATOM 5368 O O . GLU B 1 288 ? -1.373 25.219 -16.547 1 88.94 288 GLU B O 1
ATOM 5373 N N . PRO B 1 289 ? -3.539 25.188 -17.094 1 93 289 PRO B N 1
ATOM 5374 C CA . PRO B 1 289 ? -3.932 25.969 -15.914 1 93 289 PRO B CA 1
ATOM 5375 C C . PRO B 1 289 ? -3.504 25.297 -14.609 1 93 289 PRO B C 1
ATOM 5377 O O . PRO B 1 289 ? -3.203 26 -13.633 1 93 289 PRO B O 1
ATOM 5380 N N . TRP B 1 290 ? -3.428 24.062 -14.625 1 94.06 290 TRP B N 1
ATOM 5381 C CA . TRP B 1 290 ? -3.031 23.312 -13.438 1 94.06 290 TRP B CA 1
ATOM 5382 C C . TRP B 1 290 ? -1.626 23.703 -12.992 1 94.06 290 TRP B C 1
ATOM 5384 O O . TRP B 1 290 ? -1.363 23.844 -11.797 1 94.06 290 TRP B O 1
ATOM 5394 N N . CYS B 1 291 ? -0.707 23.906 -13.875 1 95.81 291 CYS B N 1
ATOM 5395 C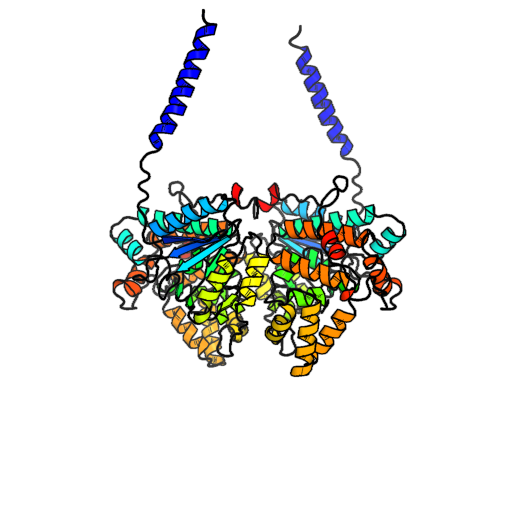 CA . CYS B 1 291 ? 0.668 24.266 -13.555 1 95.81 291 CYS B CA 1
ATOM 5396 C C . CYS B 1 291 ? 0.725 25.625 -12.867 1 95.81 291 CYS B C 1
ATOM 5398 O O . CYS B 1 291 ? 1.436 25.797 -11.875 1 95.81 291 CYS B O 1
ATOM 5400 N N . ILE B 1 292 ? -0.085 26.516 -13.367 1 95.44 292 ILE B N 1
ATOM 5401 C CA . ILE B 1 292 ? -0.103 27.875 -12.836 1 95.44 292 ILE B CA 1
ATOM 5402 C C . ILE B 1 292 ? -0.693 27.875 -11.43 1 95.44 292 ILE B C 1
ATOM 5404 O O . ILE B 1 292 ? -0.135 28.484 -10.516 1 95.44 292 ILE B O 1
ATOM 5408 N N . SER B 1 293 ? -1.782 27.172 -11.328 1 96.56 293 SER B N 1
ATOM 5409 C CA . SER B 1 293 ? -2.418 27.094 -10.016 1 96.56 293 SER B CA 1
ATOM 5410 C C . SER B 1 293 ? -1.507 26.422 -9 1 96.56 293 SER B C 1
ATOM 5412 O O . SER B 1 293 ? -1.469 26.812 -7.836 1 96.56 293 SER B O 1
ATOM 5414 N N . THR B 1 294 ? -0.805 25.391 -9.422 1 97.94 294 THR B N 1
ATOM 5415 C CA . THR B 1 294 ? 0.115 24.672 -8.547 1 97.94 294 THR B CA 1
ATOM 5416 C C . THR B 1 294 ? 1.259 25.578 -8.102 1 97.94 294 THR B C 1
ATOM 5418 O O . THR B 1 294 ? 1.615 25.594 -6.922 1 97.94 294 THR B O 1
ATOM 5421 N N . LEU B 1 295 ? 1.799 26.375 -9.008 1 97.69 295 LEU B N 1
ATOM 5422 C CA . LEU B 1 295 ? 2.865 27.312 -8.695 1 97.69 295 LEU B CA 1
ATOM 5423 C C . LEU B 1 295 ? 2.393 28.344 -7.676 1 97.69 295 LEU B C 1
ATOM 5425 O O . LEU B 1 295 ? 3.125 28.688 -6.742 1 97.69 295 LEU B O 1
ATOM 5429 N N . ASN B 1 296 ? 1.175 28.797 -7.891 1 97.06 296 ASN B N 1
ATOM 5430 C CA . ASN B 1 296 ? 0.615 29.781 -6.961 1 97.06 296 ASN B CA 1
ATOM 5431 C C . ASN B 1 296 ? 0.483 29.203 -5.555 1 97.06 296 ASN B C 1
ATOM 5433 O O . ASN B 1 296 ? 0.772 29.875 -4.57 1 97.06 296 ASN B O 1
ATOM 5437 N N . ARG B 1 297 ? 0.096 27.938 -5.461 1 97.31 297 ARG B N 1
ATOM 5438 C CA . ARG B 1 297 ? -0.03 27.281 -4.164 1 97.31 297 ARG B CA 1
ATOM 5439 C C . ARG B 1 297 ? 1.327 27.156 -3.482 1 97.31 297 ARG B C 1
ATOM 5441 O O . ARG B 1 297 ? 1.443 27.375 -2.275 1 97.31 297 ARG B O 1
ATOM 5448 N N . LEU B 1 298 ? 2.346 26.812 -4.223 1 98.38 298 LEU B N 1
ATOM 5449 C CA . LEU B 1 298 ? 3.688 26.672 -3.666 1 98.38 298 LEU B CA 1
ATOM 5450 C C . LEU B 1 298 ? 4.199 28.016 -3.15 1 98.38 298 LEU B C 1
ATOM 5452 O O . LEU B 1 298 ? 4.902 28.062 -2.139 1 98.38 298 LEU B O 1
ATOM 5456 N N . LYS B 1 299 ? 3.783 29.078 -3.816 1 96.69 299 LYS B N 1
ATOM 5457 C CA . LYS B 1 299 ? 4.23 30.422 -3.438 1 96.69 299 LYS B CA 1
ATOM 5458 C C . LYS B 1 299 ? 3.564 30.875 -2.141 1 96.69 299 LYS B C 1
ATOM 5460 O O . LYS B 1 299 ? 4.125 31.688 -1.403 1 96.69 299 LYS B O 1
ATOM 5465 N N . GLU B 1 300 ? 2.369 30.344 -1.921 1 97.06 300 GLU B N 1
ATOM 5466 C CA . GLU B 1 300 ? 1.624 30.719 -0.719 1 97.06 300 GLU B CA 1
ATOM 5467 C C . GLU B 1 300 ? 2.191 30.016 0.514 1 97.06 300 GLU B C 1
ATOM 5469 O O . GLU B 1 300 ? 1.971 30.453 1.643 1 97.06 300 GLU B O 1
ATOM 5474 N N . ALA B 1 301 ? 2.939 28.953 0.355 1 98.44 301 ALA B N 1
ATOM 5475 C CA . ALA B 1 301 ? 3.396 28.094 1.446 1 98.44 301 ALA B CA 1
ATOM 5476 C C . ALA B 1 301 ? 4.695 28.625 2.051 1 98.44 301 ALA B C 1
ATOM 5478 O O . ALA B 1 301 ? 5.406 29.406 1.419 1 98.44 301 ALA B O 1
ATOM 5479 N N . SER B 1 302 ? 4.98 28.266 3.287 1 98.75 302 SER B N 1
ATOM 5480 C CA . SER B 1 302 ? 6.266 28.547 3.918 1 98.75 302 SER B CA 1
ATOM 5481 C C . SER B 1 302 ? 7.406 27.859 3.178 1 98.75 302 SER B C 1
ATOM 5483 O O . SER B 1 302 ? 7.391 26.641 2.994 1 98.75 302 SER B O 1
ATOM 5485 N N . PRO B 1 303 ? 8.414 28.672 2.748 1 98.88 303 PRO B N 1
ATOM 5486 C CA . PRO B 1 303 ? 9.531 28.062 2.035 1 98.88 303 PRO B CA 1
ATOM 5487 C C . PRO B 1 303 ? 10.219 26.953 2.85 1 98.88 303 PRO B C 1
ATOM 5489 O O . PRO B 1 303 ? 10.547 25.906 2.311 1 98.88 303 PRO B O 1
ATOM 5492 N N . LEU B 1 304 ? 10.398 27.203 4.125 1 98.81 304 LEU B N 1
ATOM 5493 C CA . LEU B 1 304 ? 11.008 26.203 4.988 1 98.81 304 LEU B CA 1
ATOM 5494 C C . LEU B 1 304 ? 10.133 24.969 5.098 1 98.81 304 LEU B C 1
ATOM 5496 O O . LEU B 1 304 ? 10.625 23.844 5.008 1 98.81 304 LEU B O 1
ATOM 5500 N N . SER B 1 305 ? 8.82 25.156 5.262 1 98.88 305 SER B N 1
ATOM 5501 C CA . SER B 1 305 ? 7.879 24.047 5.359 1 98.88 305 SER B CA 1
ATOM 5502 C C . SER B 1 305 ? 7.887 23.203 4.09 1 98.88 305 SER B C 1
ATOM 5504 O O . SER B 1 305 ? 7.754 21.969 4.148 1 98.88 305 SER B O 1
ATOM 5506 N N . LEU B 1 306 ? 8.07 23.844 2.959 1 98.94 306 LEU B N 1
ATOM 5507 C CA . LEU B 1 306 ? 8.117 23.125 1.695 1 98.94 306 LEU B CA 1
ATOM 5508 C C . LEU B 1 306 ? 9.289 22.156 1.67 1 98.94 306 LEU B C 1
ATOM 5510 O O . LEU B 1 306 ? 9.125 20.969 1.351 1 98.94 306 LEU B O 1
ATOM 5514 N N . LYS B 1 307 ? 10.438 22.625 2.045 1 98.81 307 LYS B N 1
ATOM 5515 C CA . LYS B 1 307 ? 11.648 21.797 1.966 1 98.81 307 LYS B CA 1
ATOM 5516 C C . LYS B 1 307 ? 11.609 20.656 2.977 1 98.81 307 LYS B C 1
ATOM 5518 O O . LYS B 1 307 ? 11.93 19.516 2.643 1 98.81 307 LYS B O 1
ATOM 5523 N N . VAL B 1 308 ? 11.148 20.938 4.211 1 98.81 308 VAL B N 1
ATOM 5524 C CA . VAL B 1 308 ? 11.125 19.875 5.223 1 98.81 308 VAL B CA 1
ATOM 5525 C C . VAL B 1 308 ? 10.039 18.859 4.887 1 98.81 308 VAL B C 1
ATOM 5527 O O . VAL B 1 308 ? 10.211 17.672 5.133 1 98.81 308 VAL B O 1
ATOM 5530 N N . SER B 1 309 ? 8.93 19.312 4.297 1 98.88 309 SER B N 1
ATOM 5531 C CA . SER B 1 309 ? 7.848 18.406 3.926 1 98.88 309 SER B CA 1
ATOM 5532 C C . SER B 1 309 ? 8.273 17.484 2.793 1 98.88 309 SER B C 1
ATOM 5534 O O . SER B 1 309 ? 7.973 16.281 2.818 1 98.88 309 SER B O 1
ATOM 5536 N N . LEU B 1 310 ? 8.961 18.016 1.797 1 98.69 310 LEU B N 1
ATOM 5537 C CA . LEU B 1 310 ? 9.445 17.188 0.699 1 98.69 310 LEU B CA 1
ATOM 5538 C C . LEU B 1 310 ? 10.336 16.062 1.218 1 98.69 310 LEU B C 1
ATOM 5540 O O . LEU B 1 310 ? 10.133 14.898 0.876 1 98.69 310 LEU B O 1
ATOM 5544 N N . ARG B 1 311 ? 11.258 16.438 2.051 1 97.94 311 ARG B N 1
ATOM 5545 C CA . ARG B 1 311 ? 12.164 15.438 2.604 1 97.94 311 ARG B CA 1
ATOM 5546 C C . ARG B 1 311 ? 11.414 14.406 3.436 1 97.94 311 ARG B C 1
ATOM 5548 O O . ARG B 1 311 ? 11.68 13.203 3.334 1 97.94 311 ARG B O 1
ATOM 5555 N N . SER B 1 312 ? 10.461 14.844 4.234 1 98.56 312 SER B N 1
ATOM 5556 C CA . SER B 1 312 ? 9.688 13.961 5.098 1 98.56 312 SER B CA 1
ATOM 5557 C C . SER B 1 312 ? 8.906 12.938 4.277 1 98.56 312 SER B C 1
ATOM 5559 O O . SER B 1 312 ? 8.906 11.75 4.605 1 98.56 312 SER B O 1
ATOM 5561 N N . ILE B 1 313 ? 8.266 13.367 3.205 1 98.25 313 ILE B N 1
ATOM 5562 C CA . ILE B 1 313 ? 7.477 12.477 2.359 1 98.25 313 ILE B CA 1
ATOM 5563 C C . ILE B 1 313 ? 8.391 11.453 1.695 1 98.25 313 ILE B C 1
ATOM 5565 O O . ILE B 1 313 ? 8.094 10.258 1.686 1 98.25 313 ILE B O 1
ATOM 5569 N N . ARG B 1 314 ? 9.492 11.883 1.263 1 95.62 314 ARG B N 1
ATOM 5570 C CA . ARG B 1 314 ? 10.422 11 0.571 1 95.62 314 ARG B CA 1
ATOM 5571 C C . ARG B 1 314 ? 10.992 9.953 1.524 1 95.62 314 ARG B C 1
ATOM 5573 O O . ARG B 1 314 ? 11.078 8.773 1.183 1 95.62 314 ARG B O 1
ATOM 5580 N N . GLU B 1 315 ? 11.328 10.375 2.705 1 94.81 315 GLU B N 1
ATOM 5581 C CA . GLU B 1 315 ? 11.844 9.43 3.697 1 94.81 315 GLU B CA 1
ATOM 5582 C C . GLU B 1 315 ? 10.758 8.453 4.148 1 94.81 315 GLU B C 1
ATOM 5584 O O . GLU B 1 315 ? 11.039 7.293 4.434 1 94.81 315 GLU B O 1
ATOM 5589 N N . GLY B 1 316 ? 9.547 8.984 4.203 1 96.31 316 GLY B N 1
ATOM 5590 C CA . GLY B 1 316 ? 8.43 8.18 4.656 1 96.31 316 GLY B CA 1
ATOM 5591 C C . GLY B 1 316 ? 8.18 6.961 3.787 1 96.31 316 GLY B C 1
ATOM 5592 O O . GLY B 1 316 ? 7.652 5.953 4.258 1 96.31 316 GLY B O 1
ATOM 5593 N N . ARG B 1 317 ? 8.578 7.031 2.566 1 92.88 317 ARG B N 1
ATOM 5594 C CA . ARG B 1 317 ? 8.383 5.953 1.604 1 92.88 317 ARG B CA 1
ATOM 5595 C C . ARG B 1 317 ? 9.07 4.676 2.066 1 92.88 317 ARG B C 1
ATOM 5597 O O . ARG B 1 317 ? 8.641 3.572 1.726 1 92.88 317 ARG B O 1
ATOM 5604 N N . PHE B 1 318 ? 10.109 4.797 2.891 1 89.94 318 PHE B N 1
ATOM 5605 C CA . PHE B 1 318 ? 10.93 3.65 3.256 1 89.94 318 PHE B CA 1
ATOM 5606 C C . PHE B 1 318 ? 10.891 3.412 4.762 1 89.94 318 PHE B C 1
ATOM 5608 O O . PHE B 1 318 ? 11.781 2.766 5.316 1 89.94 318 PHE B O 1
ATOM 5615 N N . GLN B 1 319 ? 9.891 3.988 5.406 1 91.56 319 GLN B N 1
ATOM 5616 C CA . GLN B 1 319 ? 9.766 3.865 6.855 1 91.56 319 GLN B CA 1
ATOM 5617 C C . GLN B 1 319 ? 8.438 3.225 7.246 1 91.56 319 GLN B C 1
ATOM 5619 O O . GLN B 1 319 ? 7.438 3.377 6.539 1 91.56 319 GLN B O 1
ATOM 5624 N N . THR B 1 320 ? 8.461 2.471 8.336 1 90.5 320 THR B N 1
ATOM 5625 C CA . THR B 1 320 ? 7.234 1.942 8.922 1 90.5 320 THR B CA 1
ATOM 5626 C C . THR B 1 320 ? 6.422 3.059 9.57 1 90.5 320 THR B C 1
ATOM 5628 O O . THR B 1 320 ? 6.91 4.18 9.727 1 90.5 320 THR B O 1
ATOM 5631 N N . LEU B 1 321 ? 5.195 2.785 9.945 1 94.94 321 LEU B N 1
ATOM 5632 C CA . LEU B 1 321 ? 4.305 3.773 10.539 1 94.94 321 LEU B CA 1
ATOM 5633 C C . LEU B 1 321 ? 4.926 4.383 11.789 1 94.94 321 LEU B C 1
ATOM 5635 O O . LEU B 1 321 ? 4.906 5.602 11.969 1 94.94 321 LEU B O 1
ATOM 5639 N N . ASP B 1 322 ? 5.512 3.543 12.664 1 95 322 ASP B N 1
ATOM 5640 C CA . ASP B 1 322 ? 6.105 4.027 13.906 1 95 322 ASP B CA 1
ATOM 5641 C C . ASP B 1 322 ? 7.301 4.934 13.625 1 95 322 ASP B C 1
ATOM 5643 O O . ASP B 1 322 ? 7.473 5.965 14.281 1 95 322 ASP B O 1
ATOM 5647 N N . GLN B 1 323 ? 8.086 4.594 12.633 1 94.12 323 GLN B N 1
ATOM 5648 C CA . GLN B 1 323 ? 9.25 5.402 12.281 1 94.12 323 GLN B CA 1
ATOM 5649 C C . GLN B 1 323 ? 8.828 6.762 11.727 1 94.12 323 GLN B C 1
ATOM 5651 O O . GLN B 1 323 ? 9.438 7.785 12.039 1 94.12 323 GLN B O 1
ATOM 5656 N N . CYS B 1 324 ? 7.785 6.734 10.922 1 97.56 324 CYS B N 1
ATOM 5657 C CA . CYS B 1 324 ? 7.258 7.984 10.391 1 97.56 324 CYS B CA 1
ATOM 5658 C C . CYS B 1 324 ? 6.734 8.875 11.508 1 97.56 324 CYS B C 1
ATOM 5660 O O . CYS B 1 324 ? 7.043 10.07 11.547 1 97.56 324 CYS B O 1
ATOM 5662 N N . LEU B 1 325 ? 6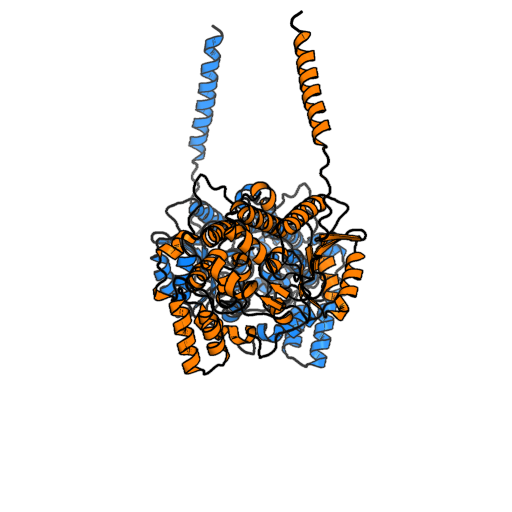 8.273 12.414 1 98.19 325 LEU B N 1
ATOM 5663 C CA . LEU B 1 325 ? 5.422 9.047 13.516 1 98.19 325 LEU B CA 1
ATOM 5664 C C . LEU B 1 325 ? 6.512 9.602 14.422 1 98.19 325 LEU B C 1
ATOM 5666 O O . LEU B 1 325 ? 6.414 10.734 14.898 1 98.19 325 LEU B O 1
ATOM 5670 N N . LEU B 1 326 ? 7.5 8.828 14.648 1 97.56 326 LEU B N 1
ATOM 5671 C CA . LEU B 1 326 ? 8.617 9.289 15.477 1 97.56 326 LEU B CA 1
ATOM 5672 C C . LEU B 1 326 ? 9.32 10.469 14.812 1 97.56 326 LEU B C 1
ATOM 5674 O O . LEU B 1 326 ? 9.586 11.477 15.469 1 97.56 326 LEU B O 1
ATOM 5678 N N . ARG B 1 327 ? 9.633 10.32 13.578 1 97.94 327 ARG B N 1
ATOM 5679 C CA . ARG B 1 327 ? 10.273 11.414 12.852 1 97.94 327 ARG B CA 1
ATOM 5680 C C . ARG B 1 327 ? 9.383 12.656 12.836 1 97.94 327 ARG B C 1
ATOM 5682 O O . ARG B 1 327 ? 9.844 13.758 13.109 1 97.94 327 ARG B O 1
ATOM 5689 N N . GLU B 1 328 ? 8.109 12.469 12.539 1 98.75 328 GLU B N 1
ATOM 5690 C CA . GLU B 1 328 ? 7.172 13.578 12.516 1 98.75 328 GLU B CA 1
ATOM 5691 C C . GLU B 1 328 ? 7.109 14.281 13.867 1 98.75 328 GLU B C 1
ATOM 5693 O O . GLU B 1 328 ? 7.012 15.508 13.938 1 98.75 328 GLU B O 1
ATOM 5698 N N . TYR B 1 329 ? 7.156 13.5 14.906 1 98.56 329 TYR B N 1
ATOM 5699 C CA . TYR B 1 329 ? 7.117 14.086 16.25 1 98.56 329 TYR B CA 1
ATOM 5700 C C . TYR B 1 329 ? 8.312 15 16.469 1 98.56 329 TYR B C 1
ATOM 5702 O O . TYR B 1 329 ? 8.164 16.125 16.969 1 98.56 329 TYR B O 1
ATOM 5710 N N . ARG B 1 330 ? 9.445 14.562 16.125 1 98.19 330 ARG B N 1
ATOM 5711 C CA . ARG B 1 330 ? 10.656 15.359 16.281 1 98.19 330 ARG B CA 1
ATOM 5712 C C . ARG B 1 330 ? 10.578 16.625 15.438 1 98.19 330 ARG B C 1
ATOM 5714 O O . ARG B 1 330 ? 10.891 17.719 15.922 1 98.19 330 ARG B O 1
ATOM 5721 N N . MET B 1 331 ? 10.156 16.469 14.242 1 98.62 331 MET B N 1
ATOM 5722 C CA . MET B 1 331 ? 9.977 17.625 13.359 1 98.62 331 MET B CA 1
ATOM 5723 C C . MET B 1 331 ? 8.992 18.625 13.961 1 98.62 331 MET B C 1
ATOM 5725 O O . MET B 1 331 ? 9.211 19.828 13.898 1 98.62 331 MET B O 1
ATOM 5729 N N . THR B 1 332 ? 7.895 18.062 14.477 1 98.56 332 THR B N 1
ATOM 5730 C CA . THR B 1 332 ? 6.848 18.891 15.07 1 98.56 332 THR B CA 1
ATOM 5731 C C . THR B 1 332 ? 7.398 19.703 16.234 1 98.56 332 THR B C 1
ATOM 5733 O O . THR B 1 332 ? 7.113 20.891 16.359 1 98.56 332 THR B O 1
ATOM 5736 N N . LEU B 1 333 ? 8.18 19.109 17.078 1 97.5 333 LEU B N 1
ATOM 5737 C CA . LEU B 1 333 ? 8.766 19.812 18.203 1 97.5 333 LEU B CA 1
ATOM 5738 C C . LEU B 1 333 ? 9.68 20.938 17.719 1 97.5 333 LEU B C 1
ATOM 5740 O O . LEU B 1 333 ? 9.703 22.031 18.312 1 97.5 333 LEU B O 1
ATOM 5744 N N . GLN B 1 334 ? 10.398 20.672 16.672 1 96.5 334 GLN B N 1
ATOM 5745 C CA . GLN B 1 334 ? 11.242 21.719 16.094 1 96.5 334 GLN B CA 1
ATOM 5746 C C . GLN B 1 334 ? 10.391 22.859 15.531 1 96.5 334 GLN B C 1
ATOM 5748 O O . GLN B 1 334 ? 10.719 24.031 15.703 1 96.5 334 GLN B O 1
ATOM 5753 N N . ALA B 1 335 ? 9.32 22.516 14.922 1 97.88 335 ALA B N 1
ATOM 5754 C CA . ALA B 1 335 ? 8.453 23.5 14.273 1 97.88 335 ALA B CA 1
ATOM 5755 C C . ALA B 1 335 ? 7.812 24.422 15.297 1 97.88 335 ALA B C 1
ATOM 5757 O O . ALA B 1 335 ? 7.652 25.625 15.039 1 97.88 335 ALA B O 1
ATOM 5758 N N . ILE B 1 336 ? 7.5 23.906 16.453 1 97.31 336 ILE B N 1
ATOM 5759 C CA . ILE B 1 336 ? 6.746 24.719 17.391 1 97.31 336 ILE B CA 1
ATOM 5760 C C . ILE B 1 336 ? 7.707 25.406 18.359 1 97.31 336 ILE B C 1
ATOM 5762 O O . ILE B 1 336 ? 7.312 26.312 19.094 1 97.31 336 ILE B O 1
ATOM 5766 N N . SER B 1 337 ? 8.977 25.031 18.422 1 94.12 337 SER B N 1
ATOM 5767 C CA . SER B 1 337 ? 9.938 25.562 19.375 1 94.12 337 SER B CA 1
ATOM 5768 C C . SER B 1 337 ? 10.328 27 19.031 1 94.12 337 SER B C 1
ATOM 5770 O O . SER B 1 337 ? 10.836 27.734 19.891 1 94.12 337 SER B O 1
ATOM 5772 N N . LYS B 1 338 ? 10.242 27.422 17.797 1 93 338 LYS B N 1
ATOM 5773 C CA . LYS B 1 338 ? 10.594 28.734 17.281 1 93 338 LYS B CA 1
ATOM 5774 C C . LYS B 1 338 ? 12.109 28.938 17.25 1 93 338 LYS B C 1
ATOM 5776 O O . LYS B 1 338 ? 12.594 30.047 17.031 1 93 338 LYS B O 1
ATOM 5781 N N . GLN B 1 339 ? 12.828 27.906 17.453 1 93.06 339 GLN B N 1
ATOM 5782 C CA . GLN B 1 339 ? 14.281 28 17.438 1 93.06 339 GLN B CA 1
ATOM 5783 C C . GLN B 1 339 ? 14.805 28.141 16 1 93.06 339 GLN B C 1
ATOM 5785 O O . GLN B 1 339 ? 15.797 28.844 15.766 1 93.06 339 GLN B O 1
ATOM 5790 N N . ILE B 1 340 ? 14.164 27.516 15.125 1 95.69 340 ILE B N 1
ATOM 5791 C CA . ILE B 1 340 ? 14.57 27.562 13.727 1 95.69 340 ILE B CA 1
ATOM 5792 C C . ILE B 1 340 ? 13.82 28.672 13.008 1 95.69 340 ILE B C 1
ATOM 5794 O O . ILE B 1 340 ? 14.438 29.5 12.32 1 95.69 340 ILE B O 1
ATOM 5798 N N . SER B 1 341 ? 12.531 28.688 13.242 1 97 341 SER B N 1
ATOM 5799 C CA . SER B 1 341 ? 11.633 29.656 12.609 1 97 341 SER B CA 1
ATOM 5800 C C . SER B 1 341 ? 10.328 29.781 13.391 1 97 341 SER B C 1
ATOM 5802 O O . SER B 1 341 ? 9.922 28.859 14.102 1 97 341 SER B O 1
ATOM 5804 N N . GLY B 1 342 ? 9.68 30.953 13.312 1 97.5 342 GLY B N 1
ATOM 5805 C CA . GLY B 1 342 ? 8.375 31.156 13.914 1 97.5 342 GLY B CA 1
ATOM 5806 C C . GLY B 1 342 ? 7.23 30.922 12.945 1 97.5 342 GLY B C 1
ATOM 5807 O O . GLY B 1 342 ? 6.105 31.359 13.188 1 97.5 342 GLY B O 1
ATOM 5808 N N . ASP B 1 343 ? 7.473 30.234 11.891 1 98.44 343 ASP B N 1
ATOM 5809 C CA . ASP B 1 343 ? 6.539 30.141 10.773 1 98.44 343 ASP B CA 1
ATOM 5810 C C . ASP B 1 343 ? 5.23 29.484 11.203 1 98.44 343 ASP B C 1
ATOM 5812 O O . ASP B 1 343 ? 4.16 29.844 10.711 1 98.44 343 ASP B O 1
ATOM 5816 N N . PHE B 1 344 ? 5.309 28.5 12.109 1 98.5 344 PHE B N 1
ATOM 5817 C CA . PHE B 1 344 ? 4.074 27.844 12.547 1 98.5 344 PHE B CA 1
ATOM 5818 C C . PHE B 1 344 ? 3.133 28.859 13.188 1 98.5 344 PHE B C 1
ATOM 5820 O O . PHE B 1 344 ? 1.97 28.969 12.797 1 98.5 344 PHE B O 1
ATOM 5827 N N . CYS B 1 345 ? 3.617 29.609 14.125 1 98.19 345 CYS B N 1
ATOM 5828 C CA . CYS B 1 345 ? 2.803 30.609 14.797 1 98.19 345 CYS B CA 1
ATOM 5829 C C . CYS B 1 345 ? 2.324 31.672 13.805 1 98.19 345 CYS B C 1
ATOM 5831 O O . CYS B 1 345 ? 1.161 32.062 13.844 1 98.19 345 CYS B O 1
ATOM 5833 N N . GLU B 1 346 ? 3.242 32.125 12.953 1 98.38 346 GLU B N 1
ATOM 5834 C CA . GLU B 1 346 ? 2.896 33.125 11.961 1 98.38 346 GLU B CA 1
ATOM 5835 C C . GLU B 1 346 ? 1.82 32.625 11.008 1 98.38 346 GLU B C 1
ATOM 5837 O O . GLU B 1 346 ? 0.893 33.344 10.656 1 98.38 346 GLU B O 1
ATOM 5842 N N . GLY B 1 347 ? 1.948 31.406 10.578 1 98.5 347 GLY B N 1
ATOM 5843 C CA . GLY B 1 347 ? 0.963 30.828 9.68 1 98.5 347 GLY B CA 1
ATOM 5844 C C . GLY B 1 347 ? -0.406 30.672 10.32 1 98.5 347 GLY B C 1
ATOM 5845 O O . GLY B 1 347 ? -1.422 31 9.695 1 98.5 347 GLY B O 1
ATOM 5846 N N . VAL B 1 348 ? -0.44 30.125 11.555 1 98.44 348 VAL B N 1
ATOM 5847 C CA . VAL B 1 348 ? -1.703 29.984 12.266 1 98.44 348 VAL B CA 1
ATOM 5848 C C . VAL B 1 348 ? -2.332 31.359 12.5 1 98.44 348 VAL B C 1
ATOM 5850 O O . VAL B 1 348 ? -3.537 31.531 12.312 1 98.44 348 VAL B O 1
ATOM 5853 N N . ARG B 1 349 ? -1.541 32.312 12.875 1 98.12 349 ARG B N 1
ATOM 5854 C CA . ARG B 1 349 ? -2.043 33.656 13.047 1 98.12 349 ARG B CA 1
ATOM 5855 C C . ARG B 1 349 ? -2.734 34.156 11.773 1 98.12 349 ARG B C 1
ATOM 5857 O O . ARG B 1 349 ? -3.895 34.562 11.812 1 98.12 349 ARG B O 1
ATOM 5864 N N . ALA B 1 350 ? -2.051 34.094 10.695 1 98.19 350 ALA B N 1
ATOM 5865 C CA . ALA B 1 350 ? -2.484 34.688 9.43 1 98.19 350 ALA B CA 1
ATOM 5866 C C . ALA B 1 350 ? -3.734 34 8.906 1 98.19 350 ALA B C 1
ATOM 5868 O O . ALA B 1 350 ? -4.641 34.625 8.375 1 98.19 350 ALA B O 1
ATOM 5869 N N . ARG B 1 351 ? -3.824 32.656 9.125 1 96.94 351 ARG B N 1
ATOM 5870 C CA . ARG B 1 351 ? -4.879 31.906 8.461 1 96.94 351 ARG B CA 1
ATOM 5871 C C . ARG B 1 351 ? -6.062 31.688 9.391 1 96.94 351 ARG B C 1
ATOM 5873 O O . ARG B 1 351 ? -7.211 31.609 8.945 1 96.94 351 ARG B O 1
ATOM 5880 N N . MET B 1 352 ? -5.832 31.625 10.758 1 96.31 352 MET B N 1
ATOM 5881 C CA . MET B 1 352 ? -6.895 31.125 11.625 1 96.31 352 MET B CA 1
ATOM 5882 C C . MET B 1 352 ? -7.234 32.125 12.711 1 96.31 352 MET B C 1
ATOM 5884 O O . MET B 1 352 ? -8.336 32.094 13.273 1 96.31 352 MET B O 1
ATOM 5888 N N . VAL B 1 353 ? -6.316 33 13.016 1 96.69 353 VAL B N 1
ATOM 5889 C CA . VAL B 1 353 ? -6.555 33.938 14.125 1 96.69 353 VAL B CA 1
ATOM 5890 C C . VAL B 1 353 ? -6.938 35.281 13.57 1 96.69 353 VAL B C 1
ATOM 5892 O O . VAL B 1 353 ? -8.102 35.688 13.641 1 96.69 353 VAL B O 1
ATOM 5895 N N . ASP B 1 354 ? -5.984 35.906 12.789 1 97 354 ASP B N 1
ATOM 5896 C CA . ASP B 1 354 ? -6.258 37.219 12.188 1 97 354 ASP B CA 1
ATOM 5897 C C . ASP B 1 354 ? -6.988 37.062 10.852 1 97 354 ASP B C 1
ATOM 5899 O O . ASP B 1 354 ? -7.652 37.969 10.391 1 97 354 ASP B O 1
ATOM 5903 N N . LYS B 1 355 ? -6.766 35.938 10.227 1 96.06 355 LYS B N 1
ATOM 5904 C CA . LYS B 1 355 ? -7.383 35.594 8.953 1 96.06 355 LYS B CA 1
ATOM 5905 C C . LYS B 1 355 ? -7.086 36.656 7.887 1 96.06 355 LYS B C 1
ATOM 5907 O O . LYS B 1 355 ? -7.957 37 7.086 1 96.06 355 LYS B O 1
ATOM 5912 N N . ASP B 1 356 ? -5.91 37.188 7.895 1 95.62 356 ASP B N 1
ATOM 5913 C CA . ASP B 1 356 ? -5.5 38.156 6.887 1 95.62 356 ASP B CA 1
ATOM 5914 C C . ASP B 1 356 ? -4.867 37.469 5.68 1 95.62 356 ASP B C 1
ATOM 5916 O O . ASP B 1 356 ? -4.664 38.094 4.637 1 95.62 356 ASP B O 1
ATOM 5920 N N . MET B 1 357 ? -4.582 36.219 5.793 1 94.25 357 MET B N 1
ATOM 5921 C CA . MET B 1 357 ? -4.035 35.375 4.734 1 94.25 357 MET B CA 1
ATOM 5922 C C . MET B 1 357 ? -2.705 35.906 4.23 1 94.25 357 MET B C 1
ATOM 5924 O O . MET B 1 357 ? -2.369 35.75 3.055 1 94.25 357 MET B O 1
ATOM 5928 N N . ALA B 1 358 ? -2.037 36.594 5.086 1 94.12 358 ALA B N 1
ATOM 5929 C CA . ALA B 1 358 ? -0.79 37.25 4.711 1 94.12 358 ALA B CA 1
ATOM 5930 C C . ALA B 1 358 ? 0.343 36.875 5.66 1 94.12 358 ALA B C 1
ATOM 5932 O O . ALA B 1 358 ? 0.958 37.719 6.289 1 94.12 358 ALA B O 1
ATOM 5933 N N . ALA B 1 359 ? 0.651 35.625 5.648 1 97.31 359 ALA B N 1
ATOM 5934 C CA . ALA B 1 359 ? 1.73 35.156 6.512 1 97.31 359 ALA B CA 1
ATOM 5935 C C . ALA B 1 359 ? 3.08 35.719 6.055 1 97.31 359 ALA B C 1
ATOM 5937 O O . ALA B 1 359 ? 3.369 35.75 4.855 1 97.31 359 ALA B O 1
ATOM 5938 N N . LYS B 1 360 ? 3.836 36.219 6.973 1 97.94 360 LYS B N 1
ATOM 5939 C CA . LYS B 1 360 ? 5.203 36.656 6.711 1 97.94 360 LYS B CA 1
ATOM 5940 C C . LYS B 1 360 ? 6.211 35.594 7.109 1 97.94 360 LYS B C 1
ATOM 5942 O O . LYS B 1 360 ? 6.746 35.625 8.219 1 97.94 360 LYS B O 1
ATOM 5947 N N . TRP B 1 361 ? 6.543 34.844 6.141 1 98.5 361 TRP B N 1
ATOM 5948 C CA . TRP B 1 361 ? 7.41 33.719 6.395 1 98.5 361 TRP B CA 1
ATOM 5949 C C . TRP B 1 361 ? 8.844 34.156 6.648 1 98.5 361 TRP B C 1
ATOM 5951 O O . TRP B 1 361 ? 9.289 35.188 6.113 1 98.5 361 TRP B O 1
ATOM 5961 N N . ASP B 1 362 ? 9.539 33.438 7.438 1 97.81 362 ASP B N 1
ATOM 5962 C CA . ASP B 1 362 ? 10.969 33.625 7.703 1 97.81 362 ASP B CA 1
ATOM 5963 C C . ASP B 1 362 ? 11.688 32.281 7.781 1 97.81 362 ASP B C 1
ATOM 5965 O O . ASP B 1 362 ? 11.617 31.594 8.805 1 97.81 362 ASP B O 1
ATOM 5969 N N . PRO B 1 363 ? 12.445 31.984 6.801 1 97.94 363 PRO B N 1
ATOM 5970 C CA . PRO B 1 363 ? 12.859 32.781 5.645 1 97.94 363 PRO B CA 1
ATOM 5971 C C . PRO B 1 363 ? 11.734 33 4.637 1 97.94 363 PRO B C 1
ATOM 5973 O O . PRO B 1 363 ? 10.844 32.156 4.516 1 97.94 363 PRO B O 1
ATOM 5976 N N . PRO B 1 364 ? 11.852 34.062 3.844 1 98 364 PRO B N 1
ATOM 5977 C CA . PRO B 1 364 ? 10.734 34.469 2.979 1 98 364 PRO B CA 1
ATOM 5978 C C . PRO B 1 364 ? 10.781 33.781 1.611 1 98 364 PRO B C 1
ATOM 5980 O O . PRO B 1 364 ? 9.805 33.812 0.861 1 98 364 PRO B O 1
ATOM 5983 N N . THR B 1 365 ? 11.984 33.25 1.219 1 98.06 365 THR B N 1
ATOM 5984 C CA . THR B 1 365 ? 12.117 32.594 -0.085 1 98.06 365 THR B CA 1
ATOM 5985 C C . THR B 1 365 ? 12.875 31.281 0.038 1 98.06 365 THR B C 1
ATOM 5987 O O . THR B 1 365 ? 13.547 31.031 1.042 1 98.06 365 THR B O 1
ATOM 5990 N N . LEU B 1 366 ? 12.75 30.438 -0.971 1 98.44 366 LEU B N 1
ATOM 5991 C CA . LEU B 1 366 ? 13.383 29.125 -0.976 1 98.44 366 LEU B CA 1
ATOM 5992 C C . LEU B 1 366 ? 14.898 29.25 -0.869 1 98.44 366 LEU B C 1
ATOM 5994 O O . LEU B 1 366 ? 15.539 28.469 -0.146 1 98.44 366 LEU B O 1
ATOM 5998 N N . GLU B 1 367 ? 15.453 30.266 -1.544 1 97.56 367 GLU B N 1
ATOM 5999 C CA . GLU B 1 367 ? 16.906 30.438 -1.62 1 97.56 367 GLU B CA 1
ATOM 6000 C C . GLU B 1 367 ? 17.484 30.797 -0.256 1 97.56 367 GLU B C 1
ATOM 6002 O O . GLU B 1 367 ? 18.656 30.516 0.012 1 97.56 367 GLU B O 1
ATOM 6007 N N . LYS B 1 368 ? 16.719 31.328 0.584 1 98.12 368 LYS B N 1
ATOM 6008 C CA . LYS B 1 368 ? 17.188 31.797 1.883 1 98.12 368 LYS B CA 1
ATOM 6009 C C . LYS B 1 368 ? 17.062 30.703 2.941 1 98.12 368 LYS B C 1
ATOM 6011 O O . LYS B 1 368 ? 17.516 30.859 4.074 1 98.12 368 LYS B O 1
ATOM 6016 N N . VAL B 1 369 ? 16.422 29.609 2.609 1 98.69 369 VAL B N 1
ATOM 6017 C CA . VAL B 1 369 ? 16.359 28.469 3.521 1 98.69 369 VAL B CA 1
ATOM 6018 C C . VAL B 1 369 ? 17.672 27.703 3.465 1 98.69 369 VAL B C 1
ATOM 6020 O O . VAL B 1 369 ? 17.984 27.047 2.463 1 98.69 369 VAL B O 1
ATOM 6023 N N . SER B 1 370 ? 18.438 27.672 4.52 1 97.75 370 SER B N 1
ATOM 6024 C CA . SER B 1 370 ? 19.719 26.969 4.527 1 97.75 370 SER B CA 1
ATOM 6025 C C . SER B 1 370 ? 19.531 25.484 4.734 1 97.75 370 SER B C 1
ATOM 6027 O O . SER B 1 370 ? 18.516 25.047 5.289 1 97.75 370 SER B O 1
ATOM 6029 N N . GLN B 1 371 ? 20.5 24.75 4.316 1 97 371 GLN B N 1
ATOM 6030 C CA . GLN B 1 371 ? 20.484 23.312 4.531 1 97 371 GLN B CA 1
ATOM 6031 C C . GLN B 1 371 ? 20.453 22.969 6.02 1 97 371 GLN B C 1
ATOM 6033 O O . GLN B 1 371 ? 19.844 21.984 6.43 1 97 371 GLN B O 1
ATOM 6038 N N . ASP B 1 372 ? 21.109 23.75 6.758 1 97.38 372 ASP B N 1
ATOM 6039 C CA . ASP B 1 372 ? 21.156 23.531 8.203 1 97.38 372 ASP B CA 1
ATOM 6040 C C . ASP B 1 372 ? 19.766 23.656 8.82 1 97.38 372 ASP B C 1
ATOM 6042 O O . ASP B 1 372 ? 19.406 22.891 9.727 1 97.38 372 ASP B O 1
ATOM 6046 N N . MET B 1 373 ? 19.031 24.688 8.406 1 97.88 373 MET B N 1
ATOM 6047 C CA . MET B 1 373 ? 17.672 24.844 8.906 1 97.88 373 MET B CA 1
ATOM 6048 C C . MET B 1 373 ? 16.844 23.578 8.664 1 97.88 373 MET B C 1
ATOM 6050 O O . MET B 1 373 ? 16.109 23.141 9.539 1 97.88 373 MET B O 1
ATOM 6054 N N . VAL B 1 374 ? 17 22.969 7.488 1 98.44 374 VAL B N 1
ATOM 6055 C CA . VAL B 1 374 ? 16.266 21.766 7.117 1 98.44 374 VAL B CA 1
ATOM 6056 C C . VAL B 1 374 ? 16.766 20.578 7.93 1 98.44 374 VAL B C 1
ATOM 6058 O O . VAL B 1 374 ? 15.969 19.828 8.508 1 98.44 374 VAL B O 1
ATOM 6061 N N . ASP B 1 375 ? 18.078 20.422 8.039 1 97.62 375 ASP B N 1
ATOM 6062 C CA . ASP B 1 375 ? 18.672 19.297 8.75 1 97.62 375 ASP B CA 1
ATOM 6063 C C . ASP B 1 375 ? 18.25 19.281 10.219 1 97.62 375 ASP B C 1
ATOM 6065 O O . ASP B 1 375 ? 18.078 18.219 10.805 1 97.62 375 ASP B O 1
ATOM 6069 N N . GLN B 1 376 ? 18.094 20.375 10.789 1 96.88 376 GLN B N 1
ATOM 6070 C CA . GLN B 1 376 ? 17.766 20.484 12.203 1 96.88 376 GLN B CA 1
ATOM 6071 C C . GLN B 1 376 ? 16.406 19.859 12.492 1 96.88 376 GLN B C 1
ATOM 6073 O O . GLN B 1 376 ? 16.188 19.328 13.586 1 96.88 376 GLN B O 1
ATOM 6078 N N . TYR B 1 377 ? 15.484 19.953 11.555 1 97.56 377 TYR B N 1
ATOM 6079 C CA . TYR B 1 377 ? 14.164 19.359 11.727 1 97.56 377 TYR B CA 1
ATOM 6080 C C . TYR B 1 377 ? 14.266 17.859 11.945 1 97.56 377 TYR B C 1
ATOM 6082 O O . TYR B 1 377 ? 13.367 17.25 12.539 1 97.56 377 TYR B O 1
ATOM 6090 N N . PHE B 1 378 ? 15.297 17.25 11.453 1 96.94 378 PHE B N 1
ATOM 6091 C CA . PHE B 1 378 ? 15.367 15.789 11.383 1 96.94 378 PHE B CA 1
ATOM 6092 C C . PHE B 1 378 ? 16.359 15.25 12.398 1 96.94 378 PHE B C 1
ATOM 6094 O O . PHE B 1 378 ? 16.641 14.047 12.43 1 96.94 378 PHE B O 1
ATOM 6101 N N . LEU B 1 379 ? 16.891 16.062 13.219 1 93.69 379 LEU B N 1
ATOM 6102 C CA . LEU B 1 379 ? 17.812 15.648 14.266 1 93.69 379 LEU B CA 1
ATOM 6103 C C . LEU B 1 379 ? 17.078 14.969 15.414 1 93.69 379 LEU B C 1
ATOM 6105 O O . LEU B 1 379 ? 15.914 15.297 15.68 1 93.69 379 LEU B O 1
ATOM 6109 N N . PRO B 1 380 ? 17.766 14.062 16.078 1 91.06 380 PRO B N 1
ATOM 6110 C CA . PRO B 1 380 ? 17.172 13.516 17.297 1 91.06 380 PRO B CA 1
ATOM 6111 C C . PRO B 1 380 ? 16.969 14.57 18.375 1 91.06 380 PRO B C 1
ATOM 6113 O O . PRO B 1 380 ? 17.641 15.609 18.359 1 91.06 380 PRO B O 1
ATOM 6116 N N . LEU B 1 381 ? 16.078 14.312 19.234 1 89.25 381 LEU B N 1
ATOM 6117 C CA . LEU B 1 381 ? 15.844 15.211 20.359 1 89.25 381 LEU B CA 1
ATOM 6118 C C . LEU B 1 381 ? 16.984 15.117 21.375 1 89.25 381 LEU B C 1
ATOM 6120 O O . LEU B 1 381 ? 17.734 14.141 21.375 1 89.25 381 LEU B O 1
ATOM 6124 N N . SER B 1 382 ? 17.141 16.125 22.125 1 85.69 382 SER B N 1
ATOM 6125 C CA . SER B 1 382 ? 18.156 16.109 23.172 1 85.69 382 SER B CA 1
ATOM 6126 C C . SER B 1 382 ? 17.859 15.047 24.219 1 85.69 382 SER B C 1
ATOM 6128 O O . SER B 1 382 ? 16.734 14.539 24.312 1 85.69 382 SER B O 1
ATOM 6130 N N . GLU B 1 383 ? 18.797 14.742 24.984 1 83 383 GLU B N 1
ATOM 6131 C CA . GLU B 1 383 ? 18.672 13.711 26.016 1 83 383 GLU B CA 1
ATOM 6132 C C . GLU B 1 383 ? 17.625 14.094 27.062 1 83 383 GLU B C 1
ATOM 6134 O O . GLU B 1 383 ? 17.062 13.227 27.734 1 83 383 GLU B O 1
ATOM 6139 N N . PHE B 1 384 ? 17.328 15.32 27.172 1 85.5 384 PHE B N 1
ATOM 6140 C CA . PHE B 1 384 ? 16.406 15.797 28.203 1 85.5 384 PHE B CA 1
ATOM 6141 C C . PHE B 1 384 ? 14.984 15.875 27.672 1 85.5 384 PHE B C 1
ATOM 6143 O O . PHE B 1 384 ? 14.047 16.109 28.438 1 85.5 384 PHE B O 1
ATOM 6150 N N . GLU B 1 385 ? 14.852 15.773 26.406 1 87.94 385 GLU B N 1
ATOM 6151 C CA . GLU B 1 385 ? 13.539 15.805 25.781 1 87.94 385 GLU B CA 1
ATOM 6152 C C . GLU B 1 385 ? 13.047 14.391 25.453 1 87.94 385 GLU B C 1
ATOM 6154 O O . GLU B 1 385 ? 13.625 13.711 24.609 1 87.94 385 GLU B O 1
ATOM 6159 N N . PRO B 1 386 ? 12.023 13.977 26.156 1 86.88 386 PRO B N 1
ATOM 6160 C CA . PRO B 1 386 ? 11.516 12.633 25.875 1 86.88 386 PRO B CA 1
ATOM 6161 C C . PRO B 1 386 ? 11.031 12.484 24.438 1 86.88 386 PRO B C 1
ATOM 6163 O O . PRO B 1 386 ? 10.32 13.359 23.922 1 86.88 386 PRO B O 1
ATOM 6166 N N . ASP B 1 387 ? 11.414 11.445 23.844 1 92.94 387 ASP B N 1
ATOM 6167 C CA . ASP B 1 387 ? 10.945 11.117 22.5 1 92.94 387 ASP B CA 1
ATOM 6168 C C . ASP B 1 387 ? 9.57 10.461 22.531 1 92.94 387 ASP B C 1
ATOM 6170 O O . ASP B 1 387 ? 9.07 10.117 23.609 1 92.94 387 ASP B O 1
ATOM 6174 N N . LEU B 1 388 ? 8.914 10.422 21.375 1 95 388 LEU B N 1
ATOM 6175 C CA . LEU B 1 388 ? 7.656 9.688 21.266 1 95 388 LEU B CA 1
ATOM 6176 C C . LEU B 1 388 ? 7.863 8.211 21.594 1 95 388 LEU B C 1
ATOM 6178 O O . LEU B 1 388 ? 8.742 7.566 21.016 1 95 388 LEU B O 1
ATOM 6182 N N . GLU B 1 389 ? 7.141 7.715 22.531 1 92.25 389 GLU B N 1
ATOM 6183 C CA . GLU B 1 389 ? 7.211 6.305 22.891 1 92.25 389 GLU B CA 1
ATOM 6184 C C . GLU B 1 389 ? 6.012 5.531 22.344 1 92.25 389 GLU B C 1
ATOM 6186 O O . GLU B 1 389 ? 4.867 5.844 22.688 1 92.25 389 GLU B O 1
ATOM 6191 N N . LEU B 1 390 ? 6.305 4.648 21.5 1 91.88 390 LEU B N 1
ATOM 6192 C CA . LEU B 1 390 ? 5.285 3.785 20.906 1 91.88 390 LEU B CA 1
ATOM 6193 C C . LEU B 1 390 ? 5.527 2.326 21.281 1 91.88 390 LEU B C 1
ATOM 6195 O O . LEU B 1 390 ? 6.676 1.874 21.312 1 91.88 390 LEU B O 1
ATOM 6199 N N . PRO B 1 391 ? 4.512 1.585 21.609 1 85.62 391 PRO B N 1
ATOM 6200 C CA . PRO B 1 391 ? 4.691 0.192 22.031 1 85.62 391 PRO B CA 1
ATOM 6201 C C . PRO B 1 391 ? 4.926 -0.75 20.844 1 85.62 391 PRO B C 1
ATOM 6203 O O . PRO B 1 391 ? 4.164 -1.699 20.656 1 85.62 391 PRO B O 1
ATOM 6206 N N . THR B 1 392 ? 5.973 -0.621 20.141 1 78.88 392 THR B N 1
ATOM 6207 C CA . THR B 1 392 ? 6.273 -1.353 18.922 1 78.88 392 THR B CA 1
ATOM 6208 C C . THR B 1 392 ? 6.504 -2.832 19.219 1 78.88 392 THR B C 1
ATOM 6210 O O . THR B 1 392 ? 6.109 -3.697 18.438 1 78.88 392 THR B O 1
ATOM 6213 N N . LYS B 1 393 ? 7.16 -3.188 20.281 1 71.25 393 LYS B N 1
ATOM 6214 C CA . LYS B 1 393 ? 7.461 -4.574 20.625 1 71.25 393 LYS B CA 1
ATOM 6215 C C . LYS B 1 393 ? 6.184 -5.383 20.797 1 71.25 393 LYS B C 1
ATOM 6217 O O . LYS B 1 393 ? 6.109 -6.543 20.391 1 71.25 393 LYS B O 1
ATOM 6222 N N . SER B 1 394 ? 5.219 -4.719 21.375 1 67.25 394 SER B N 1
ATOM 6223 C CA . SER B 1 394 ? 3.979 -5.426 21.672 1 67.25 394 SER B CA 1
ATOM 6224 C C . SER B 1 394 ? 3.031 -5.406 20.469 1 67.25 394 SER B C 1
ATOM 6226 O O . SER B 1 394 ? 2.299 -6.371 20.25 1 67.25 394 SER B O 1
ATOM 6228 N N . ARG B 1 395 ? 3.107 -4.375 19.688 1 74.38 395 ARG B N 1
ATOM 6229 C CA . ARG B 1 395 ? 2.051 -4.203 18.688 1 74.38 395 ARG B CA 1
ATOM 6230 C C . ARG B 1 395 ? 2.531 -4.613 17.297 1 74.38 395 ARG B C 1
ATOM 6232 O O . ARG B 1 395 ? 1.721 -4.93 16.422 1 74.38 395 ARG B O 1
ATOM 6239 N N . GLU B 1 396 ? 3.717 -4.453 17.094 1 61.44 396 GLU B N 1
ATOM 6240 C CA . GLU B 1 396 ? 4.203 -4.816 15.766 1 61.44 396 GLU B CA 1
ATOM 6241 C C . GLU B 1 396 ? 4.637 -6.277 15.719 1 61.44 396 GLU B C 1
ATOM 6243 O O . GLU B 1 396 ? 4.945 -6.805 14.648 1 61.44 396 GLU B O 1
ATOM 6248 N N . ALA B 1 397 ? 4.633 -6.816 16.984 1 43.09 397 ALA B N 1
ATOM 6249 C CA . ALA B 1 397 ? 4.883 -8.258 17 1 43.09 397 ALA B CA 1
ATOM 6250 C C . ALA B 1 397 ? 3.82 -9.008 16.203 1 43.09 397 ALA B C 1
ATOM 6252 O O . ALA B 1 397 ? 4.062 -10.125 15.734 1 43.09 397 ALA B O 1
ATOM 6253 N N . PHE B 1 398 ? 2.809 -8.281 16.094 1 38.44 398 PHE B N 1
ATOM 6254 C CA . PHE B 1 398 ? 1.696 -8.938 15.414 1 38.44 398 PHE B CA 1
ATOM 6255 C C . PHE B 1 398 ? 1.604 -8.492 13.961 1 38.44 398 PHE B C 1
ATOM 6257 O O . PHE B 1 398 ? 0.764 -8.984 13.203 1 38.44 398 PHE B O 1
ATOM 6264 N N . PHE B 1 399 ? 2.324 -7.395 13.602 1 38.72 399 PHE B N 1
ATOM 6265 C CA . PHE B 1 399 ? 2.195 -6.969 12.219 1 38.72 399 PHE B CA 1
ATOM 6266 C C . PHE B 1 399 ? 3.381 -7.453 11.391 1 38.72 399 PHE B C 1
ATOM 6268 O O . PHE B 1 399 ? 4.488 -7.59 11.906 1 38.72 399 PHE B O 1
#